Protein AF-0000000084717886 (afdb_homodimer)

Sequence (794 aa):
MESNRLFAERPRKRYEGLAPSVQALANYVKRPENEFLRIYIGSMLDEANQKNPINIKTPADFFQQLDNALNSLPRYDSNFMAALPFYTVLQPFMENSYGWAFFTNEAVRPYFAEILKAYHTNLETPASLAYLNDSYGNWLSAEASQYLSLNEYVYDPAQPHGGFKSWNEFFIRQFKDFDASRPLAPDPSGKVVISPVDGQVWMISKQVQREAAFEIKGEQYYLADLLAEDANSPLLQSFVDGLAVQIVLMPFNYHRWHSPVTGKISKVRTVPGYFFAQPAPNQDYAASFPFLSHVNTRTIVYIEPENPAIGKIAMIFVGLTEVSSCLATVQEGDSVQRGEEIGHFAFGGSTCCMLFDRSKIASLYITDNPTLSDGASGSGEKLANVVQVRQGIALARMESNRLFAERPRKRYEGLAPSVQALANYVKRPENEFLRIYIGSMLDEANQKNPINIKTPADFFQQLDNALNSLPRYDSNFMAALPFYTVLQPFMENSYGWAFFTNEAVRPYFAEILKAYHTNLETPASLAYLNDSYGNWLSAEASQYLSLNEYVYDPAQPHGGFKSWNEFFIRQFKDFDASRPLAPDPSGKVVISPVDGQVWMISKQVQREAAFEIKGEQYYLADLLAEDANSPLLQSFVDGLAVQIVLMPFNYHRWHSPVTGKISKVRTVPGYFFAQPAPNQDYAASFPFLSHVNTRTIVYIEPENPAIGKIAMIFVGLTEVSSCLATVQEGDSVQRGEEIGHFAFGGSTCCMLFDRSKIASLYITDNPTLSDGASGSGEKLANVVQVRQGIALAR

Nearest PDB structures (foldseek):
  8x4q-assembly1_A  TM=8.605E-01  e=1.397E-24  Psilocybe cubensis
  8x4q-assembly3_E  TM=8.703E-01  e=3.934E-24  Psilocybe cubensis
  9jfn-assembly3_C  TM=8.541E-01  e=3.910E-19  Aspergillus oryzae RIB40
  7cnz-assembly2_G  TM=7.661E-01  e=4.602E-11  Escherichia coli K-12
  7cnz-assembly2_E  TM=6.732E-01  e=4.345E-11  Escherichia coli K-12

Structure (mmCIF, N/CA/C/O backbone):
data_AF-0000000084717886-model_v1
#
loop_
_entity.id
_entity.type
_entity.pdbx_description
1 polymer 'Phosphatidylserine decarboxylase-related protein'
#
loop_
_atom_site.group_PDB
_atom_site.id
_atom_site.type_symbol
_atom_site.label_atom_id
_atom_site.label_alt_id
_atom_site.label_comp_id
_atom_site.label_asym_id
_atom_site.label_entity_id
_atom_site.label_seq_id
_atom_site.pdbx_PDB_ins_code
_atom_site.Cartn_x
_atom_site.Cartn_y
_atom_site.Cartn_z
_atom_site.occupancy
_atom_site.B_iso_or_equiv
_atom_site.auth_seq_id
_atom_site.auth_comp_id
_atom_site.auth_asym_id
_atom_site.auth_atom_id
_atom_site.pdbx_PDB_model_num
ATOM 1 N N . MET A 1 1 ? 17.094 24.828 -9.352 1 27 1 MET A N 1
ATOM 2 C CA . MET A 1 1 ? 17.906 23.891 -10.109 1 27 1 MET A CA 1
ATOM 3 C C . MET A 1 1 ? 19.172 23.516 -9.344 1 27 1 MET A C 1
ATOM 5 O O . MET A 1 1 ? 19.719 22.438 -9.539 1 27 1 MET A O 1
ATOM 9 N N . GLU A 1 2 ? 19.672 24.578 -8.719 1 29.98 2 GLU A N 1
ATOM 10 C CA . GLU A 1 2 ? 20.953 24.578 -8 1 29.98 2 GLU A CA 1
ATOM 11 C C . GLU A 1 2 ? 20.875 23.719 -6.738 1 29.98 2 GLU A C 1
ATOM 13 O O . GLU A 1 2 ? 21.906 23.312 -6.195 1 29.98 2 GLU A O 1
ATOM 18 N N . SER A 1 3 ? 19.688 23.594 -6.328 1 31.16 3 SER A N 1
ATOM 19 C CA . SER A 1 3 ? 19.547 23.094 -4.965 1 31.16 3 SER A CA 1
ATOM 20 C C . SER A 1 3 ? 19.844 21.594 -4.891 1 31.16 3 SER A C 1
ATOM 22 O O . SER A 1 3 ? 19.797 21 -3.812 1 31.16 3 SER A O 1
ATOM 24 N N . ASN A 1 4 ? 19.906 21.031 -5.992 1 33.75 4 ASN A N 1
ATOM 25 C CA . ASN A 1 4 ? 20.094 19.594 -6.016 1 33.75 4 ASN A CA 1
ATOM 26 C C . ASN A 1 4 ? 21.531 19.203 -5.656 1 33.75 4 ASN A C 1
ATOM 28 O O . ASN A 1 4 ? 21.922 18.047 -5.801 1 33.75 4 ASN A O 1
ATOM 32 N N . ARG A 1 5 ? 22.438 20.266 -5.602 1 33.22 5 ARG A N 1
ATOM 33 C CA . ARG A 1 5 ? 23.859 19.984 -5.422 1 33.22 5 ARG A CA 1
ATOM 34 C C . ARG A 1 5 ? 24.172 19.594 -3.984 1 33.22 5 ARG A C 1
ATOM 36 O O . ARG A 1 5 ? 25.328 19.438 -3.607 1 33.22 5 ARG A O 1
ATOM 43 N N . LEU A 1 6 ? 23.188 19.734 -3.266 1 35.84 6 LEU A N 1
ATOM 44 C CA . LEU A 1 6 ? 23.594 19.891 -1.871 1 35.84 6 LEU A CA 1
ATOM 45 C C . LEU A 1 6 ? 24.328 18.641 -1.381 1 35.84 6 LEU A C 1
ATOM 47 O O . LEU A 1 6 ? 25.141 18.719 -0.467 1 35.84 6 LEU A O 1
ATOM 51 N N . PHE A 1 7 ? 23.812 17.438 -1.605 1 36.38 7 PHE A N 1
ATOM 52 C CA . PHE A 1 7 ? 24.438 16.438 -0.759 1 36.38 7 PHE A CA 1
ATOM 53 C C . PHE A 1 7 ? 25.375 15.547 -1.574 1 36.38 7 PHE A C 1
ATOM 55 O O . PHE A 1 7 ? 24.984 14.477 -2.043 1 36.38 7 PHE A O 1
ATOM 62 N N . ALA A 1 8 ? 26.359 16.125 -2.23 1 35.06 8 ALA A N 1
ATOM 63 C CA . ALA A 1 8 ? 27.297 15.336 -3.02 1 35.06 8 ALA A CA 1
ATOM 64 C C . ALA A 1 8 ? 28.188 14.484 -2.119 1 35.06 8 ALA A C 1
ATOM 66 O O . ALA A 1 8 ? 29.406 14.672 -2.094 1 35.06 8 ALA A O 1
ATOM 67 N N . GLU A 1 9 ? 27.812 14.281 -0.885 1 37 9 GLU A N 1
ATOM 68 C CA . GLU A 1 9 ? 28.891 13.492 -0.289 1 37 9 GLU A CA 1
ATOM 69 C C . GLU A 1 9 ? 28.953 12.094 -0.896 1 37 9 GLU A C 1
ATOM 71 O O . GLU A 1 9 ? 27.953 11.594 -1.422 1 37 9 GLU A O 1
ATOM 76 N N . ARG A 1 10 ? 30.141 11.422 -0.681 1 36.34 10 ARG A N 1
ATOM 77 C CA . ARG A 1 10 ? 30.562 10.141 -1.235 1 36.34 10 ARG A CA 1
ATOM 78 C C . ARG A 1 10 ? 29.516 9.062 -0.969 1 36.34 10 ARG A C 1
ATOM 80 O O . ARG A 1 10 ? 29.031 8.914 0.161 1 36.34 10 ARG A O 1
ATOM 87 N N . PRO A 1 11 ? 28.984 8.5 -2.008 1 37 11 PRO A N 1
ATOM 88 C CA . PRO A 1 11 ? 28 7.406 -1.99 1 37 11 PRO A CA 1
ATOM 89 C C . PRO A 1 11 ? 28.422 6.25 -1.086 1 37 11 PRO A C 1
ATOM 91 O O . PRO A 1 11 ? 29.547 5.738 -1.214 1 37 11 PRO A O 1
ATOM 94 N N . ARG A 1 12 ? 28.281 6.289 0.18 1 41.06 12 ARG A N 1
ATOM 95 C CA . ARG A 1 12 ? 28.5 5.055 0.923 1 41.06 12 ARG A CA 1
ATOM 96 C C . ARG A 1 12 ? 27.781 3.885 0.262 1 41.06 12 ARG A C 1
ATOM 98 O O . ARG A 1 12 ? 26.609 3.988 -0.079 1 41.06 12 ARG A O 1
ATOM 105 N N . LYS A 1 13 ? 28.453 2.984 -0.268 1 45.88 13 LYS A N 1
ATOM 106 C CA . LYS A 1 13 ? 27.953 1.87 -1.059 1 45.88 13 LYS A CA 1
ATOM 107 C C . LYS A 1 13 ? 26.719 1.241 -0.396 1 45.88 13 LYS A C 1
ATOM 109 O O . LYS A 1 13 ? 25.766 0.867 -1.076 1 45.88 13 LYS A O 1
ATOM 114 N N . ARG A 1 14 ? 26.875 0.485 0.934 1 53.12 14 ARG A N 1
ATOM 115 C CA . ARG A 1 14 ? 25.984 -0.526 1.484 1 53.12 14 ARG A CA 1
ATOM 116 C C . ARG A 1 14 ? 25.062 0.077 2.535 1 53.12 14 ARG A C 1
ATOM 118 O O . ARG A 1 14 ? 25.297 1.189 3.012 1 53.12 14 ARG A O 1
ATOM 125 N N . TYR A 1 15 ? 23.688 -0.437 2.633 1 61 15 TYR A N 1
ATOM 126 C CA . TYR A 1 15 ? 22.625 -0.207 3.609 1 61 15 TYR A CA 1
ATOM 127 C C . TYR A 1 15 ? 23.203 -0.145 5.023 1 61 15 TYR A C 1
ATOM 129 O O . TYR A 1 15 ? 22.609 -0.689 5.961 1 61 15 TYR A O 1
ATOM 137 N N . GLU A 1 16 ? 24.5 0.255 5.18 1 69.94 16 GLU A N 1
ATOM 138 C CA . GLU A 1 16 ? 25.031 0.211 6.535 1 69.94 16 GLU A CA 1
ATOM 139 C C . GLU A 1 16 ? 25.469 1.598 7 1 69.94 16 GLU A C 1
ATOM 141 O O . GLU A 1 16 ? 25.766 2.471 6.18 1 69.94 16 GLU A O 1
ATOM 146 N N . GLY A 1 17 ? 25.359 1.83 8.234 1 84.44 17 GLY A N 1
ATOM 147 C CA . GLY A 1 17 ? 25.859 3.02 8.898 1 84.44 17 GLY A CA 1
ATOM 148 C C . GLY A 1 17 ? 24.875 4.176 8.891 1 84.44 17 GLY A C 1
ATOM 149 O O . GLY A 1 17 ? 25.281 5.336 9.031 1 84.44 17 GLY A O 1
ATOM 150 N N . LEU A 1 18 ? 23.625 3.887 8.602 1 93.94 18 LEU A N 1
ATOM 151 C CA . LEU A 1 18 ? 22.578 4.906 8.633 1 93.94 18 LEU A CA 1
ATOM 152 C C . LEU A 1 18 ? 22.109 5.148 10.062 1 93.94 18 LEU A C 1
ATOM 154 O O . LEU A 1 18 ? 22.391 4.359 10.961 1 93.94 18 LEU A O 1
ATOM 158 N N . ALA A 1 19 ? 21.531 6.305 10.305 1 96.31 19 ALA A N 1
ATOM 159 C CA . ALA A 1 19 ? 20.844 6.504 11.578 1 96.31 19 ALA A CA 1
ATOM 160 C C . ALA A 1 19 ? 19.875 5.355 11.867 1 96.31 19 ALA A C 1
ATOM 162 O O . ALA A 1 19 ? 19.281 4.793 10.945 1 96.31 19 ALA A O 1
ATOM 163 N N . PRO A 1 20 ? 19.703 5.027 13.125 1 96.69 20 PRO A N 1
ATOM 164 C CA . PRO A 1 20 ? 18.906 3.846 13.492 1 96.69 20 PRO A CA 1
ATOM 165 C C . PRO A 1 20 ? 17.516 3.848 12.875 1 96.69 20 PRO A C 1
ATOM 167 O O . PRO A 1 20 ? 17.047 2.811 12.406 1 96.69 20 PRO A O 1
ATOM 170 N N . SER A 1 21 ? 16.844 4.965 12.898 1 97.19 21 SER A N 1
ATOM 171 C CA . SER A 1 21 ? 15.484 5.016 12.375 1 97.19 21 SER A CA 1
ATOM 172 C C . SER A 1 21 ? 15.461 4.816 10.867 1 97.19 21 SER A C 1
ATOM 174 O O . SER A 1 21 ? 14.57 4.145 10.336 1 97.19 21 SER A O 1
ATOM 176 N N . VAL A 1 22 ? 16.438 5.367 10.102 1 97.69 22 VAL A N 1
ATOM 177 C CA . VAL A 1 22 ? 16.531 5.176 8.664 1 97.69 22 VAL A CA 1
ATOM 178 C C . VAL A 1 22 ? 16.906 3.73 8.352 1 97.69 22 VAL A C 1
ATOM 180 O O . VAL A 1 22 ? 16.344 3.115 7.445 1 97.69 22 VAL A O 1
ATOM 183 N N . GLN A 1 23 ? 17.812 3.213 9.164 1 96.81 23 GLN A N 1
ATOM 184 C CA . GLN A 1 23 ? 18.234 1.825 9 1 96.81 23 GLN A CA 1
ATOM 185 C C . GLN A 1 23 ? 17.062 0.87 9.203 1 96.81 23 GLN A C 1
ATOM 187 O O . GLN A 1 23 ? 16.953 -0.152 8.523 1 96.81 23 GLN A O 1
ATOM 192 N N . ALA A 1 24 ? 16.25 1.176 10.164 1 97.19 24 ALA A N 1
ATOM 193 C CA . ALA A 1 24 ? 15.086 0.337 10.422 1 97.19 24 ALA A CA 1
ATOM 194 C C . ALA A 1 24 ? 14.172 0.273 9.203 1 97.19 24 ALA A C 1
ATOM 196 O O . ALA A 1 24 ? 13.656 -0.794 8.852 1 97.19 24 ALA A O 1
ATOM 197 N N . LEU A 1 25 ? 13.938 1.396 8.547 1 96.75 25 LEU A N 1
ATOM 198 C CA . LEU A 1 25 ? 13.125 1.413 7.332 1 96.75 25 LEU A CA 1
ATOM 199 C C . LEU A 1 25 ? 13.789 0.596 6.227 1 96.75 25 LEU A C 1
ATOM 201 O O . LEU A 1 25 ? 13.117 -0.189 5.547 1 96.75 25 LEU A O 1
ATOM 205 N N . ALA A 1 26 ? 15.062 0.826 6.035 1 94 26 ALA A N 1
ATOM 206 C CA . ALA A 1 26 ? 15.789 0.088 5.008 1 94 26 ALA A CA 1
ATOM 207 C C . ALA A 1 26 ? 15.703 -1.417 5.242 1 94 26 ALA A C 1
ATOM 209 O O . ALA A 1 26 ? 15.469 -2.186 4.309 1 94 26 ALA A O 1
ATOM 210 N N . ASN A 1 27 ? 15.875 -1.828 6.508 1 92.69 27 ASN A N 1
ATOM 211 C CA . ASN A 1 27 ? 15.781 -3.24 6.859 1 92.69 27 ASN A CA 1
ATOM 212 C C . ASN A 1 27 ? 14.391 -3.797 6.59 1 92.69 27 ASN A C 1
ATOM 214 O O . ASN A 1 27 ? 14.25 -4.926 6.113 1 92.69 27 ASN A O 1
ATOM 218 N N . TYR A 1 28 ? 13.414 -3.02 6.914 1 93.69 28 TYR A N 1
ATOM 219 C CA . TYR A 1 28 ? 12.039 -3.451 6.707 1 93.69 28 TYR A CA 1
ATOM 220 C C . TYR A 1 28 ? 11.758 -3.68 5.227 1 93.69 28 TYR A C 1
ATOM 222 O O . TYR A 1 28 ? 11.172 -4.699 4.848 1 93.69 28 TYR A O 1
ATOM 230 N N . VAL A 1 29 ? 12.195 -2.74 4.41 1 91.06 29 VAL A N 1
ATOM 231 C CA . VAL A 1 29 ? 11.945 -2.781 2.973 1 91.06 29 VAL A CA 1
ATOM 232 C C . VAL A 1 29 ? 12.672 -3.979 2.357 1 91.06 29 VAL A C 1
ATOM 234 O O . VAL A 1 29 ? 12.172 -4.59 1.408 1 91.06 29 VAL A O 1
ATOM 237 N N . LYS A 1 30 ? 13.727 -4.359 2.893 1 85.94 30 LYS A N 1
ATOM 238 C CA . LYS A 1 30 ? 14.57 -5.398 2.316 1 85.94 30 LYS A CA 1
ATOM 239 C C . LYS A 1 30 ? 14.031 -6.789 2.635 1 85.94 30 LYS A C 1
ATOM 241 O O . LYS A 1 30 ? 14.469 -7.781 2.053 1 85.94 30 LYS A O 1
ATOM 246 N N . ARG A 1 31 ? 13.125 -6.879 3.49 1 84.19 31 ARG A N 1
ATOM 247 C CA . ARG A 1 31 ? 12.562 -8.188 3.807 1 84.19 31 ARG A CA 1
ATOM 248 C C . ARG A 1 31 ? 11.938 -8.828 2.572 1 84.19 31 ARG A C 1
ATOM 250 O O . ARG A 1 31 ? 11.312 -8.148 1.762 1 84.19 31 ARG A O 1
ATOM 257 N N . PRO A 1 32 ? 12.078 -10.125 2.453 1 77.12 32 PRO A N 1
ATOM 258 C CA . PRO A 1 32 ? 11.578 -10.812 1.262 1 77.12 32 PRO A CA 1
ATOM 259 C C . PRO A 1 32 ? 10.07 -10.648 1.072 1 77.12 32 PRO A C 1
ATOM 261 O O . PRO A 1 32 ? 9.594 -10.578 -0.063 1 77.12 32 PRO A O 1
ATOM 264 N N . GLU A 1 33 ? 9.359 -10.516 2.164 1 78.12 33 GLU A N 1
ATOM 265 C CA . GLU A 1 33 ? 7.906 -10.422 2.08 1 78.12 33 GLU A CA 1
ATOM 266 C C . GLU A 1 33 ? 7.465 -9.031 1.622 1 78.12 33 GLU A C 1
ATOM 268 O O . GLU A 1 33 ? 6.301 -8.828 1.28 1 78.12 33 GLU A O 1
ATOM 273 N N . ASN A 1 34 ? 8.445 -8.078 1.576 1 85.81 34 ASN A N 1
ATOM 274 C CA . ASN A 1 34 ? 8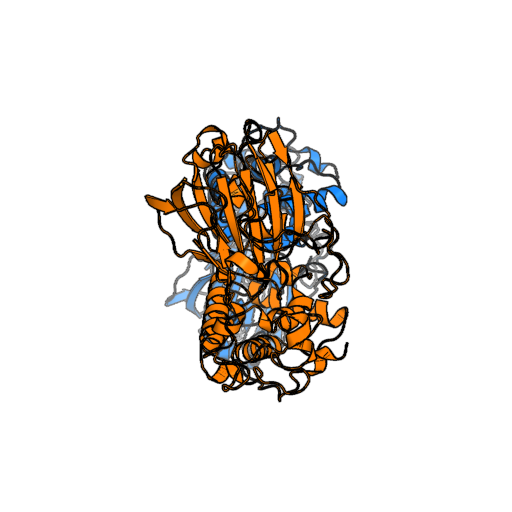.117 -6.707 1.201 1 85.81 34 ASN A CA 1
ATOM 275 C C . ASN A 1 34 ? 8.594 -6.383 -0.211 1 85.81 34 ASN A C 1
ATOM 277 O O . ASN A 1 34 ? 9.125 -5.297 -0.457 1 85.81 34 ASN A O 1
ATOM 281 N N . GLU A 1 35 ? 8.422 -7.312 -1.062 1 82.94 35 GLU A N 1
ATOM 282 C CA . GLU A 1 35 ? 8.906 -7.199 -2.434 1 82.94 35 GLU A CA 1
ATOM 283 C C . GLU A 1 35 ? 8.32 -5.973 -3.127 1 82.94 35 GLU A C 1
ATOM 285 O O . GLU A 1 35 ? 9.016 -5.273 -3.865 1 82.94 35 GLU A O 1
ATOM 290 N N . PHE A 1 36 ? 7.086 -5.727 -2.881 1 86.94 36 PHE A N 1
ATOM 291 C CA . PHE A 1 36 ? 6.469 -4.629 -3.617 1 86.94 36 PHE A CA 1
ATOM 292 C C . PHE A 1 36 ? 6.953 -3.283 -3.092 1 86.94 36 PHE A C 1
ATOM 294 O O . PHE A 1 36 ? 7.02 -2.305 -3.84 1 86.94 36 PHE A O 1
ATOM 301 N N . LEU A 1 37 ? 7.273 -3.162 -1.85 1 90.19 37 LEU A N 1
ATOM 302 C CA . LEU A 1 37 ? 7.883 -1.924 -1.375 1 90.19 37 LEU A CA 1
ATOM 303 C C . LEU A 1 37 ? 9.188 -1.644 -2.111 1 90.19 37 LEU A C 1
ATOM 305 O O . LEU A 1 37 ? 9.477 -0.497 -2.459 1 90.19 37 LEU A O 1
ATOM 309 N N . ARG A 1 38 ? 9.93 -2.688 -2.336 1 88.69 38 ARG A N 1
ATOM 310 C CA . ARG A 1 38 ? 11.164 -2.543 -3.096 1 88.69 38 ARG A CA 1
ATOM 311 C C . ARG A 1 38 ? 10.883 -2.146 -4.539 1 88.69 38 ARG A C 1
ATOM 313 O O . ARG A 1 38 ? 11.578 -1.303 -5.105 1 88.69 38 ARG A O 1
ATOM 320 N N . ILE A 1 39 ? 9.922 -2.734 -5.074 1 85.44 39 ILE A N 1
ATOM 321 C CA . ILE A 1 39 ? 9.539 -2.412 -6.441 1 85.44 39 ILE A CA 1
ATOM 322 C C . ILE A 1 39 ? 9.086 -0.956 -6.523 1 85.44 39 ILE A C 1
ATOM 324 O O . ILE A 1 39 ? 9.438 -0.241 -7.461 1 85.44 39 ILE A O 1
ATOM 328 N N . TYR A 1 40 ? 8.305 -0.504 -5.492 1 88.88 40 TYR A N 1
ATOM 329 C CA . TYR A 1 40 ? 7.879 0.892 -5.457 1 88.88 40 TYR A CA 1
ATOM 330 C C . TYR A 1 40 ? 9.086 1.825 -5.461 1 88.88 40 TYR A C 1
ATOM 332 O O . TYR A 1 40 ? 9.141 2.768 -6.258 1 88.88 40 TYR A O 1
ATOM 340 N N . ILE A 1 41 ? 10.039 1.515 -4.648 1 91.44 41 ILE A N 1
ATOM 341 C CA . ILE A 1 41 ? 11.203 2.377 -4.523 1 91.44 41 ILE A CA 1
ATOM 342 C C . ILE A 1 41 ? 11.984 2.377 -5.836 1 91.44 41 ILE A C 1
ATOM 344 O O . ILE A 1 41 ? 12.32 3.439 -6.367 1 91.44 41 ILE A O 1
ATOM 348 N N . GLY A 1 42 ? 12.227 1.209 -6.367 1 86.94 42 GLY A N 1
ATOM 349 C CA . GLY A 1 42 ? 12.953 1.132 -7.629 1 86.94 42 GLY A CA 1
ATOM 350 C C . GLY A 1 42 ? 12.242 1.854 -8.758 1 86.94 42 GLY A C 1
ATOM 351 O O . GLY A 1 42 ? 12.875 2.602 -9.516 1 86.94 42 GLY A O 1
ATOM 352 N N . SER A 1 43 ? 10.961 1.65 -8.867 1 85.5 43 SER A N 1
ATOM 353 C CA . SER A 1 43 ? 10.18 2.217 -9.961 1 85.5 43 SER A CA 1
ATOM 354 C C . SER A 1 43 ? 10.047 3.729 -9.828 1 85.5 43 SER A C 1
ATOM 356 O O . SER A 1 43 ? 10.062 4.453 -10.82 1 85.5 43 SER A O 1
ATOM 358 N N . MET A 1 44 ? 9.875 4.152 -8.57 1 90.12 44 MET A N 1
ATOM 359 C CA . MET A 1 44 ? 9.75 5.598 -8.398 1 90.12 44 MET A CA 1
ATOM 360 C C . MET A 1 44 ? 11.055 6.301 -8.742 1 90.12 44 MET A C 1
ATOM 362 O O . MET A 1 44 ? 11.047 7.418 -9.266 1 90.12 44 MET A O 1
ATOM 366 N N . LEU A 1 45 ? 12.188 5.719 -8.438 1 91.12 45 LEU A N 1
ATOM 367 C CA . LEU A 1 45 ? 13.484 6.266 -8.805 1 91.12 45 LEU A CA 1
ATOM 368 C C . LEU A 1 45 ? 13.648 6.312 -10.32 1 91.12 45 LEU A C 1
ATOM 370 O O . LEU A 1 45 ? 14.078 7.328 -10.875 1 91.12 45 LEU A O 1
ATOM 374 N N . ASP A 1 46 ? 13.242 5.23 -10.961 1 86.62 46 ASP A N 1
ATOM 375 C CA . ASP A 1 46 ? 13.344 5.16 -12.414 1 86.62 46 ASP A CA 1
ATOM 376 C C . ASP A 1 46 ? 12.5 6.25 -13.07 1 86.62 46 ASP A C 1
ATOM 378 O O . ASP A 1 46 ? 12.977 6.957 -13.961 1 86.62 46 ASP A O 1
ATOM 382 N N . GLU A 1 47 ? 11.352 6.344 -12.648 1 86.69 47 GLU A N 1
ATOM 383 C CA . GLU A 1 47 ? 10.445 7.324 -13.234 1 86.69 47 GLU A CA 1
ATOM 384 C C . GLU A 1 47 ? 10.945 8.75 -13.008 1 86.69 47 GLU A C 1
ATOM 386 O O . GLU A 1 47 ? 10.914 9.578 -13.914 1 86.69 47 GLU A O 1
ATOM 391 N N . ALA A 1 48 ? 11.383 9.031 -11.766 1 90.44 48 ALA A N 1
ATOM 392 C CA . ALA A 1 48 ? 11.891 10.359 -11.445 1 90.44 48 ALA A CA 1
ATOM 393 C C . ALA A 1 48 ? 13.102 10.703 -12.305 1 90.44 48 ALA A C 1
ATOM 395 O O . ALA A 1 48 ? 13.211 11.82 -12.82 1 90.44 48 ALA A O 1
ATOM 396 N N . ASN A 1 49 ? 13.969 9.766 -12.484 1 91.06 49 ASN A N 1
ATOM 397 C CA . ASN A 1 49 ? 15.203 10.016 -13.227 1 91.06 49 ASN A CA 1
ATOM 398 C C . ASN A 1 49 ? 14.938 10.102 -14.727 1 91.06 49 ASN A C 1
ATOM 400 O O . ASN A 1 49 ? 15.719 10.711 -15.469 1 91.06 49 ASN A O 1
ATOM 404 N N . GLN A 1 50 ? 13.898 9.461 -15.18 1 87.25 50 GLN A N 1
ATOM 405 C CA . GLN A 1 50 ? 13.5 9.594 -16.578 1 87.25 50 GLN A CA 1
ATOM 406 C C . GLN A 1 50 ? 12.93 10.984 -16.859 1 87.25 50 GLN A C 1
ATOM 408 O O . GLN A 1 50 ? 13.141 11.539 -17.938 1 87.25 50 GLN A O 1
ATOM 413 N N . LYS A 1 51 ? 12.227 11.492 -15.93 1 86.25 51 LYS A N 1
ATOM 414 C CA . LYS A 1 51 ? 11.633 12.812 -16.094 1 86.25 51 LYS A CA 1
ATOM 415 C C . LYS A 1 51 ? 12.68 13.914 -15.945 1 86.25 51 LYS A C 1
ATOM 417 O O . LYS A 1 51 ? 12.789 14.789 -16.797 1 86.25 51 LYS A O 1
ATOM 422 N N . ASN A 1 52 ? 13.383 13.922 -14.836 1 87.88 52 ASN A N 1
ATOM 423 C CA . ASN A 1 52 ? 14.484 14.836 -14.539 1 87.88 52 ASN A CA 1
ATOM 424 C C . ASN A 1 52 ? 15.586 14.148 -13.742 1 87.88 52 ASN A C 1
ATOM 426 O O . ASN A 1 52 ? 15.445 13.938 -12.539 1 87.88 52 ASN A O 1
ATOM 430 N N . PRO A 1 53 ? 16.609 13.898 -14.422 1 85.69 53 PRO A N 1
ATOM 431 C CA . PRO A 1 53 ? 17.672 13.18 -13.703 1 85.69 53 PRO A CA 1
ATOM 432 C C . PRO A 1 53 ? 18.078 13.859 -12.398 1 85.69 53 PRO A C 1
ATOM 434 O O . PRO A 1 53 ? 18.266 15.078 -12.375 1 85.69 53 PRO A O 1
ATOM 437 N N . ILE A 1 54 ? 18.109 13.07 -11.336 1 89.38 54 ILE A N 1
ATOM 438 C CA . ILE A 1 54 ? 18.484 13.547 -10.008 1 89.38 54 ILE A CA 1
ATOM 439 C C . ILE A 1 54 ? 19.656 12.711 -9.477 1 89.38 54 ILE A C 1
ATOM 441 O O . ILE A 1 54 ? 20.094 11.766 -10.141 1 89.38 54 ILE A O 1
ATOM 445 N N . ASN A 1 55 ? 20.203 13.086 -8.336 1 88.88 55 ASN A N 1
ATOM 446 C CA . ASN A 1 55 ? 21.391 12.43 -7.797 1 88.88 55 ASN A CA 1
ATOM 447 C C . ASN A 1 55 ? 21.016 11.188 -6.988 1 88.88 55 ASN A C 1
ATOM 449 O O . ASN A 1 55 ? 21.891 10.531 -6.418 1 88.88 55 ASN A O 1
ATOM 453 N N . ILE A 1 56 ? 19.875 10.828 -6.969 1 93.06 56 ILE A N 1
ATOM 454 C CA . ILE A 1 56 ? 19.406 9.609 -6.312 1 93.06 56 ILE A CA 1
ATOM 455 C C . ILE A 1 56 ? 19.062 8.555 -7.363 1 93.06 56 ILE A C 1
ATOM 457 O O . ILE A 1 56 ? 17.984 8.594 -7.961 1 93.06 56 ILE A O 1
ATOM 461 N N . LYS A 1 57 ? 19.938 7.617 -7.512 1 89.38 57 LYS A N 1
ATOM 462 C CA . LYS A 1 57 ? 19.812 6.688 -8.633 1 89.38 57 LYS A CA 1
ATOM 463 C C . LYS A 1 57 ? 19.438 5.293 -8.148 1 89.38 57 LYS A C 1
ATOM 465 O O . LYS A 1 57 ? 18.797 4.531 -8.875 1 89.38 57 LYS A O 1
ATOM 470 N N . THR A 1 58 ? 19.891 4.965 -6.961 1 88.19 58 THR A N 1
ATOM 471 C CA . THR A 1 58 ? 19.672 3.631 -6.418 1 88.19 58 THR A CA 1
ATOM 472 C C . THR A 1 58 ? 18.938 3.705 -5.086 1 88.19 58 THR A C 1
ATOM 474 O O . THR A 1 58 ? 18.891 4.762 -4.449 1 88.19 58 THR A O 1
ATOM 477 N N . PRO A 1 59 ? 18.359 2.578 -4.707 1 89.44 59 PRO A N 1
ATOM 478 C CA . PRO A 1 59 ? 17.75 2.555 -3.375 1 89.44 59 PRO A CA 1
ATOM 479 C C . PRO A 1 59 ? 18.734 2.91 -2.266 1 89.44 59 PRO A C 1
ATOM 481 O O . PRO A 1 59 ? 18.359 3.551 -1.281 1 89.44 59 PRO A O 1
ATOM 484 N N . ALA A 1 60 ? 19.953 2.484 -2.467 1 88.5 60 ALA A N 1
ATOM 485 C CA . ALA A 1 60 ? 20.969 2.854 -1.493 1 88.5 60 ALA A CA 1
ATOM 486 C C . ALA A 1 60 ? 21.125 4.367 -1.409 1 88.5 60 ALA A C 1
ATOM 488 O O . ALA A 1 60 ? 21.266 4.926 -0.317 1 88.5 60 ALA A O 1
ATOM 489 N N . ASP A 1 61 ? 21.125 4.98 -2.584 1 92.75 61 ASP A N 1
ATOM 490 C CA . ASP A 1 61 ? 21.156 6.438 -2.613 1 92.75 61 ASP A CA 1
ATOM 491 C C . ASP A 1 61 ? 19.969 7.035 -1.861 1 92.75 61 ASP A C 1
ATOM 493 O O . ASP A 1 61 ? 20.125 8.023 -1.138 1 92.75 61 ASP A O 1
ATOM 497 N N . PHE A 1 62 ? 18.875 6.414 -2.09 1 94.81 62 PHE A N 1
ATOM 498 C CA . PHE A 1 62 ? 17.641 6.91 -1.49 1 94.81 62 PHE A CA 1
ATOM 499 C C . PHE A 1 62 ? 17.75 6.918 0.031 1 94.81 62 PHE A C 1
ATOM 501 O O . PHE A 1 62 ? 17.484 7.938 0.669 1 94.81 62 PHE A O 1
ATOM 508 N N . PHE A 1 63 ? 18.156 5.836 0.639 1 95.25 63 PHE A N 1
ATOM 509 C CA . PHE A 1 63 ? 18.25 5.738 2.092 1 95.25 63 PHE A CA 1
ATOM 510 C C . PHE A 1 63 ? 19.359 6.621 2.623 1 95.25 63 PHE A C 1
ATOM 512 O O . PHE A 1 63 ? 19.25 7.191 3.711 1 95.25 63 PHE A O 1
ATOM 519 N N . GLN A 1 64 ? 20.375 6.742 1.831 1 95.12 64 GLN A N 1
ATOM 520 C CA . GLN A 1 64 ? 21.453 7.648 2.225 1 95.12 64 GLN A CA 1
ATOM 521 C C . GLN A 1 64 ? 20.969 9.094 2.256 1 95.12 64 GLN A C 1
ATOM 523 O O . GLN A 1 64 ? 21.344 9.859 3.15 1 95.12 64 GLN A O 1
ATOM 528 N N . GLN A 1 65 ? 20.25 9.453 1.271 1 95.31 65 GLN A N 1
ATOM 529 C CA . GLN A 1 65 ? 19.734 10.82 1.237 1 95.31 65 GLN A CA 1
ATOM 530 C C . GLN A 1 65 ? 18.734 11.062 2.363 1 95.31 65 GLN A C 1
ATOM 532 O O . GLN A 1 65 ? 18.656 12.164 2.9 1 95.31 65 GLN A O 1
ATOM 537 N N . LEU A 1 66 ? 17.953 10.086 2.713 1 95.94 66 LEU A N 1
ATOM 538 C CA . LEU A 1 66 ? 17.094 10.195 3.889 1 95.94 66 LEU A CA 1
ATOM 539 C C . LEU A 1 66 ? 17.922 10.414 5.148 1 95.94 66 LEU A C 1
ATOM 541 O O . LEU A 1 66 ? 17.562 11.227 6.004 1 95.94 66 LEU A O 1
ATOM 545 N N . ASP A 1 67 ? 18.984 9.672 5.184 1 96.56 67 ASP A N 1
ATOM 546 C CA . ASP A 1 67 ? 19.891 9.805 6.312 1 96.56 67 ASP A CA 1
ATOM 547 C C . ASP A 1 67 ? 20.516 11.203 6.352 1 96.56 67 ASP A C 1
ATOM 549 O O . ASP A 1 67 ? 20.641 11.805 7.422 1 96.56 67 ASP A O 1
ATOM 553 N N . ASN A 1 68 ? 20.906 11.664 5.203 1 95 68 ASN A N 1
ATOM 554 C CA . ASN A 1 68 ? 21.453 13.016 5.117 1 95 68 ASN A CA 1
ATOM 555 C C . ASN A 1 68 ? 20.422 14.062 5.562 1 95 68 ASN A C 1
ATOM 557 O O . ASN A 1 68 ? 20.781 15.023 6.25 1 95 68 ASN A O 1
ATOM 561 N N . ALA A 1 69 ? 19.25 13.883 5.148 1 93.62 69 ALA A N 1
ATOM 562 C CA . ALA A 1 69 ? 18.188 14.805 5.547 1 93.62 69 ALA A CA 1
ATOM 563 C C . ALA A 1 69 ? 18 14.797 7.062 1 93.62 69 ALA A C 1
ATOM 565 O O . ALA A 1 69 ? 17.859 15.852 7.684 1 93.62 69 ALA A O 1
ATOM 566 N N . LEU A 1 70 ? 18.016 13.617 7.625 1 94.62 70 LEU A N 1
ATOM 567 C CA . LEU A 1 70 ? 17.859 13.461 9.07 1 94.62 70 LEU A CA 1
ATOM 568 C C . LEU A 1 70 ? 18.953 14.195 9.82 1 94.62 70 LEU A C 1
ATOM 570 O O . LEU A 1 70 ? 18.719 14.742 10.898 1 94.62 70 LEU A O 1
ATOM 574 N N . ASN A 1 71 ? 20.078 14.242 9.203 1 92.81 71 ASN A N 1
ATOM 575 C CA . ASN A 1 71 ? 21.219 14.828 9.891 1 92.81 71 ASN A CA 1
ATOM 576 C C . ASN A 1 71 ? 21.469 16.266 9.453 1 92.81 71 ASN A C 1
ATOM 578 O O . ASN A 1 71 ? 22.469 16.875 9.828 1 92.81 71 ASN A O 1
ATOM 582 N N . SER A 1 72 ? 20.578 16.766 8.711 1 91.38 72 SER A N 1
ATOM 583 C CA . SER A 1 72 ? 20.703 18.141 8.273 1 91.38 72 SER A CA 1
ATOM 584 C C . SER A 1 72 ? 19.969 19.094 9.211 1 91.38 72 SER A C 1
ATOM 586 O O . SER A 1 72 ? 19.188 18.656 10.062 1 91.38 72 SER A O 1
ATOM 588 N N . LEU A 1 73 ? 20.359 20.375 9.078 1 89.25 73 LEU A N 1
ATOM 589 C CA . LEU A 1 73 ? 19.734 21.438 9.867 1 89.25 73 LEU A CA 1
ATOM 590 C C . LEU A 1 73 ? 19.062 22.453 8.961 1 89.25 73 LEU A C 1
ATOM 592 O O . LEU A 1 73 ? 19.531 22.734 7.859 1 89.25 73 LEU A O 1
ATOM 596 N N . PRO A 1 74 ? 17.938 22.969 9.414 1 86 74 PRO A N 1
ATOM 597 C CA . PRO A 1 74 ? 17.219 23.938 8.578 1 86 74 PRO A CA 1
ATOM 598 C C . PRO A 1 74 ? 18.016 25.234 8.383 1 86 74 PRO A C 1
ATOM 600 O O . PRO A 1 74 ? 18.547 25.797 9.344 1 86 74 PRO A O 1
ATOM 603 N N . ARG A 1 75 ? 18.094 25.641 7.176 1 84.88 75 ARG A N 1
ATOM 604 C CA . ARG A 1 75 ? 18.703 26.922 6.832 1 84.88 75 ARG A CA 1
ATOM 605 C C . ARG A 1 75 ? 17.625 27.938 6.461 1 84.88 75 ARG A C 1
ATOM 607 O O . ARG A 1 75 ? 16.531 27.578 6.039 1 84.88 75 ARG A O 1
ATOM 614 N N . TYR A 1 76 ? 18.016 29.156 6.754 1 84.75 76 TYR A N 1
ATOM 615 C CA . TYR A 1 76 ? 17.078 30.203 6.359 1 84.75 76 TYR A CA 1
ATOM 616 C C . TYR A 1 76 ? 17.078 30.406 4.848 1 84.75 76 TYR A C 1
ATOM 618 O O . TYR A 1 76 ? 18.141 30.375 4.211 1 84.75 76 TYR A O 1
ATOM 626 N N . ASP A 1 77 ? 15.922 30.281 4.305 1 77.19 77 ASP A N 1
ATOM 627 C CA . ASP A 1 77 ? 15.656 30.625 2.91 1 77.19 77 ASP A CA 1
ATOM 628 C C . ASP A 1 77 ? 14.328 31.359 2.766 1 77.19 77 ASP A C 1
ATOM 630 O O . ASP A 1 77 ? 13.297 30.906 3.271 1 77.19 77 ASP A O 1
ATOM 634 N N . SER A 1 78 ? 14.469 32.469 2.094 1 68.81 78 SER A N 1
ATOM 635 C CA . SER A 1 78 ? 13.266 33.281 1.973 1 68.81 78 SER A CA 1
ATOM 636 C C . SER A 1 78 ? 12.141 32.5 1.292 1 68.81 78 SER A C 1
ATOM 638 O O . SER A 1 78 ? 10.961 32.781 1.507 1 68.81 78 SER A O 1
ATOM 640 N N . ASN A 1 79 ? 12.555 31.562 0.458 1 63.44 79 ASN A N 1
ATOM 641 C CA . ASN A 1 79 ? 11.531 30.766 -0.203 1 63.44 79 ASN A CA 1
ATOM 642 C C . ASN A 1 79 ? 11.18 29.516 0.605 1 63.44 79 ASN A C 1
ATOM 644 O O . ASN A 1 79 ? 10.281 28.766 0.235 1 63.44 79 ASN A O 1
ATOM 648 N N . PHE A 1 80 ? 11.586 29.469 1.777 1 58 80 PHE A N 1
ATOM 649 C CA . PHE A 1 80 ? 11.383 28.516 2.863 1 58 80 PHE A CA 1
ATOM 650 C C . PHE A 1 80 ? 11.602 27.094 2.383 1 58 80 PHE A C 1
ATOM 652 O O . PHE A 1 80 ? 11.906 26.203 3.18 1 58 80 PHE A O 1
ATOM 659 N N . MET A 1 81 ? 11.57 26.859 1.187 1 56.06 81 MET A N 1
ATOM 660 C CA . MET A 1 81 ? 11.703 25.469 0.726 1 56.06 81 MET A CA 1
ATOM 661 C C . MET A 1 81 ? 13.016 24.875 1.213 1 56.06 81 MET A C 1
ATOM 663 O O . MET A 1 81 ? 13.078 23.672 1.51 1 56.06 81 MET A O 1
ATOM 667 N N . ALA A 1 82 ? 13.883 25.719 1.379 1 51.53 82 ALA A N 1
ATOM 668 C CA . ALA A 1 82 ? 15.211 25.234 1.754 1 51.53 82 ALA A CA 1
ATOM 669 C C . ALA A 1 82 ? 15.227 24.766 3.203 1 51.53 82 ALA A C 1
ATOM 671 O O . ALA A 1 82 ? 16.141 24.047 3.613 1 51.53 82 ALA A O 1
ATOM 672 N N . ALA A 1 83 ? 14.172 24.938 3.875 1 65.38 83 ALA A N 1
ATOM 673 C CA . ALA A 1 83 ? 14.133 24.594 5.293 1 65.38 83 ALA A CA 1
ATOM 674 C C . ALA A 1 83 ? 13.477 23.234 5.508 1 65.38 83 ALA A C 1
ATOM 676 O O . ALA A 1 83 ? 13.359 22.766 6.645 1 65.38 83 ALA A O 1
ATOM 677 N N . LEU A 1 84 ? 13.25 22.562 4.375 1 81.06 84 LEU A N 1
ATOM 678 C CA . LEU A 1 84 ? 12.586 21.266 4.504 1 81.06 84 LEU A CA 1
ATOM 679 C C . LEU A 1 84 ? 13.414 20.156 3.859 1 81.06 84 LEU A C 1
ATOM 681 O O . LEU A 1 84 ? 13.188 19.797 2.705 1 81.06 84 LEU A O 1
ATOM 685 N N . PRO A 1 85 ? 14.359 19.656 4.629 1 87.25 85 PRO A N 1
ATOM 686 C CA . PRO A 1 85 ? 15.328 18.719 4.035 1 87.25 85 PRO A CA 1
ATOM 687 C C . PRO A 1 85 ? 14.664 17.453 3.488 1 87.25 85 PRO A C 1
ATOM 689 O O . PRO A 1 85 ? 15.062 16.953 2.438 1 87.25 85 PRO A O 1
ATOM 692 N N . PHE A 1 86 ? 13.695 16.938 4.184 1 90.88 86 PHE A N 1
ATOM 693 C CA . PHE A 1 86 ? 13.062 15.711 3.709 1 90.88 86 PHE A CA 1
ATOM 694 C C . PHE A 1 86 ? 12.234 15.984 2.459 1 90.88 86 PHE A C 1
ATOM 696 O O . PHE A 1 86 ? 12.273 15.203 1.504 1 90.88 86 PHE A O 1
ATOM 703 N N . TYR A 1 87 ? 11.508 17.031 2.504 1 86.44 87 TYR A N 1
ATOM 704 C CA . TYR A 1 87 ? 10.719 17.375 1.327 1 86.44 87 TYR A CA 1
ATOM 705 C C . TYR A 1 87 ? 11.609 17.562 0.105 1 86.44 87 TYR A C 1
ATOM 707 O O . TYR A 1 87 ? 11.25 17.156 -1.001 1 86.44 87 TYR A O 1
ATOM 715 N N . THR A 1 88 ? 12.703 18.156 0.324 1 84.44 88 THR A N 1
ATOM 716 C CA . THR A 1 88 ? 13.648 18.391 -0.768 1 84.44 88 THR A CA 1
ATOM 717 C C . THR A 1 88 ? 14.094 17.062 -1.379 1 84.44 88 THR A C 1
ATOM 719 O O . THR A 1 88 ? 14.227 16.953 -2.6 1 84.44 88 THR A O 1
ATOM 722 N N . VAL A 1 89 ? 14.273 16.125 -0.583 1 89.44 89 VAL A N 1
ATOM 723 C CA . VAL A 1 89 ? 14.727 14.82 -1.042 1 89.44 89 VAL A CA 1
ATOM 724 C C . VAL A 1 89 ? 13.57 14.07 -1.689 1 89.44 89 VAL A C 1
ATOM 726 O O . VAL A 1 89 ? 13.742 13.406 -2.713 1 89.44 89 VAL A O 1
ATOM 729 N N . LEU A 1 90 ? 12.367 14.195 -1.161 1 91.44 90 LEU A N 1
ATOM 730 C CA . LEU A 1 90 ? 11.289 13.266 -1.474 1 91.44 90 LEU A CA 1
ATOM 731 C C . LEU A 1 90 ? 10.375 13.828 -2.555 1 91.44 90 LEU A C 1
ATOM 733 O O . LEU A 1 90 ? 9.609 13.086 -3.176 1 91.44 90 LEU A O 1
ATOM 737 N N . GLN A 1 91 ? 10.461 15.125 -2.818 1 87.31 91 GLN A N 1
ATOM 738 C CA . GLN A 1 91 ? 9.523 15.812 -3.691 1 87.31 91 GLN A CA 1
ATOM 739 C C . GLN A 1 91 ? 9.461 15.156 -5.066 1 87.31 91 GLN A C 1
ATOM 741 O O . GLN A 1 91 ? 8.383 14.977 -5.629 1 87.31 91 GLN A O 1
ATOM 746 N N . PRO A 1 92 ? 10.57 14.734 -5.656 1 88.31 92 PRO A N 1
ATOM 747 C CA . PRO A 1 92 ? 10.516 14.148 -6.996 1 88.31 92 PRO A CA 1
ATOM 748 C C . PRO A 1 92 ? 9.727 12.836 -7.035 1 88.31 92 PRO A C 1
ATOM 750 O O . PRO A 1 92 ? 9.32 12.391 -8.109 1 88.31 92 PRO A O 1
ATOM 753 N N . PHE A 1 93 ? 9.547 12.234 -5.871 1 90.5 93 PHE A N 1
ATOM 754 C CA . PHE A 1 93 ? 8.938 10.906 -5.824 1 90.5 93 PHE A CA 1
ATOM 755 C C . PHE A 1 93 ? 7.477 11 -5.395 1 90.5 93 PHE A C 1
ATOM 757 O O . PHE A 1 93 ? 6.68 10.109 -5.695 1 90.5 93 PHE A O 1
ATOM 764 N N . MET A 1 94 ? 7.113 12.008 -4.691 1 84.88 94 MET A N 1
ATOM 765 C CA . MET A 1 94 ? 5.812 12.117 -4.043 1 84.88 94 MET A CA 1
ATOM 766 C C . MET A 1 94 ? 4.695 12.211 -5.074 1 84.88 94 MET A C 1
ATOM 768 O O . MET A 1 94 ? 3.564 11.797 -4.816 1 84.88 94 MET A O 1
ATOM 772 N N . GLU A 1 95 ? 5.027 12.68 -6.25 1 77.25 95 GLU A N 1
ATOM 773 C CA . GLU A 1 95 ? 3.992 12.883 -7.258 1 77.25 95 GLU A CA 1
ATOM 774 C C . GLU A 1 95 ? 3.988 11.75 -8.281 1 77.25 95 GLU A C 1
ATOM 776 O O . GLU A 1 95 ? 3.15 11.727 -9.188 1 77.25 95 GLU A O 1
ATOM 781 N N . ASN A 1 96 ? 4.93 10.938 -8.125 1 82.88 96 ASN A N 1
ATOM 782 C CA . ASN A 1 96 ? 5.004 9.734 -8.953 1 82.88 96 ASN A CA 1
ATOM 783 C C . ASN A 1 96 ? 4.074 8.641 -8.43 1 82.88 96 ASN A C 1
ATOM 785 O O . ASN A 1 96 ? 3.869 8.516 -7.223 1 82.88 96 ASN A O 1
ATOM 789 N N . SER A 1 97 ? 3.465 7.906 -9.398 1 80.69 97 SER A N 1
ATOM 790 C CA . SER A 1 97 ? 2.494 6.902 -8.984 1 80.69 97 SER A CA 1
ATOM 791 C C . SER A 1 97 ? 3.123 5.879 -8.047 1 80.69 97 SER A C 1
ATOM 793 O O . SER A 1 97 ? 2.48 5.418 -7.102 1 80.69 97 SER A O 1
ATOM 795 N N . TYR A 1 98 ? 4.332 5.469 -8.312 1 85.94 98 TYR A N 1
ATOM 796 C CA . TYR A 1 98 ? 5 4.469 -7.488 1 85.94 98 TYR A CA 1
ATOM 797 C C . TYR A 1 98 ? 5.387 5.051 -6.133 1 85.94 98 TYR A C 1
ATOM 799 O O . TYR A 1 98 ? 5.238 4.391 -5.102 1 85.94 98 TYR A O 1
ATOM 807 N N . GLY A 1 99 ? 5.863 6.289 -6.227 1 90.62 99 GLY A N 1
ATOM 808 C CA . GLY A 1 99 ? 6.148 6.969 -4.973 1 90.62 99 GLY A CA 1
ATOM 809 C C . GLY A 1 99 ? 4.91 7.211 -4.129 1 90.62 99 GLY A C 1
ATOM 810 O O . GLY A 1 99 ? 4.945 7.059 -2.908 1 90.62 99 GLY A O 1
ATOM 811 N N . TRP A 1 100 ? 3.895 7.602 -4.848 1 87.75 100 TRP A N 1
ATOM 812 C CA . TRP A 1 100 ? 2.619 7.797 -4.168 1 87.75 100 TRP A CA 1
ATOM 813 C C . TRP A 1 100 ? 2.193 6.531 -3.436 1 87.75 100 TRP A C 1
ATOM 815 O O . TRP A 1 100 ? 1.783 6.586 -2.273 1 87.75 100 TRP A O 1
ATOM 825 N N . ALA A 1 101 ? 2.328 5.406 -4.059 1 88.19 101 ALA A N 1
ATOM 826 C CA . ALA A 1 101 ? 1.984 4.121 -3.451 1 88.19 101 ALA A CA 1
ATOM 827 C C . ALA A 1 101 ? 2.883 3.822 -2.256 1 88.19 101 ALA A C 1
ATOM 829 O O . ALA A 1 101 ? 2.428 3.266 -1.254 1 88.19 101 ALA A O 1
ATOM 830 N N . PHE A 1 102 ? 4.148 4.16 -2.354 1 92.62 102 PHE A N 1
ATOM 831 C CA . PHE A 1 102 ? 5.098 3.908 -1.274 1 92.62 102 PHE A CA 1
ATOM 832 C C . PHE A 1 102 ? 4.793 4.789 -0.068 1 92.62 102 PHE A C 1
ATOM 834 O O . PHE A 1 102 ? 4.695 4.297 1.058 1 92.62 102 PHE A O 1
ATOM 841 N N . PHE A 1 103 ? 4.574 6.039 -0.28 1 92.25 103 PHE A N 1
ATOM 842 C CA . PHE A 1 103 ? 4.48 7.004 0.808 1 92.25 103 PHE A CA 1
ATOM 843 C C . PHE A 1 103 ? 3.098 6.969 1.448 1 92.25 103 PHE A C 1
ATOM 845 O O . PHE A 1 103 ? 2.896 7.512 2.537 1 92.25 103 PHE A O 1
ATOM 852 N N . THR A 1 104 ? 2.133 6.375 0.793 1 89.31 104 THR A N 1
ATOM 853 C CA . THR A 1 104 ? 0.791 6.262 1.354 1 89.31 104 THR A CA 1
ATOM 854 C C . THR A 1 104 ? 0.537 4.852 1.875 1 89.31 104 THR A C 1
ATOM 856 O O . THR A 1 104 ? -0.594 4.504 2.225 1 89.31 104 THR A O 1
ATOM 859 N N . ASN A 1 105 ? 1.603 4.039 1.901 1 90.81 105 ASN A N 1
ATOM 860 C CA . ASN A 1 105 ? 1.517 2.678 2.424 1 90.81 105 ASN A CA 1
ATOM 861 C C . ASN A 1 105 ? 1.476 2.666 3.949 1 90.81 105 ASN A C 1
ATOM 863 O O . ASN A 1 105 ? 2.379 3.189 4.605 1 90.81 105 ASN A O 1
ATOM 867 N N . GLU A 1 106 ? 0.467 2.025 4.523 1 88.56 106 GLU A N 1
ATOM 868 C CA . GLU A 1 106 ? 0.262 2.031 5.969 1 88.56 106 GLU A CA 1
ATOM 869 C C . GLU A 1 106 ? 1.412 1.336 6.691 1 88.56 106 GLU A C 1
ATOM 871 O O . GLU A 1 106 ? 1.752 1.697 7.82 1 88.56 106 GLU A O 1
ATOM 876 N N . ALA A 1 107 ? 2.021 0.401 6.047 1 90.12 107 ALA A N 1
ATOM 877 C CA . ALA A 1 107 ? 3.102 -0.352 6.676 1 90.12 107 ALA A CA 1
ATOM 878 C C . ALA A 1 107 ? 4.375 0.486 6.766 1 90.12 107 ALA A C 1
ATOM 880 O O . ALA A 1 107 ? 5.242 0.221 7.602 1 90.12 107 ALA A O 1
ATOM 881 N N . VAL A 1 108 ? 4.492 1.464 5.914 1 94.25 108 VAL A N 1
ATOM 882 C CA . VAL A 1 108 ? 5.691 2.293 5.84 1 94.25 108 VAL A CA 1
ATOM 883 C C . VAL A 1 108 ? 5.547 3.492 6.773 1 94.25 108 VAL A C 1
ATOM 885 O O . VAL A 1 108 ? 6.543 4.016 7.281 1 94.25 108 VAL A O 1
ATOM 888 N N . ARG A 1 109 ? 4.363 3.844 7.105 1 91.62 109 ARG A N 1
ATOM 889 C CA . ARG A 1 109 ? 4.031 5.059 7.844 1 91.62 109 ARG A CA 1
ATOM 890 C C . ARG A 1 109 ? 4.738 5.09 9.195 1 91.62 109 ARG A C 1
ATOM 892 O O . ARG A 1 109 ? 5.336 6.105 9.562 1 91.62 109 ARG A O 1
ATOM 899 N N . PRO A 1 110 ? 4.758 3.977 9.969 1 93.56 110 PRO A N 1
ATOM 900 C CA . PRO A 1 110 ? 5.398 4.039 11.281 1 93.56 110 PRO A CA 1
ATOM 901 C C . PRO A 1 110 ? 6.898 4.301 11.195 1 93.56 110 PRO A C 1
ATOM 903 O O . PRO A 1 110 ? 7.477 4.902 12.109 1 93.56 110 PRO A O 1
ATOM 906 N N . TYR A 1 111 ? 7.52 3.881 10.141 1 96.44 111 TYR A N 1
ATOM 907 C CA . TYR A 1 111 ? 8.953 4.09 9.992 1 96.44 111 TYR A CA 1
ATOM 908 C C . TYR A 1 111 ? 9.266 5.559 9.711 1 96.44 111 TYR A C 1
ATOM 910 O O . TYR A 1 111 ? 10.227 6.109 10.258 1 96.44 111 TYR A O 1
ATOM 918 N N . PHE A 1 112 ? 8.461 6.168 8.914 1 95.06 112 PHE A N 1
ATOM 919 C CA . PHE A 1 112 ? 8.656 7.594 8.695 1 95.06 112 PHE A CA 1
ATOM 920 C C . PHE A 1 112 ? 8.359 8.391 9.961 1 95.06 112 PHE A C 1
ATOM 922 O O . PHE A 1 112 ? 9.008 9.406 10.227 1 95.06 112 PHE A O 1
ATOM 929 N N . ALA A 1 113 ? 7.371 7.945 10.727 1 93.06 113 ALA A N 1
ATOM 930 C CA . ALA A 1 113 ? 7.098 8.586 12.016 1 93.06 113 ALA A CA 1
ATOM 931 C C . ALA A 1 113 ? 8.328 8.562 12.914 1 93.06 113 ALA A C 1
ATOM 933 O O . ALA A 1 113 ? 8.656 9.562 13.555 1 93.06 113 ALA A O 1
ATOM 934 N N . GLU A 1 114 ? 9.047 7.477 12.891 1 95.56 114 GLU A N 1
ATOM 935 C CA . GLU A 1 114 ? 10.234 7.348 13.727 1 95.56 114 GLU A CA 1
ATOM 936 C C . GLU A 1 114 ? 11.383 8.195 13.188 1 95.56 114 GLU A C 1
ATOM 938 O O . GLU A 1 114 ? 12.172 8.742 13.953 1 95.56 114 GLU A O 1
ATOM 943 N N . ILE A 1 115 ? 11.508 8.25 11.898 1 96 115 ILE A N 1
ATOM 944 C CA . ILE A 1 115 ? 12.547 9.07 11.289 1 96 115 ILE A CA 1
ATOM 945 C C . ILE A 1 115 ? 12.312 10.539 11.633 1 96 115 ILE A C 1
ATOM 947 O O . ILE A 1 115 ? 13.242 11.242 12.039 1 96 115 ILE A O 1
ATOM 951 N N . LEU A 1 116 ? 11.102 10.961 11.539 1 92.81 116 LEU A N 1
ATOM 952 C CA . LEU A 1 116 ? 10.789 12.359 11.82 1 92.81 116 LEU A CA 1
ATOM 953 C C . LEU A 1 116 ? 10.898 12.648 13.312 1 92.81 116 LEU A C 1
ATOM 955 O O . LEU A 1 116 ? 11.297 13.75 13.711 1 92.81 116 LEU A O 1
ATOM 959 N N . LYS A 1 117 ? 10.547 11.672 14.133 1 92.44 117 LYS A N 1
ATOM 960 C CA . LYS A 1 117 ? 10.758 11.828 15.57 1 92.44 117 LYS A CA 1
ATOM 961 C C . LYS A 1 117 ? 12.234 12.047 15.883 1 92.44 117 LYS A C 1
ATOM 963 O O . LYS A 1 117 ? 12.578 12.898 16.703 1 92.44 117 LYS A O 1
ATOM 968 N N . ALA A 1 118 ? 13.078 11.289 15.25 1 94.75 118 ALA A N 1
ATOM 969 C CA . ALA A 1 118 ? 14.523 11.453 15.43 1 94.75 118 ALA A CA 1
ATOM 970 C C . ALA A 1 118 ? 14.984 12.828 14.953 1 94.75 118 ALA A C 1
ATOM 972 O O . ALA A 1 118 ? 15.812 13.477 15.594 1 94.75 118 ALA A O 1
ATOM 973 N N . TYR A 1 119 ? 14.477 13.219 13.859 1 93.62 119 TYR A N 1
ATOM 974 C CA . TYR A 1 119 ? 14.805 14.539 13.32 1 93.62 119 TYR A CA 1
ATOM 975 C C . TYR A 1 119 ? 14.391 15.641 14.289 1 93.62 119 TYR A C 1
ATOM 977 O O . TYR A 1 119 ? 15.156 16.562 14.547 1 93.62 119 TYR A O 1
ATOM 985 N N . HIS A 1 120 ? 13.242 15.539 14.859 1 91.94 120 HIS A N 1
ATOM 986 C CA . HIS A 1 120 ? 12.727 16.531 15.797 1 91.94 120 HIS A CA 1
ATOM 987 C C . HIS A 1 120 ? 13.562 16.562 17.062 1 91.94 120 HIS A C 1
ATOM 989 O O . HIS A 1 120 ? 13.797 17.641 17.625 1 91.94 120 HIS A O 1
ATOM 995 N N . THR A 1 121 ? 13.984 15.43 17.469 1 93.31 121 THR A N 1
ATOM 996 C CA . THR A 1 121 ? 14.859 15.375 18.625 1 93.31 121 THR A CA 1
ATOM 997 C C . THR A 1 121 ? 16.156 16.141 18.359 1 93.31 121 THR A C 1
ATOM 999 O O . THR A 1 121 ? 16.641 16.859 19.234 1 93.31 121 THR A O 1
ATOM 1002 N N . ASN A 1 122 ? 16.656 15.969 17.172 1 93.56 122 ASN A N 1
ATOM 1003 C CA . ASN A 1 122 ? 17.859 16.703 16.797 1 93.56 122 ASN A CA 1
ATOM 1004 C C . ASN A 1 122 ? 17.625 18.219 16.844 1 93.56 122 ASN A C 1
ATOM 1006 O O . ASN A 1 122 ? 18.516 18.969 17.234 1 93.56 122 ASN A O 1
ATOM 1010 N N . LEU A 1 123 ? 16.469 18.609 16.453 1 92.69 123 LEU A N 1
ATOM 1011 C CA . LEU A 1 123 ? 16.156 20.031 16.344 1 92.69 123 LEU A CA 1
ATOM 1012 C C . LEU A 1 123 ? 15.922 20.641 17.734 1 92.69 123 LEU A C 1
ATOM 1014 O O . LEU A 1 123 ? 15.773 21.859 17.859 1 92.69 123 LEU A O 1
ATOM 1018 N N . GLU A 1 124 ? 15.961 19.812 18.766 1 93.56 124 GLU A N 1
ATOM 1019 C CA . GLU A 1 124 ? 15.789 20.266 20.141 1 93.56 124 GLU A CA 1
ATOM 1020 C C . GLU A 1 124 ? 17.125 20.344 20.875 1 93.56 124 GLU A C 1
ATOM 1022 O O . GLU A 1 124 ? 17.188 20.781 22.016 1 93.56 124 GLU A O 1
ATOM 1027 N N . THR A 1 125 ? 18.156 20 20.203 1 95.75 125 THR A N 1
ATOM 1028 C CA . THR A 1 125 ? 19.484 20 20.812 1 95.75 125 THR A CA 1
ATOM 1029 C C . THR A 1 125 ? 20.219 21.297 20.5 1 95.75 125 THR A C 1
ATOM 1031 O O . THR A 1 125 ? 19.875 22 19.547 1 95.75 125 THR A O 1
ATOM 1034 N N . PRO A 1 126 ? 21.297 21.562 21.219 1 96.38 126 PRO A N 1
ATOM 1035 C CA . PRO A 1 126 ? 22.109 22.75 20.938 1 96.38 126 PRO A CA 1
ATOM 1036 C C . PRO A 1 126 ? 22.781 22.703 19.562 1 96.38 126 PRO A C 1
ATOM 1038 O O . PRO A 1 126 ? 23.031 23.734 18.953 1 96.38 126 PRO A O 1
ATOM 1041 N N . ALA A 1 127 ? 23.016 21.531 19.094 1 95.56 127 ALA A N 1
ATOM 1042 C CA . ALA A 1 127 ? 23.641 21.375 17.781 1 95.56 127 ALA A CA 1
ATOM 1043 C C . ALA A 1 127 ? 22.781 21.969 16.688 1 95.56 127 ALA A C 1
ATOM 1045 O O . ALA A 1 127 ? 23.297 22.391 15.633 1 95.56 127 ALA A O 1
ATOM 1046 N N . SER A 1 128 ? 21.484 22.078 16.938 1 94.69 128 SER A N 1
ATOM 1047 C CA . SER A 1 128 ? 20.547 22.594 15.945 1 94.69 128 SER A CA 1
ATOM 1048 C C . SER A 1 128 ? 20.703 24.109 15.758 1 94.69 128 SER A C 1
ATOM 1050 O O . SER A 1 128 ? 20.109 24.688 14.852 1 94.69 128 SER A O 1
ATOM 1052 N N . LEU A 1 129 ? 21.547 24.75 16.484 1 96.31 129 LEU A N 1
ATOM 1053 C CA . LEU A 1 129 ? 21.688 26.203 16.484 1 96.31 129 LEU A CA 1
ATOM 1054 C C . LEU A 1 129 ? 22.734 26.625 15.453 1 96.31 129 LEU A C 1
ATOM 1056 O O . LEU A 1 129 ? 23.016 27.828 15.312 1 96.31 129 LEU A O 1
ATOM 1060 N N . ALA A 1 130 ? 23.25 25.703 14.703 1 94.69 130 ALA A N 1
ATOM 1061 C CA . ALA A 1 130 ? 24.406 25.953 13.836 1 94.69 130 ALA A CA 1
ATOM 1062 C C . ALA A 1 130 ? 24.141 27.109 12.883 1 94.69 130 ALA A C 1
ATOM 1064 O O . ALA A 1 130 ? 25.047 27.891 12.578 1 94.69 130 ALA A O 1
ATOM 1065 N N . TYR A 1 131 ? 22.906 27.281 12.484 1 93 131 TYR A N 1
ATOM 1066 C CA . TYR A 1 131 ? 22.594 28.344 11.531 1 93 131 TYR A CA 1
ATOM 1067 C C . TYR A 1 131 ? 21.766 29.438 12.188 1 93 131 TYR A C 1
ATOM 1069 O O . TYR A 1 131 ? 21.172 30.266 11.492 1 93 131 TYR A O 1
ATOM 1077 N N . LEU A 1 132 ? 21.625 29.406 13.492 1 94.75 132 LEU A N 1
ATOM 1078 C CA . LEU A 1 132 ? 20.922 30.438 14.234 1 94.75 132 LEU A CA 1
ATOM 1079 C C . LEU A 1 132 ? 21.891 31.516 14.711 1 94.75 132 LEU A C 1
ATOM 1081 O O . LEU A 1 132 ? 22.141 31.656 15.906 1 94.75 132 LEU A O 1
ATOM 1085 N N . ASN A 1 133 ? 22.375 32.25 13.805 1 94.81 133 ASN A N 1
ATOM 1086 C CA . ASN A 1 133 ? 23.266 33.375 14.047 1 94.81 133 ASN A CA 1
ATOM 1087 C C . ASN A 1 133 ? 23.062 34.5 13.016 1 94.81 133 ASN A C 1
ATOM 1089 O O . ASN A 1 133 ? 22.172 34.406 12.172 1 94.81 133 ASN A O 1
ATOM 1093 N N . ASP A 1 134 ? 23.828 35.562 13.055 1 93.62 134 ASP A N 1
ATOM 1094 C CA . ASP A 1 134 ? 23.516 36.75 12.297 1 93.62 134 ASP A CA 1
ATOM 1095 C C . ASP A 1 134 ? 24.297 36.812 10.984 1 93.62 134 ASP A C 1
ATOM 1097 O O . ASP A 1 134 ? 24.312 37.812 10.297 1 93.62 134 ASP A O 1
ATOM 1101 N N . SER A 1 135 ? 24.969 35.656 10.633 1 92.88 135 SER A N 1
ATOM 1102 C CA . SER A 1 135 ? 25.656 35.594 9.352 1 92.88 135 SER A CA 1
ATOM 1103 C C . SER A 1 135 ? 24.688 35.625 8.188 1 92.88 135 SER A C 1
ATOM 1105 O O . SER A 1 135 ? 23.516 35.25 8.336 1 92.88 135 SER A O 1
ATOM 1107 N N . TYR A 1 136 ? 25.141 36.062 7.074 1 89.62 136 TYR A N 1
ATOM 1108 C CA . TYR A 1 136 ? 24.312 36.125 5.871 1 89.62 136 TYR A CA 1
ATOM 1109 C C . TYR A 1 136 ? 23.719 34.75 5.551 1 89.62 136 TYR A C 1
ATOM 1111 O O . TYR A 1 136 ? 24.406 33.75 5.594 1 89.62 136 TYR A O 1
ATOM 1119 N N . GLY A 1 137 ? 22.406 34.75 5.398 1 86.75 137 GLY A N 1
ATOM 1120 C CA . GLY A 1 137 ? 21.734 33.531 5.004 1 86.75 137 GLY A CA 1
ATOM 1121 C C . GLY A 1 137 ? 21.297 32.688 6.188 1 86.75 137 GLY A C 1
ATOM 1122 O O . GLY A 1 137 ? 20.719 31.609 6.008 1 86.75 137 GLY A O 1
ATOM 1123 N N . ASN A 1 138 ? 21.578 33.156 7.344 1 92.31 138 ASN A N 1
ATOM 1124 C CA . ASN A 1 138 ? 21.188 32.406 8.539 1 92.31 138 ASN A CA 1
ATOM 1125 C C . ASN A 1 138 ? 19.969 33.031 9.211 1 92.31 138 ASN A C 1
ATOM 1127 O O . ASN A 1 138 ? 19.484 34.094 8.766 1 92.31 138 ASN A O 1
ATOM 1131 N N . TRP A 1 139 ? 19.438 32.5 10.25 1 92.12 139 TRP A N 1
ATOM 1132 C CA . TRP A 1 139 ? 18.109 32.781 10.781 1 92.12 139 TRP A CA 1
ATOM 1133 C C . TRP A 1 139 ? 18.078 34.125 11.508 1 92.12 139 TRP A C 1
ATOM 1135 O O . TRP A 1 139 ? 17 34.688 11.727 1 92.12 139 TRP A O 1
ATOM 1145 N N . LEU A 1 140 ? 19.281 34.625 11.93 1 94.56 140 LEU A N 1
ATOM 1146 C CA . LEU A 1 140 ? 19.297 35.875 12.664 1 94.56 140 LEU A CA 1
ATOM 1147 C C . LEU A 1 140 ? 19.953 37 11.844 1 94.56 140 LEU A C 1
ATOM 1149 O O . LEU A 1 140 ? 20.312 38.031 12.375 1 94.56 140 LEU A O 1
ATOM 1153 N N . SER A 1 141 ? 20.156 36.688 10.555 1 93.44 141 SER A N 1
ATOM 1154 C CA . SER A 1 141 ? 20.688 37.719 9.664 1 93.44 141 SER A CA 1
ATOM 1155 C C . SER A 1 141 ? 19.766 38.938 9.617 1 93.44 141 SER A C 1
ATOM 1157 O O . SER A 1 141 ? 18.609 38.875 10.023 1 93.44 141 SER A O 1
ATOM 1159 N N . ALA A 1 142 ? 20.297 40 9.109 1 91.88 142 ALA A N 1
ATOM 1160 C CA . ALA A 1 142 ? 19.516 41.25 9.008 1 91.88 142 ALA A CA 1
ATOM 1161 C C . ALA A 1 142 ? 18.266 41.031 8.156 1 91.88 142 ALA A C 1
ATOM 1163 O O . ALA A 1 142 ? 17.172 41.5 8.508 1 91.88 142 ALA A O 1
ATOM 1164 N N . GLU A 1 143 ? 18.453 40.375 7.113 1 88.69 143 GLU A N 1
ATOM 1165 C CA . GLU A 1 143 ? 17.328 40.094 6.219 1 88.69 143 GLU A CA 1
ATOM 1166 C C . GLU A 1 143 ? 16.281 39.219 6.91 1 88.69 143 GLU A C 1
ATOM 1168 O O . GLU A 1 143 ? 15.086 39.531 6.855 1 88.69 143 GLU A O 1
ATOM 1173 N N . ALA A 1 144 ? 16.734 38.219 7.539 1 88.62 144 ALA A N 1
ATOM 1174 C CA . ALA A 1 144 ? 15.812 37.281 8.211 1 88.62 144 ALA A CA 1
ATOM 1175 C C . ALA A 1 144 ? 15.102 37.969 9.375 1 88.62 144 ALA A C 1
ATOM 1177 O O . ALA A 1 144 ? 13.898 37.781 9.562 1 88.62 144 ALA A O 1
ATOM 1178 N N . SER A 1 145 ? 15.859 38.688 10.07 1 90.06 145 SER A N 1
ATOM 1179 C CA . SER A 1 145 ? 15.305 39.375 11.227 1 90.06 145 SER A CA 1
ATOM 1180 C C . SER A 1 145 ? 14.203 40.375 10.805 1 90.06 145 SER A C 1
ATOM 1182 O O . SER A 1 145 ? 13.188 40.469 11.484 1 90.06 145 SER A O 1
ATOM 1184 N N . GLN A 1 146 ? 14.461 41.062 9.773 1 88.5 146 GLN A N 1
ATOM 1185 C CA . GLN A 1 146 ? 13.461 41.969 9.25 1 88.5 146 GLN A CA 1
ATOM 1186 C C . GLN A 1 146 ? 12.234 41.219 8.727 1 88.5 146 GLN A C 1
ATOM 1188 O O . GLN A 1 146 ? 11.102 41.625 9.016 1 88.5 146 GLN A O 1
ATOM 1193 N N . TYR A 1 147 ? 12.523 40.219 8.008 1 85.19 147 TYR A N 1
ATOM 1194 C CA . TYR A 1 147 ? 11.445 39.438 7.402 1 85.19 147 TYR A CA 1
ATOM 1195 C C . TYR A 1 147 ? 10.555 38.812 8.469 1 85.19 147 TYR A C 1
ATOM 1197 O O . TYR A 1 147 ? 9.336 38.75 8.305 1 85.19 147 TYR A O 1
ATOM 1205 N N . LEU A 1 148 ? 11.125 38.469 9.594 1 88.19 148 LEU A N 1
ATOM 1206 C CA . LEU A 1 148 ? 10.414 37.75 10.648 1 88.19 148 LEU A CA 1
ATOM 1207 C C . LEU A 1 148 ? 9.914 38.719 11.719 1 88.19 148 LEU A C 1
ATOM 1209 O O . LEU A 1 148 ? 9.219 38.312 12.648 1 88.19 148 LEU A O 1
ATOM 1213 N N . SER A 1 149 ? 10.266 39.938 11.617 1 90.25 149 SER A N 1
ATOM 1214 C CA . SER A 1 149 ? 9.969 40.906 12.68 1 90.25 149 SER A CA 1
ATOM 1215 C C . SER A 1 149 ? 10.414 40.375 14.039 1 90.25 149 SER A C 1
ATOM 1217 O O . SER A 1 149 ? 9.641 40.344 14.992 1 90.25 149 SER A O 1
ATOM 1219 N N . LEU A 1 150 ? 11.633 39.938 14.125 1 93.19 150 LEU A N 1
ATOM 1220 C CA . LEU A 1 150 ? 12.141 39.25 15.297 1 93.19 150 LEU A CA 1
ATOM 1221 C C . LEU A 1 150 ? 12.062 40.156 16.531 1 93.19 150 LEU A C 1
ATOM 1223 O O . LEU A 1 150 ? 12.016 39.656 17.656 1 93.19 150 LEU A O 1
ATOM 1227 N N . ASN A 1 151 ? 12.062 41.406 16.297 1 92.25 151 ASN A N 1
ATOM 1228 C CA . ASN A 1 151 ? 12.016 42.344 17.406 1 92.25 151 ASN A CA 1
ATOM 1229 C C . ASN A 1 151 ? 10.711 42.219 18.203 1 92.25 151 ASN A C 1
ATOM 1231 O O . ASN A 1 151 ? 10.617 42.688 19.328 1 92.25 151 ASN A O 1
ATOM 1235 N N . GLU A 1 152 ? 9.711 41.656 17.641 1 94.94 152 GLU A N 1
ATOM 1236 C CA . GLU A 1 152 ? 8.43 41.469 18.312 1 94.94 152 GLU A CA 1
ATOM 1237 C C . GLU A 1 152 ? 8.469 40.25 19.234 1 94.94 152 GLU A C 1
ATOM 1239 O O . GLU A 1 152 ? 7.582 40.094 20.078 1 94.94 152 GLU A O 1
ATOM 1244 N N . TYR A 1 153 ? 9.477 39.469 19.141 1 96.5 153 TYR A N 1
ATOM 1245 C CA . TYR A 1 153 ? 9.531 38.188 19.859 1 96.5 153 TYR A CA 1
ATOM 1246 C C . TYR A 1 153 ? 10.531 38.25 21 1 96.5 153 TYR A C 1
ATOM 1248 O O . TYR A 1 153 ? 11.312 39.219 21.094 1 96.5 153 TYR A O 1
ATOM 1256 N N . VAL A 1 154 ? 10.375 37.219 21.891 1 96.44 154 VAL A N 1
ATOM 1257 C CA . VAL A 1 154 ? 11.391 37.062 22.938 1 96.44 154 VAL A CA 1
ATOM 1258 C C . VAL A 1 154 ? 12.727 36.688 22.297 1 96.44 154 VAL A C 1
ATOM 1260 O O . VAL A 1 154 ? 12.977 35.5 22.031 1 96.44 154 VAL A O 1
ATOM 1263 N N . TYR A 1 155 ? 13.469 37.656 22.047 1 92.38 155 TYR A N 1
ATOM 1264 C CA . TYR A 1 155 ? 14.719 37.625 21.297 1 92.38 155 TYR A CA 1
ATOM 1265 C C . TYR A 1 155 ? 15.719 38.625 21.844 1 92.38 155 TYR A C 1
ATOM 1267 O O . TYR A 1 155 ? 15.344 39.75 22.156 1 92.38 155 TYR A O 1
ATOM 1275 N N . ASP A 1 156 ? 16.938 38.188 22.141 1 94.19 156 ASP A N 1
ATOM 1276 C CA . ASP A 1 156 ? 18.016 39.062 22.594 1 94.19 156 ASP A CA 1
ATOM 1277 C C . ASP A 1 156 ? 19.219 39 21.656 1 94.19 156 ASP A C 1
ATOM 1279 O O . ASP A 1 156 ? 20.031 38.062 21.766 1 94.19 156 ASP A O 1
ATOM 1283 N N . PRO A 1 157 ? 19.391 40 20.828 1 91.62 157 PRO A N 1
ATOM 1284 C CA . PRO A 1 157 ? 20.5 39.938 19.859 1 91.62 157 PRO A CA 1
ATOM 1285 C C . PRO A 1 157 ? 21.859 39.938 20.531 1 91.62 157 PRO A C 1
ATOM 1287 O O . PRO A 1 157 ? 22.859 39.594 19.891 1 91.62 157 PRO A O 1
ATOM 1290 N N . ALA A 1 158 ? 21.922 40.281 21.766 1 93.31 158 ALA A N 1
ATOM 1291 C CA . ALA A 1 158 ? 23.188 40.312 22.469 1 93.31 158 ALA A CA 1
ATOM 1292 C C . ALA A 1 158 ? 23.594 38.938 22.969 1 93.31 158 ALA A C 1
ATOM 1294 O O . ALA A 1 158 ? 24.75 38.688 23.312 1 93.31 158 ALA A O 1
ATOM 1295 N N . GLN A 1 159 ? 22.719 38.031 23.016 1 95.75 159 GLN A N 1
ATOM 1296 C CA . GLN A 1 159 ? 22.984 36.688 23.469 1 95.75 159 GLN A CA 1
ATOM 1297 C C . GLN A 1 159 ? 23.312 35.75 22.297 1 95.75 159 GLN A C 1
ATOM 1299 O O . GLN A 1 159 ? 22.812 35.969 21.188 1 95.75 159 GLN A O 1
ATOM 1304 N N . PRO A 1 160 ? 24.109 34.812 22.672 1 95.38 160 PRO A N 1
ATOM 1305 C CA . PRO A 1 160 ? 24.359 33.812 21.625 1 95.38 160 PRO A CA 1
ATOM 1306 C C . PRO A 1 160 ? 23.062 33.188 21.094 1 95.38 160 PRO A C 1
ATOM 1308 O O . PRO A 1 160 ? 22.156 32.875 21.875 1 95.38 160 PRO A O 1
ATOM 1311 N N . HIS A 1 161 ? 22.984 33.156 19.75 1 97.12 161 HIS A N 1
ATOM 1312 C CA . HIS A 1 161 ? 21.844 32.562 19.062 1 97.12 161 HIS A CA 1
ATOM 1313 C C . HIS A 1 161 ? 20.547 33.281 19.453 1 97.12 161 HIS A C 1
ATOM 1315 O O . HIS A 1 161 ? 19.484 32.656 19.469 1 97.12 161 HIS A O 1
ATOM 1321 N N . GLY A 1 162 ? 20.656 34.531 19.859 1 96.19 162 GLY A N 1
ATOM 1322 C CA . GLY A 1 162 ? 19.484 35.312 20.188 1 96.19 162 GLY A CA 1
ATOM 1323 C C . GLY A 1 162 ? 18.859 34.906 21.516 1 96.19 162 GLY A C 1
ATOM 1324 O O . GLY A 1 162 ? 17.766 35.375 21.859 1 96.19 162 GLY A O 1
ATOM 1325 N N . GLY A 1 163 ? 19.5 33.969 22.203 1 96.88 163 GLY A N 1
ATOM 1326 C CA . GLY A 1 163 ? 19 33.5 23.484 1 96.88 163 GLY A CA 1
ATOM 1327 C C . GLY A 1 163 ? 18.25 32.188 23.375 1 96.88 163 GLY A C 1
ATOM 1328 O O . GLY A 1 163 ? 17.812 31.609 24.391 1 96.88 163 GLY A O 1
ATOM 1329 N N . PHE A 1 164 ? 18.125 31.641 22.25 1 97.06 164 PHE A N 1
ATOM 1330 C CA . PHE A 1 164 ? 17.438 30.375 22.062 1 97.06 164 PHE A CA 1
ATOM 1331 C C . PHE A 1 164 ? 18.344 29.203 22.391 1 97.06 164 PHE A C 1
ATOM 1333 O O . PHE A 1 164 ? 19.562 29.266 22.141 1 97.06 164 PHE A O 1
ATOM 1340 N N . LYS A 1 165 ? 17.75 28.078 22.844 1 96.56 165 LYS A N 1
ATOM 1341 C CA . LYS A 1 165 ? 18.531 26.906 23.234 1 96.56 165 LYS A CA 1
ATOM 1342 C C . LYS A 1 165 ? 18.5 25.844 22.156 1 96.56 165 LYS A C 1
ATOM 1344 O O . LYS A 1 165 ? 19.312 24.906 22.188 1 96.56 165 LYS A O 1
ATOM 1349 N N . SER A 1 166 ? 17.641 26 21.234 1 95.38 166 SER A N 1
ATOM 1350 C CA . SER A 1 166 ? 17.516 25.094 20.094 1 95.38 166 SER A CA 1
ATOM 1351 C C . SER A 1 166 ? 16.781 25.75 18.938 1 95.38 166 SER A C 1
ATOM 1353 O O . SER A 1 166 ? 16.188 26.812 19.094 1 95.38 166 SER A O 1
ATOM 1355 N N . TRP A 1 167 ? 16.922 25.172 17.75 1 93 167 TRP A N 1
ATOM 1356 C CA . TRP A 1 167 ? 16.188 25.688 16.609 1 93 167 TRP A CA 1
ATOM 1357 C C . TRP A 1 167 ? 14.688 25.594 16.844 1 93 167 TRP A C 1
ATOM 1359 O O . TRP A 1 167 ? 13.938 26.484 16.438 1 93 167 TRP A O 1
ATOM 1369 N N . ASN A 1 168 ? 14.25 24.516 17.469 1 91.88 168 ASN A N 1
ATOM 1370 C CA . ASN A 1 168 ? 12.828 24.359 17.734 1 91.88 168 ASN A CA 1
ATOM 1371 C C . ASN A 1 168 ? 12.305 25.469 18.641 1 91.88 168 ASN A C 1
ATOM 1373 O O . ASN A 1 168 ? 11.18 25.953 18.469 1 91.88 168 ASN A O 1
ATOM 1377 N N . GLU A 1 169 ? 13.078 25.812 19.625 1 93.69 169 GLU A N 1
ATOM 1378 C CA . GLU A 1 169 ? 12.68 26.922 20.484 1 93.69 169 GLU A CA 1
ATOM 1379 C C . GLU A 1 169 ? 12.516 28.219 19.672 1 93.69 169 GLU A C 1
ATOM 1381 O O . GLU A 1 169 ? 11.617 29.016 19.953 1 93.69 169 GLU A O 1
ATOM 1386 N N . PHE A 1 170 ? 13.422 28.406 18.703 1 93.88 170 PHE A N 1
ATOM 1387 C CA . PHE A 1 170 ? 13.305 29.547 17.812 1 93.88 170 PHE A CA 1
ATOM 1388 C C . PHE A 1 170 ? 12.047 29.438 16.953 1 93.88 170 PHE A C 1
ATOM 1390 O O . PHE A 1 170 ? 11.328 30.422 16.781 1 93.88 170 PHE A O 1
ATOM 1397 N N . PHE A 1 171 ? 11.789 28.234 16.5 1 90.81 171 PHE A N 1
ATOM 1398 C CA . PHE A 1 171 ? 10.656 28.031 15.602 1 90.81 171 PHE A CA 1
ATOM 1399 C C . PHE A 1 171 ? 9.344 28.312 16.328 1 90.81 171 PHE A C 1
ATOM 1401 O O . PHE A 1 171 ? 8.43 28.906 15.742 1 90.81 171 PHE A O 1
ATOM 1408 N N . ILE A 1 172 ? 9.227 27.906 17.609 1 92.31 172 ILE A N 1
ATOM 1409 C CA . ILE A 1 172 ? 7.988 28.109 18.344 1 92.31 172 ILE A CA 1
ATOM 1410 C C . ILE A 1 172 ? 8.094 29.359 19.219 1 92.31 172 ILE A C 1
ATOM 1412 O O . ILE A 1 172 ? 7.492 29.438 20.281 1 92.31 172 ILE A O 1
ATOM 1416 N N . ARG A 1 173 ? 8.82 30.281 18.797 1 94.69 173 ARG A N 1
ATOM 1417 C CA . ARG A 1 173 ? 9.094 31.5 19.547 1 94.69 173 ARG A CA 1
ATOM 1418 C C . ARG A 1 173 ? 7.801 32.188 20 1 94.69 173 ARG A C 1
ATOM 1420 O O . ARG A 1 173 ? 6.746 31.984 19.391 1 94.69 173 ARG A O 1
ATOM 1427 N N . GLN A 1 174 ? 8.023 32.938 21.031 1 96.19 174 GLN A N 1
ATOM 1428 C CA . GLN A 1 174 ? 6.891 33.625 21.641 1 96.19 174 GLN A CA 1
ATOM 1429 C C . GLN A 1 174 ? 7.02 35.125 21.484 1 96.19 174 GLN A C 1
ATOM 1431 O O . GLN A 1 174 ? 8.133 35.656 21.469 1 96.19 174 GLN A O 1
ATOM 1436 N N . PHE A 1 175 ? 5.914 35.781 21.359 1 96.88 175 PHE A N 1
ATOM 1437 C CA . PHE A 1 175 ? 5.926 37.25 21.344 1 96.88 175 PHE A CA 1
ATOM 1438 C C . PHE A 1 175 ? 6.387 37.781 22.688 1 96.88 175 PHE A C 1
ATOM 1440 O O . PHE A 1 175 ? 6.031 37.25 23.75 1 96.88 175 PHE A O 1
ATOM 1447 N N . LYS A 1 176 ? 7.16 38.812 22.594 1 95.94 176 LYS A N 1
ATOM 1448 C CA . LYS A 1 176 ? 7.578 39.5 23.812 1 95.94 176 LYS A CA 1
ATOM 1449 C C . LYS A 1 176 ? 6.391 40.156 24.516 1 95.94 176 LYS A C 1
ATOM 1451 O O . LYS A 1 176 ? 6.258 40.062 25.734 1 95.94 176 LYS A O 1
ATOM 1456 N N . ASP A 1 177 ? 5.605 40.875 23.812 1 96.81 177 ASP A N 1
ATOM 1457 C CA . ASP A 1 177 ? 4.336 41.469 24.234 1 96.81 177 ASP A CA 1
ATOM 1458 C C . ASP A 1 177 ? 3.189 40.969 23.359 1 96.81 177 ASP A C 1
ATOM 1460 O O . ASP A 1 177 ? 2.863 41.594 22.344 1 96.81 177 ASP A O 1
ATOM 1464 N N . PHE A 1 178 ? 2.574 39.938 23.922 1 96 178 PHE A N 1
ATOM 1465 C CA . PHE A 1 178 ? 1.557 39.25 23.125 1 96 178 PHE A CA 1
ATOM 1466 C C . PHE A 1 178 ? 0.371 40.188 22.859 1 96 178 PHE A C 1
ATOM 1468 O O . PHE A 1 178 ? -0.166 40.219 21.75 1 96 178 PHE A O 1
ATOM 1475 N N . ASP A 1 179 ? -0.025 41 23.781 1 96.69 179 ASP A N 1
ATOM 1476 C CA . ASP A 1 179 ? -1.18 41.875 23.656 1 96.69 179 ASP A CA 1
ATOM 1477 C C . ASP A 1 179 ? -0.912 43 22.641 1 96.69 179 ASP A C 1
ATOM 1479 O O . ASP A 1 179 ? -1.825 43.438 21.938 1 96.69 179 ASP A O 1
ATOM 1483 N N . ALA A 1 180 ? 0.32 43.375 22.547 1 96.12 180 ALA A N 1
ATOM 1484 C CA . ALA A 1 180 ? 0.682 44.406 21.594 1 96.12 180 ALA A CA 1
ATOM 1485 C C . ALA A 1 180 ? 0.774 43.844 20.172 1 96.12 180 ALA A C 1
ATOM 1487 O O . ALA A 1 180 ? 0.353 44.5 19.203 1 96.12 180 ALA A O 1
ATOM 1488 N N . SER A 1 181 ? 1.35 42.688 20.062 1 95.62 181 SER A N 1
ATOM 1489 C CA . SER A 1 181 ? 1.601 42.094 18.75 1 95.62 181 SER A CA 1
ATOM 1490 C C . SER A 1 181 ? 0.339 41.469 18.172 1 95.62 181 SER A C 1
ATOM 1492 O O . SER A 1 181 ? 0.128 41.469 16.969 1 95.62 181 SER A O 1
ATOM 1494 N N . ARG A 1 182 ? -0.445 40.906 19.094 1 96.75 182 ARG A N 1
ATOM 1495 C CA . ARG A 1 182 ? -1.69 40.25 18.719 1 96.75 182 ARG A CA 1
ATOM 1496 C C . ARG A 1 182 ? -2.826 40.656 19.656 1 96.75 182 ARG A C 1
ATOM 1498 O O . ARG A 1 182 ? -3.275 39.844 20.484 1 96.75 182 ARG A O 1
ATOM 1505 N N . PRO A 1 183 ? -3.328 41.781 19.469 1 97.12 183 PRO A N 1
ATOM 1506 C CA . PRO A 1 183 ? -4.402 42.219 20.359 1 97.12 183 PRO A CA 1
ATOM 1507 C C . PRO A 1 183 ? -5.648 41.344 20.266 1 97.12 183 PRO A C 1
ATOM 1509 O O . PRO A 1 183 ? -6.004 40.906 19.172 1 97.12 183 PRO A O 1
ATOM 1512 N N . LEU A 1 184 ? -6.297 41.125 21.375 1 97.81 184 LEU A N 1
ATOM 1513 C CA . LEU A 1 184 ? -7.535 40.375 21.422 1 97.81 184 LEU A CA 1
ATOM 1514 C C . LEU A 1 184 ? -8.688 41.156 20.812 1 97.81 184 LEU A C 1
ATOM 1516 O O . LEU A 1 184 ? -8.969 42.281 21.266 1 97.81 184 LEU A O 1
ATOM 1520 N N . ALA A 1 185 ? -9.328 40.625 19.828 1 97.25 185 ALA A N 1
ATOM 1521 C CA . ALA A 1 185 ? -10.461 41.281 19.203 1 97.25 185 ALA A CA 1
ATOM 1522 C C . ALA A 1 185 ? -11.547 41.625 20.219 1 97.25 185 ALA A C 1
ATOM 1524 O O . ALA A 1 185 ? -11.883 40.812 21.062 1 97.25 185 ALA A O 1
ATOM 1525 N N . PRO A 1 186 ? -12.094 42.844 20.156 1 96.38 186 PRO A N 1
ATOM 1526 C CA . PRO A 1 186 ? -13.211 43.156 21.047 1 96.38 186 PRO A CA 1
ATOM 1527 C C . PRO A 1 186 ? -14.422 42.25 20.828 1 96.38 186 PRO A C 1
ATOM 1529 O O . PRO A 1 186 ? -14.68 41.812 19.703 1 96.38 186 PRO A O 1
ATOM 1532 N N . ASP A 1 187 ? -15.141 42.031 21.922 1 95.5 187 ASP A N 1
ATOM 1533 C CA . ASP A 1 187 ? -16.297 41.156 21.875 1 95.5 187 ASP A CA 1
ATOM 1534 C C . ASP A 1 187 ? -17.406 41.625 22.797 1 95.5 187 ASP A C 1
ATOM 1536 O O . ASP A 1 187 ? -17.781 40.938 23.75 1 95.5 187 ASP A O 1
ATOM 1540 N N . PRO A 1 188 ? -18.062 42.656 22.453 1 92.75 188 PRO A N 1
ATOM 1541 C CA . PRO A 1 188 ? -19.125 43.156 23.328 1 92.75 188 PRO A CA 1
ATOM 1542 C C . PRO A 1 188 ? -20.328 42.188 23.391 1 92.75 188 PRO A C 1
ATOM 1544 O O . PRO A 1 188 ? -21.031 42.156 24.391 1 92.75 188 PRO A O 1
ATOM 1547 N N . SER A 1 189 ? -20.609 41.406 22.406 1 92.5 189 SER A N 1
ATOM 1548 C CA . SER A 1 189 ? -21.766 40.531 22.328 1 92.5 189 SER A CA 1
ATOM 1549 C C . SER A 1 189 ? -21.469 39.188 23 1 92.5 189 SER A C 1
ATOM 1551 O O . SER A 1 189 ? -22.391 38.438 23.312 1 92.5 189 SER A O 1
ATOM 1553 N N . GLY A 1 190 ? -20.188 38.875 23.172 1 94.56 190 GLY A N 1
ATOM 1554 C CA . GLY A 1 190 ? -19.812 37.562 23.672 1 94.56 190 GLY A CA 1
ATOM 1555 C C . GLY A 1 190 ? -19.938 36.469 22.625 1 94.56 190 GLY A C 1
ATOM 1556 O O . GLY A 1 190 ? -19.953 35.281 22.953 1 94.56 190 GLY A O 1
ATOM 1557 N N . LYS A 1 191 ? -20.062 36.875 21.312 1 97.06 191 LYS A N 1
ATOM 1558 C CA . LYS A 1 191 ? -20.375 35.906 20.266 1 97.06 191 LYS A CA 1
ATOM 1559 C C . LYS A 1 191 ? -19.328 35.906 19.172 1 97.06 191 LYS A C 1
ATOM 1561 O O . LYS A 1 191 ? -19.5 35.25 18.141 1 97.06 191 LYS A O 1
ATOM 1566 N N . VAL A 1 192 ? -18.266 36.656 19.359 1 97.19 192 VAL A N 1
ATOM 1567 C CA . VAL A 1 192 ? -17.234 36.75 18.344 1 97.19 192 VAL A CA 1
ATOM 1568 C C . VAL A 1 192 ? -16.266 35.562 18.484 1 97.19 192 VAL A C 1
ATOM 1570 O O . VAL A 1 192 ? -15.805 35.25 19.578 1 97.19 192 VAL A O 1
ATOM 1573 N N . VAL A 1 193 ? -16.031 34.906 17.406 1 98 193 VAL A N 1
ATOM 1574 C CA . VAL A 1 193 ? -15.023 33.844 17.328 1 98 193 VAL A CA 1
ATOM 1575 C C . VAL A 1 193 ? -13.734 34.406 16.734 1 98 193 VAL A C 1
ATOM 1577 O O . VAL A 1 193 ? -13.758 35.094 15.719 1 98 193 VAL A O 1
ATOM 1580 N N . ILE A 1 194 ? -12.602 34.125 17.359 1 98.25 194 ILE A N 1
ATOM 1581 C CA . ILE A 1 194 ? -11.336 34.656 16.875 1 98.25 194 ILE A CA 1
ATOM 1582 C C . ILE A 1 194 ? -10.531 33.562 16.188 1 98.25 194 ILE A C 1
ATOM 1584 O O . ILE A 1 194 ? -10.844 32.375 16.328 1 98.25 194 ILE A O 1
ATOM 1588 N N . SER A 1 195 ? -9.523 33.938 15.398 1 98.06 195 SER A N 1
ATOM 1589 C CA . SER A 1 195 ? -8.617 33 14.773 1 98.06 195 SER A CA 1
ATOM 1590 C C . SER A 1 195 ? -7.719 32.312 15.805 1 98.06 195 SER A C 1
ATOM 1592 O O . SER A 1 195 ? -7.141 33 16.656 1 98.06 195 SER A O 1
ATOM 1594 N N . PRO A 1 196 ? -7.625 31.031 15.703 1 98.25 196 PRO A N 1
ATOM 1595 C CA . PRO A 1 196 ? -6.738 30.328 16.625 1 98.25 196 PRO A CA 1
ATOM 1596 C C . PRO A 1 196 ? -5.27 30.391 16.203 1 98.25 196 PRO A C 1
ATOM 1598 O O . PRO A 1 196 ? -4.383 30.031 16.984 1 98.25 196 PRO A O 1
ATOM 1601 N N . VAL A 1 197 ? -5 30.844 14.961 1 96.88 197 VAL A N 1
ATOM 1602 C CA . VAL A 1 197 ? -3.639 30.812 14.438 1 96.88 197 VAL A CA 1
ATOM 1603 C C . VAL A 1 197 ? -3.402 32.031 13.547 1 96.88 197 VAL A C 1
ATOM 1605 O O . VAL A 1 197 ? -4.352 32.719 13.141 1 96.88 197 VAL A O 1
ATOM 1608 N N . ASP A 1 198 ? -2.104 32.344 13.336 1 94.06 198 ASP A N 1
ATOM 1609 C CA . ASP A 1 198 ? -1.717 33.188 12.219 1 94.06 198 ASP A CA 1
ATOM 1610 C C . ASP A 1 198 ? -1.766 32.438 10.898 1 94.06 198 ASP A C 1
ATOM 1612 O O . ASP A 1 198 ? -1.514 31.219 10.875 1 94.06 198 ASP A O 1
ATOM 1616 N N . GLY A 1 199 ? -2.141 33.094 9.852 1 91.81 199 GLY A N 1
ATOM 1617 C CA . GLY A 1 199 ? -2.035 32.438 8.562 1 91.81 199 GLY A CA 1
ATOM 1618 C C . GLY A 1 199 ? -2.912 33.062 7.492 1 91.81 199 GLY A C 1
ATOM 1619 O O . GLY A 1 199 ? -3.297 34.219 7.594 1 91.81 199 GLY A O 1
ATOM 1620 N N . GLN A 1 200 ? -3.117 32.25 6.449 1 89.62 200 GLN A N 1
ATOM 1621 C CA . GLN A 1 200 ? -3.955 32.656 5.32 1 89.62 200 GLN A CA 1
ATOM 1622 C C . GLN A 1 200 ? -5.168 31.734 5.195 1 89.62 200 GLN A C 1
ATOM 1624 O O . GLN A 1 200 ? -5.035 30.516 5.227 1 89.62 200 GLN A O 1
ATOM 1629 N N . VAL A 1 201 ? -6.316 32.375 5.09 1 92 201 VAL A N 1
ATOM 1630 C CA . VAL A 1 201 ? -7.52 31.594 4.859 1 92 201 VAL A CA 1
ATOM 1631 C C . VAL A 1 201 ? -7.496 31.016 3.447 1 92 201 VAL A C 1
ATOM 1633 O O . VAL A 1 201 ? -7.629 31.75 2.465 1 92 201 VAL A O 1
ATOM 1636 N N . TRP A 1 202 ? -7.395 29.812 3.418 1 88.12 202 TRP A N 1
ATOM 1637 C CA . TRP A 1 202 ? -7.242 29.109 2.145 1 88.12 202 TRP A CA 1
ATOM 1638 C C . TRP A 1 202 ? -8.602 28.766 1.544 1 88.12 202 TRP A C 1
ATOM 1640 O O . TRP A 1 202 ? -8.82 28.953 0.344 1 88.12 202 TRP A O 1
ATOM 1650 N N . MET A 1 203 ? -9.492 28.297 2.365 1 88.88 203 MET A N 1
ATOM 1651 C CA . MET A 1 203 ? -10.781 27.812 1.889 1 88.88 203 MET A CA 1
ATOM 1652 C C . MET A 1 203 ? -11.844 27.922 2.977 1 88.88 203 MET A C 1
ATOM 1654 O O . MET A 1 203 ? -11.562 27.672 4.152 1 88.88 203 MET A O 1
ATOM 1658 N N . ILE A 1 204 ? -12.938 28.391 2.57 1 91.25 204 ILE A N 1
ATOM 1659 C CA . ILE A 1 204 ? -14.148 28.328 3.385 1 91.25 204 ILE A CA 1
ATOM 1660 C C . ILE A 1 204 ? -15.195 27.453 2.695 1 91.25 204 ILE A C 1
ATOM 1662 O O . ILE A 1 204 ? -15.641 27.766 1.59 1 91.25 204 ILE A O 1
ATOM 1666 N N . SER A 1 205 ? -15.484 26.359 3.328 1 90.69 205 SER A N 1
ATOM 1667 C CA . SER A 1 205 ? -16.484 25.453 2.779 1 90.69 205 SER A CA 1
ATOM 1668 C C . SER A 1 205 ? -17.781 25.5 3.586 1 90.69 205 SER A C 1
ATOM 1670 O O . SER A 1 205 ? -17.75 25.438 4.816 1 90.69 205 SER A O 1
ATOM 1672 N N . LYS A 1 206 ? -18.891 25.547 2.879 1 88.56 206 LYS A N 1
ATOM 1673 C CA . LYS A 1 206 ? -20.188 25.641 3.547 1 88.56 206 LYS A CA 1
ATOM 1674 C C . LYS A 1 206 ? -20.969 24.344 3.406 1 88.56 206 LYS A C 1
ATOM 1676 O O . LYS A 1 206 ? -22.188 24.312 3.656 1 88.56 206 LYS A O 1
ATOM 1681 N N . GLN A 1 207 ? -20.344 23.375 2.998 1 84.44 207 GLN A N 1
ATOM 1682 C CA . GLN A 1 207 ? -21.031 22.109 2.809 1 84.44 207 GLN A CA 1
ATOM 1683 C C . GLN A 1 207 ? -20.125 20.922 3.174 1 84.44 207 GLN A C 1
ATOM 1685 O O . GLN A 1 207 ? -19.875 20.047 2.342 1 84.44 207 GLN A O 1
ATOM 1690 N N . VAL A 1 208 ? -19.766 20.938 4.484 1 90.12 208 VAL A N 1
ATOM 1691 C CA . VAL A 1 208 ? -19 19.812 5 1 90.12 208 VAL A CA 1
ATOM 1692 C C . VAL A 1 208 ? -19.859 18.547 5.004 1 90.12 208 VAL A C 1
ATOM 1694 O O . VAL A 1 208 ? -21.016 18.578 5.438 1 90.12 208 VAL A O 1
ATOM 1697 N N . GLN A 1 209 ? -19.328 17.484 4.422 1 88.31 209 GLN A N 1
ATOM 1698 C CA . GLN A 1 209 ? -20.078 16.25 4.293 1 88.31 209 GLN A CA 1
ATOM 1699 C C . GLN A 1 209 ? -19.734 15.266 5.406 1 88.31 209 GLN A C 1
ATOM 1701 O O . GLN A 1 209 ? -18.625 15.305 5.945 1 88.31 209 GLN A O 1
ATOM 1706 N N . ARG A 1 210 ? -20.703 14.484 5.715 1 86.81 210 ARG A N 1
ATOM 1707 C CA . ARG A 1 210 ? -20.516 13.484 6.762 1 86.81 210 ARG A CA 1
ATOM 1708 C C . ARG A 1 210 ? -19.453 12.461 6.359 1 86.81 210 ARG A C 1
ATOM 1710 O O . ARG A 1 210 ? -18.5 12.211 7.109 1 86.81 210 ARG A O 1
ATOM 1717 N N . GLU A 1 211 ? -19.641 11.844 5.262 1 82.12 211 GLU A N 1
ATOM 1718 C CA . GLU A 1 211 ? -18.734 10.789 4.816 1 82.12 211 GLU A CA 1
ATOM 1719 C C . GLU A 1 211 ? -18.484 10.867 3.314 1 82.12 211 GLU A C 1
ATOM 1721 O O . GLU A 1 211 ? -19.328 11.383 2.57 1 82.12 211 GLU A O 1
ATOM 1726 N N . ALA A 1 212 ? -17.234 10.586 3.102 1 65.81 212 ALA A N 1
ATOM 1727 C CA . ALA A 1 212 ? -16.922 10.438 1.684 1 65.81 212 ALA A CA 1
ATOM 1728 C C . ALA A 1 212 ? -17.453 9.109 1.148 1 65.81 212 ALA A C 1
ATOM 1730 O O . ALA A 1 212 ? -17.531 8.125 1.887 1 65.81 212 ALA A O 1
ATOM 1731 N N . ALA A 1 213 ? -18 9.133 0.056 1 60 213 ALA A N 1
ATOM 1732 C CA . ALA A 1 213 ? -18.328 7.812 -0.488 1 60 213 ALA A CA 1
ATOM 1733 C C . ALA A 1 213 ? -17.062 7.023 -0.797 1 60 213 ALA A C 1
ATOM 1735 O O . ALA A 1 213 ? -16.844 5.949 -0.233 1 60 213 ALA A O 1
ATOM 1736 N N . PHE A 1 214 ? -16.25 7.215 -1.606 1 56.53 214 PHE A N 1
ATOM 1737 C CA . PHE A 1 214 ? -15.008 6.5 -1.919 1 56.53 214 PHE A CA 1
ATOM 1738 C C . PHE A 1 214 ? -13.984 7.441 -2.543 1 56.53 214 PHE A C 1
ATOM 1740 O O . PHE A 1 214 ? -12.984 6.988 -3.107 1 56.53 214 PHE A O 1
ATOM 1747 N N . GLU A 1 215 ? -14.328 8.758 -2.451 1 59.91 215 GLU A N 1
ATOM 1748 C CA . GLU A 1 215 ? -13.359 9.672 -3.045 1 59.91 215 GLU A CA 1
ATOM 1749 C C . GLU A 1 215 ? -13.148 10.898 -2.17 1 59.91 215 GLU A C 1
ATOM 1751 O O . GLU A 1 215 ? -14.109 11.523 -1.715 1 59.91 215 GLU A O 1
ATOM 1756 N N . ILE A 1 216 ? -11.969 10.875 -1.647 1 56.34 216 ILE A N 1
ATOM 1757 C CA . ILE A 1 216 ? -11.641 12.172 -1.073 1 56.34 216 ILE A CA 1
ATOM 1758 C C . ILE A 1 216 ? -11.141 13.109 -2.168 1 56.34 216 ILE A C 1
ATOM 1760 O O . ILE A 1 216 ? -10.055 12.906 -2.715 1 56.34 216 ILE A O 1
ATOM 1764 N N . LYS A 1 217 ? -12.141 13.609 -2.887 1 59.59 217 LYS A N 1
ATOM 1765 C CA . LYS A 1 217 ? -11.789 14.57 -3.926 1 59.59 217 LYS A CA 1
ATOM 1766 C C . LYS A 1 217 ? -11.273 15.875 -3.318 1 59.59 217 LYS A C 1
ATOM 1768 O O . LYS A 1 217 ? -11.617 16.219 -2.182 1 59.59 217 LYS A O 1
ATOM 1773 N N . GLY A 1 218 ? -10.164 16.375 -3.625 1 61.03 218 GLY A N 1
ATOM 1774 C CA . GLY A 1 218 ? -9.258 17.406 -3.133 1 61.03 218 GLY A CA 1
ATOM 1775 C C . GLY A 1 218 ? -9.977 18.578 -2.492 1 61.03 218 GLY A C 1
ATOM 1776 O O . GLY A 1 218 ? -9.477 19.172 -1.532 1 61.03 218 GLY A O 1
ATOM 1777 N N . GLU A 1 219 ? -11.188 18.906 -2.828 1 67.5 219 GLU A N 1
ATOM 1778 C CA . GLU A 1 219 ? -11.695 20.172 -2.322 1 67.5 219 GLU A CA 1
ATOM 1779 C C . GLU A 1 219 ? -12.914 19.969 -1.432 1 67.5 219 GLU A C 1
ATOM 1781 O O . GLU A 1 219 ? -13.617 20.938 -1.101 1 67.5 219 GLU A O 1
ATOM 1786 N N . GLN A 1 220 ? -12.992 18.766 -0.885 1 78.44 220 GLN A N 1
ATOM 1787 C CA . GLN A 1 220 ? -14.133 18.516 -0.02 1 78.44 220 GLN A CA 1
ATOM 1788 C C . GLN A 1 220 ? -13.688 18 1.349 1 78.44 220 GLN A C 1
ATOM 1790 O O . GLN A 1 220 ? -12.586 17.484 1.489 1 78.44 220 GLN A O 1
ATOM 1795 N N . TYR A 1 221 ? -14.562 18.375 2.285 1 86.69 221 TYR A N 1
ATOM 1796 C CA . TYR A 1 221 ? -14.312 17.938 3.656 1 86.69 221 TYR A CA 1
ATOM 1797 C C . TYR A 1 221 ? -15.273 16.828 4.066 1 86.69 221 TYR A C 1
ATOM 1799 O O . TYR A 1 221 ? -16.5 17 3.959 1 86.69 221 TYR A O 1
ATOM 1807 N N . TYR A 1 222 ? -14.734 15.812 4.5 1 89 222 TYR A N 1
ATOM 1808 C CA . TYR A 1 222 ? -15.492 14.672 4.996 1 89 222 TYR A CA 1
ATOM 1809 C C . TYR A 1 222 ? -15.242 14.453 6.484 1 89 222 TYR A C 1
ATOM 1811 O O . TYR A 1 222 ? -14.148 14.039 6.879 1 89 222 TYR A O 1
ATOM 1819 N N . LEU A 1 223 ? -16.328 14.578 7.238 1 92.88 223 LEU A N 1
ATOM 1820 C CA . LEU A 1 223 ? -16.203 14.672 8.688 1 92.88 223 LEU A CA 1
ATOM 1821 C C . LEU A 1 223 ? -15.641 13.375 9.266 1 92.88 223 LEU A C 1
ATOM 1823 O O . LEU A 1 223 ? -14.797 13.406 10.172 1 92.88 223 LEU A O 1
ATOM 1827 N N . ALA A 1 224 ? -16.109 12.281 8.812 1 90.88 224 ALA A N 1
ATOM 1828 C CA . ALA A 1 224 ? -15.672 11 9.375 1 90.88 224 ALA A CA 1
ATOM 1829 C C . ALA A 1 224 ? -14.156 10.836 9.25 1 90.88 224 ALA A C 1
ATOM 1831 O O . ALA A 1 224 ? -13.492 10.43 10.203 1 90.88 224 ALA A O 1
ATOM 1832 N N . ASP A 1 225 ? -13.625 11.172 8.125 1 89.06 225 ASP A N 1
ATOM 1833 C CA . ASP A 1 225 ? -12.188 11.062 7.879 1 89.06 225 ASP A CA 1
ATOM 1834 C C . ASP A 1 225 ? -11.43 12.18 8.586 1 89.06 225 ASP A C 1
ATOM 1836 O O . ASP A 1 225 ? -10.398 11.938 9.219 1 89.06 225 ASP A O 1
ATOM 1840 N N . LEU A 1 226 ? -11.945 13.336 8.484 1 92.06 226 LEU A N 1
ATOM 1841 C CA . LEU A 1 226 ? -11.297 14.516 9.055 1 92.06 226 LEU A CA 1
ATOM 1842 C C . LEU A 1 226 ? -11.156 14.375 10.57 1 92.06 226 LEU A C 1
ATOM 1844 O O . LEU A 1 226 ? -10.102 14.688 11.133 1 92.06 226 LEU A O 1
ATOM 1848 N N . LEU A 1 227 ? -12.203 13.883 11.18 1 94.75 227 LEU A N 1
ATOM 1849 C CA . LEU A 1 227 ? -12.234 13.773 12.633 1 94.75 227 LEU A CA 1
ATOM 1850 C C . LEU A 1 227 ? -11.875 12.367 13.086 1 94.75 227 LEU A C 1
ATOM 1852 O O . LEU A 1 227 ? -11.82 12.086 14.289 1 94.75 227 LEU A O 1
ATOM 1856 N N . ALA A 1 228 ? -11.594 11.5 12.125 1 90.62 228 ALA A N 1
ATOM 1857 C CA . ALA A 1 228 ? -11.234 10.117 12.398 1 90.62 228 ALA A CA 1
ATOM 1858 C C . ALA A 1 228 ? -12.266 9.453 13.305 1 90.62 228 ALA A C 1
ATOM 1860 O O . ALA A 1 228 ? -11.922 8.883 14.344 1 90.62 228 ALA A O 1
ATOM 1861 N N . GLU A 1 229 ? -13.492 9.617 12.945 1 91.94 229 GLU A N 1
ATOM 1862 C CA . GLU A 1 229 ? -14.625 9.062 13.672 1 91.94 229 GLU A CA 1
ATOM 1863 C C . GLU A 1 229 ? -15.516 8.234 12.758 1 91.94 229 GLU A C 1
ATOM 1865 O O . GLU A 1 229 ? -15.555 8.461 11.547 1 91.94 229 GLU A O 1
ATOM 1870 N N . ASP A 1 230 ? -16.172 7.273 13.438 1 87.31 230 ASP A N 1
ATOM 1871 C CA . ASP A 1 230 ? -17.203 6.566 12.68 1 87.31 230 ASP A CA 1
ATOM 1872 C C . ASP A 1 230 ? -18.25 7.531 12.133 1 87.31 230 ASP A C 1
ATOM 1874 O O . ASP A 1 230 ? -18.609 8.508 12.805 1 87.31 230 ASP A O 1
ATOM 1878 N N . ALA A 1 231 ? -18.734 7.172 10.984 1 85.5 231 ALA A N 1
ATOM 1879 C CA . ALA A 1 231 ? -19.703 8.047 10.32 1 85.5 231 ALA A CA 1
ATOM 1880 C C . ALA A 1 231 ? -20.922 8.281 11.195 1 85.5 231 ALA A C 1
ATOM 1882 O O . ALA A 1 231 ? -21.594 9.305 11.07 1 85.5 231 ALA A O 1
ATOM 1883 N N . ASN A 1 232 ? -21.172 7.355 12.086 1 88.25 232 ASN A N 1
ATOM 1884 C CA . ASN A 1 232 ? -22.359 7.465 12.93 1 88.25 232 ASN A CA 1
ATOM 1885 C C . ASN A 1 232 ? -22.016 8.078 14.289 1 88.25 232 ASN A C 1
ATOM 1887 O O . ASN A 1 232 ? -22.891 8.18 15.156 1 88.25 232 ASN A O 1
ATOM 1891 N N . SER A 1 233 ? -20.859 8.5 14.453 1 91.75 233 SER A N 1
ATOM 1892 C CA . SER A 1 233 ? -20.453 9.086 15.719 1 91.75 233 SER A CA 1
ATOM 1893 C C . SER A 1 233 ? -21.25 10.359 16.016 1 91.75 233 SER A C 1
ATOM 1895 O O . SER A 1 233 ? -21.406 11.219 15.141 1 91.75 233 SER A O 1
ATOM 1897 N N . PRO A 1 234 ? -21.656 10.492 17.234 1 92.25 234 PRO A N 1
ATOM 1898 C CA . PRO A 1 234 ? -22.375 11.711 17.625 1 92.25 234 PRO A CA 1
ATOM 1899 C C . PRO A 1 234 ? -21.5 12.961 17.531 1 92.25 234 PRO A C 1
ATOM 1901 O O . PRO A 1 234 ? -22.016 14.078 17.438 1 92.25 234 PRO A O 1
ATOM 1904 N N . LEU A 1 235 ? -20.266 12.836 17.531 1 92 235 LEU A N 1
ATOM 1905 C CA . LEU A 1 235 ? -19.328 13.953 17.484 1 92 235 LEU A CA 1
ATOM 1906 C C . LEU A 1 235 ? -19.438 14.688 16.141 1 92 235 LEU A C 1
ATOM 1908 O O . LEU A 1 235 ? -19.016 15.844 16.031 1 92 235 LEU A O 1
ATOM 1912 N N . LEU A 1 236 ? -20 13.984 15.148 1 94 236 LEU A N 1
ATOM 1913 C CA . LEU A 1 236 ? -20.047 14.57 13.812 1 94 236 LEU A CA 1
ATOM 1914 C C . LEU A 1 236 ? -21.297 15.43 13.648 1 94 236 LEU A C 1
ATOM 1916 O O . LEU A 1 236 ? -21.359 16.281 12.758 1 94 236 LEU A O 1
ATOM 1920 N N . GLN A 1 237 ? -22.281 15.172 14.43 1 91.62 237 GLN A N 1
ATOM 1921 C CA . GLN A 1 237 ? -23.641 15.664 14.195 1 91.62 237 GLN A CA 1
ATOM 1922 C C . GLN A 1 237 ? -23.672 17.188 14.094 1 91.62 237 GLN A C 1
ATOM 1924 O O . GLN A 1 237 ? -24.312 17.734 13.203 1 91.62 237 GLN A O 1
ATOM 1929 N N . SER A 1 238 ? -22.938 17.859 14.938 1 91.56 238 SER A N 1
ATOM 1930 C CA . SER A 1 238 ? -22.984 19.312 15 1 91.56 238 SER A CA 1
ATOM 1931 C C . SER A 1 238 ? -22.344 19.938 13.758 1 91.56 238 SER A C 1
ATOM 1933 O O . SER A 1 238 ? -22.562 21.109 13.469 1 91.56 238 SER A O 1
ATOM 1935 N N . PHE A 1 239 ? -21.594 19.156 13.055 1 96 239 PHE A N 1
ATOM 1936 C CA . PHE A 1 239 ? -20.781 19.734 11.992 1 96 239 PHE A CA 1
ATOM 1937 C C . PHE A 1 239 ? -21.281 19.312 10.617 1 96 239 PHE A C 1
ATOM 1939 O O . PHE A 1 239 ? -20.797 19.781 9.594 1 96 239 PHE A O 1
ATOM 1946 N N . VAL A 1 240 ? -22.219 18.344 10.617 1 93.69 240 VAL A N 1
ATOM 1947 C CA . VAL A 1 240 ? -22.781 17.906 9.344 1 93.69 240 VAL A CA 1
ATOM 1948 C C . VAL A 1 240 ? -23.438 19.094 8.633 1 93.69 240 VAL A C 1
ATOM 1950 O O . VAL A 1 240 ? -24.188 19.844 9.25 1 93.69 240 VAL A O 1
ATOM 1953 N N . ASP A 1 241 ? -23.094 19.25 7.293 1 91.06 241 ASP A N 1
ATOM 1954 C CA . ASP A 1 241 ? -23.547 20.391 6.492 1 91.06 241 ASP A CA 1
ATOM 1955 C C . ASP A 1 241 ? -23.062 21.703 7.098 1 91.06 241 ASP A C 1
ATOM 1957 O O . ASP A 1 241 ? -23.688 22.75 6.887 1 91.06 241 ASP A O 1
ATOM 1961 N N . GLY A 1 242 ? -22.031 21.641 7.871 1 93.31 242 GLY A N 1
ATOM 1962 C CA . GLY A 1 242 ? -21.5 22.797 8.57 1 93.31 242 GLY A CA 1
ATOM 1963 C C . GLY A 1 242 ? -20.5 23.578 7.758 1 93.31 242 GLY A C 1
ATOM 1964 O O . GLY A 1 242 ? -20.484 23.484 6.527 1 93.31 242 GLY A O 1
ATOM 1965 N N . LEU A 1 243 ? -19.797 24.469 8.516 1 94.19 243 LEU A N 1
ATOM 1966 C CA . LEU A 1 243 ? -18.812 25.375 7.938 1 94.19 243 LEU A CA 1
ATOM 1967 C C . LEU A 1 243 ? -17.391 24.906 8.289 1 94.19 243 LEU A C 1
ATOM 1969 O O . LEU A 1 243 ? -17.125 24.562 9.438 1 94.19 243 LEU A O 1
ATOM 1973 N N . ALA A 1 244 ? -16.562 24.812 7.266 1 94.69 244 ALA A N 1
ATOM 1974 C CA . ALA A 1 244 ? -15.133 24.562 7.477 1 94.69 244 ALA A CA 1
ATOM 1975 C C . ALA A 1 244 ? -14.297 25.75 7.031 1 94.69 244 ALA A C 1
ATOM 1977 O O . ALA A 1 244 ? -14.492 26.281 5.934 1 94.69 244 ALA A O 1
ATOM 1978 N N . VAL A 1 245 ? -13.438 26.234 7.879 1 94.62 245 VAL A N 1
ATOM 1979 C CA . VAL A 1 245 ? -12.484 27.297 7.562 1 94.62 245 VAL A CA 1
ATOM 1980 C C . VAL A 1 245 ? -11.062 26.75 7.621 1 94.62 245 VAL A C 1
ATOM 1982 O O . VAL A 1 245 ? -10.594 26.344 8.688 1 94.62 245 VAL A O 1
ATOM 1985 N N . GLN A 1 246 ? -10.398 26.75 6.465 1 93.75 246 GLN A N 1
ATOM 1986 C CA . GLN A 1 246 ? -9.039 26.25 6.355 1 93.75 246 GLN A CA 1
ATOM 1987 C C . GLN A 1 246 ? -8.023 27.391 6.363 1 93.75 246 GLN A C 1
ATOM 1989 O O . GLN A 1 246 ? -8.023 28.234 5.469 1 93.75 246 GLN A O 1
ATOM 1994 N N . ILE A 1 247 ? -7.164 27.391 7.383 1 92.88 247 ILE A N 1
ATOM 1995 C CA . ILE A 1 247 ? -6.133 28.406 7.5 1 92.88 247 ILE A CA 1
ATOM 1996 C C . ILE A 1 247 ? -4.754 27.766 7.352 1 92.88 247 ILE A C 1
ATOM 1998 O O . ILE A 1 247 ? -4.445 26.781 8.023 1 92.88 247 ILE A O 1
ATOM 2002 N N . VAL A 1 248 ? -3.945 28.328 6.492 1 89.75 248 VAL A N 1
ATOM 2003 C CA . VAL A 1 248 ? -2.617 27.781 6.227 1 89.75 248 VAL A CA 1
ATOM 2004 C C . VAL A 1 248 ? -1.556 28.688 6.836 1 89.75 248 VAL A C 1
ATOM 2006 O O . VAL A 1 248 ? -1.594 29.906 6.652 1 89.75 248 VAL A O 1
ATOM 2009 N N . LEU A 1 249 ? -0.695 28.094 7.621 1 87.81 249 LEU A N 1
ATOM 2010 C CA . LEU A 1 249 ? 0.423 28.828 8.195 1 87.81 249 LEU A CA 1
ATOM 2011 C C . LEU A 1 249 ? 1.668 28.688 7.324 1 87.81 249 LEU A C 1
ATOM 2013 O O . LEU A 1 249 ? 2.09 27.578 7 1 87.81 249 LEU A O 1
ATOM 2017 N N . MET A 1 250 ? 2.18 29.734 7.035 1 80.69 250 MET A N 1
ATOM 2018 C CA . MET A 1 250 ? 3.475 29.703 6.363 1 80.69 250 MET A CA 1
ATOM 2019 C C . MET A 1 250 ? 4.605 29.484 7.363 1 80.69 250 MET A C 1
ATOM 2021 O O . MET A 1 250 ? 4.445 29.75 8.555 1 80.69 250 MET A O 1
ATOM 2025 N N . PRO A 1 251 ? 5.742 29.062 6.926 1 76.75 251 PRO A N 1
ATOM 2026 C CA . PRO A 1 251 ? 6.828 28.672 7.824 1 76.75 251 PRO A CA 1
ATOM 2027 C C . PRO A 1 251 ? 7.285 29.812 8.727 1 76.75 251 PRO A C 1
ATOM 2029 O O . PRO A 1 251 ? 7.824 29.578 9.812 1 76.75 251 PRO A O 1
ATOM 2032 N N . PHE A 1 252 ? 7.023 30.969 8.375 1 80.19 252 PHE A N 1
ATOM 2033 C CA . PHE A 1 252 ? 7.555 32.094 9.141 1 80.19 252 PHE A CA 1
ATOM 2034 C C . PHE A 1 252 ? 6.488 32.656 10.062 1 80.19 252 PHE A C 1
ATOM 2036 O O . PHE A 1 252 ? 6.773 33.562 10.867 1 80.19 252 PHE A O 1
ATOM 2043 N N . ASN A 1 253 ? 5.32 32.125 10.008 1 86.56 253 ASN A N 1
ATOM 2044 C CA . ASN A 1 253 ? 4.238 32.594 10.867 1 86.56 253 ASN A CA 1
ATOM 2045 C C . ASN A 1 253 ? 4.449 32.156 12.312 1 86.56 253 ASN A C 1
ATOM 2047 O O . ASN A 1 253 ? 5.375 31.391 12.609 1 86.56 253 ASN A O 1
ATOM 2051 N N . TYR A 1 254 ? 3.754 32.875 13.195 1 92.69 254 TYR A N 1
ATOM 2052 C CA . TYR A 1 254 ? 3.623 32.469 14.586 1 92.69 254 TYR A CA 1
ATOM 2053 C C . TYR A 1 254 ? 2.924 31.109 14.68 1 92.69 254 TYR A C 1
ATOM 2055 O O . TYR A 1 254 ? 1.806 30.938 14.188 1 92.69 254 TYR A O 1
ATOM 2063 N N . HIS A 1 255 ? 3.564 30.062 15.312 1 93.44 255 HIS A N 1
ATOM 2064 C CA . HIS A 1 255 ? 3.107 28.688 15.164 1 93.44 255 HIS A CA 1
ATOM 2065 C C . HIS A 1 255 ? 2.471 28.172 16.453 1 93.44 255 HIS A C 1
ATOM 2067 O O . HIS A 1 255 ? 2.428 26.969 16.703 1 93.44 255 HIS A O 1
ATOM 2073 N N . ARG A 1 256 ? 2.004 28.969 17.266 1 95.31 256 ARG A N 1
ATOM 2074 C CA . ARG A 1 256 ? 1.261 28.578 18.453 1 95.31 256 ARG A CA 1
ATOM 2075 C C . ARG A 1 256 ? -0.239 28.75 18.25 1 95.31 256 ARG A C 1
ATOM 2077 O O . ARG A 1 256 ? -0.665 29.609 17.484 1 95.31 256 ARG A O 1
ATOM 2084 N N . TRP A 1 257 ? -1.015 27.906 18.938 1 96.56 257 TRP A N 1
ATOM 2085 C CA . TRP A 1 257 ? -2.469 27.875 18.828 1 96.56 257 TRP A CA 1
ATOM 2086 C C . TRP A 1 257 ? -3.123 28.562 20.031 1 96.56 257 TRP A C 1
ATOM 2088 O O . TRP A 1 257 ? -2.641 28.438 21.156 1 96.56 257 TRP A O 1
ATOM 2098 N N . HIS A 1 258 ? -4.219 29.188 19.781 1 98.44 258 HIS A N 1
ATOM 2099 C CA . HIS A 1 258 ? -4.965 29.828 20.859 1 98.44 258 HIS A CA 1
ATOM 2100 C C . HIS A 1 258 ? -6.453 29.516 20.766 1 98.44 258 HIS A C 1
ATOM 2102 O O . HIS A 1 258 ? -6.977 29.281 19.672 1 98.44 258 HIS A O 1
ATOM 2108 N N . SER A 1 259 ? -7.082 29.5 21.891 1 98.75 259 SER A N 1
ATOM 2109 C CA . SER A 1 259 ? -8.5 29.172 21.922 1 98.75 259 SER A CA 1
ATOM 2110 C C . SER A 1 259 ? -9.336 30.234 21.203 1 98.75 259 SER A C 1
ATOM 2112 O O . SER A 1 259 ? -9.211 31.422 21.5 1 98.75 259 SER A O 1
ATOM 2114 N N . PRO A 1 260 ? -10.258 29.828 20.328 1 98.62 260 PRO A N 1
ATOM 2115 C CA . PRO A 1 260 ? -11.062 30.797 19.594 1 98.62 260 PRO A CA 1
ATOM 2116 C C . PRO A 1 260 ? -12.219 31.359 20.422 1 98.62 260 PRO A C 1
ATOM 2118 O O . PRO A 1 260 ? -12.828 32.344 20.031 1 98.62 260 PRO A O 1
ATOM 2121 N N . VAL A 1 261 ? -12.531 30.703 21.5 1 98.38 261 VAL A N 1
ATOM 2122 C CA . VAL A 1 261 ? -13.641 31.078 22.375 1 98.38 261 VAL A CA 1
ATOM 2123 C C . VAL A 1 261 ? -13.312 30.719 23.812 1 98.38 261 VAL A C 1
ATOM 2125 O O . VAL A 1 261 ? -12.375 29.953 24.078 1 98.38 261 VAL A O 1
ATOM 2128 N N . THR A 1 262 ? -14.07 31.375 24.719 1 98.31 262 THR A N 1
ATOM 2129 C CA . THR A 1 262 ? -14.07 30.906 26.094 1 98.31 262 THR A CA 1
ATOM 2130 C C . THR A 1 262 ? -14.953 29.672 26.25 1 98.31 262 THR A C 1
ATOM 2132 O O . THR A 1 262 ? -16.078 29.641 25.734 1 98.31 262 THR A O 1
ATOM 2135 N N . GLY A 1 263 ? -14.375 28.656 26.906 1 98.12 263 GLY A N 1
ATOM 2136 C CA . GLY A 1 263 ? -15.172 27.453 27.062 1 98.12 263 GLY A CA 1
ATOM 2137 C C . GLY A 1 263 ? -14.398 26.312 27.703 1 98.12 263 GLY A C 1
ATOM 2138 O O . GLY A 1 263 ? -13.484 26.547 28.484 1 98.12 263 GLY A O 1
ATOM 2139 N N . LYS A 1 264 ? -14.938 25.109 27.406 1 98.44 264 LYS A N 1
ATOM 2140 C CA . LYS A 1 264 ? -14.352 23.906 27.969 1 98.44 264 LYS A CA 1
ATOM 2141 C C . LYS A 1 264 ? -13.883 22.953 26.875 1 98.44 264 LYS A C 1
ATOM 2143 O O . LYS A 1 264 ? -14.594 22.719 25.891 1 98.44 264 LYS A O 1
ATOM 2148 N N . ILE A 1 265 ? -12.641 22.438 27.125 1 98.44 265 ILE A N 1
ATOM 2149 C CA . ILE A 1 265 ? -12.141 21.422 26.203 1 98.44 265 ILE A CA 1
ATOM 2150 C C . ILE A 1 265 ? -12.906 20.125 26.422 1 98.44 265 ILE A C 1
ATOM 2152 O O . ILE A 1 265 ? -12.844 19.516 27.5 1 98.44 265 ILE A O 1
ATOM 2156 N N . SER A 1 266 ? -13.578 19.641 25.406 1 97.25 266 SER A N 1
ATOM 2157 C CA . SER A 1 266 ? -14.391 18.438 25.578 1 97.25 266 SER A CA 1
ATOM 2158 C C . SER A 1 266 ? -13.641 17.188 25.125 1 97.25 266 SER A C 1
ATOM 2160 O O . SER A 1 266 ? -13.922 16.078 25.578 1 97.25 266 SER A O 1
ATOM 2162 N N . LYS A 1 267 ? -12.742 17.344 24.219 1 97 267 LYS A N 1
ATOM 2163 C CA . LYS A 1 267 ? -11.953 16.219 23.734 1 97 267 LYS A CA 1
ATOM 2164 C C . LYS A 1 267 ? -10.68 16.688 23.047 1 97 267 LYS A C 1
ATOM 2166 O O . LYS A 1 267 ? -10.68 17.734 22.391 1 97 267 LYS A O 1
ATOM 2171 N N . VAL A 1 268 ? -9.562 16.078 23.312 1 97.38 268 VAL A N 1
ATOM 2172 C CA . VAL A 1 268 ? -8.312 16.234 22.578 1 97.38 268 VAL A CA 1
ATOM 2173 C C . VAL A 1 268 ? -7.801 14.883 22.094 1 97.38 268 VAL A C 1
ATOM 2175 O O . VAL A 1 268 ? -7.711 13.938 22.875 1 97.38 268 VAL A O 1
ATOM 2178 N N . ARG A 1 269 ? -7.527 14.797 20.797 1 95 269 ARG A N 1
ATOM 2179 C CA . ARG A 1 269 ? -7.043 13.539 20.25 1 95 269 ARG A CA 1
ATOM 2180 C C . ARG A 1 269 ? -6.035 13.781 19.125 1 95 269 ARG A C 1
ATOM 2182 O O . ARG A 1 269 ? -6.262 14.617 18.25 1 95 269 ARG A O 1
ATOM 2189 N N . THR A 1 270 ? -4.961 13.094 19.234 1 93.12 270 THR A N 1
ATOM 2190 C CA . THR A 1 270 ? -4.02 13.094 18.125 1 93.12 270 THR A CA 1
ATOM 2191 C C . THR A 1 270 ? -4.215 11.852 17.25 1 93.12 270 THR A C 1
ATOM 2193 O O . THR A 1 270 ? -4.242 10.727 17.766 1 93.12 270 THR A O 1
ATOM 2196 N N . VAL A 1 271 ? -4.414 12.031 15.992 1 92.25 271 VAL A N 1
ATOM 2197 C CA . VAL A 1 271 ? -4.605 10.961 15.023 1 92.25 271 VAL A CA 1
ATOM 2198 C C . VAL A 1 271 ? -3.332 10.773 14.203 1 92.25 271 VAL A C 1
ATOM 2200 O O . VAL A 1 271 ? -2.943 11.656 13.438 1 92.25 271 VAL A O 1
ATOM 2203 N N . PRO A 1 272 ? -2.678 9.641 14.367 1 89.19 272 PRO A N 1
ATOM 2204 C CA . PRO A 1 272 ? -1.518 9.391 13.508 1 89.19 272 PRO A CA 1
ATOM 2205 C C . PRO A 1 272 ? -1.886 9.32 12.023 1 89.19 272 PRO A C 1
ATOM 2207 O O . PRO A 1 272 ? -2.904 8.727 11.664 1 89.19 272 PRO A O 1
ATOM 2210 N N . GLY A 1 273 ? -1.161 10.047 11.234 1 90.62 273 GLY A N 1
ATOM 2211 C CA . GLY A 1 273 ? -1.392 10.07 9.797 1 90.62 273 GLY A CA 1
ATOM 2212 C C . GLY A 1 273 ? -0.112 10 8.984 1 90.62 273 GLY A C 1
ATOM 2213 O O . GLY A 1 273 ? 0.882 9.422 9.438 1 90.62 273 GLY A O 1
ATOM 2214 N N . TYR A 1 274 ? -0.225 10.445 7.781 1 89.69 274 TYR A N 1
ATOM 2215 C CA . TYR A 1 274 ? 0.887 10.367 6.844 1 89.69 274 TYR A CA 1
ATOM 2216 C C . TYR A 1 274 ? 1.662 11.68 6.805 1 89.69 274 TYR A C 1
ATOM 2218 O O . TYR A 1 274 ? 1.237 12.672 7.395 1 89.69 274 TYR A O 1
ATOM 2226 N N . PHE A 1 275 ? 2.816 11.656 6.199 1 87.44 275 PHE A N 1
ATOM 2227 C CA . PHE A 1 275 ? 3.719 12.797 6.254 1 87.44 275 PHE A CA 1
ATOM 2228 C C . PHE A 1 275 ? 4.043 13.297 4.848 1 87.44 275 PHE A C 1
ATOM 2230 O O . PHE A 1 275 ? 4.219 14.492 4.633 1 87.44 275 PHE A O 1
ATOM 2237 N N . PHE A 1 276 ? 4.117 12.438 3.99 1 88.06 276 PHE A N 1
ATOM 2238 C CA . PHE A 1 276 ? 4.539 12.805 2.643 1 88.06 276 PHE A CA 1
ATOM 2239 C C . PHE A 1 276 ? 3.523 12.328 1.61 1 88.06 276 PHE A C 1
ATOM 2241 O O . PHE A 1 276 ? 3.891 11.945 0.5 1 88.06 276 PHE A O 1
ATOM 2248 N N . ALA A 1 277 ? 2.332 12.281 2.102 1 83.62 277 ALA A N 1
ATOM 2249 C CA . ALA A 1 277 ? 1.242 11.93 1.195 1 83.62 277 ALA A CA 1
ATOM 2250 C C . ALA A 1 277 ? 0.844 13.117 0.323 1 83.62 277 ALA A C 1
ATOM 2252 O O . ALA A 1 277 ? 0.886 14.266 0.77 1 83.62 277 ALA A O 1
ATOM 2253 N N . GLN A 1 278 ? 0.568 12.844 -0.873 1 78.81 278 GLN A N 1
ATOM 2254 C CA . GLN A 1 278 ? 0.009 13.805 -1.818 1 78.81 278 GLN A CA 1
ATOM 2255 C C . GLN A 1 278 ? -1.282 13.273 -2.438 1 78.81 278 GLN A C 1
ATOM 2257 O O . GLN A 1 278 ? -1.55 12.07 -2.402 1 78.81 278 GLN A O 1
ATOM 2262 N N . PRO A 1 279 ? -2.055 14.273 -2.857 1 73.69 279 PRO A N 1
ATOM 2263 C CA . PRO A 1 279 ? -3.186 13.766 -3.641 1 73.69 279 PRO A CA 1
ATOM 2264 C C . PRO A 1 279 ? -2.744 12.906 -4.824 1 73.69 279 PRO A C 1
ATOM 2266 O O . PRO A 1 279 ? -1.585 12.977 -5.242 1 73.69 279 PRO A O 1
ATOM 2269 N N . ALA A 1 280 ? -3.695 12.008 -5.293 1 69.25 280 ALA A N 1
ATOM 2270 C CA . ALA A 1 280 ? -3.381 11.117 -6.406 1 69.25 280 ALA A CA 1
ATOM 2271 C C . ALA A 1 280 ? -2.834 11.898 -7.598 1 69.25 280 ALA A C 1
ATOM 2273 O O . ALA A 1 280 ? -3.24 13.039 -7.844 1 69.25 280 ALA A O 1
ATOM 2274 N N . PRO A 1 281 ? -1.921 11.102 -8.273 1 61.69 281 PRO A N 1
ATOM 2275 C CA . PRO A 1 281 ? -1.297 11.758 -9.43 1 61.69 281 PRO A CA 1
ATOM 2276 C C . PRO A 1 281 ? -2.316 12.227 -10.461 1 61.69 281 PRO A C 1
ATOM 2278 O O . PRO A 1 281 ? -3.355 11.586 -10.641 1 61.69 281 PRO A O 1
ATOM 2281 N N . ASN A 1 282 ? -2.324 13.445 -10.898 1 57.91 282 ASN A N 1
ATOM 2282 C CA . ASN A 1 282 ? -3.168 14.094 -11.898 1 57.91 282 ASN A CA 1
ATOM 2283 C C . ASN A 1 282 ? -4.211 15 -11.258 1 57.91 282 ASN A C 1
ATOM 2285 O O . ASN A 1 282 ? -5.105 15.508 -11.938 1 57.91 282 ASN A O 1
ATOM 2289 N N . GLN A 1 283 ? -4.223 14.719 -10.039 1 54.94 283 GLN A N 1
ATOM 2290 C CA . GLN A 1 283 ? -5.066 15.695 -9.359 1 54.94 283 GLN A CA 1
ATOM 2291 C C . GLN A 1 283 ? -4.258 16.906 -8.938 1 54.94 283 GLN A C 1
ATOM 2293 O O . GLN A 1 283 ? -3.086 16.797 -8.57 1 54.94 283 GLN A O 1
ATOM 2298 N N . ASP A 1 284 ? -4.355 18.016 -9.562 1 45.97 284 ASP A N 1
ATOM 2299 C CA . ASP A 1 284 ? -3.672 19.266 -9.266 1 45.97 284 ASP A CA 1
ATOM 2300 C C . ASP A 1 284 ? -3.67 19.547 -7.766 1 45.97 284 ASP A C 1
ATOM 2302 O O . ASP A 1 284 ? -4.656 20.047 -7.227 1 45.97 284 ASP A O 1
ATOM 2306 N N . TYR A 1 285 ? -2.869 18.797 -7.008 1 45.88 285 TYR A N 1
ATOM 2307 C CA . TYR A 1 285 ? -2.924 18.781 -5.551 1 45.88 285 TYR A CA 1
ATOM 2308 C C . TYR A 1 285 ? -2.086 19.906 -4.957 1 45.88 285 TYR A C 1
ATOM 2310 O O . TYR A 1 285 ? -2.008 20.047 -3.732 1 45.88 285 TYR A O 1
ATOM 2318 N N . ALA A 1 286 ? -1.102 20.422 -5.785 1 45.28 286 ALA A N 1
ATOM 2319 C CA . ALA A 1 286 ? -0.247 21.297 -4.984 1 45.28 286 ALA A CA 1
ATOM 2320 C C . ALA A 1 286 ? -1.026 21.922 -3.83 1 45.28 286 ALA A C 1
ATOM 2322 O O . ALA A 1 286 ? -0.461 22.203 -2.771 1 45.28 286 ALA A O 1
ATOM 2323 N N . ALA A 1 287 ? -2.197 22.125 -3.951 1 54.88 287 ALA A N 1
ATOM 2324 C CA . ALA A 1 287 ? -2.867 23.047 -3.045 1 54.88 287 ALA A CA 1
ATOM 2325 C C . ALA A 1 287 ? -4.004 22.359 -2.295 1 54.88 287 ALA A C 1
ATOM 2327 O O . ALA A 1 287 ? -4.969 23.016 -1.884 1 54.88 287 ALA A O 1
ATOM 2328 N N . SER A 1 288 ? -3.83 20.875 -2.031 1 74.88 288 SER A N 1
ATOM 2329 C CA . SER A 1 288 ? -5.145 20.562 -1.479 1 74.88 288 SER A CA 1
ATOM 2330 C C . SER A 1 288 ? -5.086 20.406 0.036 1 74.88 288 SER A C 1
ATOM 2332 O O . SER A 1 288 ? -5.035 19.281 0.544 1 74.88 288 SER A O 1
ATOM 2334 N N . PHE A 1 289 ? -4.992 21.469 0.795 1 83.44 289 PHE A N 1
ATOM 2335 C CA . PHE A 1 289 ? -4.984 21.516 2.252 1 83.44 289 PHE A CA 1
ATOM 2336 C C . PHE A 1 289 ? -6.184 20.766 2.822 1 83.44 289 PHE A C 1
ATOM 2338 O O . PHE A 1 289 ? -6.066 20.062 3.834 1 83.44 289 PHE A O 1
ATOM 2345 N N . PRO A 1 290 ? -7.262 20.781 2.07 1 84.31 290 PRO A N 1
ATOM 2346 C CA . PRO A 1 290 ? -8.367 19.938 2.551 1 84.31 290 PRO A CA 1
ATOM 2347 C C . PRO A 1 290 ? -8.039 18.453 2.523 1 84.31 290 PRO A C 1
ATOM 2349 O O . PRO A 1 290 ? -8.32 17.734 3.49 1 84.31 290 PRO A O 1
ATOM 2352 N N . PHE A 1 291 ? -7.391 18.078 1.507 1 85 291 PHE A N 1
ATOM 2353 C CA . PHE A 1 291 ? -6.992 16.672 1.405 1 85 291 PHE A CA 1
ATOM 2354 C C . PHE A 1 291 ? -6.027 16.312 2.523 1 85 291 PHE A C 1
ATOM 2356 O O . PHE A 1 291 ? -6.219 15.297 3.209 1 85 291 PHE A O 1
ATOM 2363 N N . LEU A 1 292 ? -5.051 17.125 2.697 1 88.06 292 LEU A N 1
ATOM 2364 C CA . LEU A 1 292 ? -4.016 16.844 3.686 1 88.06 292 LEU A CA 1
ATOM 2365 C C . LEU A 1 292 ? -4.598 16.828 5.094 1 88.06 292 LEU A C 1
ATOM 2367 O O . LEU A 1 292 ? -4.113 16.109 5.961 1 88.06 292 LEU A O 1
ATOM 2371 N N . SER A 1 293 ? -5.629 17.531 5.297 1 90.5 293 SER A N 1
ATOM 2372 C CA . SER A 1 293 ? -6.266 17.594 6.609 1 90.5 293 SER A CA 1
ATOM 2373 C C . SER A 1 293 ? -6.941 16.266 6.949 1 90.5 293 SER A C 1
ATOM 2375 O O . SER A 1 293 ? -7.199 15.977 8.117 1 90.5 293 SER A O 1
ATOM 2377 N N . HIS A 1 294 ? -7.219 15.531 5.898 1 89.62 294 HIS A N 1
ATOM 2378 C CA . HIS A 1 294 ? -7.887 14.25 6.102 1 89.62 294 HIS A CA 1
ATOM 2379 C C . HIS A 1 294 ? -6.879 13.141 6.375 1 89.62 294 HIS A C 1
ATOM 2381 O O . HIS A 1 294 ? -7.203 12.141 7.031 1 89.62 294 HIS A O 1
ATOM 2387 N N . VAL A 1 295 ? -5.621 13.32 5.918 1 88.38 295 VAL A N 1
ATOM 2388 C CA . VAL A 1 295 ? -4.805 12.117 5.848 1 88.38 295 VAL A CA 1
ATOM 2389 C C . VAL A 1 295 ? -3.545 12.297 6.691 1 88.38 295 VAL A C 1
ATOM 2391 O O . VAL A 1 295 ? -2.928 11.312 7.109 1 88.38 295 VAL A O 1
ATOM 2394 N N . ASN A 1 296 ? -3.133 13.508 6.953 1 90.31 296 ASN A N 1
ATOM 2395 C CA . ASN A 1 296 ? -1.9 13.742 7.699 1 90.31 296 ASN A CA 1
ATOM 2396 C C . ASN A 1 296 ? -2.121 13.586 9.203 1 90.31 296 ASN A C 1
ATOM 2398 O O . ASN A 1 296 ? -3.262 13.57 9.672 1 90.31 296 ASN A O 1
ATOM 2402 N N . THR A 1 297 ? -1.026 13.383 9.867 1 90.25 297 THR A N 1
ATOM 2403 C CA . THR A 1 297 ? -1.091 13.461 11.32 1 90.25 297 THR A CA 1
ATOM 2404 C C . THR A 1 297 ? -1.729 14.773 11.766 1 90.25 297 THR A C 1
ATOM 2406 O O . THR A 1 297 ? -1.404 15.844 11.234 1 90.25 297 THR A O 1
ATOM 2409 N N . ARG A 1 298 ? -2.621 14.625 12.711 1 93.25 298 ARG A N 1
ATOM 2410 C CA . ARG A 1 298 ? -3.355 15.812 13.133 1 93.25 298 ARG A CA 1
ATOM 2411 C C . ARG A 1 298 ? -3.822 15.68 14.578 1 93.25 298 ARG A C 1
ATOM 2413 O O . ARG A 1 298 ? -4.023 14.57 15.07 1 93.25 298 ARG A O 1
ATOM 2420 N N . THR A 1 299 ? -3.863 16.75 15.211 1 95.5 299 THR A N 1
ATOM 2421 C CA . THR A 1 299 ? -4.441 16.844 16.547 1 95.5 299 THR A CA 1
ATOM 2422 C C . THR A 1 299 ? -5.777 17.578 16.5 1 95.5 299 THR A C 1
ATOM 2424 O O . THR A 1 299 ? -5.871 18.688 15.969 1 95.5 299 THR A O 1
ATOM 2427 N N . ILE A 1 300 ? -6.793 16.906 17.016 1 97.06 300 ILE A N 1
ATOM 2428 C CA . ILE A 1 300 ? -8.156 17.438 17.016 1 97.06 300 ILE A CA 1
ATOM 2429 C C . ILE A 1 300 ? -8.516 17.922 18.422 1 97.06 300 ILE A C 1
ATOM 2431 O O . ILE A 1 300 ? -8.375 17.188 19.406 1 97.06 300 ILE A O 1
ATOM 2435 N N . VAL A 1 301 ? -8.93 19.172 18.531 1 98 301 VAL A N 1
ATOM 2436 C CA . VAL A 1 301 ? -9.367 19.766 19.797 1 98 301 VAL A CA 1
ATOM 2437 C C . VAL A 1 301 ? -10.82 20.203 19.688 1 98 301 VAL A C 1
ATOM 2439 O O . VAL A 1 301 ? -11.172 21 18.812 1 98 301 VAL A O 1
ATOM 2442 N N . TYR A 1 302 ? -11.648 19.672 20.547 1 97.94 302 TYR A N 1
ATOM 2443 C CA . TYR A 1 302 ? -13.047 20.062 20.625 1 97.94 302 TYR A CA 1
ATOM 2444 C C . TYR A 1 302 ? -13.273 21.031 21.781 1 97.94 302 TYR A C 1
ATOM 2446 O O . TYR A 1 302 ? -12.797 20.781 22.906 1 97.94 302 TYR A O 1
ATOM 2454 N N . ILE A 1 303 ? -14.023 22.062 21.5 1 98 303 ILE A N 1
ATOM 2455 C CA . ILE A 1 303 ? -14.328 23.016 22.562 1 98 303 ILE A CA 1
ATOM 2456 C C . ILE A 1 303 ? -15.836 23.234 22.641 1 98 303 ILE A C 1
ATOM 2458 O O . ILE A 1 303 ? -16.5 23.391 21.625 1 98 303 ILE A O 1
ATOM 2462 N N . GLU A 1 304 ? -16.328 23.172 23.812 1 97.56 304 GLU A N 1
ATOM 2463 C CA . GLU A 1 304 ? -17.688 23.609 24.109 1 97.56 304 GLU A CA 1
ATOM 2464 C C . GLU A 1 304 ? -17.688 25.047 24.641 1 97.56 304 GLU A C 1
ATOM 2466 O O . GLU A 1 304 ? -17.281 25.297 25.766 1 97.56 304 GLU A O 1
ATOM 2471 N N . PRO A 1 305 ? -18.203 25.922 23.812 1 97.88 305 PRO A N 1
ATOM 2472 C CA . PRO A 1 305 ? -18.188 27.312 24.25 1 97.88 305 PRO A CA 1
ATOM 2473 C C . PRO A 1 305 ? -19.062 27.562 25.469 1 97.88 305 PRO A C 1
ATOM 2475 O O . PRO A 1 305 ? -20.125 26.938 25.609 1 97.88 305 PRO A O 1
ATOM 2478 N N . GLU A 1 306 ? -18.625 28.5 26.312 1 96.69 306 GLU A N 1
ATOM 2479 C CA . GLU A 1 306 ? -19.438 28.922 27.438 1 96.69 306 GLU A CA 1
ATOM 2480 C C . GLU A 1 306 ? -20.75 29.547 26.953 1 96.69 306 GLU A C 1
ATOM 2482 O O . GLU A 1 306 ? -21.812 29.312 27.562 1 96.69 306 GLU A O 1
ATOM 2487 N N . ASN A 1 307 ? -20.703 30.375 25.922 1 96.69 307 ASN A N 1
ATOM 2488 C CA . ASN A 1 307 ? -21.891 30.891 25.266 1 96.69 307 ASN A CA 1
ATOM 2489 C C . ASN A 1 307 ? -22.469 29.891 24.281 1 96.69 307 ASN A C 1
ATOM 2491 O O . ASN A 1 307 ? -21.922 29.703 23.188 1 96.69 307 ASN A O 1
ATOM 2495 N N . PRO A 1 308 ? -23.578 29.328 24.562 1 94.19 308 PRO A N 1
ATOM 2496 C CA . PRO A 1 308 ? -24.109 28.25 23.719 1 94.19 308 PRO A CA 1
ATOM 2497 C C . PRO A 1 308 ? -24.5 28.734 22.328 1 94.19 308 PRO A C 1
ATOM 2499 O O . PRO A 1 308 ? -24.656 27.922 21.406 1 94.19 308 PRO A O 1
ATOM 2502 N N . ALA A 1 309 ? -24.641 30.016 22.141 1 94.94 309 ALA A N 1
ATOM 2503 C CA . ALA A 1 309 ? -25 30.547 20.844 1 94.94 309 ALA A CA 1
ATOM 2504 C C . ALA A 1 309 ? -23.922 30.234 19.797 1 94.94 309 ALA A C 1
ATOM 2506 O O . ALA A 1 309 ? -24.219 30.141 18.609 1 94.94 309 ALA A O 1
ATOM 2507 N N . ILE A 1 310 ? -22.734 30.062 20.172 1 95.69 310 ILE A N 1
ATOM 2508 C CA . ILE A 1 310 ? -21.625 29.859 19.25 1 95.69 310 ILE A CA 1
ATOM 2509 C C . ILE A 1 310 ? -21.641 28.422 18.734 1 95.69 310 ILE A C 1
ATOM 2511 O O . ILE A 1 310 ? -21.25 28.172 17.594 1 95.69 310 ILE A O 1
ATOM 2515 N N . GLY A 1 311 ? -22.188 27.438 19.547 1 95.38 311 GLY A N 1
ATOM 2516 C CA . GLY A 1 311 ? -22.141 26.031 19.188 1 95.38 311 GLY A CA 1
ATOM 2517 C C . GLY A 1 311 ? -20.766 25.422 19.344 1 95.38 311 GLY A C 1
ATOM 2518 O O . GLY A 1 311 ? -19.781 26.141 19.469 1 95.38 311 GLY A O 1
ATOM 2519 N N . LYS A 1 312 ? -20.688 24.125 19.203 1 96.38 312 LYS A N 1
ATOM 2520 C CA . LYS A 1 312 ? -19.438 23.391 19.359 1 96.38 312 LYS A CA 1
ATOM 2521 C C . LYS A 1 312 ? -18.469 23.719 18.234 1 96.38 312 LYS A C 1
ATOM 2523 O O . LYS A 1 312 ? -18.891 23.906 17.078 1 96.38 312 LYS A O 1
ATOM 2528 N N . ILE A 1 313 ? -17.234 23.828 18.578 1 97.81 313 ILE A N 1
ATOM 2529 C CA . ILE A 1 313 ? -16.172 24.078 17.594 1 97.81 313 ILE A CA 1
ATOM 2530 C C . ILE A 1 313 ? -15.156 22.938 17.641 1 97.81 313 ILE A C 1
ATOM 2532 O O . ILE A 1 313 ? -14.797 22.453 18.719 1 97.81 313 ILE A O 1
ATOM 2536 N N . ALA A 1 314 ? -14.789 22.438 16.516 1 98.19 314 ALA A N 1
ATOM 2537 C CA . ALA A 1 314 ? -13.648 21.531 16.406 1 98.19 314 ALA A CA 1
ATOM 2538 C C . ALA A 1 314 ? -12.508 22.172 15.625 1 98.19 314 ALA A C 1
ATOM 2540 O O . ALA A 1 314 ? -12.734 22.812 14.594 1 98.19 314 ALA A O 1
ATOM 2541 N N . MET A 1 315 ? -11.352 22.141 16.188 1 98.06 315 MET A N 1
ATOM 2542 C CA . MET A 1 315 ? -10.133 22.594 15.508 1 98.06 315 MET A CA 1
ATOM 2543 C C . MET A 1 315 ? -9.227 21.406 15.195 1 98.06 315 MET A C 1
ATOM 2545 O O . MET A 1 315 ? -8.891 20.625 16.078 1 98.06 315 MET A O 1
ATOM 2549 N N . ILE A 1 316 ? -8.852 21.297 13.953 1 97.12 316 ILE A N 1
ATOM 2550 C CA . ILE A 1 316 ? -7.945 20.25 13.492 1 97.12 316 ILE A CA 1
ATOM 2551 C C . ILE A 1 316 ? -6.605 20.859 13.102 1 97.12 316 ILE A C 1
ATOM 2553 O O . ILE A 1 316 ? -6.512 21.594 12.109 1 97.12 316 ILE A O 1
ATOM 2557 N N . PHE A 1 317 ? -5.633 20.609 13.883 1 96.31 317 PHE A N 1
ATOM 2558 C CA . PHE A 1 317 ? -4.277 21.062 13.594 1 96.31 317 PHE A CA 1
ATOM 2559 C C . PHE A 1 317 ? -3.494 19.984 12.859 1 96.31 317 PHE A C 1
ATOM 2561 O O . PHE A 1 317 ? -3.318 18.875 13.367 1 96.31 317 PHE A O 1
ATOM 2568 N N . VAL A 1 318 ? -3.018 20.344 11.688 1 93.19 318 VAL A N 1
ATOM 2569 C CA . VAL A 1 318 ? -2.461 19.344 10.773 1 93.19 318 VAL A CA 1
ATOM 2570 C C . VAL A 1 318 ? -0.995 19.672 10.492 1 93.19 318 VAL A C 1
ATOM 2572 O O . VAL A 1 318 ? -0.662 20.797 10.109 1 93.19 318 VAL A O 1
ATOM 2575 N N . GLY A 1 319 ? -0.188 18.703 10.719 1 87.81 319 GLY A N 1
ATOM 2576 C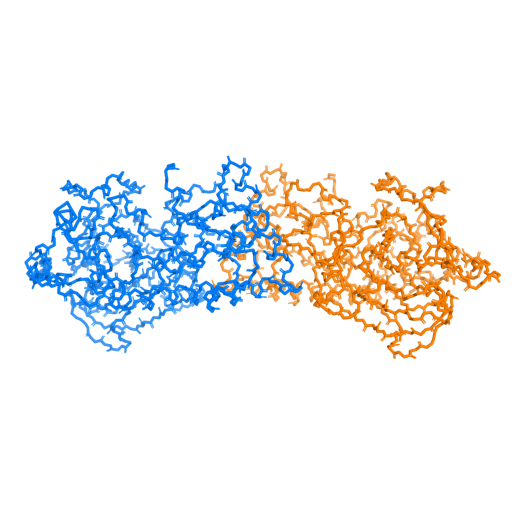 CA . GLY A 1 319 ? 1.19 18.828 10.266 1 87.81 319 GLY A CA 1
ATOM 2577 C C . GLY A 1 319 ? 1.361 18.562 8.781 1 87.81 319 GLY A C 1
ATOM 2578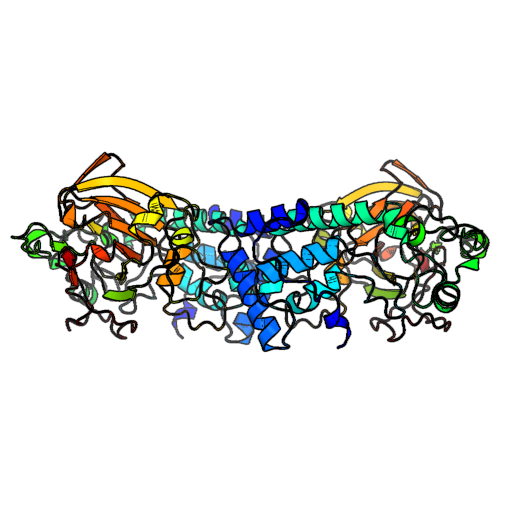 O O . GLY A 1 319 ? 0.707 17.672 8.227 1 87.81 319 GLY A O 1
ATOM 2579 N N . LEU A 1 320 ? 2.178 19.391 8.156 1 83.31 320 LEU A N 1
ATOM 2580 C CA . LEU A 1 320 ? 2.461 19.188 6.742 1 83.31 320 LEU A CA 1
ATOM 2581 C C . LEU A 1 320 ? 3.875 18.656 6.543 1 83.31 320 LEU A C 1
ATOM 2583 O O . LEU A 1 320 ? 4.809 19.094 7.215 1 83.31 320 LEU A O 1
ATOM 2587 N N . THR A 1 321 ? 3.99 17.609 5.715 1 80.19 321 THR A N 1
ATOM 2588 C CA . THR A 1 321 ? 5.254 17 5.32 1 80.19 321 THR A CA 1
ATOM 2589 C C . THR A 1 321 ? 6.047 16.562 6.547 1 80.19 321 THR A C 1
ATOM 2591 O O . THR A 1 321 ? 5.617 15.672 7.285 1 80.19 321 THR A O 1
ATOM 2594 N N . GLU A 1 322 ? 7.242 17.156 6.777 1 82.69 322 GLU A N 1
ATOM 2595 C CA . GLU A 1 322 ? 8.125 16.672 7.832 1 82.69 322 GLU A CA 1
ATOM 2596 C C . GLU A 1 322 ? 7.824 17.344 9.164 1 82.69 322 GLU A C 1
ATOM 2598 O O . GLU A 1 322 ? 8.477 17.078 10.172 1 82.69 322 GLU A O 1
ATOM 2603 N N . VAL A 1 323 ? 6.613 18.156 9.102 1 66.12 323 VAL A N 1
ATOM 2604 C CA . VAL A 1 323 ? 6.109 18.688 10.359 1 66.12 323 VAL A CA 1
ATOM 2605 C C . VAL A 1 323 ? 5.137 17.703 11 1 66.12 323 VAL A C 1
ATOM 2607 O O . VAL A 1 323 ? 4.086 17.406 10.422 1 66.12 323 VAL A O 1
ATOM 2610 N N . SER A 1 324 ? 5.555 16.922 11.922 1 65.75 324 SER A N 1
ATOM 2611 C CA . SER A 1 324 ? 4.688 15.852 12.414 1 65.75 324 SER A CA 1
ATOM 2612 C C . SER A 1 324 ? 4.289 16.094 13.867 1 65.75 324 SER A C 1
ATOM 2614 O O . SER A 1 324 ? 3.705 15.211 14.5 1 65.75 324 SER A O 1
ATOM 2616 N N . SER A 1 325 ? 4.496 17.297 14.258 1 77.12 325 SER A N 1
ATOM 2617 C CA . SER A 1 325 ? 4.25 17.422 15.688 1 77.12 325 SER A CA 1
ATOM 2618 C C . SER A 1 325 ? 3.219 18.516 15.977 1 77.12 325 SER A C 1
ATOM 2620 O O . SER A 1 325 ? 3.455 19.688 15.703 1 77.12 325 SER A O 1
ATOM 2622 N N . CYS A 1 326 ? 2.102 18.094 16.281 1 86.5 326 CYS A N 1
ATOM 2623 C CA . CYS A 1 326 ? 1.008 18.906 16.812 1 86.5 326 CYS A CA 1
ATOM 2624 C C . CYS A 1 326 ? 0.824 18.656 18.297 1 86.5 326 CYS A C 1
ATOM 2626 O O . CYS A 1 326 ? 0.297 17.609 18.703 1 86.5 326 CYS A O 1
ATOM 2628 N N . LEU A 1 327 ? 1.227 19.656 19.047 1 90.31 327 LEU A N 1
ATOM 2629 C CA . LEU A 1 327 ? 1.245 19.453 20.484 1 90.31 327 LEU A CA 1
ATOM 2630 C C . LEU A 1 327 ? 0.191 20.312 21.172 1 90.31 327 LEU A C 1
ATOM 2632 O O . LEU A 1 327 ? 0.346 21.531 21.281 1 90.31 327 LEU A O 1
ATOM 2636 N N . ALA A 1 328 ? -0.8 19.656 21.734 1 95.31 328 ALA A N 1
ATOM 2637 C CA . ALA A 1 328 ? -1.779 20.344 22.578 1 95.31 328 ALA A CA 1
ATOM 2638 C C . ALA A 1 328 ? -1.276 20.469 24 1 95.31 328 ALA A C 1
ATOM 2640 O O . ALA A 1 328 ? -0.675 19.547 24.547 1 95.31 328 ALA A O 1
ATOM 2641 N N . THR A 1 329 ? -1.459 21.625 24.547 1 96.56 329 THR A N 1
ATOM 2642 C CA . THR A 1 329 ? -1.047 21.828 25.938 1 96.56 329 THR A CA 1
ATOM 2643 C C . THR A 1 329 ? -2.252 21.781 26.875 1 96.56 329 THR A C 1
ATOM 2645 O O . THR A 1 329 ? -2.15 22.156 28.047 1 96.56 329 THR A O 1
ATOM 2648 N N . VAL A 1 330 ? -3.383 21.422 26.375 1 97.75 330 VAL A N 1
ATOM 2649 C CA . VAL A 1 330 ? -4.613 21.281 27.141 1 97.75 330 VAL A CA 1
ATOM 2650 C C . VAL A 1 330 ? -5.094 19.828 27.094 1 97.75 330 VAL A C 1
ATOM 2652 O O . VAL A 1 330 ? -4.652 19.047 26.25 1 97.75 330 VAL A O 1
ATOM 2655 N N . GLN A 1 331 ? -5.984 19.516 28.031 1 97.44 331 GLN A N 1
ATOM 2656 C CA . GLN A 1 331 ? -6.594 18.188 28.094 1 97.44 331 GLN A CA 1
ATOM 2657 C C . GLN A 1 331 ? -8.102 18.297 28.281 1 97.44 331 GLN A C 1
ATOM 2659 O O . GLN A 1 331 ? -8.625 19.359 28.609 1 97.44 331 GLN A O 1
ATOM 2664 N N . GLU A 1 332 ? -8.703 17.172 28.031 1 97.38 332 GLU A N 1
ATOM 2665 C CA . GLU A 1 332 ? -10.148 17.094 28.219 1 97.38 332 GLU A CA 1
ATOM 2666 C C . GLU A 1 332 ? -10.547 17.547 29.625 1 97.38 332 GLU A C 1
ATOM 2668 O O . GLU A 1 332 ? -9.938 17.141 30.609 1 97.38 332 GLU A O 1
ATOM 2673 N N . GLY A 1 333 ? -11.5 18.453 29.672 1 98 333 GLY A N 1
ATOM 2674 C CA . GLY A 1 333 ? -11.992 18.953 30.938 1 98 333 GLY A CA 1
ATOM 2675 C C . GLY A 1 333 ? -11.453 20.312 31.312 1 98 333 GLY A C 1
ATOM 2676 O O . GLY A 1 333 ? -12.008 21 32.188 1 98 333 GLY A O 1
ATOM 2677 N N . ASP A 1 334 ? -10.43 20.781 30.656 1 98.44 334 ASP A N 1
ATOM 2678 C CA . ASP A 1 334 ? -9.82 22.078 30.969 1 98.44 334 ASP A CA 1
ATOM 2679 C C . ASP A 1 334 ? -10.742 23.234 30.562 1 98.44 334 ASP A C 1
ATOM 2681 O O . ASP A 1 334 ? -11.398 23.172 29.516 1 98.44 334 ASP A O 1
ATOM 2685 N N . SER A 1 335 ? -10.781 24.234 31.406 1 98.5 335 SER A N 1
ATOM 2686 C CA . SER A 1 335 ? -11.383 25.5 31.016 1 98.5 335 SER A CA 1
ATOM 2687 C C . SER A 1 335 ? -10.367 26.422 30.375 1 98.5 335 SER A C 1
ATOM 2689 O O . SER A 1 335 ? -9.227 26.531 30.828 1 98.5 335 SER A O 1
ATOM 2691 N N . VAL A 1 336 ? -10.828 27.062 29.281 1 98.44 336 VAL A N 1
ATOM 2692 C CA . VAL A 1 336 ? -9.922 27.969 28.578 1 98.44 336 VAL A CA 1
ATOM 2693 C C . VAL A 1 336 ? -10.625 29.297 28.297 1 98.44 336 VAL A C 1
ATOM 2695 O O . VAL A 1 336 ? -11.844 29.344 28.125 1 98.44 336 VAL A O 1
ATOM 2698 N N . GLN A 1 337 ? -9.828 30.328 28.281 1 98.12 337 GLN A N 1
ATOM 2699 C CA . GLN A 1 337 ? -10.32 31.656 27.906 1 98.12 337 GLN A CA 1
ATOM 2700 C C . GLN A 1 337 ? -10.031 31.953 26.438 1 98.12 337 GLN A C 1
ATOM 2702 O O . GLN A 1 337 ? -9.039 31.469 25.891 1 98.12 337 GLN A O 1
ATOM 2707 N N . ARG A 1 338 ? -10.938 32.719 25.859 1 98.12 338 ARG A N 1
ATOM 2708 C CA . ARG A 1 338 ? -10.711 33.188 24.5 1 98.12 338 ARG A CA 1
ATOM 2709 C C . ARG A 1 338 ? -9.344 33.844 24.375 1 98.12 338 ARG A C 1
ATOM 2711 O O . ARG A 1 338 ? -8.992 34.719 25.172 1 98.12 338 ARG A O 1
ATOM 2718 N N . GLY A 1 339 ? -8.523 33.344 23.391 1 98.06 339 GLY A N 1
ATOM 2719 C CA . GLY A 1 339 ? -7.207 33.906 23.172 1 98.06 339 GLY A CA 1
ATOM 2720 C C . GLY A 1 339 ? -6.102 33.219 23.938 1 98.06 339 GLY A C 1
ATOM 2721 O O . GLY A 1 339 ? -4.918 33.438 23.672 1 98.06 339 GLY A O 1
ATOM 2722 N N . GLU A 1 340 ? -6.453 32.312 24.812 1 97.94 340 GLU A N 1
ATOM 2723 C CA . GLU A 1 340 ? -5.469 31.578 25.578 1 97.94 340 GLU A CA 1
ATOM 2724 C C . GLU A 1 340 ? -4.754 30.547 24.734 1 97.94 340 GLU A C 1
ATOM 2726 O O . GLU A 1 340 ? -5.375 29.891 23.875 1 97.94 340 GLU A O 1
ATOM 2731 N N . GLU A 1 341 ? -3.424 30.406 24.969 1 98.06 341 GLU A N 1
ATOM 2732 C CA . GLU A 1 341 ? -2.672 29.391 24.219 1 98.06 341 GLU A CA 1
ATOM 2733 C C . GLU A 1 341 ? -3.113 27.984 24.594 1 98.06 341 GLU A C 1
ATOM 2735 O O . GLU A 1 341 ? -3.275 27.672 25.781 1 98.06 341 GLU A O 1
ATOM 2740 N N . ILE A 1 342 ? -3.275 27.141 23.594 1 98.25 342 ILE A N 1
ATOM 2741 C CA . ILE A 1 342 ? -3.748 25.797 23.891 1 98.25 342 ILE A CA 1
ATOM 2742 C C . ILE A 1 342 ? -2.832 24.781 23.219 1 98.25 342 ILE A C 1
ATOM 2744 O O . ILE A 1 342 ? -3.057 23.562 23.328 1 98.25 342 ILE A O 1
ATOM 2748 N N . GLY A 1 343 ? -1.842 25.188 22.516 1 96.5 343 GLY A N 1
ATOM 2749 C CA . GLY A 1 343 ? -0.889 24.281 21.891 1 96.5 343 GLY A CA 1
ATOM 2750 C C . GLY A 1 343 ? -0.002 24.969 20.875 1 96.5 343 GLY A C 1
ATOM 2751 O O . GLY A 1 343 ? 0.04 26.203 20.797 1 96.5 343 GLY A O 1
ATOM 2752 N N . HIS A 1 344 ? 0.768 24.219 20.125 1 94.69 344 HIS A N 1
ATOM 2753 C CA . HIS A 1 344 ? 1.616 24.75 19.078 1 94.69 344 HIS A CA 1
ATOM 2754 C C . HIS A 1 344 ? 2.061 23.656 18.109 1 94.69 344 HIS A C 1
ATOM 2756 O O . HIS A 1 344 ? 1.979 22.469 18.438 1 94.69 344 HIS A O 1
ATOM 2762 N N . PHE A 1 345 ? 2.355 24.078 16.891 1 91.31 345 PHE A N 1
ATOM 2763 C CA . PHE A 1 345 ? 3.08 23.219 15.945 1 91.31 345 PHE A CA 1
ATOM 2764 C C . PHE A 1 345 ? 4.57 23.219 16.266 1 91.31 345 PHE A C 1
ATOM 2766 O O . PHE A 1 345 ? 5.082 24.156 16.891 1 91.31 345 PHE A O 1
ATOM 2773 N N . ALA A 1 346 ? 5.188 22.125 15.844 1 82.56 346 ALA A N 1
ATOM 2774 C CA . ALA A 1 346 ? 6.641 22.094 15.969 1 82.56 346 ALA A CA 1
ATOM 2775 C C . ALA A 1 346 ? 7.293 21.641 14.664 1 82.56 346 ALA A C 1
ATOM 2777 O O . ALA A 1 346 ? 6.762 20.766 13.969 1 82.56 346 ALA A O 1
ATOM 2778 N N . PHE A 1 347 ? 8.336 22.266 14.18 1 72.25 347 PHE A N 1
ATOM 2779 C CA . PHE A 1 347 ? 9.289 21.828 13.164 1 72.25 347 PHE A CA 1
ATOM 2780 C C . PHE A 1 347 ? 8.734 22.062 11.766 1 72.25 347 PHE A C 1
ATOM 2782 O O . PHE A 1 347 ? 9.031 21.312 10.836 1 72.25 347 PHE A O 1
ATOM 2789 N N . GLY A 1 348 ? 7.898 23 11.547 1 65.25 348 GLY A N 1
ATOM 2790 C CA . GLY A 1 348 ? 7.531 23.297 10.164 1 65.25 348 GLY A CA 1
ATOM 2791 C C . GLY A 1 348 ? 6.133 23.875 10.031 1 65.25 348 GLY A C 1
ATOM 2792 O O . GLY A 1 348 ? 5.598 24.453 10.984 1 65.25 348 GLY A O 1
ATOM 2793 N N . GLY A 1 349 ? 5.699 23.906 8.555 1 67.94 349 GLY A N 1
ATOM 2794 C CA . GLY A 1 349 ? 4.426 24.5 8.188 1 67.94 349 GLY A CA 1
ATOM 2795 C C . GLY A 1 349 ? 3.234 23.625 8.523 1 67.94 349 GLY A C 1
ATOM 2796 O O . GLY A 1 349 ? 3.377 22.406 8.68 1 67.94 349 GLY A O 1
ATOM 2797 N N . SER A 1 350 ? 2.16 24.156 8.758 1 87.69 350 SER A N 1
ATOM 2798 C CA . SER A 1 350 ? 0.962 23.516 9.297 1 87.69 350 SER A CA 1
ATOM 2799 C C . SER A 1 350 ? -0.303 24.172 8.758 1 87.69 350 SER A C 1
ATOM 2801 O O . SER A 1 350 ? -0.229 25.109 7.957 1 87.69 350 SER A O 1
ATOM 2803 N N . THR A 1 351 ? -1.253 23.531 8.898 1 90.88 351 THR A N 1
ATOM 2804 C CA . THR A 1 351 ? -2.566 24.078 8.594 1 90.88 351 THR A CA 1
ATOM 2805 C C . THR A 1 351 ? -3.564 23.75 9.703 1 90.88 351 THR A C 1
ATOM 2807 O O . THR A 1 351 ? -3.336 22.844 10.5 1 90.88 351 THR A O 1
ATOM 2810 N N . CYS A 1 352 ? -4.52 24.641 9.812 1 95.44 352 CYS A N 1
ATOM 2811 C CA . CYS A 1 352 ? -5.594 24.469 10.781 1 95.44 352 CYS A CA 1
ATOM 2812 C C . CYS A 1 352 ? -6.957 24.5 10.094 1 95.44 352 CYS A C 1
ATOM 2814 O O . CYS A 1 352 ? -7.246 25.406 9.32 1 95.44 352 CYS A O 1
ATOM 2816 N N . CYS A 1 353 ? -7.723 23.516 10.344 1 96.06 353 CYS A N 1
ATOM 2817 C CA . CYS A 1 353 ? -9.109 23.484 9.883 1 96.06 353 CYS A CA 1
ATOM 2818 C C . CYS A 1 353 ? -10.07 23.641 11.055 1 96.06 353 CYS A C 1
ATOM 2820 O O . CYS A 1 353 ? -10.016 22.891 12.023 1 96.06 353 CYS A O 1
ATOM 2822 N N . MET A 1 354 ? -10.906 24.625 10.977 1 97.81 354 MET A N 1
ATOM 2823 C CA . MET A 1 354 ? -11.945 24.844 11.984 1 97.81 354 MET A CA 1
ATOM 2824 C C . MET A 1 354 ? -13.305 24.375 11.477 1 97.81 354 MET A C 1
ATOM 2826 O O . MET A 1 354 ? -13.68 24.688 10.344 1 97.81 354 MET A O 1
ATOM 2830 N N . LEU A 1 355 ? -14.008 23.688 12.305 1 97.81 355 LEU A N 1
ATOM 2831 C CA . LEU A 1 355 ? -15.352 23.234 11.969 1 97.81 355 LEU A CA 1
ATOM 2832 C C . LEU A 1 355 ? -16.391 23.906 12.867 1 97.81 355 LEU A C 1
ATOM 2834 O O . LEU A 1 355 ? -16.188 24.016 14.078 1 97.81 355 LEU A O 1
ATOM 2838 N N . PHE A 1 356 ? -17.484 24.359 12.234 1 96.25 356 PHE A N 1
ATOM 2839 C CA . PHE A 1 356 ? -18.578 25.031 12.93 1 96.25 356 PHE A CA 1
ATOM 2840 C C . PHE A 1 356 ? -19.922 24.422 12.539 1 96.25 356 PHE A C 1
ATOM 2842 O O . PHE A 1 356 ? -20.062 23.891 11.438 1 96.25 356 PHE A O 1
ATOM 2849 N N . ASP A 1 357 ? -20.859 24.5 13.516 1 93.69 357 ASP A N 1
ATOM 2850 C CA . ASP A 1 357 ? -22.25 24.422 13.133 1 93.69 357 ASP A CA 1
ATOM 2851 C C . ASP A 1 357 ? -22.688 25.641 12.32 1 93.69 357 ASP A C 1
ATOM 2853 O O . ASP A 1 357 ? -22.797 26.75 12.859 1 93.69 357 ASP A O 1
ATOM 2857 N N . ARG A 1 358 ? -22.969 25.391 11.109 1 88.88 358 ARG A N 1
ATOM 2858 C CA . ARG A 1 358 ? -23.281 26.5 10.211 1 88.88 358 ARG A CA 1
ATOM 2859 C C . ARG A 1 358 ? -24.484 27.281 10.695 1 88.88 358 ARG A C 1
ATOM 2861 O O . ARG A 1 358 ? -24.547 28.5 10.531 1 88.88 358 ARG A O 1
ATOM 2868 N N . SER A 1 359 ? -25.406 26.641 11.234 1 91.88 359 SER A N 1
ATOM 2869 C CA . SER A 1 359 ? -26.641 27.297 11.688 1 91.88 359 SER A CA 1
ATOM 2870 C C . SER A 1 359 ? -26.359 28.281 12.812 1 91.88 359 SER A C 1
ATOM 2872 O O . SER A 1 359 ? -27.188 29.141 13.109 1 91.88 359 SER A O 1
ATOM 2874 N N . LYS A 1 360 ? -25.203 28.219 13.391 1 94.38 360 LYS A N 1
ATOM 2875 C CA . LYS A 1 360 ? -24.875 29.062 14.539 1 94.38 360 LYS A CA 1
ATOM 2876 C C . LYS A 1 360 ? -24.062 30.281 14.117 1 94.38 360 LYS A C 1
ATOM 2878 O O . LYS A 1 360 ? -23.859 31.203 14.898 1 94.38 360 LYS A O 1
ATOM 2883 N N . ILE A 1 361 ? -23.578 30.328 12.938 1 93.88 361 ILE A N 1
ATOM 2884 C CA . ILE A 1 361 ? -22.719 31.406 12.477 1 93.88 361 ILE A CA 1
ATOM 2885 C C . ILE A 1 361 ? -23.547 32.438 11.703 1 93.88 361 ILE A C 1
ATOM 2887 O O . ILE A 1 361 ? -24.156 32.125 10.68 1 93.88 361 ILE A O 1
ATOM 2891 N N . ALA A 1 362 ? -23.562 33.625 12.164 1 93.12 362 ALA A N 1
ATOM 2892 C CA . ALA A 1 362 ? -24.312 34.719 11.531 1 93.12 362 ALA A CA 1
ATOM 2893 C C . ALA A 1 362 ? -23.531 35.312 10.375 1 93.12 362 ALA A C 1
ATOM 2895 O O . ALA A 1 362 ? -24.094 35.625 9.328 1 93.12 362 ALA A O 1
ATOM 2896 N N . SER A 1 363 ? -22.25 35.531 10.617 1 93.62 363 SER A N 1
ATOM 2897 C CA . SER A 1 363 ? -21.422 36.156 9.586 1 93.62 363 SER A CA 1
ATOM 2898 C C . SER A 1 363 ? -19.953 35.781 9.766 1 93.62 363 SER A C 1
ATOM 2900 O O . SER A 1 363 ? -19.516 35.469 10.875 1 93.62 363 SER A O 1
ATOM 2902 N N . LEU A 1 364 ? -19.25 35.844 8.664 1 92.75 364 LEU A N 1
ATOM 2903 C CA . LEU A 1 364 ? -17.797 35.688 8.648 1 92.75 364 LEU A CA 1
ATOM 2904 C C . LEU A 1 364 ? -17.125 37 8.352 1 92.75 364 LEU A C 1
ATOM 2906 O O . LEU A 1 364 ? -17.594 37.781 7.508 1 92.75 364 LEU A O 1
ATOM 2910 N N . TYR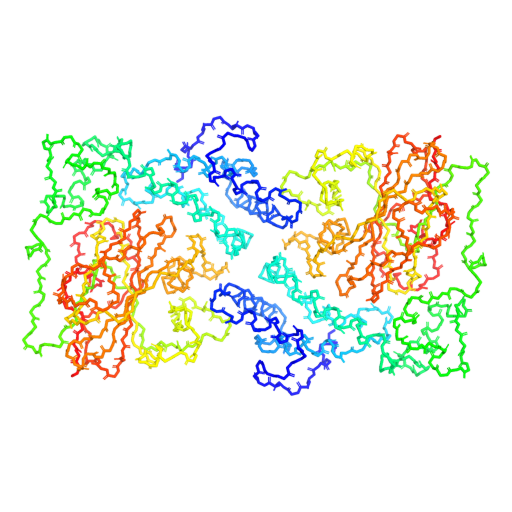 A 1 365 ? -16.062 37.219 9.086 1 91.56 365 TYR A N 1
ATOM 2911 C CA . TYR A 1 365 ? -15.289 38.438 8.875 1 91.56 365 TYR A CA 1
ATOM 2912 C C . TYR A 1 365 ? -14.117 38.188 7.934 1 91.56 365 TYR A C 1
ATOM 2914 O O . TYR A 1 365 ? -13.203 39 7.832 1 91.56 365 TYR A O 1
ATOM 2922 N N . ILE A 1 366 ? -14.086 37 7.383 1 89.5 366 ILE A N 1
ATOM 2923 C CA . ILE A 1 366 ? -12.953 36.594 6.562 1 89.5 366 ILE A CA 1
ATOM 2924 C C . ILE A 1 366 ? -13.461 36.094 5.203 1 89.5 366 ILE A C 1
ATOM 2926 O O . ILE A 1 366 ? -14.633 35.781 5.055 1 89.5 366 ILE A O 1
ATOM 2930 N N . THR A 1 367 ? -12.57 36.188 4.195 1 85.12 367 THR A N 1
ATOM 2931 C CA . THR A 1 367 ? -12.789 35.594 2.875 1 85.12 367 THR A CA 1
ATOM 2932 C C . THR A 1 367 ? -11.672 34.625 2.516 1 85.12 367 THR A C 1
ATOM 2934 O O . THR A 1 367 ? -10.609 34.656 3.143 1 85.12 367 THR A O 1
ATOM 2937 N N . ASP A 1 368 ? -12.086 33.656 1.637 1 77.19 368 ASP A N 1
ATOM 2938 C CA . ASP A 1 368 ? -11.062 32.688 1.233 1 77.19 368 ASP A CA 1
ATOM 2939 C C . ASP A 1 368 ? -10.445 33.094 -0.111 1 77.19 368 ASP A C 1
ATOM 2941 O O . ASP A 1 368 ? -11.055 33.812 -0.89 1 77.19 368 ASP A O 1
ATOM 2945 N N . ASN A 1 369 ? -9.188 32.719 -0.259 1 73.56 369 ASN A N 1
ATOM 2946 C CA . ASN A 1 369 ? -8.484 32.75 -1.538 1 73.56 369 ASN A CA 1
ATOM 2947 C C . ASN A 1 369 ? -7.516 31.594 -1.688 1 73.56 369 ASN A C 1
ATOM 2949 O O . ASN A 1 369 ? -6.445 31.578 -1.076 1 73.56 369 ASN A O 1
ATOM 2953 N N . PRO A 1 370 ? -7.98 30.594 -2.578 1 62.84 370 PRO A N 1
ATOM 2954 C CA . PRO A 1 370 ? -7.121 29.406 -2.715 1 62.84 370 PRO A CA 1
ATOM 2955 C C . PRO A 1 370 ? -5.871 29.688 -3.545 1 62.84 370 PRO A C 1
ATOM 2957 O O . PRO A 1 370 ? -5.633 29.016 -4.551 1 62.84 370 PRO A O 1
ATOM 2960 N N . THR A 1 371 ? -5.418 30.781 -3.67 1 60.69 371 THR A N 1
ATOM 2961 C CA . THR A 1 371 ? -4.133 31.109 -4.281 1 60.69 371 THR A CA 1
ATOM 2962 C C . THR A 1 371 ? -3.117 31.516 -3.219 1 60.69 371 THR A C 1
ATOM 2964 O O . THR A 1 371 ? -3.396 32.375 -2.375 1 60.69 371 THR A O 1
ATOM 2967 N N . LEU A 1 372 ? -2.318 30.5 -3.156 1 53.19 372 LEU A N 1
ATOM 2968 C CA . LEU A 1 372 ? -1.269 30.906 -2.229 1 53.19 372 LEU A CA 1
ATOM 2969 C C . LEU A 1 372 ? -0.55 32.156 -2.732 1 53.19 372 LEU A C 1
ATOM 2971 O O . LEU A 1 372 ? -0.281 32.281 -3.928 1 53.19 372 LEU A O 1
ATOM 2975 N N . SER A 1 373 ? -1.024 33.281 -2.529 1 44.53 373 SER A N 1
ATOM 2976 C CA . SER A 1 373 ? -0.28 34.438 -3.012 1 44.53 373 SER A CA 1
ATOM 2977 C C . SER A 1 373 ? 1.194 34.125 -3.215 1 44.53 373 SER A C 1
ATOM 2979 O O . SER A 1 373 ? 1.745 33.25 -2.514 1 44.53 373 SER A O 1
ATOM 2981 N N . ASP A 1 374 ? 1.545 34 -4.566 1 40.34 374 ASP A N 1
ATOM 2982 C CA . ASP A 1 374 ? 2.982 33.844 -4.762 1 40.34 374 ASP A CA 1
ATOM 2983 C C . ASP A 1 374 ? 3.746 34.125 -3.469 1 40.34 374 ASP A C 1
ATOM 2985 O O . ASP A 1 374 ? 4.711 33.438 -3.146 1 40.34 374 ASP A O 1
ATOM 2989 N N . GLY A 1 375 ? 4.078 35.469 -3.234 1 35 375 GLY A N 1
ATOM 2990 C CA . GLY A 1 375 ? 4.859 36.062 -2.156 1 35 375 GLY A CA 1
ATOM 2991 C C . GLY A 1 375 ? 4.312 35.75 -0.778 1 35 375 GLY A C 1
ATOM 2992 O O . GLY A 1 375 ? 3.5 36.5 -0.238 1 35 375 GLY A O 1
ATOM 2993 N N . ALA A 1 376 ? 3.738 34.781 -0.352 1 36.66 376 ALA A N 1
ATOM 2994 C CA . ALA A 1 376 ? 4.266 34.5 0.979 1 36.66 376 ALA A CA 1
ATOM 2995 C C . ALA A 1 376 ? 5.625 35.156 1.189 1 36.66 376 ALA A C 1
ATOM 2997 O O . ALA A 1 376 ? 6.414 34.719 2.031 1 36.66 376 ALA A O 1
ATOM 2998 N N . SER A 1 377 ? 6.051 35.781 0.258 1 33.06 377 SER A N 1
ATOM 2999 C CA . SER A 1 377 ? 7.047 36.812 0.535 1 33.06 377 SER A CA 1
ATOM 3000 C C . SER A 1 377 ? 6.68 37.594 1.774 1 33.06 377 SER A C 1
ATOM 3002 O O . SER A 1 377 ? 5.496 37.781 2.086 1 33.06 377 SER A O 1
ATOM 3004 N N . GLY A 1 378 ? 7.172 37.375 2.814 1 32 378 GLY A N 1
ATOM 3005 C CA . GLY A 1 378 ? 7.227 38.344 3.898 1 32 378 GLY A CA 1
ATOM 3006 C C . GLY A 1 378 ? 6.648 39.688 3.525 1 32 378 GLY A C 1
ATOM 3007 O O . GLY A 1 378 ? 6.848 40.688 4.238 1 32 378 GLY A O 1
ATOM 3008 N N . SER A 1 379 ? 6.297 39.875 2.262 1 32.56 379 SER A N 1
ATOM 3009 C CA . SER A 1 379 ? 6.008 41.281 1.982 1 32.56 379 SER A CA 1
ATOM 3010 C C . SER A 1 379 ? 4.695 41.719 2.627 1 32.56 379 SER A C 1
ATOM 3012 O O . SER A 1 379 ? 3.814 40.875 2.869 1 32.56 379 SER A O 1
ATOM 3014 N N . GLY A 1 380 ? 4.586 42.688 3.322 1 33.78 380 GLY A N 1
ATOM 3015 C CA . GLY A 1 380 ? 3.756 43.594 4.098 1 33.78 380 GLY A CA 1
ATOM 3016 C C . GLY A 1 380 ? 2.344 43.719 3.553 1 33.78 380 GLY A C 1
ATOM 3017 O O . GLY A 1 380 ? 1.545 44.5 4.066 1 33.78 380 GLY A O 1
ATOM 3018 N N . GLU A 1 381 ? 2.152 43.344 2.281 1 37.72 381 GLU A N 1
ATOM 3019 C CA . GLU A 1 381 ? 0.805 43.781 1.952 1 37.72 381 GLU A CA 1
ATOM 3020 C C . GLU A 1 381 ? -0.251 42.875 2.551 1 37.72 381 GLU A C 1
ATOM 3022 O O . GLU A 1 381 ? -0.149 41.656 2.438 1 37.72 381 GLU A O 1
ATOM 3027 N N . LYS A 1 382 ? -0.916 43.406 3.42 1 48.88 382 LYS A N 1
ATOM 3028 C CA . LYS A 1 382 ? -2.039 42.781 4.117 1 48.88 382 LYS A CA 1
ATOM 3029 C C . LYS A 1 382 ? -3.023 42.156 3.131 1 48.88 382 LYS A C 1
ATOM 3031 O O . LYS A 1 382 ? -3.691 42.875 2.379 1 48.88 382 LYS A O 1
ATOM 3036 N N . LEU A 1 383 ? -2.844 40.938 2.705 1 58 383 LEU A N 1
ATOM 3037 C CA . LEU A 1 383 ? -3.844 40.281 1.887 1 58 383 LEU A CA 1
ATOM 3038 C C . LEU A 1 383 ? -5.125 40.031 2.682 1 58 383 LEU A C 1
ATOM 3040 O O . LEU A 1 383 ? -5.074 39.812 3.893 1 58 383 LEU A O 1
ATOM 3044 N N . ALA A 1 384 ? -6.25 40.281 2.059 1 60.69 384 ALA A N 1
ATOM 3045 C CA . ALA A 1 384 ? -7.57 40.188 2.672 1 60.69 384 ALA A CA 1
ATOM 3046 C C . ALA A 1 384 ? -7.801 38.812 3.283 1 60.69 384 ALA A C 1
ATOM 3048 O O . ALA A 1 384 ? -8.641 38.656 4.172 1 60.69 384 ALA A O 1
ATOM 3049 N N . ASN A 1 385 ? -6.965 37.906 2.875 1 73 385 ASN A N 1
ATOM 3050 C CA . ASN A 1 385 ? -7.215 36.562 3.371 1 73 385 ASN A CA 1
ATOM 3051 C C . ASN A 1 385 ? -6.184 36.125 4.414 1 73 385 ASN A C 1
ATOM 3053 O O . ASN A 1 385 ? -6.074 34.969 4.754 1 73 385 ASN A O 1
ATOM 3057 N N . VAL A 1 386 ? -5.508 37.156 4.938 1 87.81 386 VAL A N 1
ATOM 3058 C CA . VAL A 1 386 ? -4.555 36.875 6 1 87.81 386 VAL A CA 1
ATOM 3059 C C . VAL A 1 386 ? -5.195 37.156 7.359 1 87.81 386 VAL A C 1
ATOM 3061 O O . VAL A 1 386 ? -5.895 38.156 7.527 1 87.81 386 VAL A O 1
ATOM 3064 N N . VAL A 1 387 ? -4.984 36.25 8.297 1 93.12 387 VAL A N 1
ATOM 3065 C CA . VAL A 1 387 ? -5.527 36.406 9.641 1 93.12 387 VAL A CA 1
ATOM 3066 C C . VAL A 1 387 ? -4.41 36.281 10.672 1 93.12 387 VAL A C 1
ATOM 3068 O O . VAL A 1 387 ? -3.443 35.562 10.461 1 93.12 387 VAL A O 1
ATOM 3071 N N . GLN A 1 388 ? -4.559 37.062 11.727 1 94.88 388 GLN A N 1
ATOM 3072 C CA . GLN A 1 388 ? -3.691 36.938 12.898 1 94.88 388 GLN A CA 1
ATOM 3073 C C . GLN A 1 388 ? -4.41 36.25 14.047 1 94.88 388 GLN A C 1
ATOM 3075 O O . GLN A 1 388 ? -5.633 36.375 14.18 1 94.88 388 GLN A O 1
ATOM 3080 N N . VAL A 1 389 ? -3.627 35.562 14.766 1 97.25 389 VAL A N 1
ATOM 3081 C CA . VAL A 1 389 ? -4.199 34.969 15.961 1 97.25 389 VAL A CA 1
ATOM 3082 C C . VAL A 1 389 ? -4.887 36.062 16.797 1 97.25 389 VAL A C 1
ATOM 3084 O O . VAL A 1 389 ? -4.41 37.188 16.875 1 97.25 389 VAL A O 1
ATOM 3087 N N . ARG A 1 390 ? -6.109 35.75 17.375 1 97.62 390 ARG A N 1
ATOM 3088 C CA . ARG A 1 390 ? -6.914 36.594 18.25 1 97.62 390 ARG A CA 1
ATOM 3089 C C . ARG A 1 390 ? -7.691 37.625 17.438 1 97.62 390 ARG A C 1
ATOM 3091 O O . ARG A 1 390 ? -8.445 38.438 18.016 1 97.62 390 ARG A O 1
ATOM 3098 N N . GLN A 1 391 ? -7.516 37.625 16.125 1 96.75 391 GLN A N 1
ATOM 3099 C CA . GLN A 1 391 ? -8.367 38.438 15.25 1 96.75 391 GLN A CA 1
ATOM 3100 C C . GLN A 1 391 ? -9.758 37.812 15.125 1 96.75 391 GLN A C 1
ATOM 3102 O O . GLN A 1 391 ? -9.898 36.594 15.055 1 96.75 391 GLN A O 1
ATOM 3107 N N . GLY A 1 392 ? -10.812 38.688 15.109 1 96.69 392 GLY A N 1
ATOM 3108 C CA . GLY A 1 392 ? -12.148 38.188 14.867 1 96.69 392 GLY A CA 1
ATOM 3109 C C . GLY A 1 392 ? -12.328 37.594 13.477 1 96.69 392 GLY A C 1
ATOM 3110 O O . GLY A 1 392 ? -11.898 38.219 12.492 1 96.69 392 GLY A O 1
ATOM 3111 N N . ILE A 1 393 ? -12.984 36.406 13.438 1 96.25 393 ILE A N 1
ATOM 3112 C CA . ILE A 1 393 ? -13.133 35.844 12.109 1 96.25 393 ILE A CA 1
ATOM 3113 C C . ILE A 1 393 ? -14.602 35.5 11.859 1 96.25 393 ILE A C 1
ATOM 3115 O O . ILE A 1 393 ? -15.008 35.281 10.719 1 96.25 393 ILE A O 1
ATOM 3119 N N . ALA A 1 394 ? -15.375 35.469 12.906 1 96.31 394 ALA A N 1
ATOM 3120 C CA . ALA A 1 394 ? -16.781 35.125 12.734 1 96.31 394 ALA A CA 1
ATOM 3121 C C . ALA A 1 394 ? -17.625 35.656 13.891 1 96.31 394 ALA A C 1
ATOM 3123 O O . ALA A 1 394 ? -17.094 35.969 14.961 1 96.31 394 ALA A O 1
ATOM 3124 N N . LEU A 1 395 ? -18.891 35.844 13.602 1 96.31 395 LEU A N 1
ATOM 3125 C CA . LEU A 1 395 ? -19.891 36.219 14.594 1 96.31 395 LEU A CA 1
ATOM 3126 C C . LEU A 1 395 ? -21 35.156 14.648 1 96.31 395 LEU A C 1
ATOM 3128 O O . LEU A 1 395 ? -21.578 34.812 13.617 1 96.31 395 LEU A O 1
ATOM 3132 N N . ALA A 1 396 ? -21.172 34.688 15.859 1 96.06 396 ALA A N 1
ATOM 3133 C CA . ALA A 1 396 ? -22.266 33.75 16.031 1 96.06 396 ALA A CA 1
ATOM 3134 C C . ALA A 1 396 ? -23.625 34.438 15.992 1 96.06 396 ALA A C 1
ATOM 3136 O O . ALA A 1 396 ? -23.688 35.688 16.109 1 96.06 396 ALA A O 1
ATOM 3137 N N . ARG A 1 397 ? -24.734 33.656 15.891 1 92.5 397 ARG A N 1
ATOM 3138 C CA . ARG A 1 397 ? -26.094 34.188 15.812 1 92.5 397 ARG A CA 1
ATOM 3139 C C . ARG A 1 397 ? -26.625 34.562 17.188 1 92.5 397 ARG A C 1
ATOM 3141 O O . ARG A 1 397 ? -26.281 33.906 18.188 1 92.5 397 ARG A O 1
ATOM 3148 N N . MET B 1 1 ? -15.938 -8.102 -25.812 1 27.19 1 MET B N 1
ATOM 3149 C CA . MET B 1 1 ? -16.75 -6.914 -25.594 1 27.19 1 MET B CA 1
ATOM 3150 C C . MET B 1 1 ? -18.047 -7.27 -24.875 1 27.19 1 MET B C 1
ATOM 3152 O O . MET B 1 1 ? -18.625 -6.438 -24.172 1 27.19 1 MET B O 1
ATOM 3156 N N . GLU B 1 2 ? -18.531 -8.414 -25.328 1 30.36 2 GLU B N 1
ATOM 3157 C CA . GLU B 1 2 ? -19.828 -8.961 -24.922 1 30.36 2 GLU B CA 1
ATOM 3158 C C . GLU B 1 2 ? -19.797 -9.414 -23.453 1 30.36 2 GLU B C 1
ATOM 3160 O O . GLU B 1 2 ? -20.844 -9.578 -22.828 1 30.36 2 GLU B O 1
ATOM 3165 N N . SER B 1 3 ? -18.641 -9.656 -23.062 1 31.66 3 SER B N 1
ATOM 3166 C CA . SER B 1 3 ? -18.531 -10.406 -21.812 1 31.66 3 SER B CA 1
ATOM 3167 C C . SER B 1 3 ? -18.844 -9.516 -20.625 1 31.66 3 SER B C 1
ATOM 3169 O O . SER B 1 3 ? -18.844 -9.984 -19.484 1 31.66 3 SER B O 1
ATOM 3171 N N . ASN B 1 4 ? -18.891 -8.312 -20.875 1 34.03 4 ASN B N 1
ATOM 3172 C CA . ASN B 1 4 ? -19.109 -7.387 -19.766 1 34.03 4 ASN B CA 1
ATOM 3173 C C . ASN B 1 4 ? -20.562 -7.406 -19.297 1 34.03 4 ASN B C 1
ATOM 3175 O O . ASN B 1 4 ? -20.969 -6.57 -18.484 1 34.03 4 ASN B O 1
ATOM 3179 N N . ARG B 1 5 ? -21.453 -8.094 -20.109 1 33.31 5 ARG B N 1
ATOM 3180 C CA . ARG B 1 5 ? -22.875 -8.047 -19.828 1 33.31 5 ARG B CA 1
ATOM 3181 C C . ARG B 1 5 ? -23.234 -8.914 -18.625 1 33.31 5 ARG B C 1
ATOM 3183 O O . ARG B 1 5 ? -24.406 -9.117 -18.328 1 33.31 5 ARG B O 1
ATOM 3190 N N . LEU B 1 6 ? -22.25 -9.555 -18.266 1 36.06 6 LEU B N 1
ATOM 3191 C CA . LEU B 1 6 ? -22.672 -10.734 -17.516 1 36.06 6 LEU B CA 1
ATOM 3192 C C . LEU B 1 6 ? -23.453 -10.328 -16.266 1 36.06 6 LEU B C 1
ATOM 3194 O O . LEU B 1 6 ? -24.297 -11.086 -15.789 1 36.06 6 LEU B O 1
ATOM 3198 N N . PHE B 1 7 ? -22.953 -9.414 -15.445 1 36.91 7 PHE B N 1
ATOM 3199 C CA . PHE B 1 7 ? -23.625 -9.438 -14.148 1 36.91 7 PHE B CA 1
ATOM 3200 C C . PHE B 1 7 ? -24.562 -8.242 -14.016 1 36.91 7 PHE B C 1
ATOM 3202 O O . PHE B 1 7 ? -24.188 -7.207 -13.461 1 36.91 7 PHE B O 1
ATOM 3209 N N . ALA B 1 8 ? -25.516 -8.094 -14.914 1 35 8 ALA B N 1
ATOM 3210 C CA . ALA B 1 8 ? -26.453 -6.98 -14.836 1 35 8 ALA B CA 1
ATOM 3211 C C . ALA B 1 8 ? -27.391 -7.141 -13.641 1 35 8 ALA B C 1
ATOM 3213 O O . ALA B 1 8 ? -28.609 -7.211 -13.812 1 35 8 ALA B O 1
ATOM 3214 N N . GLU B 1 9 ? -27.047 -7.965 -12.711 1 36.69 9 GLU B N 1
ATOM 3215 C CA . GLU B 1 9 ? -28.156 -7.922 -11.766 1 36.69 9 GLU B CA 1
ATOM 3216 C C . GLU B 1 9 ? -28.203 -6.586 -11.031 1 36.69 9 GLU B C 1
ATOM 3218 O O . GLU B 1 9 ? -27.188 -5.898 -10.914 1 36.69 9 GLU B O 1
ATOM 3223 N N . ARG B 1 10 ? -29.422 -6.312 -10.391 1 36.22 10 ARG B N 1
ATOM 3224 C CA . ARG B 1 10 ? -29.812 -5.062 -9.75 1 36.22 10 ARG B CA 1
ATOM 3225 C C . ARG B 1 10 ? -28.781 -4.609 -8.734 1 36.22 10 ARG B C 1
ATOM 3227 O O . ARG B 1 10 ? -28.344 -5.395 -7.883 1 36.22 10 ARG B O 1
ATOM 3234 N N . PRO B 1 11 ? -28.25 -3.441 -8.898 1 36.41 11 PRO B N 1
ATOM 3235 C CA . PRO B 1 11 ? -27.297 -2.768 -8.008 1 36.41 11 PRO B CA 1
ATOM 3236 C C . PRO B 1 11 ? -27.766 -2.756 -6.555 1 36.41 11 PRO B C 1
ATOM 3238 O O . PRO B 1 11 ? -28.891 -2.342 -6.266 1 36.41 11 PRO B O 1
ATOM 3241 N N . ARG B 1 12 ? -27.656 -3.746 -5.777 1 40.72 12 ARG B N 1
ATOM 3242 C CA . ARG B 1 12 ? -27.906 -3.531 -4.355 1 40.72 12 ARG B CA 1
ATOM 3243 C C . ARG B 1 12 ? -27.141 -2.32 -3.838 1 40.72 12 ARG B C 1
ATOM 3245 O O . ARG B 1 12 ? -25.938 -2.211 -4.051 1 40.72 12 ARG B O 1
ATOM 3252 N N . LYS B 1 13 ? -27.75 -1.315 -3.59 1 45.53 13 LYS B N 1
ATOM 3253 C CA . LYS B 1 13 ? -27.172 -0.036 -3.203 1 45.53 13 LYS B CA 1
ATOM 3254 C C . LYS B 1 13 ? -26.062 -0.227 -2.168 1 45.53 13 LYS B C 1
ATOM 3256 O O . LYS B 1 13 ? -25.062 0.49 -2.182 1 45.53 13 LYS B O 1
ATOM 3261 N N . ARG B 1 14 ? -26.375 -0.845 -0.811 1 53.09 14 ARG B N 1
ATOM 3262 C CA . ARG B 1 14 ? -25.578 -0.668 0.4 1 53.09 14 ARG B CA 1
ATOM 3263 C C . ARG B 1 14 ? -24.656 -1.863 0.631 1 53.09 14 ARG B C 1
ATOM 3265 O O . ARG B 1 14 ? -24.859 -2.928 0.044 1 53.09 14 ARG B O 1
ATOM 3272 N N . TYR B 1 15 ? -23.297 -1.602 1.134 1 61.12 15 TYR B N 1
ATOM 3273 C CA . TYR B 1 15 ? -22.25 -2.504 1.626 1 61.12 15 TYR B CA 1
ATOM 3274 C C . TYR B 1 15 ? -22.859 -3.637 2.443 1 61.12 15 TYR B C 1
ATOM 3276 O O . TYR B 1 15 ? -22.281 -4.066 3.447 1 61.12 15 TYR B O 1
ATOM 3284 N N . GLU B 1 16 ? -24.141 -3.98 2.186 1 70.25 16 GLU B N 1
ATOM 3285 C CA . GLU B 1 16 ? -24.719 -5 3.049 1 70.25 16 GLU B CA 1
ATOM 3286 C C . GLU B 1 16 ? -25.172 -6.219 2.242 1 70.25 16 GLU B C 1
ATOM 3288 O O . GLU B 1 16 ? -25.406 -6.113 1.039 1 70.25 16 GLU B O 1
ATOM 3293 N N . GLY B 1 17 ? -25.094 -7.328 2.84 1 84.19 17 GLY B N 1
ATOM 3294 C CA . GLY B 1 17 ? -25.609 -8.57 2.301 1 84.19 17 GLY B CA 1
ATOM 3295 C C . GLY B 1 17 ? -24.625 -9.305 1.423 1 84.19 17 GLY B C 1
ATOM 3296 O O . GLY B 1 17 ? -25 -10.133 0.59 1 84.19 17 GLY B O 1
ATOM 3297 N N . LEU B 1 18 ? -23.359 -8.922 1.504 1 93.88 18 LEU B N 1
ATOM 3298 C CA . LEU B 1 18 ? -22.312 -9.602 0.759 1 93.88 18 LEU B CA 1
ATOM 3299 C C . LEU B 1 18 ? -21.875 -10.883 1.474 1 93.88 18 LEU B C 1
ATOM 3301 O O . LEU B 1 18 ? -22.203 -11.078 2.645 1 93.88 18 LEU B O 1
ATOM 3305 N N . ALA B 1 19 ? -21.297 -11.797 0.736 1 96.31 19 ALA B N 1
ATOM 3306 C CA . ALA B 1 19 ? -20.656 -12.93 1.396 1 96.31 19 ALA B CA 1
ATOM 3307 C C . ALA B 1 19 ? -19.719 -12.453 2.504 1 96.31 19 ALA B C 1
ATOM 3309 O O . ALA B 1 19 ? -19.094 -11.398 2.391 1 96.31 19 ALA B O 1
ATOM 3310 N N . PRO B 1 20 ? -19.578 -13.227 3.549 1 96.62 20 PRO B N 1
ATOM 3311 C CA . PRO B 1 20 ? -18.828 -12.789 4.727 1 96.62 20 PRO B CA 1
ATOM 3312 C C . PRO B 1 20 ? -17.406 -12.336 4.387 1 96.62 20 PRO B C 1
ATOM 3314 O O . PRO B 1 20 ? -16.938 -11.328 4.922 1 96.62 20 PRO B O 1
ATOM 3317 N N . SER B 1 21 ? -16.719 -13.062 3.553 1 97.12 21 SER B N 1
ATOM 3318 C CA . SER B 1 21 ? -15.344 -12.711 3.227 1 97.12 21 SER B CA 1
ATOM 3319 C C . SER B 1 21 ? -15.273 -11.406 2.443 1 97.12 21 SER B C 1
ATOM 3321 O O . SER B 1 21 ? -14.383 -10.586 2.67 1 97.12 21 SER B O 1
ATOM 3323 N N . VAL B 1 22 ? -16.219 -11.141 1.503 1 97.62 22 VAL B N 1
ATOM 3324 C CA . VAL B 1 22 ? -16.266 -9.891 0.749 1 97.62 22 VAL B CA 1
ATOM 3325 C C . VAL B 1 22 ? -16.656 -8.742 1.675 1 97.62 22 VAL B C 1
ATOM 3327 O O . VAL B 1 22 ? -16.078 -7.656 1.604 1 97.62 22 VAL B O 1
ATOM 3330 N N . GLN B 1 23 ? -17.594 -9.039 2.559 1 96.81 23 GLN B N 1
ATOM 3331 C CA . GLN B 1 23 ? -18.031 -8.031 3.525 1 96.81 23 GLN B CA 1
ATOM 3332 C C . GLN B 1 23 ? -16.875 -7.613 4.438 1 96.81 23 GLN B C 1
ATOM 3334 O O . GLN B 1 23 ? -16.766 -6.441 4.805 1 96.81 23 GLN B O 1
ATOM 3339 N N . ALA B 1 24 ? -16.094 -8.57 4.82 1 97.19 24 ALA B N 1
ATOM 3340 C CA . ALA B 1 24 ? -14.953 -8.273 5.676 1 97.19 24 ALA B CA 1
ATOM 3341 C C . ALA B 1 24 ? -14 -7.293 4.992 1 97.19 24 ALA B C 1
ATOM 3343 O O . ALA B 1 24 ? -13.5 -6.363 5.629 1 97.19 24 ALA B O 1
ATOM 3344 N N . LEU B 1 25 ? -13.727 -7.492 3.721 1 96.69 25 LEU B N 1
ATOM 3345 C CA . LEU B 1 25 ? -12.883 -6.566 2.975 1 96.69 25 LEU B CA 1
ATOM 3346 C C . LEU B 1 25 ? -13.516 -5.184 2.902 1 96.69 25 LEU B C 1
ATOM 3348 O O . LEU B 1 25 ? -12.844 -4.176 3.113 1 96.69 25 LEU B O 1
ATOM 3352 N N . ALA B 1 26 ? -14.781 -5.156 2.557 1 94 26 ALA B N 1
ATOM 3353 C CA . ALA B 1 26 ? -15.492 -3.883 2.469 1 94 26 ALA B CA 1
ATOM 3354 C C . ALA B 1 26 ? -15.43 -3.127 3.793 1 94 26 ALA B C 1
ATOM 3356 O O . ALA B 1 26 ? -15.172 -1.92 3.814 1 94 26 ALA B O 1
ATOM 3357 N N . ASN B 1 27 ? -15.641 -3.848 4.902 1 92.69 27 ASN B N 1
ATOM 3358 C CA . ASN B 1 27 ? -15.586 -3.24 6.227 1 92.69 27 ASN B CA 1
ATOM 3359 C C . ASN B 1 27 ? -14.188 -2.703 6.535 1 92.69 27 ASN B C 1
ATOM 3361 O O . ASN B 1 27 ? -14.047 -1.632 7.125 1 92.69 27 ASN B O 1
ATOM 3365 N N . TYR B 1 28 ? -13.219 -3.455 6.164 1 93.75 28 TYR B N 1
ATOM 3366 C CA . TYR B 1 28 ? -11.844 -3.043 6.414 1 93.75 28 TYR B CA 1
ATOM 3367 C C . TYR B 1 28 ? -11.516 -1.752 5.676 1 93.75 28 TYR B C 1
ATOM 3369 O O . TYR B 1 28 ? -10.938 -0.828 6.25 1 93.75 28 TYR B O 1
ATOM 3377 N N . VAL B 1 29 ? -11.914 -1.7 4.422 1 91.12 29 VAL B N 1
ATOM 3378 C CA . VAL B 1 29 ? -11.617 -0.559 3.561 1 91.12 29 VAL B CA 1
ATOM 3379 C C . VAL B 1 29 ? -12.336 0.683 4.082 1 91.12 29 VAL B C 1
ATOM 3381 O O . VAL B 1 29 ? -11.82 1.797 3.984 1 91.12 29 VAL B O 1
ATOM 3384 N N . LYS B 1 30 ? -13.414 0.529 4.676 1 86 30 LYS B N 1
ATOM 3385 C CA . LYS B 1 30 ? -14.258 1.644 5.098 1 86 30 LYS B CA 1
ATOM 3386 C C . LYS B 1 30 ? -13.75 2.26 6.398 1 86 30 LYS B C 1
ATOM 3388 O O . LYS B 1 30 ? -14.195 3.342 6.793 1 86 30 LYS B O 1
ATOM 3393 N N . ARG B 1 31 ? -12.875 1.626 7.031 1 84.12 31 ARG B N 1
ATOM 3394 C CA . ARG B 1 31 ? -12.352 2.191 8.273 1 84.12 31 ARG B CA 1
ATOM 3395 C C . ARG B 1 31 ? -11.695 3.545 8.023 1 84.12 31 ARG B C 1
ATOM 3397 O O . ARG B 1 31 ? -11.023 3.738 7.004 1 84.12 31 ARG B O 1
ATOM 3404 N N . PRO B 1 32 ? -11.852 4.457 8.945 1 77.12 32 PRO B N 1
ATOM 3405 C CA . PRO B 1 32 ? -11.32 5.809 8.75 1 77.12 32 PRO B CA 1
ATOM 3406 C C . PRO B 1 32 ? -9.805 5.828 8.555 1 77.12 32 PRO B C 1
ATOM 3408 O O . PRO B 1 32 ? -9.281 6.668 7.82 1 77.12 32 PRO B O 1
ATOM 3411 N N . GLU B 1 33 ? -9.125 4.875 9.164 1 78.31 33 GLU B N 1
ATOM 3412 C CA . GLU B 1 33 ? -7.668 4.855 9.086 1 78.31 33 GLU B CA 1
ATOM 3413 C C . GLU B 1 33 ? -7.188 4.336 7.738 1 78.31 33 GLU B C 1
ATOM 3415 O O . GLU B 1 33 ? -6.008 4.453 7.406 1 78.31 33 GLU B O 1
ATOM 3420 N N . ASN B 1 34 ? -8.156 3.795 6.93 1 85.88 34 ASN B N 1
ATOM 3421 C CA . ASN B 1 34 ? -7.789 3.221 5.637 1 85.88 34 ASN B CA 1
ATOM 3422 C C . ASN B 1 34 ? -8.219 4.125 4.484 1 85.88 34 ASN B C 1
ATOM 3424 O O . ASN B 1 34 ? -8.719 3.645 3.467 1 85.88 34 ASN B O 1
ATOM 3428 N N . GLU B 1 35 ? -8.023 5.383 4.68 1 83 35 GLU B N 1
ATOM 3429 C CA . GLU B 1 35 ? -8.461 6.387 3.713 1 83 35 GLU B CA 1
ATOM 3430 C C . GLU B 1 35 ? -7.832 6.148 2.346 1 83 35 GLU B C 1
ATOM 3432 O O . GLU B 1 35 ? -8.492 6.297 1.316 1 83 35 GLU B O 1
ATOM 3437 N N . PHE B 1 36 ? -6.605 5.777 2.352 1 86.94 36 PHE B N 1
ATOM 3438 C CA . PHE B 1 36 ? -5.945 5.652 1.058 1 86.94 36 PHE B CA 1
ATOM 3439 C C . PHE B 1 36 ? -6.422 4.406 0.323 1 86.94 36 PHE B C 1
ATOM 3441 O O . PHE B 1 36 ? -6.445 4.375 -0.91 1 86.94 36 PHE B O 1
ATOM 3448 N N . LEU B 1 37 ? -6.785 3.369 0.992 1 90.19 37 LEU B N 1
ATOM 3449 C CA . LEU B 1 37 ? -7.391 2.234 0.301 1 90.19 37 LEU B CA 1
ATOM 3450 C C . LEU B 1 37 ? -8.664 2.654 -0.423 1 90.19 37 LEU B C 1
ATOM 3452 O O . LEU B 1 37 ? -8.922 2.215 -1.546 1 90.19 37 LEU B O 1
ATOM 3456 N N . ARG B 1 38 ? -9.422 3.496 0.233 1 88.56 38 ARG B N 1
ATOM 3457 C CA . ARG B 1 38 ? -10.625 4.02 -0.399 1 88.56 38 ARG B CA 1
ATOM 3458 C C . ARG B 1 38 ? -10.281 4.895 -1.6 1 88.56 38 ARG B C 1
ATOM 3460 O O . ARG B 1 38 ? -10.945 4.82 -2.639 1 88.56 38 ARG B O 1
ATOM 3467 N N . ILE B 1 39 ? -9.305 5.66 -1.438 1 85.44 39 ILE B N 1
ATOM 3468 C CA . ILE B 1 39 ? -8.859 6.52 -2.531 1 85.44 39 ILE B CA 1
ATOM 3469 C C . ILE B 1 39 ? -8.383 5.664 -3.701 1 85.44 39 ILE B C 1
ATOM 3471 O O . ILE B 1 39 ? -8.688 5.957 -4.859 1 85.44 39 ILE B O 1
ATOM 3475 N N . TYR B 1 40 ? -7.633 4.555 -3.381 1 88.81 40 TYR B N 1
ATOM 3476 C CA . TYR B 1 40 ? -7.191 3.65 -4.434 1 88.81 40 TYR B CA 1
ATOM 3477 C C . TYR B 1 40 ? -8.383 3.092 -5.207 1 88.81 40 TYR B C 1
ATOM 3479 O O . TYR B 1 40 ? -8.398 3.127 -6.441 1 88.81 40 TYR B O 1
ATOM 3487 N N . ILE B 1 41 ? -9.367 2.666 -4.492 1 91.38 41 ILE B N 1
ATOM 3488 C CA . ILE B 1 41 ? -10.523 2.053 -5.133 1 91.38 41 ILE B CA 1
ATOM 3489 C C . ILE B 1 41 ? -11.258 3.09 -5.977 1 91.38 41 ILE B C 1
ATOM 3491 O O . ILE B 1 41 ? -11.555 2.846 -7.148 1 91.38 41 ILE B O 1
ATOM 3495 N N . GLY B 1 42 ? -11.508 4.238 -5.395 1 86.88 42 GLY B N 1
ATOM 3496 C CA . GLY B 1 42 ? -12.18 5.285 -6.145 1 86.88 42 GLY B CA 1
ATOM 3497 C C . GLY B 1 42 ? -11.43 5.703 -7.395 1 86.88 42 GLY B C 1
ATOM 3498 O O . GLY B 1 42 ? -12.023 5.836 -8.469 1 86.88 42 GLY B O 1
ATOM 3499 N N . SER B 1 43 ? -10.141 5.891 -7.266 1 85.44 43 SER B N 1
ATOM 3500 C CA . SER B 1 43 ? -9.32 6.379 -8.367 1 85.44 43 SER B CA 1
ATOM 3501 C C . SER B 1 43 ? -9.172 5.324 -9.461 1 85.44 43 SER B C 1
ATOM 3503 O O . SER B 1 43 ? -9.141 5.648 -10.648 1 85.44 43 SER B O 1
ATOM 3505 N N . MET B 1 44 ? -9.031 4.078 -8.992 1 90.06 44 MET B N 1
ATOM 3506 C CA . MET B 1 44 ? -8.891 3.043 -10.008 1 90.06 44 MET B CA 1
ATOM 3507 C C . MET B 1 44 ? -10.172 2.893 -10.812 1 90.06 44 MET B C 1
ATOM 3509 O O . MET B 1 44 ? -10.133 2.6 -12.008 1 90.06 44 MET B O 1
ATOM 3513 N N . LEU B 1 45 ? -11.328 3.037 -10.211 1 91 45 LEU B N 1
ATOM 3514 C CA . LEU B 1 45 ? -12.609 3.004 -10.906 1 91 45 LEU B CA 1
ATOM 3515 C C . LEU B 1 45 ? -12.719 4.16 -11.898 1 91 45 LEU B C 1
ATOM 3517 O O . LEU B 1 45 ? -13.125 3.963 -13.047 1 91 45 LEU B O 1
ATOM 3521 N N . ASP B 1 46 ? -12.312 5.328 -11.43 1 86.5 46 ASP B N 1
ATOM 3522 C CA . ASP B 1 46 ? -12.367 6.504 -12.289 1 86.5 46 ASP B CA 1
ATOM 3523 C C . ASP B 1 46 ? -11.484 6.324 -13.523 1 86.5 46 ASP B C 1
ATOM 3525 O O . ASP B 1 46 ? -11.922 6.582 -14.648 1 86.5 46 ASP B O 1
ATOM 3529 N N . GLU B 1 47 ? -10.344 5.906 -13.297 1 86.44 47 GLU B N 1
ATOM 3530 C CA . GLU B 1 47 ? -9.406 5.734 -14.398 1 86.44 47 GLU B CA 1
ATOM 3531 C C . GLU B 1 47 ? -9.891 4.676 -15.383 1 86.44 47 GLU B C 1
ATOM 3533 O O . GLU B 1 47 ? -9.82 4.867 -16.594 1 86.44 47 GLU B O 1
ATOM 3538 N N . ALA B 1 48 ? -10.367 3.541 -14.836 1 90.25 48 ALA B N 1
ATOM 3539 C CA . ALA B 1 48 ? -10.867 2.469 -15.688 1 90.25 48 ALA B CA 1
ATOM 3540 C C . ALA B 1 48 ? -12.047 2.947 -16.531 1 90.25 48 ALA B C 1
ATOM 3542 O O . ALA B 1 48 ? -12.125 2.656 -17.734 1 90.25 48 ALA B O 1
ATOM 3543 N N . ASN B 1 49 ? -12.93 3.684 -15.938 1 90.94 49 ASN B N 1
ATOM 3544 C CA . ASN B 1 49 ? -14.125 4.133 -16.641 1 90.94 49 ASN B CA 1
ATOM 3545 C C . ASN B 1 49 ? -13.82 5.246 -17.625 1 90.94 49 ASN B C 1
ATOM 3547 O O . ASN B 1 49 ? -14.555 5.445 -18.594 1 90.94 49 ASN B O 1
ATOM 3551 N N . GLN B 1 50 ? -12.773 5.98 -17.375 1 86.94 50 GLN B N 1
ATOM 3552 C CA . GLN B 1 50 ? -12.328 6.984 -18.344 1 86.94 50 GLN B CA 1
ATOM 3553 C C . GLN B 1 50 ? -11.734 6.324 -19.578 1 86.94 50 GLN B C 1
ATOM 3555 O O . GLN B 1 50 ? -11.906 6.82 -20.688 1 86.94 50 GLN B O 1
ATOM 3560 N N . LYS B 1 51 ? -11.039 5.266 -19.391 1 86.38 51 LYS B N 1
ATOM 3561 C CA . LYS B 1 51 ? -10.422 4.551 -20.5 1 86.38 51 LYS B CA 1
ATOM 3562 C C . LYS B 1 51 ? -11.461 3.773 -21.297 1 86.38 51 LYS B C 1
ATOM 3564 O O . LYS B 1 51 ? -11.523 3.893 -22.531 1 86.38 51 LYS B O 1
ATOM 3569 N N . ASN B 1 52 ? -12.203 2.92 -20.641 1 87.69 52 ASN B N 1
ATOM 3570 C CA . ASN B 1 52 ? -13.297 2.137 -21.203 1 87.69 52 ASN B CA 1
ATOM 3571 C C . ASN B 1 52 ? -14.438 1.957 -20.203 1 87.69 52 ASN B C 1
ATOM 3573 O O . ASN B 1 52 ? -14.328 1.153 -19.281 1 87.69 52 ASN B O 1
ATOM 3577 N N . PRO B 1 53 ? -15.453 2.652 -20.469 1 85.62 53 PRO B N 1
ATOM 3578 C CA . PRO B 1 53 ? -16.547 2.564 -19.484 1 85.62 53 PRO B CA 1
ATOM 3579 C C . PRO B 1 53 ? -16.984 1.125 -19.219 1 85.62 53 PRO B C 1
ATOM 3581 O O . PRO B 1 53 ? -17.156 0.345 -20.156 1 85.62 53 PRO B O 1
ATOM 3584 N N . ILE B 1 54 ? -17.047 0.793 -17.938 1 89.38 54 ILE B N 1
ATOM 3585 C CA . ILE B 1 54 ? -17.469 -0.53 -17.5 1 89.38 54 ILE B CA 1
ATOM 3586 C C . ILE B 1 54 ? -18.656 -0.399 -16.547 1 89.38 54 ILE B C 1
ATOM 3588 O O . ILE B 1 54 ? -19.094 0.712 -16.25 1 89.38 54 ILE B O 1
ATOM 3592 N N . ASN B 1 55 ? -19.25 -1.508 -16.125 1 88.75 55 ASN B N 1
ATOM 3593 C CA . ASN B 1 55 ? -20.453 -1.498 -15.312 1 88.75 55 ASN B CA 1
ATOM 3594 C C . ASN B 1 55 ? -20.141 -1.355 -13.828 1 88.75 55 ASN B C 1
ATOM 3596 O O . ASN B 1 55 ? -21.047 -1.367 -12.992 1 88.75 55 ASN B O 1
ATOM 3600 N N . ILE B 1 56 ? -18.984 -1.18 -13.5 1 92.94 56 ILE B N 1
ATOM 3601 C CA . ILE B 1 56 ? -18.562 -0.94 -12.133 1 92.94 56 ILE B CA 1
ATOM 3602 C C . ILE B 1 56 ? -18.203 0.533 -11.953 1 92.94 56 ILE B C 1
ATOM 3604 O O . ILE B 1 56 ? -17.109 0.958 -12.32 1 92.94 56 ILE B O 1
ATOM 3608 N N . LYS B 1 57 ? -19.078 1.261 -11.344 1 88.94 57 LYS B N 1
ATOM 3609 C CA . LYS B 1 57 ? -18.938 2.713 -11.312 1 88.94 57 LYS B CA 1
ATOM 3610 C C . LYS B 1 57 ? -18.594 3.199 -9.906 1 88.94 57 LYS B C 1
ATOM 3612 O O . LYS B 1 57 ? -17.922 4.23 -9.742 1 88.94 57 LYS B O 1
ATOM 3617 N N . THR B 1 58 ? -19.094 2.484 -8.922 1 87.75 58 THR B N 1
ATOM 3618 C CA . THR B 1 58 ? -18.906 2.889 -7.535 1 87.75 58 THR B CA 1
ATOM 3619 C C . THR B 1 58 ? -18.203 1.792 -6.738 1 87.75 58 THR B C 1
ATOM 3621 O O . THR B 1 58 ? -18.172 0.636 -7.164 1 87.75 58 THR B O 1
ATOM 3624 N N . PRO B 1 59 ? -17.656 2.191 -5.613 1 89.25 59 PRO B N 1
ATOM 3625 C CA . PRO B 1 59 ? -17.094 1.157 -4.746 1 89.25 59 PRO B CA 1
ATOM 3626 C C . PRO B 1 59 ? -18.109 0.085 -4.363 1 89.25 59 PRO B C 1
ATOM 3628 O O . PRO B 1 59 ? -17.766 -1.09 -4.238 1 89.25 59 PRO B O 1
ATOM 3631 N N . ALA B 1 60 ? -19.328 0.529 -4.188 1 88.25 60 ALA B N 1
ATOM 3632 C CA . ALA B 1 60 ? -20.375 -0.444 -3.898 1 88.25 60 ALA B CA 1
ATOM 3633 C C . ALA B 1 60 ? -20.516 -1.454 -5.035 1 88.25 60 ALA B C 1
ATOM 3635 O O . ALA B 1 60 ? -20.672 -2.652 -4.793 1 88.25 60 ALA B O 1
ATOM 3636 N N . ASP B 1 61 ? -20.469 -0.923 -6.254 1 92.69 61 ASP B N 1
ATOM 3637 C CA . ASP B 1 61 ? -20.484 -1.812 -7.41 1 92.69 61 ASP B CA 1
ATOM 3638 C C . ASP B 1 61 ? -19.312 -2.791 -7.371 1 92.69 61 ASP B C 1
ATOM 3640 O O . ASP B 1 61 ? -19.469 -3.971 -7.695 1 92.69 61 ASP B O 1
ATOM 3644 N N . PHE B 1 62 ? -18.219 -2.24 -6.992 1 94.69 62 PHE B N 1
ATOM 3645 C CA . PHE B 1 62 ? -17 -3.037 -6.965 1 94.69 62 PHE B CA 1
ATOM 3646 C C . PHE B 1 62 ? -17.156 -4.23 -6.027 1 94.69 62 PHE B C 1
ATOM 3648 O O . PHE B 1 62 ? -16.891 -5.371 -6.418 1 94.69 62 PHE B O 1
ATOM 3655 N N . PHE B 1 63 ? -17.594 -4.023 -4.816 1 95.19 63 PHE B N 1
ATOM 3656 C CA . PHE B 1 63 ? -17.734 -5.098 -3.84 1 95.19 63 PHE B CA 1
ATOM 3657 C C . PHE B 1 63 ? -18.859 -6.043 -4.238 1 95.19 63 PHE B C 1
ATOM 3659 O O . PHE B 1 63 ? -18.781 -7.25 -4.004 1 95.19 63 PHE B O 1
ATOM 3666 N N . GLN B 1 64 ? -19.844 -5.477 -4.855 1 95.06 64 GLN B N 1
ATOM 3667 C CA . GLN B 1 64 ? -20.922 -6.328 -5.348 1 95.06 64 GLN B CA 1
ATOM 3668 C C . GLN B 1 64 ? -20.422 -7.266 -6.445 1 95.06 64 GLN B C 1
ATOM 3670 O O . GLN B 1 64 ? -20.812 -8.438 -6.492 1 95.06 64 GLN B O 1
ATOM 3675 N N . GLN B 1 65 ? -19.656 -6.734 -7.305 1 95.25 65 GLN B N 1
ATOM 3676 C CA . GLN B 1 65 ? -19.125 -7.57 -8.375 1 95.25 65 GLN B CA 1
ATOM 3677 C C . GLN B 1 65 ? -18.156 -8.617 -7.832 1 95.25 65 GLN B C 1
ATOM 3679 O O . GLN B 1 65 ? -18.078 -9.734 -8.359 1 95.25 65 GLN B O 1
ATOM 3684 N N . LEU B 1 66 ? -17.406 -8.297 -6.836 1 95.88 66 LEU B N 1
ATOM 3685 C CA . LEU B 1 66 ? -16.594 -9.305 -6.164 1 95.88 66 LEU B CA 1
ATOM 3686 C C . LEU B 1 66 ? -17.453 -10.406 -5.578 1 95.88 66 LEU B C 1
ATOM 3688 O O . LEU B 1 66 ? -17.109 -11.594 -5.672 1 95.88 66 LEU B O 1
ATOM 3692 N N . ASP B 1 67 ? -18.531 -9.945 -5.008 1 96.5 67 ASP B N 1
ATOM 3693 C CA . ASP B 1 67 ? -19.469 -10.898 -4.438 1 96.5 67 ASP B CA 1
ATOM 3694 C C . ASP B 1 67 ? -20.078 -11.789 -5.523 1 96.5 67 ASP B C 1
ATOM 3696 O O . ASP B 1 67 ? -20.234 -13 -5.324 1 96.5 67 ASP B O 1
ATOM 3700 N N . ASN B 1 68 ? -20.406 -11.172 -6.609 1 94.88 68 ASN B N 1
ATOM 3701 C CA . ASN B 1 68 ? -20.938 -11.938 -7.734 1 94.88 68 ASN B CA 1
ATOM 3702 C C . ASN B 1 68 ? -19.922 -12.953 -8.242 1 94.88 68 ASN B C 1
ATOM 3704 O O . ASN B 1 68 ? -20.266 -14.086 -8.57 1 94.88 68 ASN B O 1
ATOM 3708 N N . ALA B 1 69 ? -18.719 -12.547 -8.336 1 93.56 69 ALA B N 1
ATOM 3709 C CA . ALA B 1 69 ? -17.656 -13.453 -8.766 1 93.56 69 ALA B CA 1
ATOM 3710 C C . ALA B 1 69 ? -17.531 -14.633 -7.809 1 93.56 69 ALA B C 1
ATOM 3712 O O . ALA B 1 69 ? -17.406 -15.781 -8.242 1 93.56 69 ALA B O 1
ATOM 3713 N N . LEU B 1 70 ? -17.578 -14.336 -6.535 1 94.5 70 LEU B N 1
ATOM 3714 C CA . LEU B 1 70 ? -17.469 -15.359 -5.504 1 94.5 70 LEU B CA 1
ATOM 3715 C C . LEU B 1 70 ? -18.578 -16.391 -5.648 1 94.5 70 LEU B C 1
ATOM 3717 O O . LEU B 1 70 ? -18.375 -17.578 -5.391 1 94.5 70 LEU B O 1
ATOM 3721 N N . ASN B 1 71 ? -19.688 -15.914 -6.109 1 92.75 71 ASN B N 1
ATOM 3722 C CA . ASN B 1 71 ? -20.844 -16.797 -6.176 1 92.75 71 ASN B CA 1
ATOM 3723 C C . ASN B 1 71 ? -21.047 -17.359 -7.578 1 92.75 71 ASN B C 1
ATOM 3725 O O . ASN B 1 71 ? -22.047 -18.016 -7.855 1 92.75 71 ASN B O 1
ATOM 3729 N N . SER B 1 72 ? -20.141 -17.094 -8.391 1 91.25 72 SER B N 1
ATOM 3730 C CA . SER B 1 72 ? -20.219 -17.609 -9.758 1 91.25 72 SER B CA 1
ATOM 3731 C C . SER B 1 72 ? -19.516 -18.953 -9.875 1 91.25 72 SER B C 1
ATOM 3733 O O . SER B 1 72 ? -18.766 -19.359 -8.977 1 91.25 72 SER B O 1
ATOM 3735 N N . LEU B 1 73 ? -19.875 -19.656 -10.969 1 89.12 73 LEU B N 1
ATOM 3736 C CA . LEU B 1 73 ? -19.281 -20.938 -11.281 1 89.12 73 LEU B CA 1
ATOM 3737 C C . LEU B 1 73 ? -18.547 -20.891 -12.617 1 89.12 73 LEU B C 1
ATOM 3739 O O . LEU B 1 73 ? -18.984 -20.203 -13.539 1 89.12 73 LEU B O 1
ATOM 3743 N N . PRO B 1 74 ? -17.438 -21.578 -12.703 1 85.88 74 PRO B N 1
ATOM 3744 C CA . PRO B 1 74 ? -16.688 -21.562 -13.961 1 85.88 74 PRO B CA 1
ATOM 3745 C C . PRO B 1 74 ? -17.453 -22.188 -15.117 1 85.88 74 PRO B C 1
ATOM 3747 O O . PRO B 1 74 ? -18 -23.297 -14.977 1 85.88 74 PRO B O 1
ATOM 3750 N N . ARG B 1 75 ? -17.484 -21.5 -16.188 1 84.75 75 ARG B N 1
ATOM 3751 C CA . ARG B 1 75 ? -18.062 -22.016 -17.422 1 84.75 75 ARG B CA 1
ATOM 3752 C C . ARG B 1 75 ? -16.969 -22.406 -18.406 1 84.75 75 ARG B C 1
ATOM 3754 O O . ARG B 1 75 ? -15.859 -21.875 -18.344 1 84.75 75 ARG B O 1
ATOM 3761 N N . TYR B 1 76 ? -17.344 -23.375 -19.188 1 84.69 76 TYR B N 1
ATOM 3762 C CA . TYR B 1 76 ? -16.391 -23.75 -20.219 1 84.69 76 TYR B CA 1
ATOM 3763 C C . TYR B 1 76 ? -16.328 -22.688 -21.328 1 84.69 76 TYR B C 1
ATOM 3765 O O . TYR B 1 76 ? -17.359 -22.172 -21.734 1 84.69 76 TYR B O 1
ATOM 3773 N N . ASP B 1 77 ? -15.156 -22.203 -21.531 1 77.12 77 ASP B N 1
ATOM 3774 C CA . ASP B 1 77 ? -14.844 -21.344 -22.672 1 77.12 77 ASP B CA 1
ATOM 3775 C C . ASP B 1 77 ? -13.492 -21.703 -23.281 1 77.12 77 ASP B C 1
ATOM 3777 O O . ASP B 1 77 ? -12.492 -21.828 -22.578 1 77.12 77 ASP B O 1
ATOM 3781 N N . SER B 1 78 ? -13.594 -21.891 -24.594 1 69.25 78 SER B N 1
ATOM 3782 C CA . SER B 1 78 ? -12.367 -22.328 -25.25 1 69.25 78 SER B CA 1
ATOM 3783 C C . SER B 1 78 ? -11.242 -21.312 -25.031 1 69.25 78 SER B C 1
ATOM 3785 O O . SER B 1 78 ? -10.062 -21.672 -25.078 1 69.25 78 SER B O 1
ATOM 3787 N N . ASN B 1 79 ? -11.641 -20.062 -24.828 1 63.16 79 ASN B N 1
ATOM 3788 C CA . ASN B 1 79 ? -10.617 -19.047 -24.578 1 63.16 79 ASN B CA 1
ATOM 3789 C C . ASN B 1 79 ? -10.328 -18.891 -23.094 1 63.16 79 ASN B C 1
ATOM 3791 O O . ASN B 1 79 ? -9.438 -18.125 -22.703 1 63.16 79 ASN B O 1
ATOM 3795 N N . PHE B 1 80 ? -10.742 -19.797 -22.328 1 57.75 80 PHE B N 1
ATOM 3796 C CA . PHE B 1 80 ? -10.609 -20.062 -20.906 1 57.75 80 PHE B CA 1
ATOM 3797 C C . PHE B 1 80 ? -10.812 -18.781 -20.094 1 57.75 80 PHE B C 1
ATOM 3799 O O . PHE B 1 80 ? -11.188 -18.844 -18.922 1 57.75 80 PHE B O 1
ATOM 3806 N N . MET B 1 81 ? -10.68 -17.672 -20.641 1 55.72 81 MET B N 1
ATOM 3807 C CA . MET B 1 81 ? -10.805 -16.453 -19.859 1 55.72 81 MET B CA 1
ATOM 3808 C C . MET B 1 81 ? -12.164 -16.406 -19.156 1 55.72 81 MET B C 1
ATOM 3810 O O . MET B 1 81 ? -12.266 -15.883 -18.047 1 55.72 81 MET B O 1
ATOM 3814 N N . ALA B 1 82 ? -13.023 -17.031 -19.75 1 51.75 82 ALA B N 1
ATOM 3815 C CA . ALA B 1 82 ? -14.375 -16.984 -19.203 1 51.75 82 ALA B CA 1
ATOM 3816 C C . ALA B 1 82 ? -14.484 -17.812 -17.938 1 51.75 82 ALA B C 1
ATOM 3818 O O . ALA B 1 82 ? -15.43 -17.656 -17.156 1 51.75 82 ALA B O 1
ATOM 3819 N N . ALA B 1 83 ? -13.445 -18.5 -17.609 1 65.31 83 ALA B N 1
ATOM 3820 C CA . ALA B 1 83 ? -13.5 -19.391 -16.453 1 65.31 83 ALA B CA 1
ATOM 3821 C C . ALA B 1 83 ? -12.875 -18.734 -15.219 1 65.31 83 ALA B C 1
ATOM 3823 O O . ALA B 1 83 ? -12.812 -19.328 -14.148 1 65.31 83 ALA B O 1
ATOM 3824 N N . LEU B 1 84 ? -12.578 -17.438 -15.406 1 80.81 84 LEU B N 1
ATOM 3825 C CA . LEU B 1 84 ? -11.953 -16.766 -14.273 1 80.81 84 LEU B CA 1
ATOM 3826 C C . LEU B 1 84 ? -12.773 -15.555 -13.836 1 80.81 84 LEU B C 1
ATOM 3828 O O . LEU B 1 84 ? -12.508 -14.43 -14.266 1 80.81 84 LEU B O 1
ATOM 3832 N N . PRO B 1 85 ? -13.742 -15.82 -13 1 87.19 85 PRO B N 1
ATOM 3833 C CA . PRO B 1 85 ? -14.695 -14.766 -12.672 1 87.19 85 PRO B CA 1
ATOM 3834 C C . PRO B 1 85 ? -14.031 -13.555 -12 1 87.19 85 PRO B C 1
ATOM 3836 O O . PRO B 1 85 ? -14.406 -12.414 -12.273 1 87.19 85 PRO B O 1
ATOM 3839 N N . PHE B 1 86 ? -13.102 -13.789 -11.125 1 90.81 86 PHE B N 1
ATOM 3840 C CA . PHE B 1 86 ? -12.469 -12.664 -10.445 1 90.81 86 PHE B CA 1
ATOM 3841 C C . PHE B 1 86 ? -11.602 -11.875 -11.414 1 90.81 86 PHE B C 1
ATOM 3843 O O . PHE B 1 86 ? -11.617 -10.641 -11.398 1 90.81 86 PHE B O 1
ATOM 3850 N N . TYR B 1 87 ? -10.867 -12.57 -12.18 1 86.38 87 TYR B N 1
ATOM 3851 C CA . TYR B 1 87 ? -10.031 -11.883 -13.156 1 86.38 87 TYR B CA 1
ATOM 3852 C C . TYR B 1 87 ? -10.875 -11.023 -14.094 1 86.38 87 TYR B C 1
ATOM 3854 O O . TYR B 1 87 ? -10.484 -9.914 -14.453 1 86.38 87 TYR B O 1
ATOM 3862 N N . THR B 1 88 ? -11.969 -11.555 -14.461 1 84.31 88 THR B N 1
ATOM 3863 C CA . THR B 1 88 ? -12.867 -10.828 -15.344 1 84.31 88 THR B CA 1
ATOM 3864 C C . THR B 1 88 ? -13.312 -9.516 -14.703 1 84.31 88 THR B C 1
ATOM 3866 O O . THR B 1 88 ? -13.406 -8.484 -15.383 1 84.31 88 THR B O 1
ATOM 3869 N N . VAL B 1 89 ? -13.531 -9.562 -13.492 1 89.38 89 VAL B N 1
ATOM 3870 C CA . VAL B 1 89 ? -13.992 -8.375 -12.766 1 89.38 89 VAL B CA 1
ATOM 3871 C C . VAL B 1 89 ? -12.82 -7.422 -12.547 1 8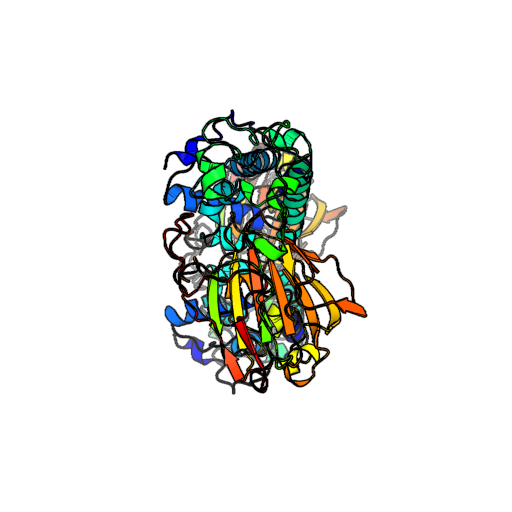9.38 89 VAL B C 1
ATOM 3873 O O . VAL B 1 89 ? -12.969 -6.207 -12.68 1 89.38 89 VAL B O 1
ATOM 3876 N N . LEU B 1 90 ? -11.625 -7.93 -12.281 1 91.38 90 LEU B N 1
ATOM 3877 C CA . LEU B 1 90 ? -10.555 -7.121 -11.711 1 91.38 90 LEU B CA 1
ATOM 3878 C C . LEU B 1 90 ? -9.594 -6.645 -12.797 1 91.38 90 LEU B C 1
ATOM 3880 O O . LEU B 1 90 ? -8.82 -5.711 -12.578 1 91.38 90 LEU B O 1
ATOM 3884 N N . GLN B 1 91 ? -9.656 -7.242 -13.977 1 87.38 91 GLN B N 1
ATOM 3885 C CA . GLN B 1 91 ? -8.672 -7.012 -15.031 1 87.38 91 GLN B CA 1
ATOM 3886 C C . GLN B 1 91 ? -8.578 -5.531 -15.375 1 87.38 91 GLN B C 1
ATOM 3888 O O . GLN B 1 91 ? -7.48 -4.996 -15.539 1 87.38 91 GLN B O 1
ATOM 3893 N N . PRO B 1 92 ? -9.672 -4.793 -15.445 1 88.31 92 PRO B N 1
ATOM 3894 C CA . PRO B 1 92 ? -9.578 -3.379 -15.82 1 88.31 92 PRO B CA 1
ATOM 3895 C C . PRO B 1 92 ? -8.812 -2.545 -14.797 1 88.31 92 PRO B C 1
ATOM 3897 O O . PRO B 1 92 ? -8.383 -1.431 -15.102 1 88.31 92 PRO B O 1
ATOM 3900 N N . PHE B 1 93 ? -8.68 -3.084 -13.602 1 90.5 93 PHE B N 1
ATOM 3901 C CA . PHE B 1 93 ? -8.094 -2.305 -12.523 1 90.5 93 PHE B CA 1
ATOM 3902 C C . PHE B 1 93 ? -6.645 -2.719 -12.281 1 90.5 93 PHE B C 1
ATOM 3904 O O . PHE B 1 93 ? -5.852 -1.94 -11.75 1 90.5 93 PHE B O 1
ATOM 3911 N N . MET B 1 94 ? -6.293 -3.9 -12.609 1 85.12 94 MET B N 1
ATOM 3912 C CA . MET B 1 94 ? -5.008 -4.496 -12.25 1 85.12 94 MET B CA 1
ATOM 3913 C C . MET B 1 94 ? -3.857 -3.768 -12.938 1 85.12 94 MET B C 1
ATOM 3915 O O . MET B 1 94 ? -2.74 -3.734 -12.414 1 85.12 94 MET B O 1
ATOM 3919 N N . GLU B 1 95 ? -4.145 -3.135 -14.039 1 77.31 95 GLU B N 1
ATOM 3920 C CA . GLU B 1 95 ? -3.074 -2.494 -14.797 1 77.31 95 GLU B CA 1
ATOM 3921 C C . GLU B 1 95 ? -3.053 -0.987 -14.555 1 77.31 95 GLU B C 1
ATOM 3923 O O . GLU B 1 95 ? -2.189 -0.281 -15.078 1 77.31 95 GLU B O 1
ATOM 3928 N N . ASN B 1 96 ? -4.004 -0.583 -13.844 1 83 96 ASN B N 1
ATOM 3929 C CA . ASN B 1 96 ? -4.066 0.813 -13.422 1 83 96 ASN B CA 1
ATOM 3930 C C . ASN B 1 96 ? -3.174 1.076 -12.219 1 83 96 ASN B C 1
ATOM 3932 O O . ASN B 1 96 ? -3.014 0.207 -11.359 1 83 96 ASN B O 1
ATOM 3936 N N . SER B 1 97 ? -2.545 2.275 -12.219 1 80.62 97 SER B N 1
ATOM 3937 C CA . SER B 1 97 ? -1.603 2.564 -11.148 1 80.62 97 SER B CA 1
ATOM 3938 C C . SER B 1 97 ? -2.279 2.48 -9.781 1 80.62 97 SER B C 1
ATOM 3940 O O . SER B 1 97 ? -1.675 2.018 -8.812 1 80.62 97 SER B O 1
ATOM 3942 N N . TYR B 1 98 ? -3.484 2.965 -9.672 1 85.94 98 TYR B N 1
ATOM 3943 C CA . TYR B 1 98 ? -4.191 2.955 -8.391 1 85.94 98 TYR B CA 1
ATOM 3944 C C . TYR B 1 98 ? -4.613 1.54 -8.016 1 85.94 98 TYR B C 1
ATOM 3946 O O . TYR B 1 98 ? -4.512 1.146 -6.852 1 85.94 98 TYR B O 1
ATOM 3954 N N . GLY B 1 99 ? -5.066 0.843 -9.055 1 90.62 99 GLY B N 1
ATOM 3955 C CA . GLY B 1 99 ? -5.383 -0.556 -8.812 1 90.62 99 GLY B CA 1
ATOM 3956 C C . GLY B 1 99 ? -4.172 -1.386 -8.438 1 90.62 99 GLY B C 1
ATOM 3957 O O . GLY B 1 99 ? -4.246 -2.244 -7.559 1 90.62 99 GLY B O 1
ATOM 3958 N N . TRP B 1 100 ? -3.129 -1.083 -9.164 1 87.69 100 TRP B N 1
ATOM 3959 C CA . TRP B 1 100 ? -1.874 -1.758 -8.844 1 87.69 100 TRP B CA 1
ATOM 3960 C C . TRP B 1 100 ? -1.493 -1.546 -7.383 1 87.69 100 TRP B C 1
ATOM 3962 O O . TRP B 1 100 ? -1.126 -2.496 -6.688 1 87.69 100 TRP B O 1
ATOM 3972 N N . ALA B 1 101 ? -1.623 -0.357 -6.906 1 88.25 101 ALA B N 1
ATOM 3973 C CA . ALA B 1 101 ? -1.316 -0.038 -5.512 1 88.25 101 ALA B CA 1
ATOM 3974 C C . ALA B 1 101 ? -2.26 -0.771 -4.562 1 88.25 101 ALA B C 1
ATOM 3976 O O . ALA B 1 101 ? -1.846 -1.218 -3.49 1 88.25 101 ALA B O 1
ATOM 3977 N N . PHE B 1 102 ? -3.518 -0.876 -4.922 1 92.69 102 PHE B N 1
ATOM 3978 C CA . PHE B 1 102 ? -4.504 -1.542 -4.082 1 92.69 102 PHE B CA 1
ATOM 3979 C C . PHE B 1 102 ? -4.23 -3.039 -4.008 1 92.69 102 PHE B C 1
ATOM 3981 O O . PHE B 1 102 ? -4.18 -3.611 -2.916 1 92.69 102 PHE B O 1
ATOM 3988 N N . PHE B 1 103 ? -3.99 -3.652 -5.105 1 92.25 103 PHE B N 1
ATOM 3989 C CA . PHE B 1 103 ? -3.92 -5.105 -5.18 1 92.25 103 PHE B CA 1
ATOM 3990 C C . PHE B 1 103 ? -2.561 -5.605 -4.703 1 92.25 103 PHE B C 1
ATOM 3992 O O . PHE B 1 103 ? -2.389 -6.797 -4.441 1 92.25 103 PHE B O 1
ATOM 3999 N N . THR B 1 104 ? -1.58 -4.742 -4.617 1 89.25 104 THR B N 1
ATOM 4000 C CA . THR B 1 104 ? -0.26 -5.133 -4.137 1 89.25 104 THR B CA 1
ATOM 4001 C C . THR B 1 104 ? -0.045 -4.66 -2.701 1 89.25 104 THR B C 1
ATOM 4003 O O . THR B 1 104 ? 1.068 -4.738 -2.178 1 89.25 104 THR B O 1
ATOM 4006 N N . ASN B 1 105 ? -1.12 -4.156 -2.084 1 90.81 105 ASN B N 1
ATOM 4007 C CA . ASN B 1 105 ? -1.074 -3.715 -0.693 1 90.81 105 ASN B CA 1
ATOM 4008 C C . ASN B 1 105 ? -1.09 -4.898 0.27 1 90.81 105 ASN B C 1
ATOM 4010 O O . ASN B 1 105 ? -2.006 -5.723 0.235 1 90.81 105 ASN B O 1
ATOM 4014 N N . GLU B 1 106 ? -0.096 -4.969 1.162 1 88.5 106 GLU B N 1
ATOM 4015 C CA . GLU B 1 106 ? 0.055 -6.102 2.068 1 88.5 106 GLU B CA 1
ATOM 4016 C C . GLU B 1 106 ? -1.132 -6.211 3.021 1 88.5 106 GLU B C 1
ATOM 4018 O O . GLU B 1 106 ? -1.509 -7.312 3.43 1 88.5 106 GLU B O 1
ATOM 4023 N N . ALA B 1 107 ? -1.74 -5.109 3.33 1 90.12 107 ALA B N 1
ATOM 4024 C CA . ALA B 1 107 ? -2.855 -5.113 4.273 1 90.12 107 ALA B CA 1
ATOM 4025 C C . ALA B 1 107 ? -4.117 -5.68 3.631 1 90.12 107 ALA B C 1
ATOM 4027 O O . ALA B 1 107 ? -5.02 -6.152 4.328 1 90.12 107 ALA B O 1
ATOM 4028 N N . VAL B 1 108 ? -4.188 -5.625 2.338 1 94.38 108 VAL B N 1
ATOM 4029 C CA . VAL B 1 108 ? -5.367 -6.066 1.604 1 94.38 108 VAL B CA 1
ATOM 4030 C C . VAL B 1 108 ? -5.238 -7.547 1.254 1 94.38 108 VAL B C 1
ATOM 4032 O O . VAL B 1 108 ? -6.242 -8.25 1.131 1 94.38 108 VAL B O 1
ATOM 4035 N N . ARG B 1 109 ? -4.066 -8.047 1.218 1 91.62 109 ARG B N 1
ATOM 4036 C CA . ARG B 1 109 ? -3.742 -9.391 0.742 1 91.62 109 ARG B CA 1
ATOM 4037 C C . ARG B 1 109 ? -4.496 -10.445 1.536 1 91.62 109 ARG B C 1
ATOM 4039 O O . ARG B 1 109 ? -5.09 -11.359 0.957 1 91.62 109 ARG B O 1
ATOM 4046 N N . PRO B 1 110 ? -4.555 -10.359 2.889 1 93.56 110 PRO B N 1
ATOM 4047 C CA . PRO B 1 110 ? -5.238 -11.414 3.641 1 93.56 110 PRO B CA 1
ATOM 4048 C C . PRO B 1 110 ? -6.73 -11.484 3.334 1 93.56 110 PRO B C 1
ATOM 4050 O O . PRO B 1 110 ? -7.332 -12.562 3.414 1 93.56 110 PRO B O 1
ATOM 4053 N N . TYR B 1 111 ? -7.328 -10.383 2.984 1 96.38 111 TYR B N 1
ATOM 4054 C CA . TYR B 1 111 ? -8.758 -10.375 2.68 1 96.38 111 TYR B CA 1
ATOM 4055 C C . TYR B 1 111 ? -9.031 -11.07 1.352 1 96.38 111 TYR B C 1
ATOM 4057 O O . TYR B 1 111 ? -10 -11.82 1.229 1 96.38 111 TYR B O 1
ATOM 4065 N N . PHE B 1 112 ? -8.195 -10.844 0.402 1 95 112 PHE B N 1
ATOM 4066 C CA . PHE B 1 112 ? -8.367 -11.562 -0.857 1 95 112 PHE B CA 1
ATOM 4067 C C . PHE B 1 112 ? -8.102 -13.047 -0.674 1 95 112 PHE B C 1
ATOM 4069 O O . PHE B 1 112 ? -8.734 -13.883 -1.319 1 95 112 PHE B O 1
ATOM 4076 N N . ALA B 1 113 ? -7.129 -13.391 0.174 1 93 113 ALA B N 1
ATOM 4077 C CA . ALA B 1 113 ? -6.891 -14.797 0.49 1 93 113 ALA B CA 1
ATOM 4078 C C . ALA B 1 113 ? -8.156 -15.461 1.024 1 93 113 ALA B C 1
ATOM 4080 O O . ALA B 1 113 ? -8.484 -16.578 0.63 1 93 113 ALA B O 1
ATOM 4081 N N . GLU B 1 114 ? -8.891 -14.75 1.845 1 95.5 114 GLU B N 1
ATOM 4082 C CA . GLU B 1 114 ? -10.109 -15.305 2.428 1 95.5 114 GLU B CA 1
ATOM 4083 C C . GLU B 1 114 ? -11.227 -15.398 1.391 1 95.5 114 GLU B C 1
ATOM 4085 O O . GLU B 1 114 ? -12.023 -16.328 1.417 1 95.5 114 GLU B O 1
ATOM 4090 N N . ILE B 1 115 ? -11.305 -14.422 0.549 1 95.94 115 ILE B N 1
ATOM 4091 C CA . ILE B 1 115 ? -12.312 -14.438 -0.507 1 95.94 115 ILE B CA 1
ATOM 4092 C C . ILE B 1 115 ? -12.07 -15.633 -1.429 1 95.94 115 ILE B C 1
ATOM 4094 O O . ILE B 1 115 ? -13.008 -16.375 -1.751 1 95.94 115 ILE B O 1
ATOM 4098 N N . LEU B 1 116 ? -10.852 -15.836 -1.785 1 92.69 116 LEU B N 1
ATOM 4099 C CA . LEU B 1 116 ? -10.531 -16.938 -2.688 1 92.69 116 LEU B CA 1
ATOM 4100 C C . LEU B 1 116 ? -10.688 -18.281 -1.983 1 92.69 116 LEU B C 1
ATOM 4102 O O . LEU B 1 116 ? -11.078 -19.266 -2.605 1 92.69 116 LEU B O 1
ATOM 4106 N N . LYS B 1 117 ? -10.367 -18.312 -0.692 1 92.31 117 LYS B N 1
ATOM 4107 C CA . LYS B 1 117 ? -10.625 -19.531 0.073 1 92.31 117 LYS B CA 1
ATOM 4108 C C . LYS B 1 117 ? -12.109 -19.891 0.051 1 92.31 117 LYS B C 1
ATOM 4110 O O . LYS B 1 117 ? -12.469 -21.062 -0.108 1 92.31 117 LYS B O 1
ATOM 4115 N N . ALA B 1 118 ? -12.945 -18.906 0.219 1 94.69 118 ALA B N 1
ATOM 4116 C CA . ALA B 1 118 ? -14.383 -19.125 0.16 1 94.69 118 ALA B CA 1
ATOM 4117 C C . ALA B 1 118 ? -14.812 -19.594 -1.227 1 94.69 118 ALA B C 1
ATOM 4119 O O . ALA B 1 118 ? -15.648 -20.5 -1.353 1 94.69 118 ALA B O 1
ATOM 4120 N N . TYR B 1 119 ? -14.266 -19 -2.205 1 93.5 119 TYR B N 1
ATOM 4121 C CA . TYR B 1 119 ? -14.562 -19.391 -3.576 1 93.5 119 TYR B CA 1
ATOM 4122 C C . TYR B 1 119 ? -14.164 -20.844 -3.816 1 93.5 119 TYR B C 1
ATOM 4124 O O . TYR B 1 119 ? -14.922 -21.609 -4.406 1 93.5 119 TYR B O 1
ATOM 4132 N N . HIS B 1 120 ? -13.031 -21.25 -3.354 1 91.94 120 HIS B N 1
ATOM 4133 C CA . HIS B 1 120 ? -12.531 -22.609 -3.516 1 91.94 120 HIS B CA 1
ATOM 4134 C C . HIS B 1 120 ? -13.414 -23.609 -2.779 1 91.94 120 HIS B C 1
ATOM 4136 O O . HIS B 1 120 ? -13.648 -24.719 -3.271 1 91.94 120 HIS B O 1
ATOM 4142 N N . THR B 1 121 ? -13.867 -23.188 -1.657 1 93.31 121 THR B N 1
ATOM 4143 C CA . THR B 1 121 ? -14.781 -24.047 -0.915 1 93.31 121 THR B CA 1
ATOM 4144 C C . THR B 1 121 ? -16.062 -24.297 -1.717 1 93.31 121 THR B C 1
ATOM 4146 O O . THR B 1 121 ? -16.562 -25.422 -1.758 1 93.31 121 THR B O 1
ATOM 4149 N N . ASN B 1 122 ? -16.516 -23.266 -2.336 1 93.5 122 ASN B N 1
ATOM 4150 C CA . ASN B 1 122 ? -17.703 -23.406 -3.184 1 93.5 122 ASN B CA 1
ATOM 4151 C C . ASN B 1 122 ? -17.453 -24.391 -4.328 1 93.5 122 ASN B C 1
ATOM 4153 O O . ASN B 1 122 ? -18.344 -25.156 -4.695 1 93.5 122 ASN B O 1
ATOM 4157 N N . LEU B 1 123 ? -16.266 -24.359 -4.848 1 92.56 123 LEU B N 1
ATOM 4158 C CA . LEU B 1 123 ? -15.938 -25.188 -6.012 1 92.56 123 LEU B CA 1
ATOM 4159 C C . LEU B 1 123 ? -15.742 -26.641 -5.613 1 92.56 123 LEU B C 1
ATOM 4161 O O . LEU B 1 123 ? -15.578 -27.5 -6.477 1 92.56 123 LEU B O 1
ATOM 4165 N N . GLU B 1 124 ? -15.82 -26.938 -4.324 1 93.5 124 GLU B N 1
ATOM 4166 C CA . GLU B 1 124 ? -15.688 -28.297 -3.818 1 93.5 124 GLU B CA 1
ATOM 4167 C C . GLU B 1 124 ? -17.047 -28.891 -3.465 1 93.5 124 GLU B C 1
ATOM 4169 O O . GLU B 1 124 ? -17.156 -30.062 -3.09 1 93.5 124 GLU B O 1
ATOM 4174 N N . THR B 1 125 ? -18.062 -28.125 -3.639 1 95.75 125 THR B N 1
ATOM 4175 C CA . THR B 1 125 ? -19.406 -28.578 -3.293 1 95.75 125 THR B CA 1
ATOM 4176 C C . THR B 1 125 ? -20.125 -29.125 -4.523 1 95.75 125 THR B C 1
ATOM 4178 O O . THR B 1 125 ? -19.734 -28.844 -5.656 1 95.75 125 THR B O 1
ATOM 4181 N N . PRO B 1 126 ? -21.219 -29.844 -4.328 1 96.38 126 PRO B N 1
ATOM 4182 C CA . PRO B 1 126 ? -22 -30.344 -5.453 1 96.38 126 PRO B CA 1
ATOM 4183 C C . PRO B 1 126 ? -22.625 -29.234 -6.289 1 96.38 126 PRO B C 1
ATOM 4185 O O . PRO B 1 126 ? -22.844 -29.406 -7.492 1 96.38 126 PRO B O 1
ATOM 4188 N N . ALA B 1 127 ? -22.875 -28.125 -5.676 1 95.56 127 ALA B N 1
ATOM 4189 C CA . ALA B 1 127 ? -23.453 -27 -6.387 1 95.56 127 ALA B CA 1
ATOM 4190 C C . ALA B 1 127 ? -22.547 -26.531 -7.52 1 95.56 127 ALA B C 1
ATOM 4192 O O . ALA B 1 127 ? -23.016 -25.969 -8.508 1 95.56 127 ALA B O 1
ATOM 4193 N N . SER B 1 128 ? -21.25 -26.828 -7.406 1 94.62 128 SER B N 1
ATOM 4194 C CA . SER B 1 128 ? -20.281 -26.391 -8.398 1 94.62 128 SER B CA 1
ATOM 4195 C C . SER B 1 128 ? -20.406 -27.188 -9.688 1 94.62 128 SER B C 1
ATOM 4197 O O . SER B 1 128 ? -19.766 -26.859 -10.695 1 94.62 128 SER B O 1
ATOM 4199 N N . LEU B 1 129 ? -21.266 -28.141 -9.766 1 96.31 129 LEU B N 1
ATOM 4200 C CA . LEU B 1 129 ? -21.391 -29.031 -10.906 1 96.31 129 LEU B CA 1
ATOM 4201 C C . LEU B 1 129 ? -22.391 -28.484 -11.922 1 96.31 129 LEU B C 1
ATOM 4203 O O . LEU B 1 129 ? -22.656 -29.125 -12.945 1 96.31 129 LEU B O 1
ATOM 4207 N N . ALA B 1 130 ? -22.891 -27.328 -11.695 1 94.69 130 ALA B N 1
ATOM 4208 C CA . ALA B 1 130 ? -24.016 -26.781 -12.461 1 94.69 130 ALA B CA 1
ATOM 4209 C C . ALA B 1 130 ? -23.703 -26.781 -13.953 1 94.69 130 ALA B C 1
ATOM 4211 O O . ALA B 1 130 ? -24.594 -27 -14.781 1 94.69 130 ALA B O 1
ATOM 4212 N N . TYR B 1 131 ? -22.453 -26.578 -14.297 1 92.94 131 TYR B N 1
ATOM 4213 C CA . TYR B 1 131 ? -22.094 -26.5 -15.711 1 92.94 131 TYR B CA 1
ATOM 4214 C C . TYR B 1 131 ? -21.266 -27.719 -16.125 1 92.94 131 TYR B C 1
ATOM 4216 O O . TYR B 1 131 ? -20.641 -27.703 -17.188 1 92.94 131 TYR B O 1
ATOM 4224 N N . LEU B 1 132 ? -21.172 -28.719 -15.273 1 94.69 132 LEU B N 1
ATOM 4225 C CA . LEU B 1 132 ? -20.469 -29.953 -15.594 1 94.69 132 LEU B CA 1
ATOM 4226 C C . LEU B 1 132 ? -21.438 -30.984 -16.172 1 94.69 132 LEU B C 1
ATOM 4228 O O . LEU B 1 132 ? -21.734 -32 -15.531 1 94.69 132 LEU B O 1
ATOM 4232 N N . ASN B 1 133 ? -21.891 -30.734 -17.312 1 94.81 133 ASN B N 1
ATOM 4233 C CA . ASN B 1 133 ? -22.781 -31.609 -18.078 1 94.81 133 ASN B CA 1
ATOM 4234 C C . ASN B 1 133 ? -22.516 -31.5 -19.578 1 94.81 133 ASN B C 1
ATOM 4236 O O . ASN B 1 133 ? -21.609 -30.797 -20 1 94.81 133 ASN B O 1
ATOM 4240 N N . ASP B 1 134 ? -23.281 -32.188 -20.406 1 93.75 134 ASP B N 1
ATOM 4241 C CA . ASP B 1 134 ? -22.922 -32.344 -21.812 1 93.75 134 ASP B CA 1
ATOM 4242 C C . ASP B 1 134 ? -23.672 -31.344 -22.688 1 93.75 134 ASP B C 1
ATOM 4244 O O . ASP B 1 134 ? -23.641 -31.438 -23.922 1 93.75 134 ASP B O 1
ATOM 4248 N N . SER B 1 135 ? -24.328 -30.344 -22.047 1 92.94 135 SER B N 1
ATOM 4249 C CA . SER B 1 135 ? -24.984 -29.297 -22.828 1 92.94 135 SER B CA 1
ATOM 4250 C C . SER B 1 135 ? -23.953 -28.422 -23.531 1 92.94 135 SER B C 1
ATOM 4252 O O . SER B 1 135 ? -22.812 -28.312 -23.094 1 92.94 135 SER B O 1
ATOM 4254 N N . TYR B 1 136 ? -24.375 -27.828 -24.594 1 89.62 136 TYR B N 1
ATOM 4255 C CA . TYR B 1 136 ? -23.5 -26.938 -25.359 1 89.62 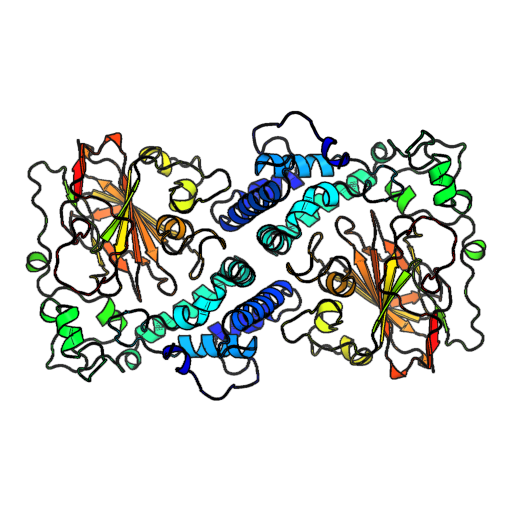136 TYR B CA 1
ATOM 4256 C C . TYR B 1 136 ? -22.906 -25.844 -24.484 1 89.62 136 TYR B C 1
ATOM 4258 O O . TYR B 1 136 ? -23.625 -25.234 -23.688 1 89.62 136 TYR B O 1
ATOM 4266 N N . GLY B 1 137 ? -21.594 -25.734 -24.547 1 86.75 137 GLY B N 1
ATOM 4267 C CA . GLY B 1 137 ? -20.922 -24.672 -23.812 1 86.75 137 GLY B CA 1
ATOM 4268 C C . GLY B 1 137 ? -20.531 -25.078 -22.406 1 86.75 137 GLY B C 1
ATOM 4269 O O . GLY B 1 137 ? -19.969 -24.266 -21.656 1 86.75 137 GLY B O 1
ATOM 4270 N N . ASN B 1 138 ? -20.875 -26.266 -22.031 1 92.31 138 ASN B N 1
ATOM 4271 C CA . ASN B 1 138 ? -20.516 -26.734 -20.703 1 92.31 138 ASN B CA 1
ATOM 4272 C C . ASN B 1 138 ? -19.312 -27.688 -20.734 1 92.31 138 ASN B C 1
ATOM 4274 O O . ASN B 1 138 ? -18.797 -27.984 -21.812 1 92.31 138 ASN B O 1
ATOM 4278 N N . TRP B 1 139 ? -18.844 -28.172 -19.656 1 92.06 139 TRP B N 1
ATOM 4279 C CA . TRP B 1 139 ? -17.516 -28.781 -19.5 1 92.06 139 TRP B CA 1
ATOM 4280 C C . TRP B 1 139 ? -17.5 -30.188 -20.078 1 92.06 139 TRP B C 1
ATOM 4282 O O . TRP B 1 139 ? -16.422 -30.734 -20.359 1 92.06 139 TRP B O 1
ATOM 4292 N N . LEU B 1 140 ? -18.703 -30.812 -20.25 1 94.56 140 LEU B N 1
ATOM 4293 C CA . LEU B 1 140 ? -18.719 -32.188 -20.766 1 94.56 140 LEU B CA 1
ATOM 4294 C C . LEU B 1 140 ? -19.344 -32.219 -22.172 1 94.56 140 LEU B C 1
ATOM 4296 O O . LEU B 1 140 ? -19.719 -33.281 -22.656 1 94.56 140 LEU B O 1
ATOM 4300 N N . SER B 1 141 ? -19.5 -31.016 -22.734 1 93.5 141 SER B N 1
ATOM 4301 C CA . SER B 1 141 ? -19.984 -30.953 -24.109 1 93.5 141 SER B CA 1
ATOM 4302 C C . SER B 1 141 ? -19.047 -31.703 -25.062 1 93.5 141 SER B C 1
ATOM 4304 O O . SER B 1 141 ? -17.906 -32 -24.719 1 93.5 141 SER B O 1
ATOM 4306 N N . ALA B 1 142 ? -19.547 -31.969 -26.234 1 92 142 ALA B N 1
ATOM 4307 C CA . ALA B 1 142 ? -18.75 -32.656 -27.234 1 92 142 ALA B CA 1
ATOM 4308 C C . ALA B 1 142 ? -17.469 -31.891 -27.562 1 92 142 ALA B C 1
ATOM 4310 O O . ALA B 1 142 ? -16.391 -32.469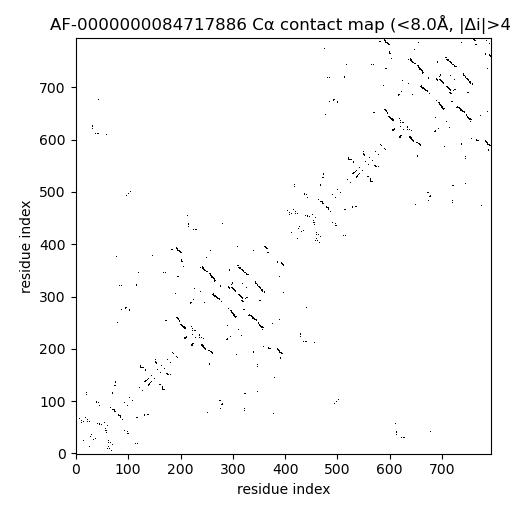 -27.656 1 92 142 ALA B O 1
ATOM 4311 N N . GLU B 1 143 ? -17.625 -30.672 -27.703 1 88.75 143 GLU B N 1
ATOM 4312 C CA . GLU B 1 143 ? -16.484 -29.812 -28.016 1 88.75 143 GLU B CA 1
ATOM 4313 C C . GLU B 1 143 ? -15.469 -29.828 -26.875 1 88.75 143 GLU B C 1
ATOM 4315 O O . GLU B 1 143 ? -14.273 -30 -27.109 1 88.75 143 GLU B O 1
ATOM 4320 N N . ALA B 1 144 ? -15.953 -29.672 -25.703 1 88.69 144 ALA B N 1
ATOM 4321 C CA . ALA B 1 144 ? -15.078 -29.641 -24.531 1 88.69 144 ALA B CA 1
ATOM 4322 C C . ALA B 1 144 ? -14.391 -30.984 -24.328 1 88.69 144 ALA B C 1
ATOM 4324 O O . ALA B 1 144 ? -13.195 -31.047 -24.031 1 88.69 144 ALA B O 1
ATOM 4325 N N . SER B 1 145 ? -15.164 -31.953 -24.469 1 90.06 145 SER B N 1
ATOM 4326 C CA . SER B 1 145 ? -14.633 -33.312 -24.281 1 90.06 145 SER B CA 1
ATOM 4327 C C . SER B 1 145 ? -13.508 -33.594 -25.25 1 90.06 145 SER B C 1
ATOM 4329 O O . SER B 1 145 ? -12.508 -34.219 -24.891 1 90.06 145 SER B O 1
ATOM 4331 N N . GLN B 1 146 ? -13.711 -33.219 -26.438 1 88.56 146 GLN B N 1
ATOM 4332 C CA . GLN B 1 146 ? -12.68 -33.406 -27.453 1 88.56 146 GLN B CA 1
ATOM 4333 C C . GLN B 1 146 ? -11.453 -32.562 -27.172 1 88.56 146 GLN B C 1
ATOM 4335 O O . GLN B 1 146 ? -10.32 -33.031 -27.234 1 88.56 146 GLN B O 1
ATOM 4340 N N . TYR B 1 147 ? -11.734 -31.359 -26.828 1 85.31 147 TYR B N 1
ATOM 4341 C CA . TYR B 1 147 ? -10.656 -30.406 -26.562 1 85.31 147 TYR B CA 1
ATOM 4342 C C . TYR B 1 147 ? -9.812 -30.859 -25.391 1 85.31 147 TYR B C 1
ATOM 4344 O O . TYR B 1 147 ? -8.586 -30.719 -25.391 1 85.31 147 TYR B O 1
ATOM 4352 N N . LEU B 1 148 ? -10.422 -31.516 -24.422 1 88.31 148 LEU B N 1
ATOM 4353 C CA . LEU B 1 148 ? -9.766 -31.906 -23.188 1 88.31 148 LEU B CA 1
ATOM 4354 C C . LEU B 1 148 ? -9.281 -33.344 -23.25 1 88.31 148 LEU B C 1
ATOM 4356 O O . LEU B 1 148 ? -8.633 -33.844 -22.328 1 88.31 148 LEU B O 1
ATOM 4360 N N . SER B 1 149 ? -9.602 -34.031 -24.281 1 90.25 149 SER B N 1
ATOM 4361 C CA . SER B 1 149 ? -9.328 -35.469 -24.359 1 90.25 149 SER B CA 1
ATOM 4362 C C . SER B 1 149 ? -9.836 -36.188 -23.109 1 90.25 149 SER B C 1
ATOM 4364 O O . SER B 1 149 ? -9.094 -36.938 -22.484 1 90.25 149 SER B O 1
ATOM 4366 N N . LEU B 1 150 ? -11.062 -35.969 -22.766 1 93.19 150 LEU B N 1
ATOM 4367 C CA . LEU B 1 150 ? -11.625 -36.438 -21.516 1 93.19 150 LEU B CA 1
ATOM 4368 C C . LEU B 1 150 ? -11.578 -37.969 -21.438 1 93.19 150 LEU B C 1
ATOM 4370 O O . LEU B 1 150 ? -11.562 -38.531 -20.344 1 93.19 150 LEU B O 1
ATOM 4374 N N . ASN B 1 151 ? -11.547 -38.562 -22.578 1 92.25 151 ASN B N 1
ATOM 4375 C CA . ASN B 1 151 ? -11.523 -40.031 -22.609 1 92.25 151 ASN B CA 1
ATOM 4376 C C . ASN B 1 151 ? -10.258 -40.594 -21.984 1 92.25 151 ASN B C 1
ATOM 4378 O O . ASN B 1 151 ? -10.195 -41.781 -21.625 1 92.25 151 ASN B O 1
ATOM 4382 N N . GLU B 1 152 ? -9.25 -39.812 -21.828 1 94.94 152 GLU B N 1
ATOM 4383 C CA . GLU B 1 152 ? -7.996 -40.25 -21.234 1 94.94 152 GLU B CA 1
ATOM 4384 C C . GLU B 1 152 ? -8.078 -40.219 -19.703 1 94.94 152 GLU B C 1
ATOM 4386 O O . GLU B 1 152 ? -7.219 -40.781 -19.031 1 94.94 152 GLU B O 1
ATOM 4391 N N . TYR B 1 153 ? -9.086 -39.625 -19.203 1 96.44 153 TYR B N 1
ATOM 4392 C CA . TYR B 1 153 ? -9.188 -39.375 -17.766 1 96.44 153 TYR B CA 1
ATOM 4393 C C . TYR B 1 153 ? -10.227 -40.312 -17.141 1 96.44 153 TYR B C 1
ATOM 4395 O O . TYR B 1 153 ? -10.992 -40.969 -17.844 1 96.44 153 TYR B O 1
ATOM 4403 N N . VAL B 1 154 ? -10.117 -40.375 -15.758 1 96.38 154 VAL B N 1
ATOM 4404 C CA . VAL B 1 154 ? -11.164 -41.062 -15.016 1 96.38 154 VAL B CA 1
ATOM 4405 C C . VAL B 1 154 ? -12.484 -40.312 -15.164 1 96.38 154 VAL B C 1
ATOM 4407 O O . VAL B 1 154 ? -12.742 -39.344 -14.43 1 96.38 154 VAL B O 1
ATOM 4410 N N . TYR B 1 155 ? -13.203 -40.719 -16.094 1 92.31 155 TYR B N 1
ATOM 4411 C CA . TYR B 1 155 ? -14.43 -40.062 -16.562 1 92.31 155 TYR B CA 1
ATOM 4412 C C . TYR B 1 155 ? -15.43 -41.125 -17.062 1 92.31 155 TYR B C 1
ATOM 4414 O O . TYR B 1 155 ? -15.055 -42.062 -17.75 1 92.31 155 TYR B O 1
ATOM 4422 N N . ASP B 1 156 ? -16.672 -41.031 -16.562 1 94.12 156 ASP B N 1
ATOM 4423 C CA . ASP B 1 156 ? -17.734 -41.938 -17 1 94.12 156 ASP B CA 1
ATOM 4424 C C . ASP B 1 156 ? -18.922 -41.125 -17.562 1 94.12 156 ASP B C 1
ATOM 4426 O O . ASP B 1 156 ? -19.75 -40.625 -16.797 1 94.12 156 ASP B O 1
ATOM 4430 N N . PRO B 1 157 ? -19.047 -41.094 -18.875 1 91.69 157 PRO B N 1
ATOM 4431 C CA . PRO B 1 157 ? -20.109 -40.312 -19.484 1 91.69 157 PRO B CA 1
ATOM 4432 C C . PRO B 1 157 ? -21.516 -40.781 -19.094 1 91.69 157 PRO B C 1
ATOM 4434 O O . PRO B 1 157 ? -22.484 -40.062 -19.266 1 91.69 157 PRO B O 1
ATOM 4437 N N . ALA B 1 158 ? -21.594 -41.969 -18.609 1 93.31 158 ALA B N 1
ATOM 4438 C CA . ALA B 1 158 ? -22.891 -42.531 -18.234 1 93.31 158 ALA B CA 1
ATOM 4439 C C . ALA B 1 158 ? -23.328 -42.031 -16.859 1 93.31 158 ALA B C 1
ATOM 4441 O O . ALA B 1 158 ? -24.5 -42.125 -16.484 1 93.31 158 ALA B O 1
ATOM 4442 N N . GLN B 1 159 ? -22.469 -41.531 -16.109 1 95.75 159 GLN B N 1
ATOM 4443 C CA . GLN B 1 159 ? -22.781 -41.031 -14.766 1 95.75 159 GLN B CA 1
ATOM 4444 C C . GLN B 1 159 ? -23.078 -39.531 -14.789 1 95.75 159 GLN B C 1
ATOM 4446 O O . GLN B 1 159 ? -22.547 -38.812 -15.625 1 95.75 159 GLN B O 1
ATOM 4451 N N . PRO B 1 160 ? -23.906 -39.188 -13.844 1 95.38 160 PRO B N 1
ATOM 4452 C CA . PRO B 1 160 ? -24.125 -37.75 -13.734 1 95.38 160 PRO B CA 1
ATOM 4453 C C . PRO B 1 160 ? -22.828 -36.969 -13.531 1 95.38 160 PRO B C 1
ATOM 4455 O O . PRO B 1 160 ? -21.953 -37.406 -12.773 1 95.38 160 PRO B O 1
ATOM 4458 N N . HIS B 1 161 ? -22.688 -35.938 -14.336 1 97.12 161 HIS B N 1
ATOM 4459 C CA . HIS B 1 161 ? -21.531 -35.031 -14.266 1 97.12 161 HIS B CA 1
ATOM 4460 C C . HIS B 1 161 ? -20.234 -35.812 -14.523 1 97.12 161 HIS B C 1
ATOM 4462 O O . HIS B 1 161 ? -19.188 -35.438 -13.984 1 97.12 161 HIS B O 1
ATOM 4468 N N . GLY B 1 162 ? -20.344 -36.906 -15.266 1 96.19 162 GLY B N 1
ATOM 4469 C CA . GLY B 1 162 ? -19.172 -37.688 -15.625 1 96.19 162 GLY B CA 1
ATOM 4470 C C . GLY B 1 162 ? -18.609 -38.469 -14.461 1 96.19 162 GLY B C 1
ATOM 4471 O O . GLY B 1 162 ? -17.531 -39.062 -14.578 1 96.19 162 GLY B O 1
ATOM 4472 N N . GLY B 1 163 ? -19.281 -38.406 -13.32 1 96.81 163 GLY B N 1
ATOM 4473 C CA . GLY B 1 163 ? -18.828 -39.125 -12.133 1 96.81 163 GLY B CA 1
ATOM 4474 C C . GLY B 1 163 ? -18.109 -38.219 -11.141 1 96.81 163 GLY B C 1
ATOM 4475 O O . GLY B 1 163 ? -17.719 -38.656 -10.062 1 96.81 163 GLY B O 1
ATOM 4476 N N . PHE B 1 164 ? -17.953 -37.031 -11.43 1 97.06 164 PHE B N 1
ATOM 4477 C CA . PHE B 1 164 ? -17.266 -36.094 -10.531 1 97.06 164 PHE B CA 1
ATOM 4478 C C . PHE B 1 164 ? -18.219 -35.594 -9.453 1 97.06 164 PHE B C 1
ATOM 4480 O O . PHE B 1 164 ? -19.406 -35.438 -9.688 1 97.06 164 PHE B O 1
ATOM 4487 N N . LYS B 1 165 ? -17.641 -35.25 -8.273 1 96.56 165 LYS B N 1
ATOM 4488 C CA . LYS B 1 165 ? -18.438 -34.812 -7.133 1 96.56 165 LYS B CA 1
ATOM 4489 C C . LYS B 1 165 ? -18.406 -33.281 -6.973 1 96.56 165 LYS B C 1
ATOM 4491 O O . LYS B 1 165 ? -19.219 -32.719 -6.254 1 96.56 165 LYS B O 1
ATOM 4496 N N . SER B 1 166 ? -17.5 -32.688 -7.645 1 95.38 166 SER B N 1
ATOM 4497 C CA . SER B 1 166 ? -17.359 -31.25 -7.645 1 95.38 166 SER B CA 1
ATOM 4498 C C . SER B 1 166 ? -16.578 -30.766 -8.867 1 95.38 166 SER B C 1
ATOM 4500 O O . SER B 1 166 ? -15.969 -31.578 -9.57 1 95.38 166 SER B O 1
ATOM 4502 N N . TRP B 1 167 ? -16.688 -29.469 -9.156 1 92.94 167 TRP B N 1
ATOM 4503 C CA . TRP B 1 167 ? -15.898 -28.922 -10.258 1 92.94 167 TRP B CA 1
ATOM 4504 C C . TRP B 1 167 ? -14.406 -29.078 -9.992 1 92.94 167 TRP B C 1
ATOM 4506 O O . TRP B 1 167 ? -13.633 -29.344 -10.906 1 92.94 167 TRP B O 1
ATOM 4516 N N . ASN B 1 168 ? -14.008 -28.891 -8.727 1 91.88 168 ASN B N 1
ATOM 4517 C CA . ASN B 1 168 ? -12.594 -29.031 -8.406 1 91.88 168 ASN B CA 1
ATOM 4518 C C . ASN B 1 168 ? -12.094 -30.453 -8.68 1 91.88 168 ASN B C 1
ATOM 4520 O O . ASN B 1 168 ? -10.961 -30.625 -9.133 1 91.88 168 ASN B O 1
ATOM 4524 N N . GLU B 1 169 ? -12.891 -31.406 -8.367 1 93.62 169 GLU B N 1
ATOM 4525 C CA . GLU B 1 169 ? -12.508 -32.781 -8.68 1 93.62 169 GLU B CA 1
ATOM 4526 C C . GLU B 1 169 ? -12.297 -32.969 -10.18 1 93.62 169 GLU B C 1
ATOM 4528 O O . GLU B 1 169 ? -11.398 -33.688 -10.594 1 93.62 169 GLU B O 1
ATOM 4533 N N . PHE B 1 170 ? -13.172 -32.312 -10.961 1 93.75 170 PHE B N 1
ATOM 4534 C CA . PHE B 1 170 ? -13.008 -32.312 -12.414 1 93.75 170 PHE B CA 1
ATOM 4535 C C . PHE B 1 170 ? -11.727 -31.625 -12.82 1 93.75 170 PHE B C 1
ATOM 4537 O O . PHE B 1 170 ? -10.984 -32.125 -13.672 1 93.75 170 PHE B O 1
ATOM 4544 N N . PHE B 1 171 ? -11.469 -30.5 -12.172 1 90.75 171 PHE B N 1
ATOM 4545 C CA . PHE B 1 171 ? -10.305 -29.703 -12.523 1 90.75 171 PHE B CA 1
ATOM 4546 C C . PHE B 1 171 ? -9.016 -30.469 -12.258 1 90.75 171 PHE B C 1
ATOM 4548 O O . PHE B 1 171 ? -8.078 -30.406 -13.055 1 90.75 171 PHE B O 1
ATOM 4555 N N . ILE B 1 172 ? -8.953 -31.203 -11.133 1 92.19 172 ILE B N 1
ATOM 4556 C CA . ILE B 1 172 ? -7.734 -31.938 -10.781 1 92.19 172 ILE B CA 1
ATOM 4557 C C . ILE B 1 172 ? -7.848 -33.375 -11.219 1 92.19 172 ILE B C 1
ATOM 4559 O O . ILE B 1 172 ? -7.301 -34.281 -10.578 1 92.19 172 ILE B O 1
ATOM 4563 N N . ARG B 1 173 ? -8.555 -33.625 -12.211 1 94.62 173 ARG B N 1
ATOM 4564 C CA . ARG B 1 173 ? -8.836 -34.969 -12.711 1 94.62 173 ARG B CA 1
ATOM 4565 C C . ARG B 1 173 ? -7.551 -35.75 -12.906 1 94.62 173 ARG B C 1
ATOM 4567 O O . ARG B 1 173 ? -6.48 -35.188 -13.102 1 94.62 173 ARG B O 1
ATOM 4574 N N . GLN B 1 174 ? -7.797 -37.062 -12.867 1 96.12 174 GLN B N 1
ATOM 4575 C CA . GLN B 1 174 ? -6.668 -37.969 -12.984 1 96.12 174 GLN B CA 1
ATOM 4576 C C . GLN B 1 174 ? -6.77 -38.812 -14.266 1 96.12 174 GLN B C 1
ATOM 4578 O O . GLN B 1 174 ? -7.871 -39.125 -14.719 1 96.12 174 GLN B O 1
ATOM 4583 N N . PHE B 1 175 ? -5.656 -39.125 -14.812 1 96.81 175 PHE B N 1
ATOM 4584 C CA . PHE B 1 175 ? -5.648 -40.031 -15.953 1 96.81 175 PHE B CA 1
ATOM 4585 C C . PHE B 1 175 ? -6.148 -41.406 -15.562 1 96.81 175 PHE B C 1
ATOM 4587 O O . PHE B 1 175 ? -5.832 -41.906 -14.477 1 96.81 175 PHE B O 1
ATOM 4594 N N . LYS B 1 176 ? -6.902 -41.969 -16.438 1 95.94 176 LYS B N 1
ATOM 4595 C CA . LYS B 1 176 ? -7.355 -43.312 -16.219 1 95.94 176 LYS B CA 1
ATOM 4596 C C . LYS B 1 176 ? -6.188 -44.312 -16.266 1 95.94 176 LYS B C 1
ATOM 4598 O O . LYS B 1 176 ? -6.102 -45.219 -15.43 1 95.94 176 LYS B O 1
ATOM 4603 N N . ASP B 1 177 ? -5.367 -44.219 -17.234 1 96.75 177 ASP B N 1
ATOM 4604 C CA . ASP B 1 177 ? -4.105 -44.938 -17.391 1 96.75 177 ASP B CA 1
ATOM 4605 C C . ASP B 1 177 ? -2.934 -43.969 -17.516 1 96.75 177 ASP B C 1
ATOM 4607 O O . ASP B 1 177 ? -2.578 -43.562 -18.625 1 96.75 177 ASP B O 1
ATOM 4611 N N . PHE B 1 178 ? -2.357 -43.781 -16.344 1 96 178 PHE B N 1
ATOM 4612 C CA . PHE B 1 178 ? -1.321 -42.75 -16.281 1 96 178 PHE B CA 1
ATOM 4613 C C . PHE B 1 178 ? -0.112 -43.156 -17.109 1 96 178 PHE B C 1
ATOM 4615 O O . PHE B 1 178 ? 0.463 -42.312 -17.812 1 96 178 PHE B O 1
ATOM 4622 N N . ASP B 1 179 ? 0.264 -44.375 -17.156 1 96.69 179 ASP B N 1
ATOM 4623 C CA . ASP B 1 179 ? 1.436 -44.844 -17.891 1 96.69 179 ASP B CA 1
ATOM 4624 C C . ASP B 1 179 ? 1.223 -44.75 -19.391 1 96.69 179 ASP B C 1
ATOM 4626 O O . ASP B 1 179 ? 2.17 -44.5 -20.141 1 96.69 179 ASP B O 1
ATOM 4630 N N . ALA B 1 180 ? 0.002 -44.906 -19.781 1 96.12 180 ALA B N 1
ATOM 4631 C CA . ALA B 1 180 ? -0.308 -44.781 -21.203 1 96.12 180 ALA B CA 1
ATOM 4632 C C . ALA B 1 180 ? -0.355 -43.344 -21.656 1 96.12 180 ALA B C 1
ATOM 4634 O O . ALA B 1 180 ? 0.117 -43 -22.75 1 96.12 180 ALA B O 1
ATOM 4635 N N . SER B 1 181 ? -0.948 -42.5 -20.859 1 95.69 181 SER B N 1
ATOM 4636 C CA . SER B 1 181 ? -1.16 -41.125 -21.219 1 95.69 181 SER B CA 1
ATOM 4637 C C . SER B 1 181 ? 0.11 -40.312 -21.031 1 95.69 181 SER B C 1
ATOM 4639 O O . SER B 1 181 ? 0.366 -39.344 -21.781 1 95.69 181 SER B O 1
ATOM 4641 N N . ARG B 1 182 ? 0.849 -40.688 -20 1 96.81 182 ARG B N 1
ATOM 4642 C CA . ARG B 1 182 ? 2.096 -40 -19.672 1 96.81 182 ARG B CA 1
ATOM 4643 C C . ARG B 1 182 ? 3.203 -41 -19.359 1 96.81 182 ARG B C 1
ATOM 4645 O O . ARG B 1 182 ? 3.613 -41.125 -18.203 1 96.81 182 ARG B O 1
ATOM 4652 N N . PRO B 1 183 ? 3.729 -41.562 -20.359 1 97.12 183 PRO B N 1
ATOM 4653 C CA . PRO B 1 183 ? 4.777 -42.562 -20.109 1 97.12 183 PRO B CA 1
ATOM 4654 C C . PRO B 1 183 ? 6.012 -41.969 -19.438 1 97.12 183 PRO B C 1
ATOM 4656 O O . PRO B 1 183 ? 6.398 -40.844 -19.75 1 97.12 183 PRO B O 1
ATOM 4659 N N . LEU B 1 184 ? 6.605 -42.719 -18.531 1 97.88 184 LEU B N 1
ATOM 4660 C CA . LEU B 1 184 ? 7.832 -42.281 -17.875 1 97.88 184 LEU B CA 1
ATOM 4661 C C . LEU B 1 184 ? 9.016 -42.344 -18.828 1 97.88 184 LEU B C 1
ATOM 4663 O O . LEU B 1 184 ? 9.297 -43.375 -19.406 1 97.88 184 LEU B O 1
ATOM 4667 N N . ALA B 1 185 ? 9.695 -41.25 -19 1 97.25 185 ALA B N 1
ATOM 4668 C CA . ALA B 1 185 ? 10.852 -41.188 -19.891 1 97.25 185 ALA B CA 1
ATOM 4669 C C . ALA B 1 185 ? 11.906 -42.219 -19.484 1 97.25 185 ALA B C 1
ATOM 4671 O O . ALA B 1 185 ? 12.203 -42.375 -18.297 1 97.25 185 ALA B O 1
ATOM 4672 N N . PRO B 1 186 ? 12.453 -42.906 -20.438 1 96.38 186 PRO B N 1
ATOM 4673 C CA . PRO B 1 186 ? 13.539 -43.844 -20.109 1 96.38 186 PRO B CA 1
ATOM 4674 C C . PRO B 1 186 ? 14.75 -43.156 -19.5 1 96.38 186 PRO B C 1
ATOM 4676 O O . PRO B 1 186 ? 15.039 -42 -19.844 1 96.38 186 PRO B O 1
ATOM 4679 N N . ASP B 1 187 ? 15.43 -43.875 -18.609 1 95.62 187 ASP B N 1
ATOM 4680 C CA . ASP B 1 187 ? 16.578 -43.281 -17.922 1 95.62 187 ASP B CA 1
ATOM 4681 C C . ASP B 1 187 ? 17.656 -44.344 -17.672 1 95.62 187 ASP B C 1
ATOM 4683 O O . ASP B 1 187 ? 17.984 -44.656 -16.531 1 95.62 187 ASP B O 1
ATOM 4687 N N . PRO B 1 188 ? 18.328 -44.719 -18.672 1 92.94 188 PRO B N 1
ATOM 4688 C CA . PRO B 1 188 ? 19.375 -45.719 -18.469 1 92.94 188 PRO B CA 1
ATOM 4689 C C . PRO B 1 188 ? 20.547 -45.219 -17.641 1 92.94 188 PRO B C 1
ATOM 4691 O O . PRO B 1 188 ? 21.234 -45.969 -16.969 1 92.94 188 PRO B O 1
ATOM 4694 N N . SER B 1 189 ? 20.859 -43.969 -17.656 1 92.62 189 SER B N 1
ATOM 4695 C CA . SER B 1 189 ? 22 -43.375 -16.969 1 92.62 189 SER B CA 1
ATOM 4696 C C . SER B 1 189 ? 21.672 -43.062 -15.516 1 92.62 189 SER B C 1
ATOM 4698 O O . SER B 1 189 ? 22.578 -42.812 -14.703 1 92.62 189 SER B O 1
ATOM 4700 N N . GLY B 1 190 ? 20.391 -42.969 -15.188 1 94.69 190 GLY B N 1
ATOM 4701 C CA . GLY B 1 190 ? 19.969 -42.531 -13.867 1 94.69 190 GLY B CA 1
ATOM 4702 C C . GLY B 1 190 ? 20.125 -41.031 -13.656 1 94.69 190 GLY B C 1
ATOM 4703 O O . GLY B 1 190 ? 20.125 -40.531 -12.523 1 94.69 190 GLY B O 1
ATOM 4704 N N . LYS B 1 191 ? 20.312 -40.281 -14.805 1 97.12 191 LYS B N 1
ATOM 4705 C CA . LYS B 1 191 ? 20.641 -38.844 -14.688 1 97.12 191 LYS B CA 1
ATOM 4706 C C . LYS B 1 191 ? 19.625 -37.969 -15.414 1 97.12 191 LYS B C 1
ATOM 4708 O O . LYS B 1 191 ? 19.844 -36.781 -15.562 1 97.12 191 LYS B O 1
ATOM 4713 N N . VAL B 1 192 ? 18.578 -38.562 -15.914 1 97.25 192 VAL B N 1
ATOM 4714 C CA . VAL B 1 192 ? 17.578 -37.812 -16.656 1 97.25 192 VAL B CA 1
ATOM 4715 C C . VAL B 1 192 ? 16.609 -37.156 -15.688 1 97.25 192 VAL B C 1
ATOM 4717 O O . VAL B 1 192 ? 16.094 -37.812 -14.766 1 97.25 192 VAL B O 1
ATOM 4720 N N . VAL B 1 193 ? 16.391 -35.906 -15.852 1 98.06 193 VAL B N 1
ATOM 4721 C CA . VAL B 1 193 ? 15.375 -35.156 -15.109 1 98.06 193 VAL B CA 1
ATOM 4722 C C . VAL B 1 193 ? 14.117 -35.031 -15.953 1 98.06 193 VAL B C 1
ATOM 4724 O O . VAL B 1 193 ? 14.18 -34.656 -17.141 1 98.06 193 VAL B O 1
ATOM 4727 N N . ILE B 1 194 ? 12.961 -35.312 -15.391 1 98.31 194 ILE B N 1
ATOM 4728 C CA . ILE B 1 194 ? 11.719 -35.25 -16.156 1 98.31 194 ILE B CA 1
ATOM 4729 C C . ILE B 1 194 ? 10.922 -34.031 -15.742 1 98.31 194 ILE B C 1
ATOM 4731 O O . ILE B 1 194 ? 11.219 -33.406 -14.719 1 98.31 194 ILE B O 1
ATOM 4735 N N . SER B 1 195 ? 9.953 -33.625 -16.594 1 98.12 195 SER B N 1
ATOM 4736 C CA . SER B 1 195 ? 9.062 -32.531 -16.266 1 98.12 195 SER B CA 1
ATOM 4737 C C . SER B 1 195 ? 8.117 -32.906 -15.133 1 98.12 195 SER B C 1
ATOM 4739 O O . SER B 1 195 ? 7.516 -33.969 -15.141 1 98.12 195 SER B O 1
ATOM 4741 N N . PRO B 1 196 ? 7.996 -32 -14.188 1 98.25 196 PRO B N 1
ATOM 4742 C CA . PRO B 1 196 ? 7.066 -32.25 -13.086 1 98.25 196 PRO B CA 1
ATOM 4743 C C . PRO B 1 196 ? 5.617 -31.953 -13.461 1 98.25 196 PRO B C 1
ATOM 4745 O O . PRO B 1 196 ? 4.695 -32.312 -12.719 1 98.25 196 PRO B O 1
ATOM 4748 N N . VAL B 1 197 ? 5.387 -31.266 -14.602 1 96.81 197 VAL B N 1
ATOM 4749 C CA . VAL B 1 197 ? 4.047 -30.812 -14.953 1 96.81 197 VAL B CA 1
ATOM 4750 C C . VAL B 1 197 ? 3.857 -30.875 -16.469 1 96.81 197 VAL B C 1
ATOM 4752 O O . VAL B 1 197 ? 4.832 -31.016 -17.219 1 96.81 197 VAL B O 1
ATOM 4755 N N . ASP B 1 198 ? 2.582 -30.875 -16.875 1 94.12 198 ASP B N 1
ATOM 4756 C CA . ASP B 1 198 ? 2.248 -30.531 -18.266 1 94.12 198 ASP B CA 1
ATOM 4757 C C . ASP B 1 198 ? 2.334 -29.016 -18.484 1 94.12 198 ASP B C 1
ATOM 4759 O O . ASP B 1 198 ? 2.064 -28.234 -17.578 1 94.12 198 ASP B O 1
ATOM 4763 N N . GLY B 1 199 ? 2.758 -28.641 -19.656 1 91.94 199 GLY B N 1
ATOM 4764 C CA . GLY B 1 199 ? 2.686 -27.219 -19.938 1 91.94 199 GLY B CA 1
ATOM 4765 C C . GLY B 1 199 ? 3.609 -26.781 -21.062 1 91.94 199 GLY B C 1
ATOM 4766 O O . GLY B 1 199 ? 4.023 -27.594 -21.891 1 91.94 199 GLY B O 1
ATOM 4767 N N . GLN B 1 200 ? 3.826 -25.484 -21.109 1 89.94 200 GLN B N 1
ATOM 4768 C CA . GLN B 1 200 ? 4.711 -24.859 -22.094 1 89.94 200 GLN B CA 1
ATOM 4769 C C . GLN B 1 200 ? 5.918 -24.219 -21.406 1 89.94 200 GLN B C 1
ATOM 4771 O O . GLN B 1 200 ? 5.766 -23.484 -20.438 1 89.94 200 GLN B O 1
ATOM 4776 N N . VAL B 1 201 ? 7.082 -24.562 -21.938 1 92.12 201 VAL B N 1
ATOM 4777 C CA . VAL B 1 201 ? 8.281 -23.922 -21.422 1 92.12 201 VAL B CA 1
ATOM 4778 C C . VAL B 1 201 ? 8.305 -22.453 -21.844 1 92.12 201 VAL B C 1
ATOM 4780 O O . VAL B 1 201 ? 8.492 -22.141 -23.031 1 92.12 201 VAL B O 1
ATOM 4783 N N . TRP B 1 202 ? 8.172 -21.656 -20.938 1 88.31 202 TRP B N 1
ATOM 4784 C CA . TRP B 1 202 ? 8.055 -20.234 -21.188 1 88.31 202 TRP B CA 1
ATOM 4785 C C . TRP B 1 202 ? 9.43 -19.578 -21.266 1 88.31 202 TRP B C 1
ATOM 4787 O O . TRP B 1 202 ? 9.695 -18.766 -22.156 1 88.31 202 TRP B O 1
ATOM 4797 N N . MET B 1 203 ? 10.281 -19.938 -20.344 1 89.12 203 MET B N 1
ATOM 4798 C CA . MET B 1 203 ? 11.586 -19.281 -20.219 1 89.12 203 MET B CA 1
ATOM 4799 C C . MET B 1 203 ? 12.609 -20.219 -19.594 1 89.12 203 MET B C 1
ATOM 4801 O O . MET B 1 203 ? 12.289 -20.969 -18.672 1 89.12 203 MET B O 1
ATOM 4805 N N . ILE B 1 204 ? 13.719 -20.219 -20.172 1 91.56 204 ILE B N 1
ATOM 4806 C CA . ILE B 1 204 ? 14.898 -20.828 -19.594 1 91.56 204 ILE B CA 1
ATOM 4807 C C . ILE B 1 204 ? 15.953 -19.766 -19.297 1 91.56 204 ILE B C 1
ATOM 4809 O O . ILE B 1 204 ? 16.438 -19.109 -20.219 1 91.56 204 ILE B O 1
ATOM 4813 N N . SER B 1 205 ? 16.219 -19.594 -18.047 1 91 205 SER B N 1
ATOM 4814 C CA . SER B 1 205 ? 17.219 -18.609 -17.656 1 91 205 SER B CA 1
ATOM 4815 C C . SER B 1 205 ? 18.484 -19.281 -17.141 1 91 205 SER B C 1
ATOM 4817 O O . SER B 1 205 ? 18.422 -20.203 -16.312 1 91 205 SER B O 1
ATOM 4819 N N . LYS B 1 206 ? 19.625 -18.781 -17.578 1 88.75 206 LYS B N 1
ATOM 4820 C CA . LYS B 1 206 ? 20.906 -19.391 -17.188 1 88.75 206 LYS B CA 1
ATOM 4821 C C . LYS B 1 206 ? 21.672 -18.469 -16.234 1 88.75 206 LYS B C 1
ATOM 4823 O O . LYS B 1 206 ? 22.875 -18.656 -16.031 1 88.75 206 LYS B O 1
ATOM 4828 N N . GLN B 1 207 ? 21.031 -17.547 -15.758 1 84.5 207 GLN B N 1
ATOM 4829 C CA . GLN B 1 207 ? 21.719 -16.609 -14.867 1 84.5 207 GLN B CA 1
ATOM 4830 C C . GLN B 1 207 ? 20.781 -16.141 -13.75 1 84.5 207 GLN B C 1
ATOM 4832 O O . GLN B 1 207 ? 20.547 -14.93 -13.594 1 84.5 207 GLN B O 1
ATOM 4837 N N . VAL B 1 208 ? 20.375 -17.156 -12.953 1 90.5 208 VAL B N 1
ATOM 4838 C CA . VAL B 1 208 ? 19.562 -16.828 -11.773 1 90.5 208 VAL B CA 1
ATOM 4839 C C . VAL B 1 208 ? 20.406 -16.062 -10.766 1 90.5 208 VAL B C 1
ATOM 4841 O O . VAL B 1 208 ? 21.547 -16.438 -10.484 1 90.5 208 VAL B O 1
ATOM 4844 N N . GLN B 1 209 ? 19.875 -14.93 -10.32 1 88.56 209 GLN B N 1
ATOM 4845 C CA . GLN B 1 209 ? 20.625 -14.062 -9.406 1 88.56 209 GLN B CA 1
ATOM 4846 C C . GLN B 1 209 ? 20.219 -14.312 -7.957 1 88.56 209 GLN B C 1
ATOM 4848 O O . GLN B 1 209 ? 19.094 -14.742 -7.688 1 88.56 209 GLN B O 1
ATOM 4853 N N . ARG B 1 210 ? 21.156 -14.07 -7.125 1 87.12 210 ARG B N 1
ATOM 4854 C CA . ARG B 1 210 ? 20.922 -14.258 -5.699 1 87.12 210 ARG B CA 1
ATOM 4855 C C . ARG B 1 210 ? 19.859 -13.289 -5.191 1 87.12 210 ARG B C 1
ATOM 4857 O O . ARG B 1 210 ? 18.891 -13.711 -4.555 1 87.12 210 ARG B O 1
ATOM 4864 N N . GLU B 1 211 ? 20.062 -12.047 -5.375 1 82.69 211 GLU B N 1
ATOM 4865 C CA . GLU B 1 211 ? 19.141 -11.031 -4.859 1 82.69 211 GLU B CA 1
ATOM 4866 C C . GLU B 1 211 ? 18.969 -9.883 -5.852 1 82.69 211 GLU B C 1
ATOM 4868 O O . GLU B 1 211 ? 19.844 -9.633 -6.676 1 82.69 211 GLU B O 1
ATOM 4873 N N . ALA B 1 212 ? 17.719 -9.5 -5.836 1 66.25 212 ALA B N 1
ATOM 4874 C CA . ALA B 1 212 ? 17.469 -8.273 -6.59 1 66.25 212 ALA B CA 1
ATOM 4875 C C . ALA B 1 212 ? 17.969 -7.047 -5.82 1 66.25 212 ALA B C 1
ATOM 4877 O O . ALA B 1 212 ? 17.953 -7.039 -4.59 1 66.25 212 ALA B O 1
ATOM 4878 N N . ALA B 1 213 ? 18.578 -6.195 -6.465 1 60.91 213 ALA B N 1
ATOM 4879 C CA . ALA B 1 213 ? 18.891 -4.969 -5.734 1 60.91 213 ALA B CA 1
ATOM 4880 C C . ALA B 1 213 ? 17.625 -4.207 -5.367 1 60.91 213 ALA B C 1
ATOM 4882 O O . ALA B 1 213 ? 17.359 -3.969 -4.188 1 60.91 213 ALA B O 1
ATOM 4883 N N . PHE B 1 214 ? 16.812 -3.725 -6.086 1 57.5 214 PHE B N 1
ATOM 4884 C CA . PHE B 1 214 ? 15.586 -2.994 -5.77 1 57.5 214 PHE B CA 1
ATOM 4885 C C . PHE B 1 214 ? 14.594 -3.086 -6.918 1 57.5 214 PHE B C 1
ATOM 4887 O O . PHE B 1 214 ? 13.602 -2.352 -6.949 1 57.5 214 PHE B O 1
ATOM 4894 N N . GLU B 1 215 ? 14.906 -4.051 -7.844 1 60.88 215 GLU B N 1
ATOM 4895 C CA . GLU B 1 215 ? 13.945 -4.152 -8.93 1 60.88 215 GLU B CA 1
ATOM 4896 C C . GLU B 1 215 ? 13.766 -5.602 -9.383 1 60.88 215 GLU B C 1
ATOM 4898 O O . GLU B 1 215 ? 14.75 -6.316 -9.586 1 60.88 215 GLU B O 1
ATOM 4903 N N . ILE B 1 216 ? 12.555 -6 -9.133 1 59.5 216 ILE B N 1
ATOM 4904 C CA . ILE B 1 216 ? 12.273 -7.258 -9.82 1 59.5 216 ILE B CA 1
ATOM 4905 C C . ILE B 1 216 ? 11.836 -6.973 -11.258 1 59.5 216 ILE B C 1
ATOM 4907 O O . ILE B 1 216 ? 10.781 -6.375 -11.484 1 59.5 216 ILE B O 1
ATOM 4911 N N . LYS B 1 217 ? 12.867 -6.895 -12.07 1 61.75 217 LYS B N 1
ATOM 4912 C CA . LYS B 1 217 ? 12.57 -6.684 -13.484 1 61.75 217 LYS B CA 1
ATOM 4913 C C . LYS B 1 217 ? 11.984 -7.945 -14.117 1 61.75 217 LYS B C 1
ATOM 4915 O O . LYS B 1 217 ? 12.234 -9.055 -13.641 1 61.75 217 LYS B O 1
ATOM 4920 N N . GLY B 1 218 ? 10.859 -7.98 -14.695 1 62 218 GLY B N 1
ATOM 4921 C CA . GLY B 1 218 ? 9.961 -9 -15.203 1 62 218 GLY B CA 1
ATOM 4922 C C . GLY B 1 218 ? 10.688 -10.195 -15.797 1 62 218 GLY B C 1
ATOM 4923 O O . GLY B 1 218 ? 10.172 -11.312 -15.773 1 62 218 GLY B O 1
ATOM 4924 N N . GLU B 1 219 ? 11.961 -10.094 -16.203 1 69 219 GLU B N 1
ATOM 4925 C CA . GLU B 1 219 ? 12.539 -11.227 -16.922 1 69 219 GLU B CA 1
ATOM 4926 C C . GLU B 1 219 ? 13.719 -11.812 -16.156 1 69 219 GLU B C 1
ATOM 4928 O O . GLU B 1 219 ? 14.438 -12.672 -16.672 1 69 219 GLU B O 1
ATOM 4933 N N . GLN B 1 220 ? 13.742 -11.516 -14.875 1 79.12 220 GLN B N 1
ATOM 4934 C CA . GLN B 1 220 ? 14.852 -12.039 -14.094 1 79.12 220 GLN B CA 1
ATOM 4935 C C . GLN B 1 220 ? 14.352 -12.781 -12.852 1 79.12 220 GLN B C 1
ATOM 4937 O O . GLN B 1 220 ? 13.227 -12.555 -12.398 1 79.12 220 GLN B O 1
ATOM 4942 N N . TYR B 1 221 ? 15.203 -13.75 -12.508 1 87.44 221 TYR B N 1
ATOM 4943 C CA . TYR B 1 221 ? 14.906 -14.547 -11.32 1 87.44 221 TYR B CA 1
ATOM 4944 C C . TYR B 1 221 ? 15.836 -14.188 -10.172 1 87.44 221 TYR B C 1
ATOM 4946 O O . TYR B 1 221 ? 17.062 -14.234 -10.32 1 87.44 221 TYR B O 1
ATOM 4954 N N . TYR B 1 222 ? 15.266 -13.859 -9.117 1 89.12 222 TYR B N 1
ATOM 4955 C CA . TYR B 1 222 ? 16 -13.539 -7.898 1 89.12 222 TYR B CA 1
ATOM 4956 C C . TYR B 1 222 ? 15.695 -14.555 -6.801 1 89.12 222 TYR B C 1
ATOM 4958 O O . TYR B 1 222 ? 14.578 -14.586 -6.27 1 89.12 222 TYR B O 1
ATOM 4966 N N . LEU B 1 223 ? 16.75 -15.25 -6.391 1 93.06 223 LEU B N 1
ATOM 4967 C CA . LEU B 1 223 ? 16.562 -16.438 -5.559 1 93.06 223 LEU B CA 1
ATOM 4968 C C . LEU B 1 223 ? 15.969 -16.062 -4.207 1 93.06 223 LEU B C 1
ATOM 4970 O O . LEU B 1 223 ? 15.094 -16.766 -3.691 1 93.06 223 LEU B O 1
ATOM 4974 N N . ALA B 1 224 ? 16.438 -15.016 -3.619 1 91 224 ALA B N 1
ATOM 4975 C CA . ALA B 1 224 ? 15.961 -14.648 -2.287 1 91 224 ALA B CA 1
ATOM 4976 C C . ALA B 1 224 ? 14.453 -14.414 -2.287 1 91 224 ALA B C 1
ATOM 4978 O O . ALA B 1 224 ? 13.742 -14.891 -1.396 1 91 224 ALA B O 1
ATOM 4979 N N . ASP B 1 225 ? 13.969 -13.75 -3.275 1 89 225 ASP B N 1
ATOM 4980 C CA . ASP B 1 225 ? 12.539 -13.469 -3.391 1 89 225 ASP B CA 1
ATOM 4981 C C . ASP B 1 225 ? 11.766 -14.703 -3.84 1 89 225 ASP B C 1
ATOM 4983 O O . ASP B 1 225 ? 10.719 -15.023 -3.281 1 89 225 ASP B O 1
ATOM 4987 N N . LEU B 1 226 ? 12.297 -15.359 -4.781 1 92.19 226 LEU B N 1
ATOM 4988 C CA . LEU B 1 226 ? 11.648 -16.531 -5.359 1 92.19 226 LEU B CA 1
ATOM 4989 C C . LEU B 1 226 ? 11.453 -17.609 -4.305 1 92.19 226 LEU B C 1
ATOM 4991 O O . LEU B 1 226 ? 10.383 -18.219 -4.23 1 92.19 226 LEU B O 1
ATOM 4995 N N . LEU B 1 227 ? 12.477 -17.797 -3.514 1 94.88 227 LEU B N 1
ATOM 4996 C CA . LEU B 1 227 ? 12.461 -18.875 -2.52 1 94.88 227 LEU B CA 1
ATOM 4997 C C . LEU B 1 227 ? 12.062 -18.328 -1.149 1 94.88 227 LEU B C 1
ATOM 4999 O O . LEU B 1 227 ? 11.961 -19.094 -0.183 1 94.88 227 LEU B O 1
ATOM 5003 N N . ALA B 1 228 ? 11.797 -17.031 -1.094 1 90.75 228 ALA B N 1
ATOM 5004 C CA . ALA B 1 228 ? 11.406 -16.375 0.149 1 90.75 228 ALA B CA 1
ATOM 5005 C C . ALA B 1 228 ? 12.398 -16.688 1.267 1 90.75 228 ALA B C 1
ATOM 5007 O O . ALA B 1 228 ? 12.008 -17.125 2.348 1 90.75 228 ALA B O 1
ATOM 5008 N N . GLU B 1 229 ? 13.633 -16.516 0.961 1 91.94 229 GLU B N 1
ATOM 5009 C CA . GLU B 1 229 ? 14.742 -16.766 1.881 1 91.94 229 GLU B CA 1
ATOM 5010 C C . GLU B 1 229 ? 15.648 -15.539 1.981 1 91.94 229 GLU B C 1
ATOM 5012 O O . GLU B 1 229 ? 15.734 -14.742 1.045 1 91.94 229 GLU B O 1
ATOM 5017 N N . ASP B 1 230 ? 16.266 -15.477 3.174 1 87.38 230 ASP B N 1
ATOM 5018 C CA . ASP B 1 230 ? 17.312 -14.461 3.287 1 87.38 230 ASP B CA 1
ATOM 5019 C C . ASP B 1 230 ? 18.391 -14.672 2.227 1 87.38 230 ASP B C 1
ATOM 5021 O O . ASP B 1 230 ? 18.734 -15.805 1.898 1 87.38 230 ASP B O 1
ATOM 5025 N N . ALA B 1 231 ? 18.922 -13.555 1.801 1 85.5 231 ALA B N 1
ATOM 5026 C CA . ALA B 1 231 ? 19.922 -13.609 0.731 1 85.5 231 ALA B CA 1
ATOM 5027 C C . ALA B 1 231 ? 21.109 -14.461 1.138 1 85.5 231 ALA B C 1
ATOM 5029 O O . ALA B 1 231 ? 21.812 -15.016 0.282 1 85.5 231 ALA B O 1
ATOM 5030 N N . ASN B 1 232 ? 21.328 -14.578 2.432 1 88.31 232 ASN B N 1
ATOM 5031 C CA . ASN B 1 232 ? 22.469 -15.336 2.914 1 88.31 232 ASN B CA 1
ATOM 5032 C C . ASN B 1 232 ? 22.094 -16.766 3.277 1 88.31 232 ASN B C 1
ATOM 5034 O O . ASN B 1 232 ? 22.938 -17.531 3.777 1 88.31 232 ASN B O 1
ATOM 5038 N N . SER B 1 233 ? 20.938 -17.141 3.016 1 91.81 233 SER B N 1
ATOM 5039 C CA . SER B 1 233 ? 20.5 -18.484 3.34 1 91.81 233 SER B CA 1
ATOM 5040 C C . SER B 1 233 ? 21.281 -19.531 2.561 1 91.81 233 SER B C 1
ATOM 5042 O O . SER B 1 233 ? 21.484 -19.391 1.351 1 91.81 233 SER B O 1
ATOM 5044 N N . PRO B 1 234 ? 21.656 -20.578 3.227 1 92.25 234 PRO B N 1
ATOM 5045 C CA . PRO B 1 234 ? 22.375 -21.656 2.543 1 92.25 234 PRO B CA 1
ATOM 5046 C C . PRO B 1 234 ? 21.516 -22.359 1.491 1 92.25 234 PRO B C 1
ATOM 5048 O O . PRO B 1 234 ? 22.047 -23 0.577 1 92.25 234 PRO B O 1
ATOM 5051 N N . LEU B 1 235 ? 20.281 -22.25 1.543 1 92 235 LEU B N 1
ATOM 5052 C CA . LEU B 1 235 ? 19.375 -22.891 0.607 1 92 235 LEU B CA 1
ATOM 5053 C C . LEU B 1 235 ? 19.531 -22.312 -0.796 1 92 235 LEU B C 1
ATOM 5055 O O . LEU B 1 235 ? 19.125 -22.938 -1.778 1 92 235 LEU B O 1
ATOM 5059 N N . LEU B 1 236 ? 20.109 -21.109 -0.849 1 94 236 LEU B N 1
ATOM 5060 C CA . LEU B 1 236 ? 20.234 -20.438 -2.139 1 94 236 LEU B CA 1
ATOM 5061 C C . LEU B 1 236 ? 21.484 -20.875 -2.871 1 94 236 LEU B C 1
ATOM 5063 O O . LEU B 1 236 ? 21.594 -20.719 -4.09 1 94 236 LEU B O 1
ATOM 5067 N N . GLN B 1 237 ? 22.453 -21.328 -2.15 1 91.62 237 GLN B N 1
ATOM 5068 C CA . GLN B 1 237 ? 23.812 -21.484 -2.631 1 91.62 237 GLN B CA 1
ATOM 5069 C C . GLN B 1 237 ? 23.875 -22.359 -3.881 1 91.62 237 GLN B C 1
ATOM 5071 O O . GLN B 1 237 ? 24.547 -22.016 -4.852 1 91.62 237 GLN B O 1
ATOM 5076 N N . SER B 1 238 ? 23.125 -23.422 -3.895 1 91.5 238 SER B N 1
ATOM 5077 C CA . SER B 1 238 ? 23.188 -24.375 -4.992 1 91.5 238 SER B CA 1
ATOM 5078 C C . SER B 1 238 ? 22.594 -23.797 -6.27 1 91.5 238 SER B C 1
ATOM 5080 O O . SER B 1 238 ? 22.844 -24.312 -7.363 1 91.5 238 SER B O 1
ATOM 5082 N N . PHE B 1 239 ? 21.859 -22.75 -6.133 1 96.06 239 PHE B N 1
ATOM 5083 C CA . PHE B 1 239 ? 21.094 -22.281 -7.281 1 96.06 239 PHE B CA 1
ATOM 5084 C C . PHE B 1 239 ? 21.641 -20.938 -7.785 1 96.06 239 PHE B C 1
ATOM 5086 O O . PHE B 1 239 ? 21.203 -20.438 -8.812 1 96.06 239 PHE B O 1
ATOM 5093 N N . VAL B 1 240 ? 22.562 -20.359 -7.008 1 93.75 240 VAL B N 1
ATOM 5094 C CA . VAL B 1 240 ? 23.156 -19.094 -7.453 1 93.75 240 VAL B CA 1
ATOM 5095 C C . VAL B 1 240 ? 23.859 -19.312 -8.797 1 93.75 240 VAL B C 1
ATOM 5097 O O . VAL B 1 240 ? 24.609 -20.266 -8.969 1 93.75 240 VAL B O 1
ATOM 5100 N N . ASP B 1 241 ? 23.562 -18.344 -9.766 1 91.12 241 ASP B N 1
ATOM 5101 C CA . ASP B 1 241 ? 24.047 -18.453 -11.133 1 91.12 241 ASP B CA 1
ATOM 5102 C C . ASP B 1 241 ? 23.578 -19.734 -11.797 1 91.12 241 ASP B C 1
ATOM 5104 O O . ASP B 1 241 ? 24.234 -20.25 -12.711 1 91.12 241 ASP B O 1
ATOM 5108 N N . GLY B 1 242 ? 22.531 -20.281 -11.289 1 93.38 242 GLY B N 1
ATOM 5109 C CA . GLY B 1 242 ? 22 -21.547 -11.766 1 93.38 242 GLY B CA 1
ATOM 5110 C C . GLY B 1 242 ? 21.031 -21.391 -12.922 1 93.38 242 GLY B C 1
ATOM 5111 O O . GLY B 1 242 ? 21.062 -20.391 -13.641 1 93.38 242 GLY B O 1
ATOM 5112 N N . LEU B 1 243 ? 20.312 -22.516 -13.164 1 94.31 243 LEU B N 1
ATOM 5113 C CA . LEU B 1 243 ? 19.359 -22.625 -14.266 1 94.31 243 LEU B CA 1
ATOM 5114 C C . LEU B 1 243 ? 17.938 -22.578 -13.742 1 94.31 243 LEU B C 1
ATOM 5116 O O . LEU B 1 243 ? 17.609 -23.25 -12.758 1 94.31 243 LEU B O 1
ATOM 5120 N N . ALA B 1 244 ? 17.125 -21.719 -14.336 1 94.88 244 ALA B N 1
ATOM 5121 C CA . ALA B 1 244 ? 15.695 -21.688 -14.055 1 94.88 244 ALA B CA 1
ATOM 5122 C C . ALA B 1 244 ? 14.891 -22.078 -15.297 1 94.88 244 ALA B C 1
ATOM 5124 O O . ALA B 1 244 ? 15.133 -21.562 -16.391 1 94.88 244 ALA B O 1
ATOM 5125 N N . VAL B 1 245 ? 14.008 -23 -15.164 1 94.75 245 VAL B N 1
ATOM 5126 C CA . VAL B 1 245 ? 13.078 -23.406 -16.219 1 94.75 245 VAL B CA 1
ATOM 5127 C C . VAL B 1 245 ? 11.648 -23.078 -15.797 1 94.75 245 VAL B C 1
ATOM 5129 O O . VAL B 1 245 ? 11.133 -23.656 -14.828 1 94.75 245 VAL B O 1
ATOM 5132 N N . GLN B 1 246 ? 11.031 -22.188 -16.547 1 93.88 246 GLN B N 1
ATOM 5133 C CA . GLN B 1 246 ? 9.664 -21.75 -16.266 1 93.88 246 GLN B CA 1
ATOM 5134 C C . GLN B 1 246 ? 8.672 -22.453 -17.188 1 93.88 246 GLN B C 1
ATOM 5136 O O . GLN B 1 246 ? 8.711 -22.281 -18.406 1 93.88 246 GLN B O 1
ATOM 5141 N N . ILE B 1 247 ? 7.773 -23.219 -16.578 1 92.94 247 ILE B N 1
ATOM 5142 C CA . ILE B 1 247 ? 6.75 -23.922 -17.328 1 92.94 247 ILE B CA 1
ATOM 5143 C C . ILE B 1 247 ? 5.371 -23.391 -16.969 1 92.94 247 ILE B C 1
ATOM 5145 O O . ILE B 1 247 ? 5.023 -23.281 -15.797 1 92.94 247 ILE B O 1
ATOM 5149 N N . VAL B 1 248 ? 4.602 -23.062 -17.969 1 89.81 248 VAL B N 1
ATOM 5150 C CA . VAL B 1 248 ? 3.275 -22.484 -17.766 1 89.81 248 VAL B CA 1
ATOM 5151 C C . VAL B 1 248 ? 2.205 -23.516 -18.125 1 89.81 248 VAL B C 1
ATOM 5153 O O . VAL B 1 248 ? 2.273 -24.141 -19.188 1 89.81 248 VAL B O 1
ATOM 5156 N N . LEU B 1 249 ? 1.31 -23.703 -17.188 1 87.88 249 LEU B N 1
ATOM 5157 C CA . LEU B 1 249 ? 0.182 -24.594 -17.438 1 87.88 249 LEU B CA 1
ATOM 5158 C C . LEU B 1 249 ? -1.033 -23.812 -17.922 1 87.88 249 LEU B C 1
ATOM 5160 O O . LEU B 1 249 ? -1.459 -22.859 -17.266 1 87.88 249 LEU B O 1
ATOM 5164 N N . MET B 1 250 ? -1.519 -24.219 -18.938 1 80.75 250 MET B N 1
ATOM 5165 C CA . MET B 1 250 ? -2.791 -23.656 -19.391 1 80.75 250 MET B CA 1
ATOM 5166 C C . MET B 1 250 ? -3.957 -24.281 -18.625 1 80.75 250 MET B C 1
ATOM 5168 O O . MET B 1 250 ? -3.834 -25.375 -18.078 1 80.75 250 MET B O 1
ATOM 5172 N N . PRO B 1 251 ? -5.074 -23.656 -18.594 1 76.81 251 PRO B N 1
ATOM 5173 C CA . PRO B 1 251 ? -6.195 -24.094 -17.766 1 76.81 251 PRO B CA 1
ATOM 5174 C C . PRO B 1 251 ? -6.668 -25.5 -18.109 1 76.81 251 PRO B C 1
ATOM 5176 O O . PRO B 1 251 ? -7.246 -26.188 -17.25 1 76.81 251 PRO B O 1
ATOM 5179 N N . PHE B 1 252 ? -6.379 -25.953 -19.219 1 80.38 252 PHE B N 1
ATOM 5180 C CA . PHE B 1 252 ? -6.922 -27.25 -19.625 1 80.38 252 PHE B CA 1
ATOM 5181 C C . PHE B 1 252 ? -5.883 -28.344 -19.469 1 80.38 252 PHE B C 1
ATOM 5183 O O . PHE B 1 252 ? -6.184 -29.531 -19.656 1 80.38 252 PHE B O 1
ATOM 5190 N N . ASN B 1 253 ? -4.723 -27.984 -19.047 1 86.5 253 ASN B N 1
ATOM 5191 C CA . ASN B 1 253 ? -3.664 -28.953 -18.828 1 86.5 253 ASN B CA 1
ATOM 5192 C C . ASN B 1 253 ? -3.932 -29.812 -17.594 1 86.5 253 ASN B C 1
ATOM 5194 O O . ASN B 1 253 ? -4.879 -29.562 -16.859 1 86.5 253 ASN B O 1
ATOM 5198 N N . TYR B 1 254 ? -3.264 -30.984 -17.594 1 92.56 254 TYR B N 1
ATOM 5199 C CA . TYR B 1 254 ? -3.184 -31.797 -16.391 1 92.56 254 TYR B CA 1
ATOM 5200 C C . TYR B 1 254 ? -2.508 -31.031 -15.266 1 92.56 254 TYR B C 1
ATOM 5202 O O . TYR B 1 254 ? -1.379 -30.562 -15.414 1 92.56 254 TYR B O 1
ATOM 5210 N N . HIS B 1 255 ? -3.18 -30.875 -14.07 1 93.38 255 HIS B N 1
ATOM 5211 C CA . HIS B 1 255 ? -2.738 -29.906 -13.07 1 93.38 255 HIS B CA 1
ATOM 5212 C C . HIS B 1 255 ? -2.156 -30.594 -11.844 1 93.38 255 HIS B C 1
ATOM 5214 O O . HIS B 1 255 ? -2.141 -30.031 -10.758 1 93.38 255 HIS B O 1
ATOM 5220 N N . ARG B 1 256 ? -1.706 -31.734 -11.938 1 95.25 256 ARG B N 1
ATOM 5221 C CA . ARG B 1 256 ? -1.012 -32.438 -10.852 1 95.25 256 ARG B CA 1
ATOM 5222 C C . ARG B 1 256 ? 0.497 -32.406 -11.07 1 95.25 256 ARG B C 1
ATOM 5224 O O . ARG B 1 256 ? 0.963 -32.344 -12.211 1 95.25 256 ARG B O 1
ATOM 5231 N N . TRP B 1 257 ? 1.231 -32.438 -9.953 1 96.5 257 TRP B N 1
ATOM 5232 C CA . TRP B 1 257 ? 2.688 -32.344 -9.945 1 96.5 257 TRP B CA 1
ATOM 5233 C C . TRP B 1 257 ? 3.309 -33.719 -9.703 1 96.5 257 TRP B C 1
ATOM 5235 O O . TRP B 1 257 ? 2.789 -34.531 -8.906 1 96.5 257 TRP B O 1
ATOM 5245 N N . HIS B 1 258 ? 4.418 -33.938 -10.305 1 98.38 258 HIS B N 1
ATOM 5246 C CA . HIS B 1 258 ? 5.133 -35.188 -10.109 1 98.38 258 HIS B CA 1
ATOM 5247 C C . HIS B 1 258 ? 6.617 -34.969 -9.875 1 98.38 258 HIS B C 1
ATOM 5249 O O . HIS B 1 258 ? 7.18 -33.969 -10.359 1 98.38 258 HIS B O 1
ATOM 5255 N N . SER B 1 259 ? 7.207 -35.844 -9.141 1 98.75 259 SER B N 1
ATOM 5256 C CA . SER B 1 259 ? 8.625 -35.688 -8.82 1 98.75 259 SER B CA 1
ATOM 5257 C C . SER B 1 259 ? 9.492 -35.812 -10.062 1 98.75 259 SER B C 1
ATOM 5259 O O . SER B 1 259 ? 9.383 -36.781 -10.805 1 98.75 259 SER B O 1
ATOM 5261 N N . PRO B 1 260 ? 10.438 -34.875 -10.273 1 98.62 260 PRO B N 1
ATOM 5262 C CA . PRO B 1 260 ? 11.281 -34.938 -11.461 1 98.62 260 PRO B CA 1
ATOM 5263 C C . PRO B 1 260 ? 12.414 -35.969 -11.336 1 98.62 260 PRO B C 1
ATOM 5265 O O . PRO B 1 260 ? 13.055 -36.312 -12.336 1 98.62 260 PRO B O 1
ATOM 5268 N N . VAL B 1 261 ? 12.688 -36.406 -10.141 1 98.38 261 VAL B N 1
ATOM 5269 C CA . VAL B 1 261 ? 13.773 -37.344 -9.852 1 98.38 261 VAL B CA 1
ATOM 5270 C C . VAL B 1 261 ? 13.383 -38.219 -8.672 1 98.38 261 VAL B C 1
ATOM 5272 O O . VAL B 1 261 ? 12.422 -37.938 -7.957 1 98.38 261 VAL B O 1
ATOM 5275 N N . THR B 1 262 ? 14.117 -39.344 -8.602 1 98.31 262 THR B N 1
ATOM 5276 C CA . THR B 1 262 ? 14.062 -40.125 -7.371 1 98.31 262 THR B CA 1
ATOM 5277 C C . THR B 1 262 ? 14.922 -39.5 -6.285 1 98.31 262 THR B C 1
ATOM 5279 O O . THR B 1 262 ? 16.062 -39.094 -6.539 1 98.31 262 THR B O 1
ATOM 5282 N N . GLY B 1 263 ? 14.305 -39.375 -5.102 1 98.12 263 GLY B N 1
ATOM 5283 C CA . GLY B 1 263 ? 15.078 -38.75 -4.035 1 98.12 263 GLY B CA 1
ATOM 5284 C C . GLY B 1 263 ? 14.273 -38.531 -2.771 1 98.12 263 GLY B C 1
ATOM 5285 O O . GLY B 1 263 ? 13.336 -39.25 -2.484 1 98.12 263 GLY B O 1
ATOM 5286 N N . LYS B 1 264 ? 14.805 -37.531 -2.004 1 98.44 264 LYS B N 1
ATOM 5287 C CA . LYS B 1 264 ? 14.18 -37.219 -0.725 1 98.44 264 LYS B CA 1
ATOM 5288 C C . LYS B 1 264 ? 13.734 -35.75 -0.692 1 98.44 264 LYS B C 1
ATOM 5290 O O . LYS B 1 264 ? 14.477 -34.844 -1.101 1 98.44 264 LYS B O 1
ATOM 5295 N N . ILE B 1 265 ? 12.477 -35.594 -0.18 1 98.44 265 ILE B N 1
ATOM 5296 C CA . ILE B 1 265 ? 11.992 -34.25 0.024 1 98.44 265 ILE B CA 1
ATOM 5297 C C . ILE B 1 265 ? 12.734 -33.594 1.196 1 98.44 265 ILE B C 1
ATOM 5299 O O . ILE B 1 265 ? 12.641 -34.062 2.332 1 98.44 265 ILE B O 1
ATOM 5303 N N . SER B 1 266 ? 13.43 -32.531 0.97 1 97.25 266 SER B N 1
ATOM 5304 C CA . SER B 1 266 ? 14.211 -31.906 2.041 1 97.25 266 SER B CA 1
ATOM 5305 C C . SER B 1 266 ? 13.461 -30.766 2.697 1 97.25 266 SER B C 1
ATOM 5307 O O . SER B 1 266 ? 13.711 -30.438 3.859 1 97.25 266 SER B O 1
ATOM 5309 N N . LYS B 1 267 ? 12.617 -30.141 1.988 1 97 267 LYS B N 1
ATOM 5310 C CA . LYS B 1 267 ? 11.82 -29.047 2.539 1 97 267 LYS B CA 1
ATOM 5311 C C . LYS B 1 267 ? 10.578 -28.797 1.69 1 97 267 LYS B C 1
ATOM 5313 O O . LYS B 1 267 ? 10.625 -28.906 0.465 1 97 267 LYS B O 1
ATOM 5318 N N . VAL B 1 268 ? 9.445 -28.578 2.293 1 97.38 268 VAL B N 1
ATOM 5319 C CA . VAL B 1 268 ? 8.219 -28.094 1.664 1 97.38 268 VAL B CA 1
ATOM 5320 C C . VAL B 1 268 ? 7.711 -26.859 2.402 1 97.38 268 VAL B C 1
ATOM 5322 O O . VAL B 1 268 ? 7.59 -26.875 3.629 1 97.38 268 VAL B O 1
ATOM 5325 N N . ARG B 1 269 ? 7.473 -25.781 1.645 1 94.94 269 ARG B N 1
ATOM 5326 C CA . ARG B 1 269 ? 6.996 -24.547 2.262 1 94.94 269 ARG B CA 1
ATOM 5327 C C . ARG B 1 269 ? 6.031 -23.812 1.34 1 94.94 269 ARG B C 1
ATOM 5329 O O . ARG B 1 269 ? 6.297 -23.656 0.147 1 94.94 269 ARG B O 1
ATOM 5336 N N . THR B 1 270 ? 4.941 -23.453 1.904 1 93.06 270 THR B N 1
ATOM 5337 C CA . THR B 1 270 ? 4.039 -22.562 1.18 1 93.06 270 THR B CA 1
ATOM 5338 C C . THR B 1 270 ? 4.246 -21.125 1.609 1 93.06 270 THR B C 1
ATOM 5340 O O . THR B 1 270 ? 4.25 -20.812 2.803 1 93.06 270 THR B O 1
ATOM 5343 N N . VAL B 1 271 ? 4.496 -20.25 0.693 1 92.19 271 VAL B N 1
ATOM 5344 C CA . VAL B 1 271 ? 4.707 -18.828 0.929 1 92.19 271 VAL B CA 1
ATOM 5345 C C . VAL B 1 271 ? 3.459 -18.047 0.516 1 92.19 271 VAL B C 1
ATOM 5347 O O . VAL B 1 271 ? 3.111 -18 -0.667 1 92.19 271 VAL B O 1
ATOM 5350 N N . PRO B 1 272 ? 2.785 -17.453 1.481 1 89.19 272 PRO B N 1
ATOM 5351 C CA . PRO B 1 272 ? 1.653 -16.609 1.094 1 89.19 272 PRO B CA 1
ATOM 5352 C C . PRO B 1 272 ? 2.074 -15.422 0.233 1 89.19 272 PRO B C 1
ATOM 5354 O O . PRO B 1 272 ? 3.1 -14.797 0.503 1 89.19 272 PRO B O 1
ATOM 5357 N N . GLY B 1 273 ? 1.38 -15.242 -0.855 1 90.62 273 GLY B N 1
ATOM 5358 C CA . GLY B 1 273 ? 1.664 -14.148 -1.766 1 90.62 273 GLY B CA 1
ATOM 5359 C C . GLY B 1 273 ? 0.413 -13.445 -2.266 1 90.62 273 GLY B C 1
ATOM 5360 O O . GLY B 1 273 ? -0.608 -13.422 -1.576 1 90.62 273 GLY B O 1
ATOM 5361 N N . TYR B 1 274 ? 0.582 -12.797 -3.363 1 89.75 274 TYR B N 1
ATOM 5362 C CA . TYR B 1 274 ? -0.496 -11.992 -3.928 1 89.75 274 TYR B CA 1
ATOM 5363 C C . TYR B 1 274 ? -1.249 -12.766 -5.004 1 89.75 274 TYR B C 1
ATOM 5365 O O . TYR B 1 274 ? -0.834 -13.859 -5.398 1 89.75 274 TYR B O 1
ATOM 5373 N N . PHE B 1 275 ? -2.373 -12.266 -5.402 1 87.5 275 PHE B N 1
ATOM 5374 C CA . PHE B 1 275 ? -3.264 -12.992 -6.297 1 87.5 275 PHE B CA 1
ATOM 5375 C C . PHE B 1 275 ? -3.533 -12.195 -7.566 1 87.5 275 PHE B C 1
ATOM 5377 O O . PHE B 1 275 ? -3.674 -12.773 -8.648 1 87.5 275 PHE B O 1
ATOM 5384 N N . PHE B 1 276 ? -3.596 -10.992 -7.426 1 88.19 276 PHE B N 1
ATOM 5385 C CA . PHE B 1 276 ? -3.969 -10.156 -8.562 1 88.19 276 PHE B CA 1
ATOM 5386 C C . PHE B 1 276 ? -2.922 -9.07 -8.805 1 88.19 276 PHE B C 1
ATOM 5388 O O . PHE B 1 276 ? -3.258 -7.957 -9.203 1 88.19 276 PHE B O 1
ATOM 5395 N N . ALA B 1 277 ? -1.747 -9.453 -8.43 1 83.75 277 ALA B N 1
ATOM 5396 C CA . ALA B 1 277 ? -0.631 -8.539 -8.68 1 83.75 277 ALA B CA 1
ATOM 5397 C C . ALA B 1 277 ? -0.187 -8.609 -10.141 1 83.75 277 ALA B C 1
ATOM 5399 O O . ALA B 1 277 ? -0.233 -9.672 -10.766 1 83.75 277 ALA B O 1
ATOM 5400 N N . GLN B 1 278 ? 0.129 -7.504 -10.664 1 79.12 278 GLN B N 1
ATOM 5401 C CA . GLN B 1 278 ? 0.733 -7.379 -11.984 1 79.12 278 GLN B CA 1
ATOM 5402 C C . GLN B 1 278 ? 2.037 -6.586 -11.922 1 79.12 278 GLN B C 1
ATOM 5404 O O . GLN B 1 278 ? 2.285 -5.871 -10.945 1 79.12 278 GLN B O 1
ATOM 5409 N N . PRO B 1 279 ? 2.844 -6.902 -12.938 1 73.88 279 PRO B N 1
ATOM 5410 C CA . PRO B 1 279 ? 3.99 -5.992 -12.992 1 73.88 279 PRO B CA 1
ATOM 5411 C C . PRO B 1 279 ? 3.574 -4.523 -13.07 1 73.88 279 PRO B C 1
ATOM 5413 O O . PRO B 1 279 ? 2.434 -4.219 -13.43 1 73.88 279 PRO B O 1
ATOM 5416 N N . ALA B 1 280 ? 4.52 -3.613 -12.617 1 69 280 ALA B N 1
ATOM 5417 C CA . ALA B 1 280 ? 4.227 -2.182 -12.617 1 69 280 ALA B CA 1
ATOM 5418 C C . ALA B 1 280 ? 3.744 -1.722 -13.992 1 69 280 ALA B C 1
ATOM 5420 O O . ALA B 1 280 ? 4.184 -2.242 -15.016 1 69 280 ALA B O 1
ATOM 5421 N N . PRO B 1 281 ? 2.83 -0.676 -13.82 1 62 281 PRO B N 1
ATOM 5422 C CA . PRO B 1 281 ? 2.271 -0.163 -15.07 1 62 281 PRO B CA 1
ATOM 5423 C C . PRO B 1 281 ? 3.344 0.352 -16.031 1 62 281 PRO B C 1
ATOM 5425 O O . PRO B 1 281 ? 4.371 0.875 -15.586 1 62 281 PRO B O 1
ATOM 5428 N N . ASN B 1 282 ? 3.42 -0.057 -17.234 1 58 282 ASN B N 1
ATOM 5429 C CA . ASN B 1 282 ? 4.324 0.323 -18.312 1 58 282 ASN B CA 1
ATOM 5430 C C . ASN B 1 282 ? 5.371 -0.757 -18.578 1 58 282 ASN B C 1
ATOM 5432 O O . ASN B 1 282 ? 6.312 -0.542 -19.344 1 58 282 ASN B O 1
ATOM 5436 N N . GLN B 1 283 ? 5.332 -1.535 -17.594 1 55.03 283 GLN B N 1
ATOM 5437 C CA . GLN B 1 283 ? 6.172 -2.688 -17.891 1 55.03 283 GLN B CA 1
ATOM 5438 C C . GLN B 1 283 ? 5.387 -3.758 -18.641 1 55.03 283 GLN B C 1
ATOM 5440 O O . GLN B 1 283 ? 4.188 -3.938 -18.406 1 55.03 283 GLN B O 1
ATOM 5445 N N . ASP B 1 284 ? 5.57 -3.969 -19.875 1 45.69 284 ASP B N 1
ATOM 5446 C CA . ASP B 1 284 ? 4.918 -4.957 -20.719 1 45.69 284 ASP B CA 1
ATOM 5447 C C . ASP B 1 284 ? 4.789 -6.301 -20 1 45.69 284 ASP B C 1
ATOM 5449 O O . ASP B 1 284 ? 5.719 -7.109 -20.016 1 45.69 284 ASP B O 1
ATOM 5453 N N . TYR B 1 285 ? 4.043 -6.375 -18.969 1 45.44 285 TYR B N 1
ATOM 5454 C CA . TYR B 1 285 ? 4.062 -7.57 -18.125 1 45.44 285 TYR B CA 1
ATOM 5455 C C . TYR B 1 285 ? 3.092 -8.617 -18.656 1 45.44 285 TYR B C 1
ATOM 5457 O O . TYR B 1 285 ? 2.873 -9.648 -18.016 1 45.44 285 TYR B O 1
ATOM 5465 N N . ALA B 1 286 ? 2.236 -8.234 -19.641 1 45.12 286 ALA B N 1
ATOM 5466 C CA . ALA B 1 286 ? 1.38 -9.391 -19.891 1 45.12 286 ALA B CA 1
ATOM 5467 C C . ALA B 1 286 ? 2.096 -10.695 -19.547 1 45.12 286 ALA B C 1
ATOM 5469 O O . ALA B 1 286 ? 1.458 -11.672 -19.141 1 45.12 286 ALA B O 1
ATOM 5470 N N . ALA B 1 287 ? 3.338 -10.805 -19.781 1 53.25 287 ALA B N 1
ATOM 5471 C CA . ALA B 1 287 ? 3.951 -12.125 -19.891 1 53.25 287 ALA B CA 1
ATOM 5472 C C . ALA B 1 287 ? 4.922 -12.375 -18.734 1 53.25 287 ALA B C 1
ATOM 5474 O O . ALA B 1 287 ? 5.863 -13.164 -18.875 1 53.25 287 ALA B O 1
ATOM 5475 N N . SER B 1 288 ? 4.715 -11.664 -17.5 1 74.88 288 SER B N 1
ATOM 5476 C CA . SER B 1 288 ? 6.008 -11.977 -16.906 1 74.88 288 SER B CA 1
ATOM 5477 C C . SER B 1 288 ? 5.871 -13.047 -15.828 1 74.88 288 SER B C 1
ATOM 5479 O O . SER B 1 288 ? 5.758 -12.734 -14.641 1 74.88 288 SER B O 1
ATOM 5481 N N . PHE B 1 289 ? 5.75 -14.32 -16.172 1 83.5 289 PHE B N 1
ATOM 5482 C CA . PHE B 1 289 ? 5.68 -15.484 -15.297 1 83.5 289 PHE B CA 1
ATOM 5483 C C . PHE B 1 289 ? 6.844 -15.477 -14.305 1 83.5 289 PHE B C 1
ATOM 5485 O O . PHE B 1 289 ? 6.668 -15.812 -13.133 1 83.5 289 PHE B O 1
ATOM 5492 N N . PRO B 1 290 ? 7.969 -14.93 -14.75 1 84.88 290 PRO B N 1
ATOM 5493 C CA . PRO B 1 290 ? 9.039 -14.805 -13.758 1 84.88 290 PRO B CA 1
ATOM 5494 C C . PRO B 1 290 ? 8.688 -13.844 -12.625 1 84.88 290 PRO B C 1
ATOM 5496 O O . PRO B 1 290 ? 8.914 -14.148 -11.453 1 84.88 290 PRO B O 1
ATOM 5499 N N . PHE B 1 291 ? 8.07 -12.797 -13 1 85.25 291 PHE B N 1
ATOM 5500 C CA . PHE B 1 291 ? 7.652 -11.836 -11.984 1 85.25 291 PHE B CA 1
ATOM 5501 C C . PHE B 1 291 ? 6.641 -12.461 -11.031 1 85.25 291 PHE B C 1
ATOM 5503 O O . PHE B 1 291 ? 6.797 -12.367 -9.812 1 85.25 291 PHE B O 1
ATOM 5510 N N . LEU B 1 292 ? 5.68 -13.094 -11.578 1 88.25 292 LEU B N 1
ATOM 5511 C CA . LEU B 1 292 ? 4.605 -13.672 -10.781 1 88.25 292 LEU B CA 1
ATOM 5512 C C . LEU B 1 292 ? 5.137 -14.773 -9.867 1 88.25 292 LEU B C 1
ATOM 5514 O O . LEU B 1 292 ? 4.617 -14.984 -8.773 1 88.25 292 LEU B O 1
ATOM 5518 N N . SER B 1 293 ? 6.172 -15.391 -10.258 1 90.62 293 SER B N 1
ATOM 5519 C CA . SER B 1 293 ? 6.762 -16.453 -9.453 1 90.62 293 SER B CA 1
ATOM 5520 C C . SER B 1 293 ? 7.406 -15.906 -8.188 1 90.62 293 SER B C 1
ATOM 5522 O O . SER B 1 293 ? 7.621 -16.641 -7.227 1 90.62 293 SER B O 1
ATOM 5524 N N . HIS B 1 294 ? 7.715 -14.633 -8.258 1 89.75 294 HIS B N 1
ATOM 5525 C CA . HIS B 1 294 ? 8.359 -14 -7.109 1 89.75 294 HIS B CA 1
ATOM 5526 C C . HIS B 1 294 ? 7.324 -13.5 -6.109 1 89.75 294 HIS B C 1
ATOM 5528 O O . HIS B 1 294 ? 7.605 -13.398 -4.91 1 89.75 294 HIS B O 1
ATOM 5534 N N . VAL B 1 295 ? 6.09 -13.242 -6.586 1 88.44 295 VAL B N 1
ATOM 5535 C CA . VAL B 1 295 ? 5.262 -12.414 -5.715 1 88.44 295 VAL B CA 1
ATOM 5536 C C . VAL B 1 295 ? 3.973 -13.156 -5.367 1 88.44 295 VAL B C 1
ATOM 5538 O O . VAL B 1 295 ? 3.328 -12.852 -4.359 1 88.44 295 VAL B O 1
ATOM 5541 N N . ASN B 1 296 ? 3.562 -14.109 -6.156 1 90.38 296 ASN B N 1
ATOM 5542 C CA . ASN B 1 296 ? 2.309 -14.812 -5.906 1 90.38 296 ASN B CA 1
ATOM 5543 C C . ASN B 1 296 ? 2.473 -15.883 -4.836 1 90.38 296 ASN B C 1
ATOM 5545 O O . ASN B 1 296 ? 3.594 -16.266 -4.496 1 90.38 296 ASN B O 1
ATOM 5549 N N . THR B 1 297 ? 1.346 -16.266 -4.312 1 90.31 297 THR B N 1
ATOM 5550 C CA . THR B 1 297 ? 1.358 -17.438 -3.459 1 90.31 297 THR B CA 1
ATOM 5551 C C . THR B 1 297 ? 1.996 -18.625 -4.184 1 90.31 297 THR B C 1
ATOM 5553 O O . THR B 1 297 ? 1.706 -18.875 -5.359 1 90.31 297 THR B O 1
ATOM 5556 N N . ARG B 1 298 ? 2.85 -19.297 -3.438 1 93.19 298 ARG B N 1
ATOM 5557 C CA . ARG B 1 298 ? 3.584 -20.375 -4.074 1 93.19 298 ARG B CA 1
ATOM 5558 C C . ARG B 1 298 ? 3.996 -21.438 -3.049 1 93.19 298 ARG B C 1
ATOM 5560 O O . ARG B 1 298 ? 4.16 -21.125 -1.866 1 93.19 298 ARG B O 1
ATOM 5567 N N . THR B 1 299 ? 4.043 -22.594 -3.49 1 95.44 299 THR B N 1
ATOM 5568 C CA . THR B 1 299 ? 4.578 -23.703 -2.713 1 95.44 299 THR B CA 1
ATOM 5569 C C . THR B 1 299 ? 5.926 -24.156 -3.268 1 95.44 299 THR B C 1
ATOM 5571 O O . THR B 1 299 ? 6.051 -24.422 -4.461 1 95.44 299 THR B O 1
ATOM 5574 N N . ILE B 1 300 ? 6.902 -24.156 -2.393 1 97.06 300 ILE B N 1
ATOM 5575 C CA . ILE B 1 300 ? 8.266 -24.516 -2.762 1 97.06 300 ILE B CA 1
ATOM 5576 C C . ILE B 1 300 ? 8.586 -25.922 -2.246 1 97.06 300 ILE B C 1
ATOM 5578 O O . ILE B 1 300 ? 8.398 -26.219 -1.062 1 97.06 300 ILE B O 1
ATOM 5582 N N . VAL B 1 301 ? 9.016 -26.797 -3.137 1 97.94 301 VAL B N 1
ATOM 5583 C CA . VAL B 1 301 ? 9.422 -28.156 -2.789 1 97.94 301 VAL B CA 1
ATOM 5584 C C . VAL B 1 301 ? 10.883 -28.375 -3.154 1 97.94 301 VAL B C 1
ATOM 5586 O O . VAL B 1 301 ? 11.281 -28.188 -4.309 1 97.94 301 VAL B O 1
ATOM 5589 N N . TYR B 1 302 ? 11.672 -28.719 -2.164 1 97.94 302 TYR B N 1
ATOM 5590 C CA . TYR B 1 302 ? 13.07 -29.062 -2.377 1 97.94 302 TYR B CA 1
ATOM 5591 C C . TYR B 1 302 ? 13.273 -30.578 -2.385 1 97.94 302 TYR B C 1
ATOM 5593 O O . TYR B 1 302 ? 12.758 -31.281 -1.517 1 97.94 302 TYR B O 1
ATOM 5601 N N . ILE B 1 303 ? 14.047 -31.016 -3.344 1 97.94 303 ILE B N 1
ATOM 5602 C CA . ILE B 1 303 ? 14.328 -32.438 -3.416 1 97.94 303 ILE B CA 1
ATOM 5603 C C . ILE B 1 303 ? 15.836 -32.656 -3.484 1 97.94 303 ILE B C 1
ATOM 5605 O O . ILE B 1 303 ? 16.547 -31.969 -4.23 1 97.94 303 ILE B O 1
ATOM 5609 N N . GLU B 1 304 ? 16.297 -33.531 -2.688 1 97.5 304 GLU B N 1
ATOM 5610 C CA . GLU B 1 304 ? 17.641 -34.094 -2.797 1 97.5 304 GLU B CA 1
ATOM 5611 C C . GLU B 1 304 ? 17.641 -35.375 -3.586 1 97.5 304 GLU B C 1
ATOM 5613 O O . GLU B 1 304 ? 17.203 -36.438 -3.088 1 97.5 304 GLU B O 1
ATOM 5618 N N . PRO B 1 305 ? 18.203 -35.312 -4.777 1 97.88 305 PRO B N 1
ATOM 5619 C CA . PRO B 1 305 ? 18.188 -36.531 -5.59 1 97.88 305 PRO B CA 1
ATOM 5620 C C . PRO B 1 305 ? 19.031 -37.656 -4.992 1 97.88 305 PRO B C 1
ATOM 5622 O O . PRO B 1 305 ? 20.062 -37.375 -4.375 1 97.88 305 PRO B O 1
ATOM 5625 N N . GLU B 1 306 ? 18.562 -38.875 -5.203 1 96.69 306 GLU B N 1
ATOM 5626 C CA . GLU B 1 306 ? 19.359 -40.031 -4.809 1 96.69 306 GLU B CA 1
ATOM 5627 C C . GLU B 1 306 ? 20.688 -40.062 -5.539 1 96.69 306 GLU B C 1
ATOM 5629 O O . GLU B 1 306 ? 21.719 -40.406 -4.953 1 96.69 306 GLU B O 1
ATOM 5634 N N . ASN B 1 307 ? 20.672 -39.812 -6.836 1 96.69 307 ASN B N 1
ATOM 5635 C CA . ASN B 1 307 ? 21.906 -39.656 -7.605 1 96.69 307 ASN B CA 1
ATOM 5636 C C . ASN B 1 307 ? 22.5 -38.25 -7.426 1 96.69 307 ASN B C 1
ATOM 5638 O O . ASN B 1 307 ? 21.969 -37.281 -7.965 1 96.69 307 ASN B O 1
ATOM 5642 N N . PRO B 1 308 ? 23.578 -38.125 -6.77 1 94.25 308 PRO B N 1
ATOM 5643 C CA . PRO B 1 308 ? 24.141 -36.812 -6.441 1 94.25 308 PRO B CA 1
ATOM 5644 C C . PRO B 1 308 ? 24.578 -36.031 -7.676 1 94.25 308 PRO B C 1
ATOM 5646 O O . PRO B 1 308 ? 24.766 -34.812 -7.609 1 94.25 308 PRO B O 1
ATOM 5649 N N . ALA B 1 309 ? 24.75 -36.688 -8.773 1 95.06 309 ALA B N 1
ATOM 5650 C CA . ALA B 1 309 ? 25.156 -36.031 -10 1 95.06 309 ALA B CA 1
ATOM 5651 C C . ALA B 1 309 ? 24.125 -35 -10.438 1 95.06 309 ALA B C 1
ATOM 5653 O O . ALA B 1 309 ? 24.453 -34 -11.109 1 95.06 309 ALA B O 1
ATOM 5654 N N . ILE B 1 310 ? 22.922 -35.156 -10.117 1 95.81 310 ILE B N 1
ATOM 5655 C CA . ILE B 1 310 ? 21.828 -34.281 -10.57 1 95.81 310 ILE B CA 1
ATOM 5656 C C . ILE B 1 310 ? 21.844 -33 -9.781 1 95.81 310 ILE B C 1
ATOM 5658 O O . ILE B 1 310 ? 21.484 -31.938 -10.312 1 95.81 310 ILE B O 1
ATOM 5662 N N . GLY B 1 311 ? 22.359 -33.031 -8.484 1 95.38 311 GLY B N 1
ATOM 5663 C CA . GLY B 1 311 ? 22.312 -31.859 -7.621 1 95.38 311 GLY B CA 1
ATOM 5664 C C . GLY B 1 311 ? 20.906 -31.562 -7.098 1 95.38 311 GLY B C 1
ATOM 5665 O O . GLY B 1 311 ? 19.922 -32.094 -7.605 1 95.38 311 GLY B O 1
ATOM 5666 N N . LYS B 1 312 ? 20.828 -30.641 -6.168 1 96.38 312 LYS B N 1
ATOM 5667 C CA . LYS B 1 312 ? 19.562 -30.266 -5.547 1 96.38 312 LYS B CA 1
ATOM 5668 C C . LYS B 1 312 ? 18.625 -29.594 -6.551 1 96.38 312 LYS B C 1
ATOM 5670 O O . LYS B 1 312 ? 19.094 -28.828 -7.402 1 96.38 312 LYS B O 1
ATOM 5675 N N . ILE B 1 313 ? 17.375 -29.906 -6.461 1 97.81 313 ILE B N 1
ATOM 5676 C CA . ILE B 1 313 ? 16.359 -29.281 -7.301 1 97.81 313 ILE B CA 1
ATOM 5677 C C . ILE B 1 313 ? 15.328 -28.578 -6.418 1 97.81 313 ILE B C 1
ATOM 5679 O O . ILE B 1 313 ? 14.922 -29.109 -5.383 1 97.81 313 ILE B O 1
ATOM 5683 N N . ALA B 1 314 ? 14.984 -27.391 -6.75 1 98.19 314 ALA B N 1
ATOM 5684 C CA . ALA B 1 314 ? 13.844 -26.703 -6.152 1 98.19 314 ALA B CA 1
ATOM 5685 C C . ALA B 1 314 ? 12.734 -26.484 -7.184 1 98.19 314 ALA B C 1
ATOM 5687 O O . ALA B 1 314 ? 13.008 -26.078 -8.312 1 98.19 314 ALA B O 1
ATOM 5688 N N . MET B 1 315 ? 11.555 -26.875 -6.84 1 98 315 MET B N 1
ATOM 5689 C CA . MET B 1 315 ? 10.375 -26.609 -7.648 1 98 315 MET B CA 1
ATOM 5690 C C . MET B 1 315 ? 9.461 -25.609 -6.961 1 98 315 MET B C 1
ATOM 5692 O O . MET B 1 315 ? 9.086 -25.797 -5.801 1 98 315 MET B O 1
ATOM 5696 N N . ILE B 1 316 ? 9.133 -24.562 -7.66 1 97.12 316 ILE B N 1
ATOM 5697 C CA . ILE B 1 316 ? 8.227 -23.531 -7.164 1 97.12 316 ILE B CA 1
ATOM 5698 C C . ILE B 1 316 ? 6.906 -23.594 -7.93 1 97.12 316 ILE B C 1
ATOM 5700 O O . ILE B 1 316 ? 6.859 -23.266 -9.117 1 97.12 316 ILE B O 1
ATOM 5704 N N . PHE B 1 317 ? 5.91 -24.016 -7.277 1 96.31 317 PHE B N 1
ATOM 5705 C CA . PHE B 1 317 ? 4.57 -24.047 -7.852 1 96.31 317 PHE B CA 1
ATOM 5706 C C . PHE B 1 317 ? 3.799 -22.781 -7.5 1 96.31 317 PHE B C 1
ATOM 5708 O O . PHE B 1 317 ? 3.594 -22.469 -6.324 1 96.31 317 PHE B O 1
ATOM 5715 N N . VAL B 1 318 ? 3.363 -22.078 -8.531 1 93.19 318 VAL B N 1
ATOM 5716 C CA . VAL B 1 318 ? 2.828 -20.734 -8.344 1 93.19 318 VAL B CA 1
ATOM 5717 C C . VAL B 1 318 ? 1.378 -20.688 -8.82 1 93.19 318 VAL B C 1
ATOM 5719 O O . VAL B 1 318 ? 1.073 -21.078 -9.945 1 93.19 318 VAL B O 1
ATOM 5722 N N . GLY B 1 319 ? 0.56 -20.234 -7.945 1 87.81 319 GLY B N 1
ATOM 5723 C CA . GLY B 1 319 ? -0.801 -19.938 -8.359 1 87.81 319 GLY B CA 1
ATOM 5724 C C . GLY B 1 319 ? -0.918 -18.609 -9.094 1 87.81 319 GLY B C 1
ATOM 5725 O O . GLY B 1 319 ? -0.251 -17.641 -8.734 1 87.81 319 GLY B O 1
ATOM 5726 N N . LEU B 1 320 ? -1.705 -18.625 -10.156 1 83.25 320 LEU B N 1
ATOM 5727 C CA . LEU B 1 320 ? -1.941 -17.391 -10.898 1 83.25 320 LEU B CA 1
ATOM 5728 C C . LEU B 1 320 ? -3.355 -16.875 -10.656 1 83.25 320 LEU B C 1
ATOM 5730 O O . LEU B 1 320 ? -4.309 -17.656 -10.617 1 83.25 320 LEU B O 1
ATOM 5734 N N . THR B 1 321 ? -3.445 -15.578 -10.359 1 80.12 321 THR B N 1
ATOM 5735 C CA . THR B 1 321 ? -4.703 -14.859 -10.164 1 80.12 321 THR B CA 1
ATOM 5736 C C . THR B 1 321 ? -5.547 -15.539 -9.086 1 80.12 321 THR B C 1
ATOM 5738 O O . THR B 1 321 ? -5.156 -15.578 -7.922 1 80.12 321 THR B O 1
ATOM 5741 N N . GLU B 1 322 ? -6.746 -16.047 -9.445 1 82.44 322 GLU B N 1
ATOM 5742 C CA . GLU B 1 322 ? -7.676 -16.547 -8.438 1 82.44 322 GLU B CA 1
ATOM 5743 C C . GLU B 1 322 ? -7.414 -18.016 -8.133 1 82.44 322 GLU B C 1
ATOM 5745 O O . GLU B 1 322 ? -8.109 -18.625 -7.309 1 82.44 322 GLU B O 1
ATOM 5750 N N . VAL B 1 323 ? -6.195 -18.5 -8.75 1 65.88 323 VAL B N 1
ATOM 5751 C CA . VAL B 1 323 ? -5.734 -19.828 -8.375 1 65.88 323 VAL B CA 1
ATOM 5752 C C . VAL B 1 323 ? -4.797 -19.734 -7.172 1 65.88 323 VAL B C 1
ATOM 5754 O O . VAL B 1 323 ? -3.732 -19.109 -7.258 1 65.88 323 VAL B O 1
ATOM 5757 N N . SER B 1 324 ? -5.242 -19.938 -5.992 1 65.75 324 SER B N 1
ATOM 5758 C CA . SER B 1 324 ? -4.402 -19.672 -4.832 1 65.75 324 SER B CA 1
ATOM 5759 C C . SER B 1 324 ? -4.059 -20.969 -4.094 1 65.75 324 SER B C 1
ATOM 5761 O O . SER B 1 324 ? -3.523 -20.922 -2.982 1 65.75 324 SER B O 1
ATOM 5763 N N . SER B 1 325 ? -4.273 -22.031 -4.801 1 77 325 SER B N 1
ATOM 5764 C CA . SER B 1 325 ? -4.086 -23.219 -3.988 1 77 325 SER B CA 1
ATOM 5765 C C . SER B 1 325 ? -3.057 -24.156 -4.617 1 77 325 SER B C 1
ATOM 5767 O O . SER B 1 325 ? -3.268 -24.672 -5.715 1 77 325 SER B O 1
ATOM 5769 N N . CYS B 1 326 ? -1.948 -24.156 -4.078 1 86.12 326 CYS B N 1
ATOM 5770 C CA . CYS B 1 326 ? -0.866 -25.094 -4.332 1 86.12 326 CYS B CA 1
ATOM 5771 C C . CYS B 1 326 ? -0.743 -26.109 -3.195 1 86.12 326 CYS B C 1
ATOM 5773 O O . CYS B 1 326 ? -0.262 -25.766 -2.111 1 86.12 326 CYS B O 1
ATOM 5775 N N . LEU B 1 327 ? -1.15 -27.297 -3.533 1 90.25 327 LEU B N 1
ATOM 5776 C CA . LEU B 1 327 ? -1.222 -28.297 -2.461 1 90.25 327 LEU B CA 1
ATOM 5777 C C . LEU B 1 327 ? -0.181 -29.391 -2.664 1 90.25 327 LEU B C 1
ATOM 5779 O O . LEU B 1 327 ? -0.319 -30.219 -3.561 1 90.25 327 LEU B O 1
ATOM 5783 N N . ALA B 1 328 ? 0.782 -29.422 -1.777 1 95.25 328 ALA B N 1
ATOM 5784 C CA . ALA B 1 328 ? 1.739 -30.531 -1.756 1 95.25 328 ALA B CA 1
ATOM 5785 C C . ALA B 1 328 ? 1.187 -31.719 -0.977 1 95.25 328 ALA B C 1
ATOM 5787 O O . ALA B 1 328 ? 0.552 -31.547 0.066 1 95.25 328 ALA B O 1
ATOM 5788 N N . THR B 1 329 ? 1.371 -32.875 -1.521 1 96.44 329 THR B N 1
ATOM 5789 C CA . THR B 1 329 ? 0.914 -34.062 -0.827 1 96.44 329 THR B CA 1
ATOM 5790 C C . THR B 1 329 ? 2.084 -34.781 -0.162 1 96.44 329 THR B C 1
ATOM 5792 O O . THR B 1 329 ? 1.945 -35.938 0.29 1 96.44 329 THR B O 1
ATOM 5795 N N . VAL B 1 330 ? 3.227 -34.188 -0.155 1 97.62 330 VAL B N 1
ATOM 5796 C CA . VAL B 1 330 ? 4.43 -34.719 0.478 1 97.62 330 VAL B CA 1
ATOM 5797 C C . VAL B 1 330 ? 4.887 -33.781 1.591 1 97.62 330 VAL B C 1
ATOM 5799 O O . VAL B 1 330 ? 4.473 -32.625 1.645 1 97.62 330 VAL B O 1
ATOM 5802 N N . GLN B 1 331 ? 5.73 -34.344 2.447 1 97.44 331 GLN B N 1
ATOM 5803 C CA . GLN B 1 331 ? 6.32 -33.562 3.533 1 97.44 331 GLN B CA 1
ATOM 5804 C C . GLN B 1 331 ? 7.824 -33.812 3.625 1 97.44 331 GLN B C 1
ATOM 5806 O O . GLN B 1 331 ? 8.352 -34.75 3.016 1 97.44 331 GLN B O 1
ATOM 5811 N N . GLU B 1 332 ? 8.422 -32.906 4.363 1 97.38 332 GLU B N 1
ATOM 5812 C CA . GLU B 1 332 ? 9.859 -33.062 4.586 1 97.38 332 GLU B CA 1
ATOM 5813 C C . GLU B 1 332 ? 10.211 -34.438 5.125 1 97.38 332 GLU B C 1
ATOM 5815 O O . GLU B 1 332 ? 9.562 -34.938 6.047 1 97.38 332 GLU B O 1
ATOM 5820 N N . GLY B 1 333 ? 11.18 -35.062 4.473 1 98 333 GLY B N 1
ATOM 5821 C CA . GLY B 1 333 ? 11.641 -36.375 4.914 1 98 333 GLY B CA 1
ATOM 5822 C C . GLY B 1 333 ? 11.109 -37.5 4.055 1 98 333 GLY B C 1
ATOM 5823 O O . GLY B 1 333 ? 11.633 -38.625 4.094 1 98 333 GLY B O 1
ATOM 5824 N N . ASP B 1 334 ? 10.109 -37.25 3.256 1 98.38 334 ASP B N 1
ATOM 5825 C CA . ASP B 1 334 ? 9.516 -38.312 2.426 1 98.38 334 ASP B CA 1
ATOM 5826 C C . ASP B 1 334 ? 10.469 -38.719 1.312 1 98.38 334 ASP B C 1
ATOM 5828 O O . ASP B 1 334 ? 11.156 -37.906 0.717 1 98.38 334 ASP B O 1
ATOM 5832 N N . SER B 1 335 ? 10.484 -40 1.047 1 98.5 335 SER B N 1
ATOM 5833 C CA . SER B 1 335 ? 11.117 -40.531 -0.161 1 98.5 335 SER B CA 1
ATOM 5834 C C . SER B 1 335 ? 10.133 -40.562 -1.325 1 98.5 335 SER B C 1
ATOM 5836 O O . SER B 1 335 ? 8.984 -40.969 -1.153 1 98.5 335 SER B O 1
ATOM 5838 N N . VAL B 1 336 ? 10.648 -40.156 -2.486 1 98.44 336 VAL B N 1
ATOM 5839 C CA . VAL B 1 336 ? 9.781 -40.156 -3.662 1 98.44 336 VAL B CA 1
ATOM 5840 C C . VAL B 1 336 ? 10.508 -40.781 -4.844 1 98.44 336 VAL B C 1
ATOM 5842 O O . VAL B 1 336 ? 11.734 -40.688 -4.949 1 98.44 336 VAL B O 1
ATOM 5845 N N . GLN B 1 337 ? 9.734 -41.406 -5.684 1 98.06 337 GLN B N 1
ATOM 5846 C CA . GLN B 1 337 ? 10.258 -41.938 -6.934 1 98.06 337 GLN B CA 1
ATOM 5847 C C . GLN B 1 337 ? 10.031 -40.969 -8.094 1 98.06 337 GLN B C 1
ATOM 5849 O O . GLN B 1 337 ? 9.047 -40.219 -8.102 1 98.06 337 GLN B O 1
ATOM 5854 N N . ARG B 1 338 ? 10.961 -41.031 -9.023 1 98.12 338 ARG B N 1
ATOM 5855 C CA . ARG B 1 338 ? 10.797 -40.281 -10.258 1 98.12 338 ARG B CA 1
ATOM 5856 C C . ARG B 1 338 ? 9.438 -40.562 -10.898 1 98.12 338 ARG B C 1
ATOM 5858 O O . ARG B 1 338 ? 9.078 -41.719 -11.102 1 98.12 338 ARG B O 1
ATOM 5865 N N . GLY B 1 339 ? 8.648 -39.438 -11.133 1 98.06 339 GLY B N 1
ATOM 5866 C CA . GLY B 1 339 ? 7.352 -39.594 -11.773 1 98.06 339 GLY B CA 1
ATOM 5867 C C . GLY B 1 339 ? 6.211 -39.75 -10.789 1 98.06 339 GLY B C 1
ATOM 5868 O O . GLY B 1 339 ? 5.039 -39.656 -11.164 1 98.06 339 GLY B O 1
ATOM 5869 N N . GLU B 1 340 ? 6.512 -39.875 -9.547 1 97.94 340 GLU B N 1
ATOM 5870 C CA . GLU B 1 340 ? 5.488 -40 -8.516 1 97.94 340 GLU B CA 1
ATOM 5871 C C . GLU B 1 340 ? 4.793 -38.656 -8.266 1 97.94 340 GLU B C 1
ATOM 5873 O O . GLU B 1 340 ? 5.438 -37.625 -8.273 1 97.94 340 GLU B O 1
ATOM 5878 N N . GLU B 1 341 ? 3.453 -38.75 -8.055 1 98.06 341 GLU B N 1
ATOM 5879 C CA . GLU B 1 341 ? 2.715 -37.5 -7.766 1 98.06 341 GLU B CA 1
ATOM 5880 C C . GLU B 1 341 ? 3.123 -36.938 -6.414 1 98.06 341 GLU B C 1
ATOM 5882 O O . GLU B 1 341 ? 3.23 -37.656 -5.426 1 98.06 341 GLU B O 1
ATOM 5887 N N . ILE B 1 342 ? 3.318 -35.625 -6.367 1 98.25 342 ILE B N 1
ATOM 5888 C CA . ILE B 1 342 ? 3.76 -35.031 -5.121 1 98.25 342 ILE B CA 1
ATOM 5889 C C . ILE B 1 342 ? 2.852 -33.844 -4.77 1 98.25 342 ILE B C 1
ATOM 5891 O O . ILE B 1 342 ? 3.051 -33.188 -3.75 1 98.25 342 ILE B O 1
ATOM 5895 N N . GLY B 1 343 ? 1.891 -33.531 -5.562 1 96.44 343 GLY B N 1
ATOM 5896 C CA . GLY B 1 343 ? 0.945 -32.469 -5.281 1 96.44 343 GLY B CA 1
ATOM 5897 C C . GLY B 1 343 ? 0.105 -32.094 -6.48 1 96.44 343 GLY B C 1
ATOM 5898 O O . GLY B 1 343 ? 0.091 -32.781 -7.488 1 96.44 343 GLY B O 1
ATOM 5899 N N . HIS B 1 344 ? -0.643 -31.016 -6.391 1 94.56 344 HIS B N 1
ATOM 5900 C CA . HIS B 1 344 ? -1.444 -30.516 -7.504 1 94.56 344 HIS B CA 1
ATOM 5901 C C . HIS B 1 344 ? -1.872 -29.062 -7.266 1 94.56 344 HIS B C 1
ATOM 5903 O O . HIS B 1 344 ? -1.83 -28.578 -6.133 1 94.56 344 HIS B O 1
ATOM 5909 N N . PHE B 1 345 ? -2.121 -28.375 -8.367 1 91.19 345 PHE B N 1
ATOM 5910 C CA . PHE B 1 345 ? -2.828 -27.094 -8.312 1 91.19 345 PHE B CA 1
ATOM 5911 C C . PHE B 1 345 ? -4.328 -27.312 -8.156 1 91.19 345 PHE B C 1
ATOM 5913 O O . PHE B 1 345 ? -4.844 -28.375 -8.508 1 91.19 345 PHE B O 1
ATOM 5920 N N . ALA B 1 346 ? -4.941 -26.281 -7.59 1 82.56 346 ALA B N 1
ATOM 5921 C CA . ALA B 1 346 ? -6.398 -26.344 -7.535 1 82.56 346 ALA B CA 1
ATOM 5922 C C . ALA B 1 346 ? -7.012 -25.031 -8.031 1 82.56 346 ALA B C 1
ATOM 5924 O O . ALA B 1 346 ? -6.465 -23.953 -7.793 1 82.56 346 ALA B O 1
ATOM 5925 N N . PHE B 1 347 ? -8.039 -25.031 -8.828 1 72.31 347 PHE B N 1
ATOM 5926 C CA . PHE B 1 347 ? -8.961 -23.953 -9.156 1 72.31 347 PHE B CA 1
ATOM 5927 C C . PHE B 1 347 ? -8.367 -23.031 -10.211 1 72.31 347 PHE B C 1
ATOM 5929 O O . PHE B 1 347 ? -8.664 -21.828 -10.234 1 72.31 347 PHE B O 1
ATOM 5936 N N . GLY B 1 348 ? -7.484 -23.438 -11.039 1 65.38 348 GLY B N 1
ATOM 5937 C CA . GLY B 1 348 ? -7.066 -22.562 -12.117 1 65.38 348 GLY B CA 1
ATOM 5938 C C . GLY B 1 348 ? -5.652 -22.844 -12.594 1 65.38 348 GLY B C 1
ATOM 5939 O O . GLY B 1 348 ? -5.125 -23.938 -12.398 1 65.38 348 GLY B O 1
ATOM 5940 N N . GLY B 1 349 ? -5.18 -21.719 -13.539 1 67.81 349 GLY B N 1
ATOM 5941 C CA . GLY B 1 349 ? -3.883 -21.844 -14.188 1 67.81 349 GLY B CA 1
ATOM 5942 C C . GLY B 1 349 ? -2.719 -21.594 -13.25 1 67.81 349 GLY B C 1
ATOM 5943 O O . GLY B 1 349 ? -2.887 -20.984 -12.195 1 67.81 349 GLY B O 1
ATOM 5944 N N . SER B 1 350 ? -1.641 -22.062 -13.492 1 87.44 350 SER B N 1
ATOM 5945 C CA . SER B 1 350 ? -0.47 -22.125 -12.625 1 87.44 350 SER B CA 1
ATOM 5946 C C . SER B 1 350 ? 0.821 -22.141 -13.438 1 87.44 350 SER B C 1
ATOM 5948 O O . SER B 1 350 ? 0.787 -22.094 -14.664 1 87.44 350 SER B O 1
ATOM 5950 N N . THR B 1 351 ? 1.768 -21.875 -12.812 1 90.81 351 THR B N 1
ATOM 5951 C CA . THR B 1 351 ? 3.098 -22 -13.398 1 90.81 351 THR B CA 1
ATOM 5952 C C . THR B 1 351 ? 4.051 -22.688 -12.414 1 90.81 351 THR B C 1
ATOM 5954 O O . THR B 1 351 ? 3.791 -22.719 -11.211 1 90.81 351 THR B O 1
ATOM 5957 N N . CYS B 1 352 ? 5.008 -23.344 -13.016 1 95.44 352 CYS B N 1
ATOM 5958 C CA . CYS B 1 352 ? 6.047 -24.016 -12.234 1 95.44 352 CYS B CA 1
ATOM 5959 C C . CYS B 1 352 ? 7.43 -23.516 -12.641 1 95.44 352 CYS B C 1
ATOM 5961 O O . CYS B 1 352 ? 7.762 -23.484 -13.82 1 95.44 352 CYS B O 1
ATOM 5963 N N . CYS B 1 353 ? 8.164 -23.109 -11.688 1 96.19 353 CYS B N 1
ATOM 5964 C CA . CYS B 1 353 ? 9.562 -22.766 -11.906 1 96.19 353 CYS B CA 1
ATOM 5965 C C . CYS B 1 353 ? 10.484 -23.797 -11.266 1 96.19 353 CYS B C 1
ATOM 5967 O O . CYS B 1 353 ? 10.383 -24.062 -10.07 1 96.19 353 CYS B O 1
ATOM 5969 N N . MET B 1 354 ? 11.344 -24.359 -12.055 1 97.81 354 MET B N 1
ATOM 5970 C CA . MET B 1 354 ? 12.336 -25.297 -11.547 1 97.81 354 MET B CA 1
ATOM 5971 C C . MET B 1 354 ? 13.711 -24.641 -11.469 1 97.81 354 MET B C 1
ATOM 5973 O O . MET B 1 354 ? 14.133 -23.969 -12.406 1 97.81 354 MET B O 1
ATOM 5977 N N . LEU B 1 355 ? 14.375 -24.859 -10.375 1 97.88 355 LEU B N 1
ATOM 5978 C CA . LEU B 1 355 ? 15.727 -24.344 -10.195 1 97.88 355 LEU B CA 1
ATOM 5979 C C . LEU B 1 355 ? 16.734 -25.484 -10.117 1 97.88 355 LEU B C 1
ATOM 5981 O O . LEU B 1 355 ? 16.5 -26.5 -9.445 1 97.88 355 LEU B O 1
ATOM 5985 N N . PHE B 1 356 ? 17.859 -25.281 -10.828 1 96.31 356 PHE B N 1
ATOM 5986 C CA . PHE B 1 356 ? 18.938 -26.266 -10.875 1 96.31 356 PHE B CA 1
ATOM 5987 C C . PHE B 1 356 ? 20.281 -25.609 -10.602 1 96.31 356 PHE B C 1
ATOM 5989 O O . PHE B 1 356 ? 20.469 -24.422 -10.875 1 96.31 356 PHE B O 1
ATOM 5996 N N . ASP B 1 357 ? 21.188 -26.453 -10.031 1 93.69 357 ASP B N 1
ATOM 5997 C CA . ASP B 1 357 ? 22.609 -26.125 -10.156 1 93.69 357 ASP B CA 1
ATOM 5998 C C . ASP B 1 357 ? 23.078 -26.266 -11.602 1 93.69 357 ASP B C 1
ATOM 6000 O O . ASP B 1 357 ? 23.188 -27.375 -12.117 1 93.69 357 ASP B O 1
ATOM 6004 N N . ARG B 1 358 ? 23.406 -25.172 -12.156 1 89 358 ARG B N 1
ATOM 6005 C CA . ARG B 1 358 ? 23.75 -25.172 -13.578 1 89 358 ARG B CA 1
ATOM 6006 C C . ARG B 1 358 ? 24.953 -26.062 -13.844 1 89 358 ARG B C 1
ATOM 6008 O O . ARG B 1 358 ? 25.031 -26.703 -14.898 1 89 358 ARG B O 1
ATOM 6015 N N . SER B 1 359 ? 25.844 -26.109 -12.977 1 91.88 359 SER B N 1
ATOM 6016 C CA . SER B 1 359 ? 27.062 -26.875 -13.164 1 91.88 359 SER B CA 1
ATOM 6017 C C . SER B 1 359 ? 26.766 -28.375 -13.227 1 91.88 359 SER B C 1
ATOM 6019 O O . SER B 1 359 ? 27.609 -29.156 -13.68 1 91.88 359 SER B O 1
ATOM 6021 N N . LYS B 1 360 ? 25.609 -28.766 -12.859 1 94.44 360 LYS B N 1
ATOM 6022 C CA . LYS B 1 360 ? 25.25 -30.172 -12.797 1 94.44 360 LYS B CA 1
ATOM 6023 C C . LYS B 1 360 ? 24.453 -30.594 -14.039 1 94.44 360 LYS B C 1
ATOM 6025 O O . LYS B 1 360 ? 24.25 -31.797 -14.273 1 94.44 360 LYS B O 1
ATOM 6030 N N . ILE B 1 361 ? 24.031 -29.703 -14.836 1 93.88 361 ILE B N 1
ATOM 6031 C CA . ILE B 1 361 ? 23.203 -30.016 -16 1 93.88 361 ILE B CA 1
ATOM 6032 C C . ILE B 1 361 ? 24.062 -30.062 -17.25 1 93.88 361 ILE B C 1
ATOM 6034 O O . ILE B 1 361 ? 24.703 -29.078 -17.609 1 93.88 361 ILE B O 1
ATOM 6038 N N . ALA B 1 362 ? 24.078 -31.172 -17.891 1 93.38 362 ALA B N 1
ATOM 6039 C CA . ALA B 1 362 ? 24.859 -31.375 -19.094 1 93.38 362 ALA B CA 1
ATOM 6040 C C . ALA B 1 362 ? 24.125 -30.844 -20.328 1 93.38 362 ALA B C 1
ATOM 6042 O O . ALA B 1 362 ? 24.734 -30.203 -21.188 1 93.38 362 ALA B O 1
ATOM 6043 N N . SER B 1 363 ? 22.844 -31.125 -20.375 1 93.75 363 SER B N 1
ATOM 6044 C CA . SER B 1 363 ? 22.078 -30.688 -21.531 1 93.75 363 SER B CA 1
ATOM 6045 C C . SER B 1 363 ? 20.594 -30.578 -21.203 1 93.75 363 SER B C 1
ATOM 6047 O O . SER B 1 363 ? 20.109 -31.234 -20.266 1 93.75 363 SER B O 1
ATOM 6049 N N . LEU B 1 364 ? 19.938 -29.75 -21.953 1 92.94 364 LEU B N 1
ATOM 6050 C CA . LEU B 1 364 ? 18.484 -29.609 -21.891 1 92.94 364 LEU B CA 1
ATOM 6051 C C . LEU B 1 364 ? 17.828 -30.203 -23.141 1 92.94 364 LEU B C 1
ATOM 6053 O O . LEU B 1 364 ? 18.344 -30.031 -24.25 1 92.94 364 LEU B O 1
ATOM 6057 N N . TYR B 1 365 ? 16.75 -30.875 -22.859 1 92 365 TYR B N 1
ATOM 6058 C CA . TYR B 1 365 ? 16 -31.469 -23.969 1 92 365 TYR B CA 1
ATOM 6059 C C . TYR B 1 365 ? 14.859 -30.547 -24.406 1 92 365 TYR B C 1
ATOM 6061 O O . TYR B 1 365 ? 13.961 -30.969 -25.141 1 92 365 TYR B O 1
ATOM 6069 N N . ILE B 1 366 ? 14.836 -29.391 -23.844 1 89.88 366 ILE B N 1
ATOM 6070 C CA . ILE B 1 366 ? 13.734 -28.469 -24.062 1 89.88 366 ILE B CA 1
ATOM 6071 C C . ILE B 1 366 ? 14.273 -27.109 -24.516 1 89.88 366 ILE B C 1
ATOM 6073 O O . ILE B 1 366 ? 15.453 -26.812 -24.312 1 89.88 366 ILE B O 1
ATOM 6077 N N . THR B 1 367 ? 13.422 -26.359 -25.219 1 85.75 367 THR B N 1
ATOM 6078 C CA . THR B 1 367 ? 13.68 -24.969 -25.609 1 85.75 367 THR B CA 1
ATOM 6079 C C . THR B 1 367 ? 12.562 -24.062 -25.109 1 85.75 367 THR B C 1
ATOM 6081 O O . THR B 1 367 ? 11.477 -24.531 -24.766 1 85.75 367 THR B O 1
ATOM 6084 N N . ASP B 1 368 ? 12.984 -22.766 -24.891 1 78 368 ASP B N 1
ATOM 6085 C CA . ASP B 1 368 ? 11.961 -21.844 -24.438 1 78 368 ASP B CA 1
ATOM 6086 C C . ASP B 1 368 ? 11.406 -21.016 -25.594 1 78 368 ASP B C 1
ATOM 6088 O O . ASP B 1 368 ? 12.055 -20.875 -26.625 1 78 368 ASP B O 1
ATOM 6092 N N . ASN B 1 369 ? 10.148 -20.625 -25.422 1 73.81 369 AS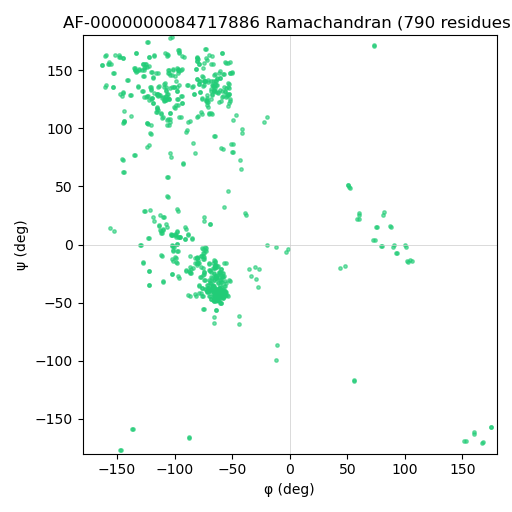N B N 1
ATOM 6093 C CA . ASN B 1 369 ? 9.492 -19.656 -26.297 1 73.81 369 ASN B CA 1
ATOM 6094 C C . ASN B 1 369 ? 8.523 -18.781 -25.516 1 73.81 369 ASN B C 1
ATOM 6096 O O . ASN B 1 369 ? 7.434 -19.234 -25.141 1 73.81 369 ASN B O 1
ATOM 6100 N N . PRO B 1 370 ? 8.992 -17.469 -25.281 1 63 370 PRO B N 1
ATOM 6101 C CA . PRO B 1 370 ? 8.133 -16.594 -24.469 1 63 370 PRO B CA 1
ATOM 6102 C C . PRO B 1 370 ? 6.914 -16.094 -25.234 1 63 370 PRO B C 1
ATOM 6104 O O . PRO B 1 370 ? 6.691 -14.883 -25.328 1 63 370 PRO B O 1
ATOM 6107 N N . THR B 1 371 ? 6.504 -16.641 -26.219 1 60.44 371 THR B N 1
ATOM 6108 C CA . THR B 1 371 ? 5.25 -16.344 -26.906 1 60.44 371 THR B CA 1
ATOM 6109 C C . THR B 1 371 ? 4.203 -17.406 -26.609 1 60.44 371 THR B C 1
ATOM 6111 O O . THR B 1 371 ? 4.461 -18.594 -26.766 1 60.44 371 THR B O 1
ATOM 6114 N N . LEU B 1 372 ? 3.395 -16.812 -25.766 1 53.19 372 LEU B N 1
ATOM 6115 C CA . LEU B 1 372 ? 2.318 -17.781 -25.547 1 53.19 372 LEU B CA 1
ATOM 6116 C C . LEU B 1 372 ? 1.645 -18.141 -26.859 1 53.19 372 LEU B C 1
ATOM 6118 O O . LEU B 1 372 ? 1.415 -17.281 -27.703 1 53.19 372 LEU B O 1
ATOM 6122 N N . SER B 1 373 ? 2.143 -19 -27.625 1 44.84 373 SER B N 1
ATOM 6123 C CA . SER B 1 373 ? 1.442 -19.328 -28.859 1 44.84 373 SER B CA 1
ATOM 6124 C C . SER B 1 373 ? -0.027 -18.922 -28.781 1 44.84 373 SER B C 1
ATOM 6126 O O . SER B 1 373 ? -0.621 -18.922 -27.703 1 44.84 373 SER B O 1
ATOM 6128 N N . ASP B 1 374 ? -0.355 -17.828 -29.594 1 40.38 374 ASP B N 1
ATOM 6129 C CA . ASP B 1 374 ? -1.783 -17.531 -29.641 1 40.38 374 ASP B CA 1
ATOM 6130 C C . ASP B 1 374 ? -2.6 -18.672 -29.031 1 40.38 374 ASP B C 1
ATOM 6132 O O . ASP B 1 374 ? -3.486 -18.438 -28.203 1 40.38 374 ASP B O 1
ATOM 6136 N N . GLY B 1 375 ? -3.18 -19.578 -29.875 1 35.03 375 GLY B N 1
ATOM 6137 C CA . GLY B 1 375 ? -4.008 -20.75 -29.609 1 35.03 375 GLY B CA 1
ATOM 6138 C C . GLY B 1 375 ? -3.375 -21.719 -28.641 1 35.03 375 GLY B C 1
ATOM 6139 O O . GLY B 1 375 ? -2.541 -22.547 -29.031 1 35.03 375 GLY B O 1
ATOM 6140 N N . ALA B 1 376 ? -2.807 -21.594 -27.562 1 36.88 376 ALA B N 1
ATOM 6141 C CA . ALA B 1 376 ? -3.375 -22.484 -26.547 1 36.88 376 ALA B CA 1
ATOM 6142 C C . ALA B 1 376 ? -4.691 -23.094 -27.031 1 36.88 376 ALA B C 1
ATOM 6144 O O . ALA B 1 376 ? -5.52 -23.5 -26.219 1 36.88 376 ALA B O 1
ATOM 6145 N N . SER B 1 377 ? -5.059 -22.734 -28.094 1 33 377 SER B N 1
ATOM 6146 C CA . SER B 1 377 ? -5.996 -23.594 -28.797 1 33 377 SER B CA 1
ATOM 6147 C C . SER B 1 377 ? -5.602 -25.062 -28.656 1 33 377 SER B C 1
ATOM 6149 O O . SER B 1 377 ? -4.414 -25.391 -28.562 1 33 377 SER B O 1
ATOM 6151 N N . GLY B 1 378 ? -6.09 -25.734 -27.828 1 32.28 378 GLY B N 1
ATOM 6152 C CA . GLY B 1 378 ? -6.141 -27.188 -27.891 1 32.28 378 GLY B CA 1
ATOM 6153 C C . GLY B 1 378 ? -5.535 -27.75 -29.156 1 32.28 378 GLY B C 1
ATOM 6154 O O . GLY B 1 378 ? -5.746 -28.922 -29.484 1 32.28 378 GLY B O 1
ATOM 6155 N N . SER B 1 379 ? -5.125 -26.891 -30.062 1 32.94 379 SER B N 1
ATOM 6156 C CA . SER B 1 379 ? -4.816 -27.547 -31.312 1 32.94 379 SER B CA 1
ATOM 6157 C C . SER B 1 379 ? -3.537 -28.375 -31.203 1 32.94 379 SER B C 1
ATOM 6159 O O . SER B 1 379 ? -2.676 -28.094 -30.375 1 32.94 379 SER B O 1
ATOM 6161 N N . GLY B 1 380 ? -3.471 -29.547 -31.484 1 33.88 380 GLY B N 1
ATOM 6162 C CA . GLY B 1 380 ? -2.676 -30.75 -31.672 1 33.88 380 GLY B CA 1
ATOM 6163 C C . GLY B 1 380 ? -1.238 -30.469 -32.062 1 33.88 380 GLY B C 1
ATOM 6164 O O . GLY B 1 380 ? -0.457 -31.391 -32.281 1 33.88 380 GLY B O 1
ATOM 6165 N N . GLU B 1 381 ? -0.967 -29.281 -32.594 1 38.44 381 GLU B N 1
ATOM 6166 C CA . GLU B 1 381 ? 0.404 -29.328 -33.062 1 38.44 381 GLU B CA 1
ATOM 6167 C C . GLU B 1 381 ? 1.411 -29.203 -31.938 1 38.44 381 GLU B C 1
ATOM 6169 O O . GLU B 1 381 ? 1.272 -28.328 -31.078 1 38.44 381 GLU B O 1
ATOM 6174 N N . LYS B 1 382 ? 2.055 -30.219 -31.797 1 49.53 382 LYS B N 1
ATOM 6175 C CA . LYS B 1 382 ? 3.117 -30.375 -30.812 1 49.53 382 LYS B CA 1
ATOM 6176 C C . LYS B 1 382 ? 4.125 -29.234 -30.906 1 49.53 382 LYS B C 1
ATOM 6178 O O . LYS B 1 382 ? 4.875 -29.141 -31.891 1 49.53 382 LYS B O 1
ATOM 6183 N N . LEU B 1 383 ? 3.934 -28.109 -30.25 1 58.78 383 LEU B N 1
ATOM 6184 C CA . LEU B 1 383 ? 4.945 -27.062 -30.203 1 58.78 383 LEU B CA 1
ATOM 6185 C C . LEU B 1 383 ? 6.188 -27.547 -29.453 1 58.78 383 LEU B C 1
ATOM 6187 O O . LEU B 1 383 ? 6.086 -28.344 -28.531 1 58.78 383 LEU B O 1
ATOM 6191 N N . ALA B 1 384 ? 7.336 -27.219 -29.984 1 61.75 384 ALA B N 1
ATOM 6192 C CA . ALA B 1 384 ? 8.625 -27.656 -29.469 1 61.75 384 ALA B CA 1
ATOM 6193 C C . ALA B 1 384 ? 8.797 -27.25 -28 1 61.75 384 ALA B C 1
ATOM 6195 O O . ALA B 1 384 ? 9.594 -27.859 -27.281 1 61.75 384 ALA B O 1
ATOM 6196 N N . ASN B 1 385 ? 7.957 -26.328 -27.578 1 74.06 385 ASN B N 1
ATOM 6197 C CA . ASN B 1 385 ? 8.156 -25.859 -26.219 1 74.06 385 ASN B CA 1
ATOM 6198 C C . ASN B 1 385 ? 7.082 -26.391 -25.266 1 74.06 385 ASN B C 1
ATOM 6200 O O . ASN B 1 385 ? 6.953 -25.906 -24.141 1 74.06 385 ASN B O 1
ATOM 6204 N N . VAL B 1 386 ? 6.379 -27.406 -25.766 1 88.12 386 VAL B N 1
ATOM 6205 C CA . VAL B 1 386 ? 5.383 -28.047 -24.906 1 88.12 386 VAL B CA 1
ATOM 6206 C C . VAL B 1 386 ? 5.984 -29.281 -24.25 1 88.12 386 VAL B C 1
ATOM 6208 O O . VAL B 1 386 ? 6.695 -30.062 -24.906 1 88.12 386 VAL B O 1
ATOM 6211 N N . VAL B 1 387 ? 5.715 -29.453 -22.984 1 93.31 387 VAL B N 1
ATOM 6212 C CA . VAL B 1 387 ? 6.211 -30.609 -22.25 1 93.31 387 VAL B CA 1
ATOM 6213 C C . VAL B 1 387 ? 5.047 -31.312 -21.547 1 93.31 387 VAL B C 1
ATOM 6215 O O . VAL B 1 387 ? 4.082 -30.672 -21.141 1 93.31 387 VAL B O 1
ATOM 6218 N N . GLN B 1 388 ? 5.16 -32.625 -21.484 1 95 388 GLN B N 1
ATOM 6219 C CA . GLN B 1 388 ? 4.246 -33.438 -20.688 1 95 388 GLN B CA 1
ATOM 6220 C C . GLN B 1 388 ? 4.914 -33.938 -19.406 1 95 388 GLN B C 1
ATOM 6222 O O . GLN B 1 388 ? 6.129 -34.125 -19.375 1 95 388 GLN B O 1
ATOM 6227 N N . VAL B 1 389 ? 4.098 -34.031 -18.469 1 97.25 389 VAL B N 1
ATOM 6228 C CA . VAL B 1 389 ? 4.613 -34.594 -17.219 1 97.25 389 VAL B CA 1
ATOM 6229 C C . VAL B 1 389 ? 5.289 -35.938 -17.516 1 97.25 389 VAL B C 1
ATOM 6231 O O . VAL B 1 389 ? 4.824 -36.719 -18.359 1 97.25 389 VAL B O 1
ATOM 6234 N N . ARG B 1 390 ? 6.488 -36.219 -16.875 1 97.69 390 ARG B N 1
ATOM 6235 C CA . ARG B 1 390 ? 7.273 -37.469 -16.953 1 97.69 390 ARG B CA 1
ATOM 6236 C C . ARG B 1 390 ? 8.094 -37.5 -18.25 1 97.69 390 ARG B C 1
ATOM 6238 O O . ARG B 1 390 ? 8.836 -38.469 -18.484 1 97.69 390 ARG B O 1
ATOM 6245 N N . GLN B 1 391 ? 7.965 -36.469 -19.078 1 96.88 391 GLN B N 1
ATOM 6246 C CA . GLN B 1 391 ? 8.859 -36.312 -20.219 1 96.88 391 GLN B CA 1
ATOM 6247 C C . GLN B 1 391 ? 10.25 -35.844 -19.766 1 96.88 391 GLN B C 1
ATOM 6249 O O . GLN B 1 391 ? 10.375 -35.031 -18.859 1 96.88 391 GLN B O 1
ATOM 6254 N N . GLY B 1 392 ? 11.305 -36.406 -20.422 1 96.81 392 GLY B N 1
ATOM 6255 C CA . GLY B 1 392 ? 12.641 -35.906 -20.125 1 96.81 392 GLY B CA 1
ATOM 6256 C C . GLY B 1 392 ? 12.859 -34.469 -20.547 1 96.81 392 GLY B C 1
ATOM 6257 O O . GLY B 1 392 ? 12.484 -34.094 -21.641 1 96.81 392 GLY B O 1
ATOM 6258 N N . ILE B 1 393 ? 13.492 -33.719 -19.625 1 96.38 393 ILE B N 1
ATOM 6259 C CA . ILE B 1 393 ? 13.688 -32.312 -20 1 96.38 393 ILE B CA 1
ATOM 6260 C C . ILE B 1 393 ? 15.156 -31.938 -19.844 1 96.38 393 ILE B C 1
ATOM 6262 O O . ILE B 1 393 ? 15.602 -30.922 -20.375 1 96.38 393 ILE B O 1
ATOM 6266 N N . ALA B 1 394 ? 15.898 -32.75 -19.141 1 96.44 394 ALA B N 1
ATOM 6267 C CA . ALA B 1 394 ? 17.312 -32.406 -18.938 1 96.44 394 ALA B CA 1
ATOM 6268 C C . ALA B 1 394 ? 18.109 -33.688 -18.609 1 96.44 394 ALA B C 1
ATOM 6270 O O . ALA B 1 394 ? 17.562 -34.688 -18.188 1 96.44 394 ALA B O 1
ATOM 6271 N N . LEU B 1 395 ? 19.391 -33.594 -18.875 1 96.44 395 LEU B N 1
ATOM 6272 C CA . LEU B 1 395 ? 20.359 -34.594 -18.5 1 96.44 395 LEU B CA 1
ATOM 6273 C C . LEU B 1 395 ? 21.453 -34.031 -17.625 1 96.44 395 LEU B C 1
ATOM 6275 O O . LEU B 1 395 ? 22.062 -33 -17.969 1 96.44 395 LEU B O 1
ATOM 6279 N N . ALA B 1 396 ? 21.578 -34.656 -16.5 1 96.25 396 ALA B N 1
ATOM 6280 C CA . ALA B 1 396 ? 22.641 -34.219 -15.609 1 96.25 396 ALA B CA 1
ATOM 6281 C C . ALA B 1 396 ? 24.016 -34.656 -16.141 1 96.25 396 ALA B C 1
ATOM 6283 O O . ALA B 1 396 ? 24.094 -35.531 -17.016 1 96.25 396 ALA B O 1
ATOM 6284 N N . ARG B 1 397 ? 25.109 -34.125 -15.555 1 92.75 397 ARG B N 1
ATOM 6285 C CA . ARG B 1 397 ? 26.484 -34.406 -15.977 1 92.75 397 ARG B CA 1
ATOM 6286 C C . ARG B 1 397 ? 26.953 -35.719 -15.375 1 92.75 397 ARG B C 1
ATOM 6288 O O . ARG B 1 397 ? 26.594 -36.094 -14.258 1 92.75 397 ARG B O 1
#

Solvent-accessible surface area (backbone atoms only — not comparable to full-atom values): 40981 Å² total; per-residue (Å²): 127,73,74,74,60,68,77,74,64,80,79,68,79,63,96,62,90,53,51,69,44,51,37,49,42,53,54,54,40,65,35,54,90,28,50,60,57,26,35,21,53,38,50,20,36,51,52,32,39,69,74,54,74,61,93,51,78,44,70,52,41,46,55,48,50,52,36,49,31,52,71,52,72,65,42,51,38,89,81,46,60,64,43,34,51,56,55,66,70,42,52,69,28,33,62,30,68,38,21,37,45,48,47,58,29,75,84,47,38,63,39,52,52,44,35,44,50,53,32,52,54,48,31,58,30,63,77,36,35,78,42,38,35,61,51,89,64,18,53,48,5,71,66,40,29,60,58,58,46,42,84,54,28,70,58,37,86,88,36,72,50,31,65,47,66,15,38,43,54,55,60,49,49,48,56,59,48,49,63,76,78,40,46,71,51,85,51,94,82,68,38,52,32,27,32,34,38,30,29,32,29,36,39,68,42,70,64,25,32,50,59,58,86,38,50,82,53,48,87,48,53,29,44,15,42,50,67,62,38,62,76,81,38,75,86,47,60,62,37,48,57,3,28,36,42,31,31,39,28,54,74,80,42,62,38,51,30,25,32,36,44,39,25,32,27,70,40,62,46,74,44,90,45,36,39,58,61,58,61,59,71,87,48,88,30,97,73,29,62,49,41,48,50,43,47,22,22,29,25,36,40,30,36,42,39,68,49,67,51,46,42,55,34,39,39,38,38,24,28,40,45,79,7,74,40,57,45,66,74,62,49,61,71,38,75,45,47,55,56,36,76,39,29,32,47,44,73,58,34,36,34,37,38,36,38,29,26,42,91,21,51,65,47,66,69,60,51,60,44,83,55,76,58,87,64,69,42,67,63,79,70,81,50,80,29,52,45,45,34,23,32,62,36,31,31,34,88,127,73,73,75,60,68,77,74,65,81,78,65,77,62,98,62,89,52,52,69,44,51,37,50,42,54,54,55,40,66,35,54,91,29,50,58,56,28,36,22,52,38,48,18,35,50,51,32,40,69,75,52,73,61,93,50,77,43,68,48,41,46,53,48,49,51,36,49,31,52,71,52,71,66,43,50,39,90,80,45,60,65,41,35,51,57,54,65,69,42,54,68,28,33,61,30,66,36,21,36,44,47,46,57,28,76,85,47,38,63,40,52,52,44,36,44,50,53,32,52,53,49,31,58,30,62,75,35,35,80,42,37,35,60,50,88,63,18,51,47,5,71,67,39,29,60,60,59,47,43,85,53,28,71,59,37,86,87,36,73,52,32,64,47,65,15,37,43,53,56,61,48,50,48,57,60,47,50,62,78,77,39,46,71,51,85,52,92,83,66,37,54,32,27,32,34,37,30,30,31,28,36,40,67,42,72,63,25,33,49,59,58,87,37,50,83,53,45,88,47,51,31,44,15,41,51,66,62,38,61,77,80,37,74,86,46,60,60,36,48,57,4,30,36,43,31,32,38,28,54,75,77,42,62,38,49,32,25,32,35,44,40,26,31,28,69,39,63,48,73,45,92,44,37,39,58,60,57,60,59,70,86,48,88,30,95,70,28,64,50,39,46,50,43,48,22,23,29,26,38,40,31,35,41,39,68,50,68,50,45,40,55,37,40,38,38,37,24,28,41,45,81,8,73,40,59,45,67,74,61,49,61,72,38,76,44,47,54,56,36,75,39,29,33,47,43,74,57,34,35,35,35,37,35,38,30,24,41,91,22,51,64,45,64,70,60,50,60,45,81,54,75,59,87,65,72,45,68,63,79,71,82,51,80,30,52,44,46,34,22,32,61,37,32,32,34,87

InterPro domains:
  IPR003817 Phosphatidylserine decarboxylase-related [PF02666] (167-359)
  IPR003817 Phosphatidylserine decarboxylase-related [PTHR10067] (158-387)
  IPR022237 L-tryptophan decarboxylase PsiD-like [PF12588] (20-146)

Foldseek 3Di:
DVVLPPPPDDLPPDLPDFDPLLSVLVVVCPDPVNVLLQVLLQVLLVVLCVVPNGPQRDVSSLSVQLRVLLPDAAWDDLVSPSRRSVCVSCVSRQQPQSSLCNQQDPVSFVSLVVSLVSSQVVQQAQVNLVQLACDPRGCNHPVNCVLLVCVQWQFQNVDVSRPDRGNFCVQQTGGPDCCVVPNFDDDPPLFFFFFFFWFFFQDKDQAAALADPPDPQLAHHHQCLLVVHDSPDPVCVLQHSWMKTKGWDASSTNFFTFGRAWFFWAAKDKDAFGASHFPHNPRPTPQRSNVQSRGHTWMKIKGCHPPCLFPIKIKIKGAYHSFRDWFFPDHGGDTHHRGHTGTGTTSGIIMMMMTGRHLFWPDFQADHDNDPPPCVPSDPDDDRRTHHGSHTTTGTD/DVLLPPPPDDQPPDLPDFDPLLSVLVVVCPDPVNVLLQVLLQVLLVVLCVVPNGPQRHVSSLSVQLRVLLPDAAWDDLVSPSRRSVCVSCVSRQQPQSSLCNQQDPVSFVSLVVSLVSSQVVQQAQVNLPQLACDPRGCNHPVNCVLLVCVQWQFQNVDVSRPDRGNFCVQQTGGPDCCVVPNFDDDPPLFFFFFFFWFFFQDKDQAAALADPPDPQLAHHHQCLLVVHDSPDPVCVLQHSWMKTKGWDASSTNFFTFGRAWFFWAAKDKDAFGASHFPHNPRPGPQRSNVQSRGHTWMKIKGDHPPCLFPIKIKIKGAYHSFRDWFFPDGGGDTHHRLHTGTGTTSGIIMMMMTGRHLFWDDFQADHDNDPPPPCPSDPDDDRRTHHGSHTTTGTD

pLDDT: mean 85.85, std 16.12, range [27.0, 98.75]

Radius of gyration: 31.6 Å; Cα contacts (8 Å, |Δi|>4): 1771; chains: 2; bounding box: 60×90×64 Å

Secondary structure (DSSP, 8-state):
-GGGGTT------SS-S--HHHHHHHHHHHSGGGHHHHHHHHHHHHHHHHHS--S--SHHHHHHHHHHHHT------TTSGGG-HHHHHHHHHHTSHHHHHHHT-TTTHHHHHHHHHHHHHHTTSGGGGGG-SSSTTSTTSHHHHHHHTGGGBS--TTSGGGG-SSHHHHHT--BSSHHHHSPPPP-TTS-EEE-SSSEEEEEEES--BS--SS---TT--BHHHHTT--TT-GGGGGGTT-EEEEEEE-TTS--EEE-SSSEEEEEEEEE--BSS--PPTTS--TT-HHHHHHHB-EEEEEEEESSGGG--EEEEEEE-TT--EEEE---TT-EE-TT-EEEEEESS-EEEEEEE-GGGEEEES-----S--S--SS-----TTEE-TT-EEEEE-/-GGGGTT------SS-S--HHHHHHHHHHHSGGGHHHHHHHHHHHHHHHHHS--S--SHHHHHHHHHHHHT------TTSGGG-HHHHHHHHHHTSHHHHHHHT-TTTHHHHHHHHHHHHHHTTSGGGGGG-SSSTTSTTSHHHHHHHTGGGBS--TTSGGGG-SSHHHHHT--BSSHHHHSPPPP-TTS-EEE-SSSEEEEEEES--BS--SS---TT--BHHHHTT--TT-GGGGGGTT-EEEEEEE-TTS--EEE-SSSEEEEEEEEE--BSS--PPTTS--TT-HHHHHHHB-EEEEEEEESSGGG--EEEEEEE-TT--EEEE---TT-EE-TT-EEEEEESS-EEEEEEE-GGGEEEES-----S--S---------TTEE-TT-EEEEE-

Organism: Cystobacter fuscus (strain ATCC 25194 / DSM 2262 / NBRC 100088 / M29) (NCBI:txid1242864)